Protein AF-0000000084378728 (afdb_homodimer)

Organism: NCBI:txid1548547

Secondary structure (DSSP, 8-state):
-----EEEEEEE------TTSSS-B-GGGG-BTTBSB-HHHHHTS-TTSHHHHHHHHHHTSTTEEEEE--B----TT-TT-SPBPHHHHHHHHHHHHHHHHHT---SEEEEE--S---BTTBSSHHHHHHHHHHHHH-TTSEEEEEE-TT----SHHHHH-SEEEE---SS-TTHHHHHHHHHHHHHHHHHTS--EEEEEE--SB---GGG--TTSTTHHHHHHHHHHHHHHSTT-EEEEE---TTS--TT-S-EEEEEEES-HHHHHHHHHHHHHHHHHTHHHHHHSS-EEEHHHHHHHHHHHHHHT--PEEEEETT-SSS---HHHHHHHHTT--SEEEEEEE-HHHHHHHHHHT--TT-EEEEEES--S-GGG-S-EEEEEEEEEE-SS---BTTB--HHHHS--EEEEETTTEEEEEESS-----SGGGGGGGT--GGG-SEEEEE-SSTTHHHHTTTS--SEEEEEE-SS--TT-S-GGGS--SSS-GGGSBTTSTT----/-----EEEEEEE------TTSSS-B-GGGG-BTTBSB-HHHHHTS-TTSHHHHHHHHHHTSTTEEEEE--B----TT-TT-SPBPHHHHHHHHHHHHHHHHHT---SEEEEE--S---BTTBSSHHHHHHHHHHHHH-TTSEEEEEE-TT----SHHHHH-SEEEE---SS---HHHHHHHHHHHHHHHHHTS--EEEEEE--SB---GGG--TTSTTHHHHHHHHHHHHHHSTT-EEEEE---TTS--TT-S-EEEEEEES-HHHHHHHHHHHHHHHHHTHHHHHHSS-EEEHHHHHHHHHHHHHHT--PEEEEETT-SSS---HHHHHHHHTT--SEEEEEEE-HHHHHHHHHHT--TT-EEEEEES--S-GGG---EEEEEEEEEE-SS---BTTB--HHHHS--EEEEETTTEEEEEESS-----SGGGGGGGT--GGG-SEEEEE-SSTTHHHHTTTS--SEEEEEE-SS--TT-S-GGGS--SSS-GGGSBTTSTT----

pLDDT: mean 93.09, std 10.51, range [31.08, 98.94]

Foldseek 3Di:
DPPQFAEEEEEEDAAAAQAQDPDEQELVQQDDVLPQDWFVSQLPVCCQFLSVLQSVLLVVDPRYHYTYFGYTDDGNVGRYYHAYEPNNLCVRLVRRLVRCLVPDAHQEYEYEYAQNHHHVPDARSLLVSLQSNCVRNDVRHAYEYEYELQHLDFCRNCVRHQYYFYQLAVVRNCRSVSSNVRNVQRVCVSVPNFHKAKDKDFAQAAFFPLLQHCPDPPNVVLSVLQVVLPVVDDQKHKRWRQFHLSRLHQRTGTMIMMIHGPCNPSNHVSRVVSNVSCVVCRCCSHVVDDAAALLVLLVVLVVCVVVVQFQEEEEEQQDPWLQACRNVVNCVVVQPAQEEEPAHADQPVLVVCVVVVHDFFDWDWDFGGPPPDVNSPGTDTFTFTWHFWFEPDDDDVNDQDPSNHFIWIWGDGGHNYIYIYTNGHDFAQAQCVVVNRPDRPVSGNYYYGYHSHNNCNHCPPVPNGSHYHHHYHPDDHSSGRPSVVRDRDNYDSLQHPPNHDDNDDD/DPPQFAEEEEEEDAAAAQAQDPDEQELVQQDDVLPQDWFVSQLPVCCQFLSVLQSVLLVVDPRYHYTYFGYTDDGNVGRYYHAYEPNNLCVRLVRRLVRCLVPDAHQEYEYEYAQNHHHVPDARSLLVSLQSNCVRNDVRHAYEYEYELQHLDFCRNCVRHQYYFYQLAVVRNCRSVSSNVRNVQRVCVSVPNFHKAKDKDFAQAAFFPLLQHCPDPPNVVLSVLQVVLPVVDDQKHKRWRQFHLSRLHQRTGTMIMMIHGPCNPSNHVSRVVSNVSCVVCRCCSQPVDDEAALLVLLVVLVVCVVVVQFQEEEEEQQDPWLQACRNVVNCVVVQPAQEEEPAHADQPVLVVCVVVVHDFFDWDWDFGGPPPDVNSPGTDTFTFTWHFWAEPDDDDVNDQDPSNHFIWIWGDGGHNYIYIYTNTHDFAQAQCVVVNRPDRPVSGNYYYGYHSHNNCNHCPPVPNGSHYHHHYHPDDHSSDRPSVVRDRDNYDSLQHPPNHDDNDDD

Sequence (1012 aa):
MATRPVRIACMRFSHETVTFLPYDTTTDDFIYEGSPARGEALLSSSPRGYMGGFVTVAREHANVELVGIESPLGSKRGSGSGWITKEAFEHFLDRMVADLKAQAPFDGAYLSLHGAMGVRGIPKPESIIARRIREAIGPDAFIVGTFDPHGNEDEEFLRYANLAFTIKYYPHYDGYLQGERAARTLIRSIRGDYVPTTATRKPPIITPSVLQWTGNSPWMDLVQRALVWEARETDVYVNFYYGFAFADVVDAGMTFQVMTNGDPELANHIADDMAQTAWRLREELYYGTEVHSIADGIGMAKEAITAGAVPVVLADHSDRSGAAIWLLDQVIKQKLSNTLIGTVADEETIETLRKRGVKPGDPFDMMVGGKLDVSAGDPVRVVGTVHTVSGGIGSRNGRTGAAGAQLWVSVKFGDGNVLVISPYLHQVTNPESFLDIGLNPDDFSVIAIKSRVHFRRGFDDNGYAKTILLVEPDQPFLGTIRLEALEYEHLKLDQFYPFGEDVTYPMATRPVRIACMRFSHETVTFLPYDTTTDDFIYEGSPARGEALLSSSPRGYMGGFVTVAREHANVELVGIESPLGSKRGSGSGWITKEAFEHFLDRMVADLKAQAPFDGAYLSLHGAMGVRGIPKPESIIARRIREAIGPDAFIVGTFDPHGNEDEEFLRYANLAFTIKYYPHYDGYLQGERAARTLIRSIRGDYVPTTATRKPPIITPSVLQWTGNSPWMDLVQRALVWEARETDVYVNFYYGFAFADVVDAGMTFQVMTNGDPELANHIADDMAQTAWRLREELYYGTEVHSIADGIGMAKEAITAGAVPVVLADHSDRSGAAIWLLDQVIKQKLSNTLIGTVADEETIETLRKRGVKPGDPFDMMVGGKLDVSAGDPVRVVGTVHTVSGGIGSRNGRTGAAGAQLWVSVKFGDGNVLVISPYLHQVTNPESFLDIGLNPDDFSVIAIKSRVHFRRGFDDNGYAKTILLVEPDQPFLGTIRLEALEYEHLKLDQFYPFGEDVTYP

Radius of gyration: 30.84 Å; Cα contacts (8 Å, |Δi|>4): 2442; chains: 2; bounding box: 74×103×66 Å

InterPro domains:
  IPR010799 Microcystin LR degradation protein MlrC, C-terminal [PF07171] (322-461)
  IPR015995 Microcystin LR degradation protein MlrC, N-terminal [PF07364] (7-300)

Solvent-accessible surface area (backbone atoms only — not comparable to full-atom values): 50937 Å² total; per-residue (Å²): 128,88,76,79,60,46,30,31,39,37,39,38,67,42,37,37,20,26,48,80,48,94,48,70,35,48,53,67,42,33,55,49,96,75,25,58,20,41,35,67,58,41,52,56,65,35,61,74,27,40,50,17,20,21,51,54,48,39,62,71,40,90,57,48,43,80,41,29,32,45,20,43,51,64,40,77,76,42,56,70,31,20,31,28,34,50,66,30,52,52,54,47,53,52,47,27,49,53,44,45,56,73,63,51,82,45,46,26,37,40,37,45,39,23,43,27,52,41,38,54,94,41,81,62,44,66,30,52,52,31,41,53,47,33,68,64,56,36,89,83,34,46,34,37,37,37,30,41,28,44,11,32,51,72,60,62,38,58,74,47,24,60,44,74,33,38,22,69,47,41,55,74,39,25,36,22,56,34,14,29,51,48,28,51,50,49,53,32,33,68,72,65,79,31,43,72,21,66,24,68,34,66,52,56,38,53,48,40,72,66,54,53,40,35,87,41,83,56,46,24,52,55,46,49,52,37,51,47,48,34,34,61,36,84,68,34,46,60,31,52,23,53,15,30,71,56,29,60,38,80,49,47,19,24,25,32,39,18,39,19,59,68,35,52,67,58,11,43,52,52,20,50,50,53,40,47,51,47,59,74,39,44,64,44,51,61,65,62,60,78,73,33,43,41,68,56,38,52,54,50,46,54,52,30,55,74,70,64,39,52,29,26,34,40,27,31,45,55,50,83,66,23,15,42,26,66,63,60,52,46,37,61,77,67,61,57,53,26,27,38,36,41,49,34,15,28,44,67,58,48,51,54,38,56,77,66,62,69,47,60,66,37,78,37,78,47,69,44,32,12,82,81,42,80,88,15,41,67,52,41,77,46,60,38,29,27,58,32,70,34,41,85,49,70,41,65,93,75,50,59,49,71,56,31,77,33,56,28,41,27,33,36,30,86,59,67,22,33,40,30,38,25,49,54,60,56,71,61,38,40,61,66,66,38,47,78,54,74,37,65,63,85,81,29,50,28,39,35,36,40,35,59,50,53,28,37,68,37,36,46,74,76,58,57,40,64,30,78,41,42,22,32,70,88,64,88,51,84,74,38,82,59,61,83,78,53,88,60,85,55,34,66,61,58,61,17,35,81,66,18,93,83,57,80,78,134,125,86,76,77,61,46,32,32,39,36,38,38,67,45,37,39,21,25,48,82,47,97,47,72,35,46,54,69,41,32,54,49,97,75,26,58,21,41,36,67,58,41,50,56,66,35,64,74,28,39,51,17,19,20,49,55,49,39,61,71,40,88,56,47,43,80,40,30,32,44,21,42,52,62,39,76,76,39,57,70,31,20,32,28,35,50,66,30,53,50,53,48,53,51,49,27,49,52,44,46,55,73,62,52,83,43,46,27,37,40,38,44,38,23,44,27,51,41,37,53,94,40,80,62,42,67,30,51,50,33,40,54,46,34,69,64,56,39,89,84,33,46,31,35,36,38,30,40,27,42,11,32,51,73,63,62,36,58,74,46,24,60,45,74,35,38,22,68,45,39,54,76,38,26,37,22,54,35,13,28,52,49,28,52,51,50,53,31,35,68,73,66,79,31,43,73,23,66,24,68,33,65,53,56,37,53,47,40,73,66,55,53,39,36,86,40,82,56,46,24,53,55,47,49,52,39,51,47,49,34,34,60,34,85,69,34,46,60,30,53,24,53,14,30,70,56,28,59,38,79,50,47,20,24,25,31,39,17,39,20,58,68,33,53,67,59,12,43,51,51,21,52,50,52,42,47,51,48,60,76,40,46,63,44,50,61,65,59,61,77,72,31,44,42,67,57,39,51,55,50,45,54,50,30,55,73,70,64,38,52,30,26,35,40,27,31,44,55,52,83,66,23,17,44,27,66,61,60,52,45,37,61,75,66,62,58,52,26,28,38,36,42,47,35,15,28,44,67,59,46,51,52,38,56,76,66,61,68,48,61,67,36,80,38,77,47,69,44,31,12,80,83,43,80,88,15,41,68,52,42,78,47,59,38,29,28,58,32,67,35,42,84,51,70,42,64,93,74,53,59,50,72,57,33,77,33,57,28,40,27,31,36,30,87,56,66,20,34,42,30,38,23,50,53,60,57,72,60,37,38,63,66,65,39,47,78,53,76,36,64,61,84,78,28,50,28,40,36,34,37,35,58,50,54,29,39,69,37,35,47,73,78,57,58,38,63,30,78,42,40,23,32,69,90,64,87,52,83,75,37,83,59,60,84,78,52,88,59,83,55,34,66,59,59,61,18,35,83,65,16,93,82,54,79,79,131

Structure (mmCIF, N/CA/C/O backbone):
data_AF-0000000084378728-model_v1
#
loop_
_entity.id
_entity.type
_entity.pdbx_description
1 polymer 'Microcystin degradation protein MlrC'
#
loop_
_atom_site.group_PDB
_atom_site.id
_atom_site.type_symbol
_atom_site.label_atom_id
_atom_site.label_alt_id
_atom_site.label_comp_id
_atom_site.label_asym_id
_atom_site.label_entity_id
_atom_site.label_seq_id
_atom_site.pdbx_PDB_ins_code
_atom_site.Cartn_x
_atom_site.Cartn_y
_atom_site.Cartn_z
_atom_site.occupancy
_atom_site.B_iso_or_equiv
_atom_site.auth_seq_id
_atom_site.auth_comp_id
_atom_site.auth_asym_id
_atom_site.auth_atom_id
_atom_site.pdbx_PDB_model_num
ATOM 1 N N . MET A 1 1 ? -43.062 0.884 -7.23 1 31.08 1 MET A N 1
ATOM 2 C CA . MET A 1 1 ? -42.844 -0.273 -8.094 1 31.08 1 MET A CA 1
ATOM 3 C C . MET A 1 1 ? -41.531 -0.971 -7.734 1 31.08 1 MET A C 1
ATOM 5 O O . MET A 1 1 ? -40.469 -0.322 -7.598 1 31.08 1 MET A O 1
ATOM 9 N N . ALA A 1 2 ? -41.531 -2.07 -7.195 1 44.97 2 ALA A N 1
ATOM 10 C CA . ALA A 1 2 ? -40.344 -2.756 -6.688 1 44.97 2 ALA A CA 1
ATOM 11 C C . ALA A 1 2 ? -39.25 -2.863 -7.762 1 44.97 2 ALA A C 1
ATOM 13 O O . ALA A 1 2 ? -39.531 -3.381 -8.852 1 44.97 2 ALA A O 1
ATOM 14 N N . THR A 1 3 ? -38.156 -1.956 -7.891 1 66.88 3 THR A N 1
ATOM 15 C CA . THR A 1 3 ? -37.094 -1.865 -8.906 1 66.88 3 THR A CA 1
ATOM 16 C C . THR A 1 3 ? -36.469 -3.234 -9.164 1 66.88 3 THR A C 1
ATOM 18 O O . THR A 1 3 ? -36.281 -4.02 -8.234 1 66.88 3 THR A O 1
ATOM 21 N N . ARG A 1 4 ? -36.688 -3.881 -10.391 1 85.5 4 ARG A N 1
ATOM 22 C CA . ARG A 1 4 ? -36.094 -5.152 -10.781 1 85.5 4 ARG A CA 1
ATOM 23 C C . ARG A 1 4 ? -34.656 -5.266 -10.266 1 85.5 4 ARG A C 1
ATOM 25 O O . ARG A 1 4 ? -33.938 -4.281 -10.25 1 85.5 4 ARG A O 1
ATOM 32 N N . PRO A 1 5 ? -34.344 -6.457 -9.758 1 92.88 5 PRO A N 1
ATOM 33 C CA . PRO A 1 5 ? -33 -6.633 -9.234 1 92.88 5 PRO A CA 1
ATOM 34 C C . PRO A 1 5 ? -31.906 -6.457 -10.305 1 92.88 5 PRO A C 1
ATOM 36 O O . PRO A 1 5 ? -32.156 -6.719 -11.484 1 92.88 5 PRO A O 1
ATOM 39 N N . VAL A 1 6 ? -30.844 -5.965 -9.938 1 95.62 6 VAL A N 1
ATOM 40 C CA . VAL A 1 6 ? -29.641 -5.953 -10.781 1 95.62 6 VAL A CA 1
ATOM 41 C C . VAL A 1 6 ? -29.141 -7.383 -10.977 1 95.62 6 VAL A C 1
ATOM 43 O O . VAL A 1 6 ? -28.812 -8.07 -10.008 1 95.62 6 VAL A O 1
ATOM 46 N N . ARG A 1 7 ? -29.156 -7.859 -12.164 1 98.31 7 ARG A N 1
ATOM 47 C CA . ARG A 1 7 ? -28.719 -9.219 -12.461 1 98.31 7 ARG A CA 1
ATOM 48 C C . ARG A 1 7 ? -27.312 -9.234 -13.039 1 98.31 7 ARG A C 1
ATOM 50 O O . ARG A 1 7 ? -27.047 -8.586 -14.055 1 98.31 7 ARG A O 1
ATOM 57 N N . ILE A 1 8 ? -26.391 -9.969 -12.398 1 98.81 8 ILE A N 1
ATOM 58 C CA . ILE A 1 8 ? -25 -10.023 -12.805 1 98.81 8 ILE A CA 1
ATOM 59 C C . ILE A 1 8 ? -24.594 -11.461 -13.109 1 98.81 8 ILE A C 1
ATOM 61 O O . ILE A 1 8 ? -24.797 -12.359 -12.289 1 98.81 8 ILE A O 1
ATOM 65 N N . ALA A 1 9 ? -24.109 -11.75 -14.32 1 98.88 9 ALA A N 1
ATOM 66 C CA . ALA A 1 9 ? -23.562 -13.055 -14.695 1 98.88 9 ALA A CA 1
ATOM 67 C C . ALA A 1 9 ? -22.109 -13.188 -14.25 1 98.88 9 ALA A C 1
ATOM 69 O O . ALA A 1 9 ? -21.297 -12.297 -14.5 1 98.88 9 ALA A O 1
ATOM 70 N N . CYS A 1 10 ? -21.797 -14.258 -13.547 1 98.88 10 CYS A N 1
ATOM 71 C CA . CYS A 1 10 ? -20.422 -14.531 -13.109 1 98.88 10 CYS A CA 1
ATOM 72 C C . CYS A 1 10 ? -19.828 -15.688 -13.898 1 98.88 10 CYS A C 1
ATOM 74 O O . CYS A 1 10 ? -20.469 -16.734 -14.078 1 98.88 10 CYS A O 1
ATOM 76 N N . MET A 1 11 ? -18.625 -15.477 -14.367 1 98.81 11 MET A N 1
ATOM 77 C CA . MET A 1 11 ? -17.953 -16.469 -15.195 1 98.81 11 MET A CA 1
ATOM 78 C C . MET A 1 11 ? -16.484 -16.578 -14.82 1 98.81 11 MET A C 1
ATOM 80 O O . MET A 1 11 ? -15.914 -15.656 -14.227 1 98.81 11 MET A O 1
ATOM 84 N N . ARG A 1 12 ? -15.859 -17.672 -15.172 1 98.19 12 ARG A N 1
ATOM 85 C CA . ARG A 1 12 ? -14.445 -17.922 -14.898 1 98.19 12 ARG A CA 1
ATOM 86 C C . ARG A 1 12 ? -13.789 -18.672 -16.047 1 98.19 12 ARG A C 1
ATOM 88 O O . ARG A 1 12 ? -14.352 -19.656 -16.562 1 98.19 12 ARG A O 1
ATOM 95 N N . PHE A 1 13 ? -12.727 -18.281 -16.531 1 97.62 13 PHE A N 1
ATOM 96 C CA . PHE A 1 13 ? -11.82 -18.953 -17.469 1 97.62 13 PHE A CA 1
ATOM 97 C C . PHE A 1 13 ? -10.398 -18.422 -17.297 1 97.62 13 PHE A C 1
ATOM 99 O O . PHE A 1 13 ? -10 -17.484 -17.984 1 97.62 13 PHE A O 1
ATOM 106 N N . SER A 1 14 ? -9.688 -19 -16.375 1 96.5 14 SER A N 1
ATOM 107 C CA . SER A 1 14 ? -8.414 -18.469 -15.906 1 96.5 14 SER A CA 1
ATOM 108 C C . SER A 1 14 ? -7.277 -19.453 -16.125 1 96.5 14 SER A C 1
ATOM 110 O O . SER A 1 14 ? -7.375 -20.625 -15.727 1 96.5 14 SER A O 1
ATOM 112 N N . HIS A 1 15 ? -6.234 -19 -16.766 1 95.81 15 HIS A N 1
ATOM 113 C CA . HIS A 1 15 ? -5.094 -19.875 -17.031 1 95.81 15 HIS A CA 1
ATOM 114 C C . HIS A 1 15 ? -3.816 -19.062 -17.219 1 95.81 15 HIS A C 1
ATOM 116 O O . HIS A 1 15 ? -3.814 -18.047 -17.922 1 95.81 15 HIS A O 1
ATOM 122 N N . GLU A 1 16 ? -2.781 -19.391 -16.516 1 95 16 GLU A N 1
ATOM 123 C CA . GLU A 1 16 ? -1.436 -18.875 -16.766 1 95 16 GLU A CA 1
ATOM 124 C C . GLU A 1 16 ? -0.642 -19.828 -17.656 1 95 16 GLU A C 1
ATOM 126 O O . GLU A 1 16 ? -0.169 -20.875 -17.203 1 95 16 GLU A O 1
ATOM 131 N N . THR A 1 17 ? -0.465 -19.438 -18.844 1 95.31 17 THR A N 1
ATOM 132 C CA . THR A 1 17 ? 0.094 -20.359 -19.844 1 95.31 17 THR A CA 1
ATOM 133 C C . THR A 1 17 ? 1.608 -20.188 -19.938 1 95.31 17 THR A C 1
ATOM 135 O O . THR A 1 17 ? 2.107 -19.078 -20.109 1 95.31 17 THR A O 1
ATOM 138 N N . VAL A 1 18 ? 2.295 -21.297 -19.766 1 92.94 18 VAL A N 1
ATOM 139 C CA . VAL A 1 18 ? 3.732 -21.359 -20 1 92.94 18 VAL A CA 1
ATOM 140 C C . VAL A 1 18 ? 3.996 -21.969 -21.391 1 92.94 18 VAL A C 1
ATOM 142 O O . VAL A 1 18 ? 4.109 -23.188 -21.516 1 92.94 18 VAL A O 1
ATOM 145 N N . THR A 1 19 ? 4.207 -21.156 -22.312 1 94.38 19 THR A N 1
ATOM 146 C CA . THR A 1 19 ? 4.164 -21.578 -23.703 1 94.38 19 THR A CA 1
ATOM 147 C C . THR A 1 19 ? 5.426 -22.344 -24.094 1 94.38 19 THR A C 1
ATOM 149 O O . THR A 1 19 ? 5.477 -22.984 -25.141 1 94.38 19 THR A O 1
ATOM 152 N N . PHE A 1 20 ? 6.41 -22.375 -23.297 1 91.56 20 PHE A N 1
ATOM 153 C CA . PHE A 1 20 ? 7.676 -23.016 -23.625 1 91.56 20 PHE A CA 1
ATOM 154 C C . PHE A 1 20 ? 7.656 -24.484 -23.219 1 91.56 20 PHE A C 1
ATOM 156 O O . PHE A 1 20 ? 8.594 -25.234 -23.516 1 91.56 20 PHE A O 1
ATOM 163 N N . LEU A 1 21 ? 6.59 -24.844 -22.516 1 87.5 21 LEU A N 1
ATOM 164 C CA . LEU A 1 21 ? 6.453 -26.25 -22.172 1 87.5 21 LEU A CA 1
ATOM 165 C C . LEU A 1 21 ? 6.188 -27.094 -23.406 1 87.5 21 LEU A C 1
ATOM 167 O O . LEU A 1 21 ? 5.543 -26.641 -24.359 1 87.5 21 LEU A O 1
ATOM 171 N N . PRO A 1 22 ? 6.598 -28.344 -23.375 1 86.75 22 PRO A N 1
ATOM 172 C CA . PRO A 1 22 ? 6.559 -29.172 -24.594 1 86.75 22 PRO A CA 1
ATOM 173 C C . PRO A 1 22 ? 5.199 -29.828 -24.828 1 86.75 22 PRO A C 1
ATOM 175 O O . PRO A 1 22 ? 5.066 -30.688 -25.688 1 86.75 22 PRO A O 1
ATOM 178 N N . TYR A 1 23 ? 4.191 -29.531 -24.031 1 88.62 23 TYR A N 1
ATOM 179 C CA . TYR A 1 23 ? 2.867 -30.125 -24.188 1 88.62 23 TYR A CA 1
ATOM 180 C C . TYR A 1 23 ? 1.783 -29.047 -24.141 1 88.62 23 TYR A C 1
ATOM 182 O O . TYR A 1 23 ? 2.018 -27.938 -23.672 1 88.62 23 TYR A O 1
ATOM 190 N N . ASP A 1 24 ? 0.649 -29.438 -24.656 1 95.12 24 ASP A N 1
ATOM 191 C CA . ASP A 1 24 ? -0.502 -28.547 -24.688 1 95.12 24 ASP A CA 1
ATOM 192 C C . ASP A 1 24 ? -1.479 -28.859 -23.562 1 95.12 24 ASP A C 1
ATOM 194 O O . ASP A 1 24 ? -1.396 -29.938 -22.953 1 95.12 24 ASP A O 1
ATOM 198 N N . THR A 1 25 ? -2.281 -27.906 -23.203 1 95 25 THR A N 1
ATOM 199 C CA . THR A 1 25 ? -3.422 -28.078 -22.312 1 95 25 THR A CA 1
ATOM 200 C C . THR A 1 25 ? -4.715 -28.234 -23.109 1 95 25 THR A C 1
ATOM 202 O O . THR A 1 25 ? -5.105 -27.344 -23.859 1 95 25 THR A O 1
ATOM 205 N N . THR A 1 26 ? -5.348 -29.375 -22.953 1 97 26 THR A N 1
ATOM 206 C CA . THR A 1 26 ? -6.473 -29.75 -23.797 1 97 26 THR A CA 1
ATOM 207 C C . THR A 1 26 ? -7.785 -29.672 -23.031 1 97 26 THR A C 1
ATOM 209 O O . THR A 1 26 ? -7.793 -29.359 -21.844 1 97 26 THR A O 1
ATOM 212 N N . THR A 1 27 ? -8.844 -29.984 -23.734 1 97.75 27 THR A N 1
ATOM 213 C CA . THR A 1 27 ? -10.18 -29.969 -23.156 1 97.75 27 THR A CA 1
ATOM 214 C C . THR A 1 27 ? -10.25 -30.891 -21.938 1 97.75 27 THR A C 1
ATOM 216 O O . THR A 1 27 ? -10.812 -30.531 -20.906 1 97.75 27 THR A O 1
ATOM 219 N N . ASP A 1 28 ? -9.617 -32 -22 1 96 28 ASP A N 1
ATOM 220 C CA . ASP A 1 28 ? -9.672 -33 -20.953 1 96 28 ASP A CA 1
ATOM 221 C C . ASP A 1 28 ? -9 -32.5 -19.672 1 96 28 ASP A C 1
ATOM 223 O O . ASP A 1 28 ? -9.344 -32.938 -18.578 1 96 28 ASP A O 1
ATOM 227 N N . ASP A 1 29 ? -8.125 -31.594 -19.828 1 94.25 29 ASP A N 1
ATOM 228 C CA . ASP A 1 29 ? -7.402 -31.062 -18.672 1 94.25 29 ASP A CA 1
ATOM 229 C C . ASP A 1 29 ? -8.305 -30.172 -17.812 1 94.25 29 ASP A C 1
ATOM 231 O O . ASP A 1 29 ? -7.992 -29.891 -16.656 1 94.25 29 ASP A O 1
ATOM 235 N N . PHE A 1 30 ? -9.461 -29.766 -18.391 1 95.75 30 PHE A N 1
ATOM 236 C CA . PHE A 1 30 ? -10.383 -28.906 -17.672 1 95.75 30 PHE A CA 1
ATOM 237 C C . PHE A 1 30 ? -11.609 -29.672 -17.219 1 95.75 30 PHE A C 1
ATOM 239 O O . PHE A 1 30 ? -12.508 -29.109 -16.578 1 95.75 30 PHE A O 1
ATOM 246 N N . ILE A 1 31 ? -11.695 -30.922 -17.578 1 96 31 ILE A N 1
ATOM 247 C CA . ILE A 1 31 ? -12.875 -31.719 -17.25 1 96 31 ILE A CA 1
ATOM 248 C C . ILE A 1 31 ? -12.539 -32.688 -16.125 1 96 31 ILE A C 1
ATOM 250 O O . ILE A 1 31 ? -11.734 -33.625 -16.312 1 96 31 ILE A O 1
ATOM 254 N N . TYR A 1 32 ? -13.117 -32.5 -15 1 93.38 32 TYR A N 1
ATOM 255 C CA . TYR A 1 32 ? -13 -33.344 -13.812 1 93.38 32 TYR A CA 1
ATOM 256 C C . TYR A 1 32 ? -14.156 -33.094 -12.852 1 93.38 32 TYR A C 1
ATOM 258 O O . TYR A 1 32 ? -15.062 -32.312 -13.148 1 93.38 32 TYR A O 1
ATOM 266 N N . GLU A 1 33 ? -14.25 -33.875 -11.812 1 93.38 33 GLU A N 1
ATOM 267 C CA . GLU A 1 33 ? -15.344 -33.688 -10.859 1 93.38 33 GLU A CA 1
ATOM 268 C C . GLU A 1 33 ? -15.391 -32.25 -10.359 1 93.38 33 GLU A C 1
ATOM 270 O O . GLU A 1 33 ? -14.391 -31.719 -9.852 1 93.38 33 GLU A O 1
ATOM 275 N N . GLY A 1 34 ? -16.531 -31.578 -10.664 1 94.25 34 GLY A N 1
ATOM 276 C CA . GLY A 1 34 ? -16.703 -30.219 -10.203 1 94.25 34 GLY A CA 1
ATOM 277 C C . GLY A 1 34 ? -16.438 -29.188 -11.281 1 94.25 34 GLY A C 1
ATOM 278 O O . GLY A 1 34 ? -16.75 -28 -11.117 1 94.25 34 GLY A O 1
ATOM 279 N N . SER A 1 35 ? -15.891 -29.609 -12.477 1 96.5 35 SER A N 1
ATOM 280 C CA . SER A 1 35 ? -15.594 -28.719 -13.594 1 96.5 35 SER A CA 1
ATOM 281 C C . SER A 1 35 ? -16.109 -29.297 -14.906 1 96.5 35 SER A C 1
ATOM 283 O O . SER A 1 35 ? -15.93 -30.484 -15.188 1 96.5 35 SER A O 1
ATOM 285 N N . PRO A 1 36 ? -16.719 -28.578 -15.602 1 97.44 36 PRO A N 1
ATOM 286 C CA . PRO A 1 36 ? -17.109 -27.172 -15.406 1 97.44 36 PRO A CA 1
ATOM 287 C C . PRO A 1 36 ? -18.141 -27 -14.289 1 97.44 36 PRO A C 1
ATOM 289 O O . PRO A 1 36 ? -18.781 -27.969 -13.883 1 97.44 36 PRO A O 1
ATOM 292 N N . ALA A 1 37 ? -18.172 -25.828 -13.734 1 98.12 37 ALA A N 1
ATOM 293 C CA . ALA A 1 37 ? -19.078 -25.516 -12.648 1 98.12 37 ALA A CA 1
ATOM 294 C C . ALA A 1 37 ? -20.109 -24.469 -13.094 1 98.12 37 ALA A C 1
ATOM 296 O O . ALA A 1 37 ? -19.891 -23.734 -14.055 1 98.12 37 ALA A O 1
ATOM 297 N N . ARG A 1 38 ? -21.312 -24.453 -12.445 1 98 38 ARG A N 1
ATOM 298 C CA . ARG A 1 38 ? -22.422 -23.547 -12.734 1 98 38 ARG A CA 1
ATOM 299 C C . ARG A 1 38 ? -23.141 -23.156 -11.453 1 98 38 ARG A C 1
ATOM 301 O O . ARG A 1 38 ? -22.984 -23.797 -10.414 1 98 38 ARG A O 1
ATOM 308 N N . GLY A 1 39 ? -23.844 -22 -11.523 1 98.25 39 GLY A N 1
ATOM 309 C CA . GLY A 1 39 ? -24.641 -21.594 -10.375 1 98.25 39 GLY A CA 1
ATOM 310 C C . GLY A 1 39 ? -23.812 -21.375 -9.117 1 98.25 39 GLY A C 1
ATOM 311 O O . GLY A 1 39 ? -22.75 -20.766 -9.172 1 98.25 39 GLY A O 1
ATOM 312 N N . GLU A 1 40 ? -24.297 -21.891 -8.039 1 98.19 40 GLU A N 1
ATOM 313 C CA . GLU A 1 40 ? -23.672 -21.688 -6.734 1 98.19 40 GLU A CA 1
ATOM 314 C C . GLU A 1 40 ? -22.328 -22.422 -6.641 1 98.19 40 GLU A C 1
ATOM 316 O O . GLU A 1 40 ? -21.422 -21.969 -5.93 1 98.19 40 GLU A O 1
ATOM 321 N N . ALA A 1 41 ? -22.234 -23.484 -7.402 1 98 41 ALA A N 1
ATOM 322 C CA . ALA A 1 41 ? -20.969 -24.219 -7.406 1 98 41 ALA A CA 1
ATOM 323 C C . ALA A 1 41 ? -19.828 -23.359 -7.934 1 98 41 ALA A C 1
ATOM 325 O O . ALA A 1 41 ? -18.719 -23.406 -7.414 1 98 41 ALA A O 1
ATOM 326 N N . LEU A 1 42 ? -20.125 -22.578 -8.922 1 98.25 42 LEU A N 1
ATOM 327 C CA . LEU A 1 42 ? -19.141 -21.656 -9.445 1 98.25 42 LEU A CA 1
ATOM 328 C C . LEU A 1 42 ? -18.906 -20.5 -8.477 1 98.25 42 LEU A C 1
ATOM 330 O O . LEU A 1 42 ? -17.75 -20.141 -8.188 1 98.25 42 LEU A O 1
ATOM 334 N N . LEU A 1 43 ? -19.969 -19.969 -7.938 1 98.44 43 LEU A N 1
ATOM 335 C CA . LEU A 1 43 ? -19.906 -18.797 -7.074 1 98.44 43 LEU A CA 1
ATOM 336 C C . LEU A 1 43 ? -19.125 -19.094 -5.797 1 98.44 43 LEU A C 1
ATOM 338 O O . LEU A 1 43 ? -18.531 -18.203 -5.203 1 98.44 43 LEU A O 1
ATOM 342 N N . SER A 1 44 ? -19.031 -20.344 -5.441 1 96.94 44 SER A N 1
ATOM 343 C CA . SER A 1 44 ? -18.359 -20.734 -4.207 1 96.94 44 SER A CA 1
ATOM 344 C C . SER A 1 44 ? -17.031 -21.438 -4.504 1 96.94 44 SER A C 1
ATOM 346 O O . SER A 1 44 ? -16.406 -21.984 -3.6 1 96.94 44 SER A O 1
ATOM 348 N N . SER A 1 45 ? -16.641 -21.391 -5.719 1 93.31 45 SER A N 1
ATOM 349 C CA . SER A 1 45 ? -15.516 -22.203 -6.172 1 93.31 45 SER A CA 1
ATOM 350 C C . SER A 1 45 ? -14.203 -21.703 -5.59 1 93.31 45 SER A C 1
ATOM 352 O O . SER A 1 45 ? -13.234 -22.469 -5.477 1 93.31 45 SER A O 1
ATOM 354 N N . SER A 1 46 ? -14.109 -20.422 -5.258 1 92.69 46 SER A N 1
ATOM 355 C CA . SER A 1 46 ? -12.914 -19.812 -4.684 1 92.69 46 SER A CA 1
ATOM 356 C C . SER A 1 46 ? -13.266 -18.766 -3.633 1 92.69 46 SER A C 1
ATOM 358 O O . SER A 1 46 ? -13.117 -17.578 -3.869 1 92.69 46 SER A O 1
ATOM 360 N N . PRO A 1 47 ? -13.594 -19.219 -2.486 1 91.5 47 PRO A N 1
ATOM 361 C CA . PRO A 1 47 ? -14.133 -18.328 -1.461 1 91.5 47 PRO A CA 1
ATOM 362 C C . PRO A 1 47 ? -13.125 -17.297 -0.988 1 91.5 47 PRO A C 1
ATOM 364 O O . PRO A 1 47 ? -13.516 -16.219 -0.52 1 91.5 47 PRO A O 1
ATOM 367 N N . ARG A 1 48 ? -11.82 -17.547 -1.181 1 91.31 48 ARG A N 1
ATOM 368 C CA . ARG A 1 48 ? -10.82 -16.594 -0.697 1 91.31 48 ARG A CA 1
ATOM 369 C C . ARG A 1 48 ? -10.156 -15.867 -1.855 1 91.31 48 ARG A C 1
ATOM 371 O O . ARG A 1 48 ? -9.219 -15.086 -1.649 1 91.31 48 ARG A O 1
ATOM 378 N N . GLY A 1 49 ? -10.641 -16.172 -3.035 1 94.75 49 GLY A N 1
ATOM 379 C CA . GLY A 1 49 ? -10.102 -15.539 -4.227 1 94.75 49 GLY A CA 1
ATOM 380 C C . GLY A 1 49 ? -10.984 -14.422 -4.762 1 94.75 49 GLY A C 1
ATOM 381 O O . GLY A 1 49 ? -11.789 -13.852 -4.023 1 94.75 49 GLY A O 1
ATOM 382 N N . TYR A 1 50 ? -10.812 -14.156 -6.047 1 96.44 50 TYR A N 1
ATOM 383 C CA . TYR A 1 50 ? -11.578 -13.109 -6.719 1 96.44 50 TYR A CA 1
ATOM 384 C C . TYR A 1 50 ? -13.07 -13.336 -6.547 1 96.44 50 TYR A C 1
ATOM 386 O O . TYR A 1 50 ? -13.805 -12.422 -6.148 1 96.44 50 TYR A O 1
ATOM 394 N N . MET A 1 51 ? -13.453 -14.547 -6.84 1 97.5 51 MET A N 1
ATOM 395 C CA . MET A 1 51 ? -14.867 -14.891 -6.852 1 97.5 51 MET A CA 1
ATOM 396 C C . MET A 1 51 ? -15.484 -14.719 -5.465 1 97.5 51 MET A C 1
ATOM 398 O O . MET A 1 51 ? -16.578 -14.164 -5.336 1 97.5 51 MET A O 1
ATOM 402 N N . GLY A 1 52 ? -14.742 -15.164 -4.465 1 97.12 52 GLY A N 1
ATOM 403 C CA . GLY A 1 52 ? -15.219 -15 -3.104 1 97.12 52 GLY A CA 1
ATOM 404 C C . GLY A 1 52 ? -15.445 -13.547 -2.725 1 97.12 52 GLY A C 1
ATOM 405 O O . GLY A 1 52 ? -16.5 -13.195 -2.182 1 97.12 52 GLY A O 1
ATOM 406 N N . GLY A 1 53 ? -14.453 -12.688 -2.998 1 97.5 53 GLY A N 1
ATOM 407 C CA . GLY A 1 53 ? -14.594 -11.273 -2.721 1 97.5 53 GLY A CA 1
ATOM 408 C C . GLY A 1 53 ? -15.742 -10.625 -3.479 1 97.5 53 GLY A C 1
ATOM 409 O O . GLY A 1 53 ? -16.5 -9.844 -2.91 1 97.5 53 GLY A O 1
ATOM 410 N N . PHE A 1 54 ? -15.828 -10.969 -4.766 1 98.56 54 PHE A N 1
ATOM 411 C CA . PHE A 1 54 ? -16.891 -10.422 -5.609 1 98.56 54 PHE A CA 1
ATOM 412 C C . PHE A 1 54 ? -18.266 -10.789 -5.062 1 98.56 54 PHE A C 1
ATOM 414 O O . PHE A 1 54 ? -19.109 -9.914 -4.875 1 98.56 54 PHE A O 1
ATOM 421 N N . VAL A 1 55 ? -18.453 -12.062 -4.777 1 98.31 55 VAL A N 1
ATOM 422 C CA . VAL A 1 55 ? -19.75 -12.586 -4.328 1 98.31 55 VAL A CA 1
ATOM 423 C C . VAL A 1 55 ? -20.125 -11.953 -2.986 1 98.31 55 VAL A C 1
ATOM 425 O O . VAL A 1 55 ? -21.266 -11.539 -2.789 1 98.31 55 VAL A O 1
ATOM 428 N N . THR A 1 56 ? -19.172 -11.844 -2.113 1 95.69 56 THR A N 1
ATOM 429 C CA . THR A 1 56 ? -19.422 -11.32 -0.777 1 95.69 56 THR A CA 1
ATOM 430 C C . THR A 1 56 ? -19.938 -9.883 -0.851 1 95.69 56 THR A C 1
ATOM 432 O O . THR A 1 56 ? -21 -9.57 -0.29 1 95.69 56 THR A O 1
ATOM 435 N N . VAL A 1 57 ? -19.281 -9.047 -1.575 1 95.75 57 VAL A N 1
ATOM 436 C CA . VAL A 1 57 ? -19.656 -7.637 -1.653 1 95.75 57 VAL A CA 1
ATOM 437 C C . VAL A 1 57 ? -20.953 -7.496 -2.436 1 95.75 57 VAL A C 1
ATOM 439 O O . VAL A 1 57 ? -21.828 -6.711 -2.059 1 95.75 57 VAL A O 1
ATOM 442 N N . ALA A 1 58 ? -21.094 -8.242 -3.518 1 96.62 58 ALA A N 1
ATOM 443 C CA . ALA A 1 58 ? -22.312 -8.172 -4.309 1 96.62 58 ALA A CA 1
ATOM 444 C C . ALA A 1 58 ? -23.531 -8.531 -3.461 1 96.62 58 ALA A C 1
ATOM 446 O O . ALA A 1 58 ? -24.578 -7.875 -3.545 1 96.62 58 ALA A O 1
ATOM 447 N N . ARG A 1 59 ? -23.422 -9.461 -2.639 1 94 59 ARG A N 1
ATOM 448 C CA . ARG A 1 59 ? -24.531 -9.969 -1.848 1 94 59 ARG A CA 1
ATOM 449 C C . ARG A 1 59 ? -24.828 -9.047 -0.671 1 94 59 ARG A C 1
ATOM 451 O O . ARG A 1 59 ? -25.844 -9.219 0.008 1 94 59 ARG A O 1
ATOM 458 N N . GLU A 1 60 ? -23.938 -8.141 -0.369 1 89.25 60 GLU A N 1
ATOM 459 C CA . GLU A 1 60 ? -24.234 -7.129 0.64 1 89.25 60 GLU A CA 1
ATOM 460 C C . GLU A 1 60 ? -25.328 -6.18 0.164 1 89.25 60 GLU A C 1
ATOM 462 O O . GLU A 1 60 ? -25.922 -5.457 0.967 1 89.25 60 GLU A O 1
ATOM 467 N N . HIS A 1 61 ? -25.5 -6.168 -1.178 1 87.44 61 HIS A N 1
ATOM 468 C CA . HIS A 1 61 ? -26.531 -5.312 -1.766 1 87.44 61 HIS A CA 1
ATOM 469 C C . HIS A 1 61 ? -27.859 -6.062 -1.902 1 87.44 61 HIS A C 1
ATOM 471 O O . HIS A 1 61 ? -27.922 -7.098 -2.568 1 87.44 61 HIS A O 1
ATOM 477 N N . ALA A 1 62 ? -28.922 -5.617 -1.281 1 81.94 62 ALA A N 1
ATOM 478 C CA . ALA A 1 62 ? -30.203 -6.305 -1.203 1 81.94 62 ALA A CA 1
ATOM 479 C C . ALA A 1 62 ? -30.812 -6.488 -2.59 1 81.94 62 ALA A C 1
ATOM 481 O O . ALA A 1 62 ? -31.531 -7.461 -2.836 1 81.94 62 ALA A O 1
ATOM 482 N N . ASN A 1 63 ? -30.594 -5.824 -3.57 1 88.94 63 ASN A N 1
ATOM 483 C CA . ASN A 1 63 ? -31.266 -5.879 -4.863 1 88.94 63 ASN A CA 1
ATOM 484 C C . ASN A 1 63 ? -30.328 -6.332 -5.969 1 88.94 63 ASN A C 1
ATOM 486 O O . ASN A 1 63 ? -30.391 -5.84 -7.098 1 88.94 63 ASN A O 1
ATOM 490 N N . VAL A 1 64 ? -29.375 -7.328 -5.641 1 94.88 64 VAL A N 1
ATOM 491 C CA . VAL A 1 64 ? -28.453 -7.855 -6.633 1 94.88 64 VAL A CA 1
ATOM 492 C C . VAL A 1 64 ? -28.578 -9.375 -6.707 1 94.88 64 VAL A C 1
ATOM 494 O O . VAL A 1 64 ? -28.594 -10.055 -5.676 1 94.88 64 VAL A O 1
ATOM 497 N N . GLU A 1 65 ? -28.781 -9.867 -7.84 1 97.69 65 GLU A N 1
ATOM 498 C CA . GLU A 1 65 ? -28.828 -11.297 -8.109 1 97.69 65 GLU A CA 1
ATOM 499 C C . GLU A 1 65 ? -27.609 -11.758 -8.898 1 97.69 65 GLU A C 1
ATOM 501 O O . GLU A 1 65 ? -27.297 -11.211 -9.961 1 97.69 65 GLU A O 1
ATOM 506 N N . LEU A 1 66 ? -26.922 -12.727 -8.359 1 98.56 66 LEU A N 1
ATOM 507 C CA . LEU A 1 66 ? -25.766 -13.312 -9.039 1 98.56 66 LEU A CA 1
ATOM 508 C C . LEU A 1 66 ? -26.141 -14.641 -9.695 1 98.56 66 LEU A C 1
ATOM 510 O O . LEU A 1 66 ? -26.828 -15.461 -9.094 1 98.56 66 LEU A O 1
ATOM 514 N N . VAL A 1 67 ? -25.719 -14.797 -10.914 1 98.75 67 VAL A N 1
ATOM 515 C CA . VAL A 1 67 ? -25.938 -16.047 -11.641 1 98.75 67 VAL A CA 1
ATOM 516 C C . VAL A 1 67 ? -24.609 -16.625 -12.102 1 98.75 67 VAL A C 1
ATOM 518 O O . VAL A 1 67 ? -23.859 -15.977 -12.844 1 98.75 67 VAL A O 1
ATOM 521 N N . GLY A 1 68 ? -24.297 -17.812 -11.602 1 98.81 68 GLY A N 1
ATOM 522 C CA . GLY A 1 68 ? -23.125 -18.516 -12.078 1 98.81 68 GLY A CA 1
ATOM 523 C C . GLY A 1 68 ? -23.328 -19.156 -13.438 1 98.81 68 GLY A C 1
ATOM 524 O O . GLY A 1 68 ? -24.062 -20.125 -13.57 1 98.81 68 GLY A O 1
ATOM 525 N N . ILE A 1 69 ? -22.609 -18.688 -14.422 1 98.88 69 ILE A N 1
ATOM 526 C CA . ILE A 1 69 ? -22.641 -19.234 -15.781 1 98.88 69 ILE A CA 1
ATOM 527 C C . ILE A 1 69 ? -21.703 -20.422 -15.883 1 98.88 69 ILE A C 1
ATOM 529 O O . ILE A 1 69 ? -20.609 -20.422 -15.305 1 98.88 69 ILE A O 1
ATOM 533 N N . GLU A 1 70 ? -22.047 -21.438 -16.609 1 98.5 70 GLU A N 1
ATOM 534 C CA . GLU 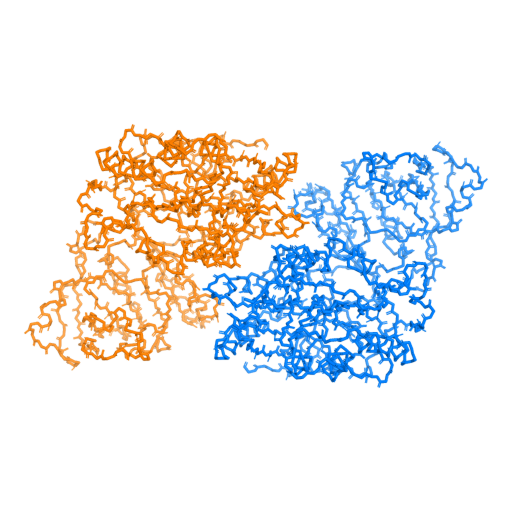A 1 70 ? -21.188 -22.609 -16.75 1 98.5 70 GLU A CA 1
ATOM 535 C C . GLU A 1 70 ? -19.797 -22.203 -17.234 1 98.5 70 GLU A C 1
ATOM 537 O O . GLU A 1 70 ? -19.656 -21.594 -18.297 1 98.5 70 GLU A O 1
ATOM 542 N N . SER A 1 71 ? -18.797 -22.516 -16.453 1 98.44 71 SER A N 1
ATOM 543 C CA . SER A 1 71 ? -17.406 -22.109 -16.703 1 98.44 71 SER A CA 1
ATOM 544 C C . SER A 1 71 ? -16.438 -23.203 -16.281 1 98.44 71 SER A C 1
ATOM 546 O O . SER A 1 71 ? -16.672 -23.906 -15.297 1 98.44 71 SER A O 1
ATOM 548 N N . PRO A 1 72 ? -15.367 -23.328 -17.047 1 97.25 72 PRO A N 1
ATOM 549 C CA . PRO A 1 72 ? -14.328 -24.234 -16.531 1 97.25 72 PRO A CA 1
ATOM 550 C C . PRO A 1 72 ? -13.648 -23.688 -15.273 1 97.25 72 PRO A C 1
ATOM 552 O O . PRO A 1 72 ? -13.523 -22.469 -15.109 1 97.25 72 PRO A O 1
ATOM 555 N N . LEU A 1 73 ? -13.297 -24.609 -14.391 1 93.62 73 LEU A N 1
ATOM 556 C CA . LEU A 1 73 ? -12.414 -24.219 -13.297 1 93.62 73 LEU A CA 1
ATOM 557 C C . LEU A 1 73 ? -10.945 -24.328 -13.719 1 93.62 73 LEU A C 1
ATOM 559 O O . LEU A 1 73 ? -10.625 -24.234 -14.906 1 93.62 73 LEU A O 1
ATOM 563 N N . GLY A 1 74 ? -10.023 -24.469 -12.906 1 90.06 74 GLY A N 1
ATOM 564 C CA . GLY A 1 74 ? -8.609 -24.531 -13.258 1 90.06 74 GLY A CA 1
ATOM 565 C C . GLY A 1 74 ? -8.219 -25.844 -13.906 1 90.06 74 GLY A C 1
ATOM 566 O O . GLY A 1 74 ? -8.898 -26.859 -13.734 1 90.06 74 GLY A O 1
ATOM 567 N N . SER A 1 75 ? -7.188 -25.766 -14.617 1 89.75 75 SER A N 1
ATOM 568 C CA . SER A 1 75 ? -6.648 -26.969 -15.234 1 89.75 75 SER A CA 1
ATOM 569 C C . SER A 1 75 ? -6.133 -27.953 -14.188 1 89.75 75 SER A C 1
ATOM 571 O O . SER A 1 75 ? -5.52 -27.531 -13.203 1 89.75 75 SER A O 1
ATOM 573 N N . LYS A 1 76 ? -6.34 -29.188 -14.383 1 83.81 76 LYS A N 1
ATOM 574 C CA . LYS A 1 76 ? -5.801 -30.219 -13.492 1 83.81 76 LYS A CA 1
ATOM 575 C C . LYS A 1 76 ? -4.277 -30.25 -13.562 1 83.81 76 LYS A C 1
ATOM 577 O O . LYS A 1 76 ? -3.629 -30.844 -12.688 1 83.81 76 LYS A O 1
ATOM 582 N N . ARG A 1 77 ? -3.707 -29.688 -14.602 1 73 77 ARG A N 1
ATOM 583 C CA . ARG A 1 77 ? -2.258 -29.641 -14.758 1 73 77 ARG A CA 1
ATOM 584 C C . ARG A 1 77 ? -1.664 -28.5 -13.938 1 73 77 ARG A C 1
ATOM 586 O O . ARG A 1 77 ? -0.443 -28.359 -13.836 1 73 77 ARG A O 1
ATOM 593 N N . GLY A 1 78 ? -2.504 -27.781 -13.344 1 71.5 78 GLY A N 1
ATOM 594 C CA . GLY A 1 78 ? -2.064 -26.594 -12.625 1 71.5 78 GLY A CA 1
ATOM 595 C C . GLY A 1 78 ? -2.078 -25.344 -13.477 1 71.5 78 GLY A C 1
ATOM 596 O O . GLY A 1 78 ? -2.225 -25.422 -14.703 1 71.5 78 GLY A O 1
ATOM 597 N N . SER A 1 79 ? -2.031 -24.109 -12.891 1 63.28 79 SER A N 1
ATOM 598 C CA . SER A 1 79 ? -2.104 -22.844 -13.602 1 63.28 79 SER A CA 1
ATOM 599 C C . SER A 1 79 ? -0.853 -22.609 -14.445 1 63.28 79 SER A C 1
ATOM 601 O O . SER A 1 79 ? -0.859 -21.797 -15.359 1 63.28 79 SER A O 1
ATOM 603 N N . GLY A 1 80 ? 0.08 -23.297 -14.422 1 79.69 80 GLY A N 1
ATOM 604 C CA . GLY A 1 80 ? 1.321 -23.062 -15.141 1 79.69 80 GLY A CA 1
ATOM 605 C C . GLY A 1 80 ? 1.606 -24.125 -16.188 1 79.69 80 GLY A C 1
ATOM 606 O O . GLY A 1 80 ? 2.758 -24.531 -16.391 1 79.69 80 GLY A O 1
ATOM 607 N N . SER A 1 81 ? 0.494 -24.5 -16.969 1 88.38 81 SER A N 1
ATOM 608 C CA . SER A 1 81 ? 0.709 -25.516 -17.984 1 88.38 81 SER A CA 1
ATOM 609 C C . SER A 1 81 ? 0.875 -24.875 -19.359 1 88.38 81 SER A C 1
ATOM 611 O O . SER A 1 81 ? 0.897 -23.656 -19.5 1 88.38 81 SER A O 1
ATOM 613 N N . GLY A 1 82 ? 1.061 -25.766 -20.438 1 92.75 82 GLY A N 1
ATOM 614 C CA . GLY A 1 82 ? 1.434 -25.297 -21.766 1 92.75 82 GLY A CA 1
ATOM 615 C C . GLY A 1 82 ? 0.292 -24.625 -22.5 1 92.75 82 GLY A C 1
ATOM 616 O O . GLY A 1 82 ? -0.728 -24.281 -21.906 1 92.75 82 GLY A O 1
ATOM 617 N N . TRP A 1 83 ? 0.443 -24.438 -23.812 1 96.25 83 TRP A N 1
ATOM 618 C CA . TRP A 1 83 ? -0.557 -23.797 -24.672 1 96.25 83 TRP A CA 1
ATOM 619 C C . TRP A 1 83 ? -1.925 -24.453 -24.469 1 96.25 83 TRP A C 1
ATOM 621 O O . TRP A 1 83 ? -2.037 -25.672 -24.406 1 96.25 83 TRP A O 1
ATOM 631 N N . ILE A 1 84 ? -2.934 -23.609 -24.344 1 97.31 84 ILE A N 1
ATOM 632 C CA . ILE A 1 84 ? -4.285 -24.141 -24.484 1 97.31 84 ILE A CA 1
ATOM 633 C C . ILE A 1 84 ? -4.594 -24.375 -25.969 1 97.31 84 ILE A C 1
ATOM 635 O O . ILE A 1 84 ? -4.297 -23.531 -26.812 1 97.31 84 ILE A O 1
ATOM 639 N N . THR A 1 85 ? -5.168 -25.547 -26.25 1 98.19 85 THR A N 1
ATOM 640 C CA . THR A 1 85 ? -5.531 -25.797 -27.641 1 98.19 85 THR A CA 1
ATOM 641 C C . THR A 1 85 ? -6.699 -24.906 -28.062 1 98.19 85 THR A C 1
ATOM 643 O O . THR A 1 85 ? -7.535 -24.547 -27.25 1 98.19 85 THR A O 1
ATOM 646 N N . LYS A 1 86 ? -6.688 -24.562 -29.375 1 98.44 86 LYS A N 1
ATOM 647 C CA . LYS A 1 86 ? -7.805 -23.797 -29.922 1 98.44 86 LYS A CA 1
ATOM 648 C C . LYS A 1 86 ? -9.133 -24.5 -29.641 1 98.44 86 LYS A C 1
ATOM 650 O O . LYS A 1 86 ? -10.125 -23.859 -29.312 1 98.44 86 LYS A O 1
ATOM 655 N N . GLU A 1 87 ? -9.133 -25.781 -29.75 1 98.31 87 GLU A N 1
ATOM 656 C CA . GLU A 1 87 ? -10.328 -26.594 -29.531 1 98.31 87 GLU A CA 1
ATOM 657 C C . GLU A 1 87 ? -10.844 -26.438 -28.094 1 98.31 87 GLU A C 1
ATOM 659 O O . GLU A 1 87 ? -12.047 -26.266 -27.875 1 98.31 87 GLU A O 1
ATOM 664 N N . ALA A 1 88 ? -9.961 -26.531 -27.156 1 98.19 88 ALA A N 1
ATOM 665 C CA . ALA A 1 88 ? -10.344 -26.391 -25.75 1 98.19 88 ALA A CA 1
ATOM 666 C C . ALA A 1 88 ? -10.914 -25 -25.469 1 98.19 88 ALA A C 1
ATOM 668 O O . ALA A 1 88 ? -11.945 -24.875 -24.812 1 98.19 88 ALA A O 1
ATOM 669 N N . PHE A 1 89 ? -10.227 -24.031 -25.984 1 98.44 89 PHE A N 1
ATOM 670 C CA . PHE A 1 89 ? -10.633 -22.641 -25.781 1 98.44 89 PHE A CA 1
ATOM 671 C C . PHE A 1 89 ? -12.039 -22.406 -26.328 1 98.44 89 PHE A C 1
ATOM 673 O O . PHE A 1 89 ? -12.914 -21.906 -25.625 1 98.44 89 PHE A O 1
ATOM 680 N N . GLU A 1 90 ? -12.266 -22.812 -27.578 1 98.56 90 GLU A N 1
ATOM 681 C CA . GLU A 1 90 ? -13.555 -22.625 -28.234 1 98.56 90 GLU A CA 1
ATOM 682 C C . GLU A 1 90 ? -14.641 -23.438 -27.547 1 98.56 90 GLU A C 1
ATOM 684 O O . GLU A 1 90 ? -15.781 -22.984 -27.406 1 98.56 90 GLU A O 1
ATOM 689 N N . HIS A 1 91 ? -14.297 -24.609 -27.141 1 98.56 91 HIS A N 1
ATOM 690 C CA . HIS A 1 91 ? -15.242 -25.484 -26.469 1 98.56 91 HIS A CA 1
ATOM 691 C C . HIS A 1 91 ? -15.836 -24.828 -25.234 1 98.56 91 HIS A C 1
ATOM 693 O O . HIS A 1 91 ? -17.062 -24.766 -25.078 1 98.56 91 HIS A O 1
ATOM 699 N N . PHE A 1 92 ? -15.039 -24.328 -24.406 1 98.5 92 PHE A N 1
ATOM 700 C CA . PHE A 1 92 ? -15.516 -23.781 -23.141 1 98.5 92 PHE A CA 1
ATOM 701 C C . PHE A 1 92 ? -16.125 -22.391 -23.344 1 98.5 92 PHE A C 1
ATOM 703 O O . PHE A 1 92 ? -17.125 -22.047 -22.719 1 98.5 92 PHE A O 1
ATOM 710 N N . LEU A 1 93 ? -15.516 -21.547 -24.203 1 98.69 93 LEU A N 1
ATOM 711 C CA . LEU A 1 93 ? -16.078 -20.219 -24.453 1 98.69 93 LEU A CA 1
ATOM 712 C C . LEU A 1 93 ? -17.453 -20.312 -25.094 1 98.69 93 LEU A C 1
ATOM 714 O O . LEU A 1 93 ? -18.359 -19.562 -24.734 1 98.69 93 LEU A O 1
ATOM 718 N N . ASP A 1 94 ? -17.656 -21.297 -26.031 1 98.56 94 ASP A N 1
ATOM 719 C CA . ASP A 1 94 ? -18.953 -21.516 -26.641 1 98.56 94 ASP A CA 1
ATOM 720 C C . ASP A 1 94 ? -20 -21.906 -25.594 1 98.56 94 ASP A C 1
ATOM 722 O O . ASP A 1 94 ? -21.141 -21.453 -25.641 1 98.56 94 ASP A O 1
ATOM 726 N N . ARG A 1 95 ? -19.594 -22.734 -24.719 1 98.38 95 ARG A N 1
ATOM 727 C CA . ARG A 1 95 ? -20.5 -23.188 -23.656 1 98.38 95 ARG A CA 1
ATOM 728 C C . ARG A 1 95 ? -20.875 -22.031 -22.734 1 98.38 95 ARG A C 1
ATOM 730 O O . ARG A 1 95 ? -22.031 -21.891 -22.328 1 98.38 95 ARG A O 1
ATOM 737 N N . MET A 1 96 ? -19.922 -21.219 -22.375 1 98.69 96 MET A N 1
ATOM 738 C CA . MET A 1 96 ? -20.156 -20.047 -21.547 1 98.69 96 MET A CA 1
ATOM 739 C C . MET A 1 96 ? -21.141 -19.094 -22.203 1 98.69 96 MET A C 1
ATOM 741 O O . MET A 1 96 ? -22.109 -18.656 -21.578 1 98.69 96 MET A O 1
ATOM 745 N N . VAL A 1 97 ? -20.938 -18.844 -23.484 1 98.81 97 VAL A N 1
ATOM 746 C CA . VAL A 1 97 ? -21.781 -17.906 -24.234 1 98.81 97 VAL A CA 1
ATOM 747 C C . VAL A 1 97 ? -23.203 -18.469 -24.344 1 98.81 97 VAL A C 1
ATOM 749 O O . VAL A 1 97 ? -24.172 -17.734 -24.203 1 98.81 97 VAL A O 1
ATOM 752 N N . ALA A 1 98 ? -23.312 -19.781 -24.625 1 98.69 98 ALA A N 1
ATOM 753 C CA . ALA A 1 98 ? -24.625 -20.422 -24.75 1 98.69 98 ALA A CA 1
ATOM 754 C C . ALA A 1 98 ? -25.406 -20.312 -23.438 1 98.69 98 ALA A C 1
ATOM 756 O O . ALA A 1 98 ? -26.594 -19.984 -23.453 1 98.69 98 ALA A O 1
ATOM 757 N N . ASP A 1 99 ? -24.734 -20.578 -22.375 1 98.75 99 ASP A N 1
ATOM 758 C CA . ASP A 1 99 ? -25.406 -20.5 -21.078 1 98.75 99 ASP A CA 1
ATOM 759 C C . ASP A 1 99 ? -25.75 -19.062 -20.703 1 98.75 99 ASP A C 1
ATOM 761 O O . ASP A 1 99 ? -26.797 -18.812 -20.125 1 98.75 99 ASP A O 1
ATOM 765 N N . LEU A 1 100 ? -24.875 -18.141 -21.031 1 98.75 100 LEU A N 1
ATOM 766 C CA . LEU A 1 100 ? -25.125 -16.719 -20.828 1 98.75 100 LEU A CA 1
ATOM 767 C C . LEU A 1 100 ? -26.375 -16.281 -21.547 1 98.75 100 LEU A C 1
ATOM 769 O O . LEU A 1 100 ? -27.234 -15.609 -20.953 1 98.75 100 LEU A O 1
ATOM 773 N N . LYS A 1 101 ? -26.547 -16.688 -22.766 1 98.5 101 LYS A N 1
ATOM 774 C CA . LYS A 1 101 ? -27.719 -16.328 -23.562 1 98.5 101 LYS A CA 1
ATOM 775 C C . LYS A 1 101 ? -28.984 -16.969 -23.016 1 98.5 101 LYS A C 1
ATOM 777 O O . LYS A 1 101 ? -30.047 -16.344 -22.984 1 98.5 101 LYS A O 1
ATOM 782 N N . ALA A 1 102 ? -28.859 -18.141 -22.562 1 98.31 102 ALA A N 1
ATOM 783 C CA . ALA A 1 102 ? -30 -18.891 -22.062 1 98.31 102 ALA A CA 1
ATOM 784 C C . ALA A 1 102 ? -30.562 -18.25 -20.797 1 98.31 102 ALA A C 1
ATOM 786 O O . ALA A 1 102 ? -31.766 -18.375 -20.516 1 98.31 102 ALA A O 1
ATOM 787 N N . GLN A 1 103 ? -29.75 -17.547 -20.078 1 97.62 103 GLN A N 1
ATOM 788 C CA . GLN A 1 103 ? -30.172 -17.016 -18.781 1 97.62 103 GLN A CA 1
ATOM 789 C C . GLN A 1 103 ? -30.344 -15.508 -18.828 1 97.62 103 GLN A C 1
ATOM 791 O O . GLN A 1 103 ? -30.594 -14.875 -17.797 1 97.62 103 GLN A O 1
ATOM 796 N N . ALA A 1 104 ? -30.141 -14.914 -19.969 1 96.62 104 ALA A N 1
ATOM 797 C CA . ALA A 1 104 ? -30.297 -13.477 -20.141 1 96.62 104 ALA A CA 1
ATOM 798 C C . ALA A 1 104 ? -31.703 -13.023 -19.766 1 96.62 104 ALA A C 1
ATOM 800 O O . ALA A 1 104 ? -32.594 -13.852 -19.609 1 96.62 104 ALA A O 1
ATOM 801 N N . PRO A 1 105 ? -31.984 -11.742 -19.484 1 97.19 105 PRO A N 1
ATOM 802 C CA . PRO A 1 105 ? -31.047 -10.633 -19.672 1 97.19 105 PRO A CA 1
ATOM 803 C C . PRO A 1 105 ? -30.188 -10.367 -18.422 1 97.19 105 PRO A C 1
ATOM 805 O O . PRO A 1 105 ? -30.562 -10.773 -17.312 1 97.19 105 PRO A O 1
ATOM 808 N N . PHE A 1 106 ? -29.047 -9.758 -18.578 1 98.44 106 PHE A N 1
ATOM 809 C CA . PHE A 1 106 ? -28.156 -9.344 -17.5 1 98.44 106 PHE A CA 1
ATOM 810 C C . PHE A 1 106 ? -27.844 -7.859 -17.609 1 98.44 106 PHE A C 1
ATOM 812 O O . PHE A 1 106 ? -27.781 -7.305 -18.703 1 98.44 106 PHE A O 1
ATOM 819 N N . ASP A 1 107 ? -27.641 -7.223 -16.422 1 98.38 107 ASP A N 1
ATOM 820 C CA . ASP A 1 107 ? -27.219 -5.824 -16.344 1 98.38 107 ASP A CA 1
ATOM 821 C C . ASP A 1 107 ? -25.688 -5.711 -16.344 1 98.38 107 ASP A C 1
ATOM 823 O O . ASP A 1 107 ? -25.141 -4.648 -16.625 1 98.38 107 ASP A O 1
ATOM 827 N N . GLY A 1 108 ? -25.047 -6.805 -15.969 1 98.69 108 GLY A N 1
ATOM 828 C CA . GLY A 1 108 ? -23.594 -6.82 -15.922 1 98.69 108 GLY A CA 1
ATOM 829 C C . GLY A 1 108 ? -23 -8.219 -15.969 1 98.69 108 GLY A C 1
ATOM 830 O O . GLY A 1 108 ? -23.734 -9.203 -15.82 1 98.69 108 GLY A O 1
ATOM 831 N N . ALA A 1 109 ? -21.703 -8.312 -16.156 1 98.94 109 ALA A N 1
ATOM 832 C CA . ALA A 1 109 ? -20.969 -9.57 -16.172 1 98.94 109 ALA A CA 1
ATOM 833 C C . ALA A 1 109 ? -19.625 -9.422 -15.469 1 98.94 109 ALA A C 1
ATOM 835 O O . ALA A 1 109 ? -18.953 -8.391 -15.602 1 98.94 109 ALA A O 1
ATOM 836 N N . TYR A 1 110 ? -19.359 -10.414 -14.688 1 98.88 110 TYR A N 1
ATOM 837 C CA . TYR A 1 110 ? -18.062 -10.539 -14.023 1 98.88 110 TYR A CA 1
ATOM 838 C C . TYR A 1 110 ? -17.25 -11.68 -14.625 1 98.88 110 TYR A C 1
ATOM 840 O O . TYR A 1 110 ? -17.703 -12.82 -14.672 1 98.88 110 TYR A O 1
ATOM 848 N N . LEU A 1 111 ? -16 -11.367 -15.055 1 98.88 111 LEU A N 1
ATOM 849 C CA . LEU A 1 111 ? -15.078 -12.336 -15.617 1 98.88 111 LEU A CA 1
ATOM 850 C C . LEU A 1 111 ? -13.883 -12.539 -14.703 1 98.88 111 LEU A C 1
ATOM 852 O O . LEU A 1 111 ? -13.055 -11.641 -14.539 1 98.88 111 LEU A O 1
ATOM 856 N N . SER A 1 112 ? -13.789 -13.711 -14.039 1 98.56 112 SER A N 1
ATOM 857 C CA . SER A 1 112 ? -12.594 -14.094 -13.297 1 98.56 112 SER A CA 1
ATOM 858 C C . SER A 1 112 ? -11.539 -14.688 -14.219 1 98.56 112 SER A C 1
ATOM 860 O O . SER A 1 112 ? -11.641 -15.852 -14.625 1 98.56 112 SER A O 1
ATOM 862 N N . LEU A 1 113 ? -10.508 -13.891 -14.523 1 98.19 113 LEU A N 1
ATOM 863 C CA . LEU A 1 113 ? -9.5 -14.242 -15.523 1 98.19 113 LEU A CA 1
ATOM 864 C C . LEU A 1 113 ? -8.102 -14.25 -14.906 1 98.19 113 LEU A C 1
ATOM 866 O O . LEU A 1 113 ? -7.949 -14.031 -13.703 1 98.19 113 LEU A O 1
ATOM 870 N N . HIS A 1 114 ? -7.09 -14.609 -15.672 1 97.06 114 HIS A N 1
ATOM 871 C CA . HIS A 1 114 ? -5.699 -14.555 -15.227 1 97.06 114 HIS A CA 1
ATOM 872 C C . HIS A 1 114 ? -4.945 -13.422 -15.898 1 97.06 114 HIS A C 1
ATOM 874 O O . HIS A 1 114 ? -4.211 -12.68 -15.242 1 97.06 114 HIS A O 1
ATOM 880 N N . GLY A 1 115 ? -5.152 -13.305 -17.203 1 97.31 115 GLY A N 1
ATOM 881 C CA . GLY A 1 115 ? -4.469 -12.289 -18 1 97.31 115 GLY A CA 1
ATOM 882 C C . GLY A 1 115 ? -3.266 -12.828 -18.75 1 97.31 115 GLY A C 1
ATOM 883 O O . GLY A 1 115 ? -2.742 -12.164 -19.641 1 97.31 115 GLY A O 1
ATOM 884 N N . ALA A 1 116 ? -2.863 -14.086 -18.484 1 97.06 116 ALA A N 1
ATOM 885 C CA . ALA A 1 116 ? -1.691 -14.656 -19.141 1 97.06 116 ALA A CA 1
ATOM 886 C C . ALA A 1 116 ? -2.068 -15.898 -19.953 1 97.06 116 ALA A C 1
ATOM 888 O O . ALA A 1 116 ? -1.249 -16.797 -20.125 1 97.06 116 ALA A O 1
ATOM 889 N N . MET A 1 117 ? -3.295 -15.953 -20.391 1 96.69 117 MET A N 1
ATOM 890 C CA . MET A 1 117 ? -3.752 -17.078 -21.188 1 96.69 117 MET A CA 1
ATOM 891 C C . MET A 1 117 ? -3.102 -17.078 -22.562 1 96.69 117 MET A C 1
ATOM 893 O O . MET A 1 117 ? -3.029 -16.031 -23.219 1 96.69 117 MET A O 1
ATOM 897 N N . GLY A 1 118 ? -2.527 -18.172 -22.938 1 97 118 GLY A N 1
ATOM 898 C CA . GLY A 1 118 ? -2.041 -18.438 -24.281 1 97 118 GLY A CA 1
ATOM 899 C C . GLY A 1 118 ? -2.793 -19.547 -25 1 97 118 GLY A C 1
ATOM 900 O O . GLY A 1 118 ? -2.854 -20.672 -24.5 1 97 118 GLY A O 1
ATOM 901 N N . VAL A 1 119 ? -3.383 -19.188 -26.094 1 98.06 119 VAL A N 1
ATOM 902 C CA . VAL A 1 119 ? -4.152 -20.141 -26.891 1 98.06 119 VAL A CA 1
ATOM 903 C C . VAL A 1 119 ? -3.537 -20.281 -28.281 1 98.06 119 VAL A C 1
ATOM 905 O O . VAL A 1 119 ? -3.25 -19.281 -28.938 1 98.06 119 VAL A O 1
ATOM 908 N N . ARG A 1 120 ? -3.35 -21.547 -28.688 1 97.5 120 ARG A N 1
ATOM 909 C CA . ARG A 1 120 ? -2.791 -21.781 -30.016 1 97.5 120 ARG A CA 1
ATOM 910 C C . ARG A 1 120 ? -3.615 -21.078 -31.094 1 97.5 120 ARG A C 1
ATOM 912 O O . ARG A 1 120 ? -4.82 -21.312 -31.203 1 97.5 120 ARG A O 1
ATOM 919 N N . GLY A 1 121 ? -2.932 -20.172 -31.781 1 96.81 121 GLY A N 1
ATOM 920 C CA . GLY A 1 121 ? -3.545 -19.547 -32.938 1 96.81 121 GLY A CA 1
ATOM 921 C C . GLY A 1 121 ? -4.473 -18.406 -32.594 1 96.81 121 GLY A C 1
ATOM 922 O O . GLY A 1 121 ? -5.07 -17.781 -33.469 1 96.81 121 GLY A O 1
ATOM 923 N N . ILE A 1 122 ? -4.668 -18.078 -31.391 1 97.44 122 ILE A N 1
ATOM 924 C CA . ILE A 1 122 ? -5.566 -17 -30.969 1 97.44 122 ILE A CA 1
ATOM 925 C C . ILE A 1 122 ? -4.797 -15.984 -30.141 1 97.44 122 ILE A C 1
ATOM 927 O O . ILE A 1 122 ? -4.516 -16.219 -28.969 1 97.44 122 ILE A O 1
ATOM 931 N N . PRO A 1 123 ? -4.488 -14.867 -30.719 1 96.75 123 PRO A N 1
ATOM 932 C CA . PRO A 1 123 ? -3.818 -13.828 -29.938 1 96.75 123 PRO A CA 1
ATOM 933 C C . PRO A 1 123 ? -4.754 -13.148 -28.938 1 96.75 123 PRO A C 1
ATOM 935 O O . PRO A 1 123 ? -5.953 -13.016 -29.203 1 96.75 123 PRO A O 1
ATOM 938 N N . LYS A 1 124 ? -4.301 -12.805 -27.797 1 97.38 124 LYS A N 1
ATOM 939 C CA . LYS A 1 124 ? -4.988 -12.023 -26.766 1 97.38 124 LYS A CA 1
ATOM 940 C C . LYS A 1 124 ? -6.316 -12.664 -26.391 1 97.38 124 LYS A C 1
ATOM 942 O O . LYS A 1 124 ? -7.371 -12.031 -26.5 1 97.38 124 LYS A O 1
ATOM 947 N N . PRO A 1 125 ? -6.297 -13.859 -25.891 1 98.19 125 PRO A N 1
ATOM 948 C CA . PRO A 1 125 ? -7.52 -14.625 -25.672 1 98.19 125 PRO A CA 1
ATOM 949 C C . PRO A 1 125 ? -8.477 -13.938 -24.688 1 98.19 125 PRO A C 1
ATOM 951 O O . PRO A 1 125 ? -9.695 -14.031 -24.859 1 98.19 125 PRO A O 1
ATOM 954 N N . GLU A 1 126 ? -7.996 -13.266 -23.703 1 98.19 126 GLU A N 1
ATOM 955 C CA . GLU A 1 126 ? -8.883 -12.625 -22.734 1 98.19 126 GLU A CA 1
ATOM 956 C C . GLU A 1 126 ? -9.719 -11.531 -23.391 1 98.19 126 GLU A C 1
ATOM 958 O O . GLU A 1 126 ? -10.875 -11.32 -23.016 1 98.19 126 GLU A O 1
ATOM 963 N N . SER A 1 127 ? -9.133 -10.781 -24.328 1 98.31 127 SER A N 1
ATOM 964 C CA . SER A 1 127 ? -9.898 -9.797 -25.094 1 98.31 127 SER A CA 1
ATOM 965 C C . SER A 1 127 ? -10.977 -10.461 -25.938 1 98.31 127 SER A C 1
ATOM 967 O O . SER A 1 127 ? -12.062 -9.906 -26.125 1 98.31 127 SER A O 1
ATOM 969 N N . ILE A 1 128 ? -10.695 -11.633 -26.484 1 98.62 128 ILE A N 1
ATOM 970 C CA . ILE A 1 128 ? -11.672 -12.391 -27.266 1 98.62 128 ILE A CA 1
ATOM 971 C C . ILE A 1 128 ? -12.82 -12.836 -26.359 1 98.62 128 ILE A C 1
ATOM 973 O O . ILE A 1 128 ? -13.984 -12.773 -26.75 1 98.62 128 ILE A O 1
ATOM 977 N N . ILE A 1 129 ? -12.453 -13.258 -25.156 1 98.81 129 ILE A N 1
ATOM 978 C CA . ILE A 1 129 ? -13.484 -13.625 -24.188 1 98.81 129 ILE A CA 1
ATOM 979 C C . ILE A 1 129 ? -14.406 -12.43 -23.938 1 98.81 129 ILE A C 1
ATOM 981 O O . ILE A 1 129 ? -15.633 -12.547 -24.047 1 98.81 129 ILE A O 1
ATOM 985 N N . ALA A 1 130 ? -13.836 -11.281 -23.656 1 98.81 130 ALA A N 1
ATOM 986 C CA . ALA A 1 130 ? -14.625 -10.078 -23.375 1 98.81 130 ALA A CA 1
ATOM 987 C C . ALA A 1 130 ? -15.5 -9.719 -24.578 1 98.81 130 ALA A C 1
ATOM 989 O O . ALA A 1 130 ? -16.672 -9.352 -24.406 1 98.81 130 ALA A O 1
ATOM 990 N N . ARG A 1 131 ? -14.945 -9.781 -25.766 1 98.75 131 ARG A N 1
ATOM 991 C CA . ARG A 1 131 ? -15.672 -9.445 -26.984 1 98.75 131 ARG A CA 1
ATOM 992 C C . ARG A 1 131 ? -16.891 -10.344 -27.156 1 98.75 131 ARG A C 1
ATOM 994 O O . ARG A 1 131 ? -18 -9.867 -27.422 1 98.75 131 ARG A O 1
ATOM 1001 N N . ARG A 1 132 ? -16.719 -11.641 -27 1 98.75 132 ARG A N 1
ATOM 1002 C CA . ARG A 1 132 ? -17.797 -12.602 -27.188 1 98.75 132 ARG A CA 1
ATOM 1003 C C . ARG A 1 132 ? -18.875 -12.422 -26.125 1 98.75 132 ARG A C 1
ATOM 1005 O O . ARG A 1 132 ? -20.062 -12.609 -26.391 1 98.75 132 ARG A O 1
ATOM 1012 N N . ILE A 1 133 ? -18.453 -12.141 -24.922 1 98.81 133 ILE A N 1
ATOM 1013 C CA . ILE A 1 133 ? -19.406 -11.906 -23.844 1 98.81 133 ILE A CA 1
ATOM 1014 C C . ILE A 1 133 ? -20.188 -10.617 -24.125 1 98.81 133 ILE A C 1
ATOM 1016 O O . ILE A 1 133 ? -21.406 -10.562 -23.938 1 98.81 133 ILE A O 1
ATOM 1020 N N . ARG A 1 134 ? -19.484 -9.555 -24.516 1 98.81 134 ARG A N 1
ATOM 1021 C CA . ARG A 1 134 ? -20.141 -8.297 -24.906 1 98.81 134 ARG A CA 1
ATOM 1022 C C . ARG A 1 134 ? -21.203 -8.523 -25.969 1 98.81 134 ARG A C 1
ATOM 1024 O O . ARG A 1 134 ? -22.312 -8.031 -25.859 1 98.81 134 ARG A O 1
ATOM 1031 N N . GLU A 1 135 ? -20.859 -9.266 -26.969 1 98.31 135 GLU A N 1
ATOM 1032 C CA . GLU A 1 135 ? -21.797 -9.578 -28.047 1 98.31 135 GLU A CA 1
ATOM 1033 C C . GLU A 1 135 ? -23.031 -10.305 -27.516 1 98.31 135 GLU A C 1
ATOM 1035 O O . GLU A 1 135 ? -24.141 -10.062 -27.984 1 98.31 135 GLU A O 1
ATOM 1040 N N . ALA A 1 136 ? -22.828 -11.117 -26.562 1 98.44 136 ALA A N 1
ATOM 1041 C CA . ALA A 1 136 ? -23.906 -11.953 -26.047 1 98.44 136 ALA A CA 1
ATOM 1042 C C . ALA A 1 136 ? -24.797 -11.156 -25.094 1 98.44 136 ALA A C 1
ATOM 1044 O O . ALA A 1 136 ? -26.016 -11.32 -25.109 1 98.44 136 ALA A O 1
ATOM 1045 N N . ILE A 1 137 ? -24.188 -10.32 -24.281 1 97.69 137 ILE A N 1
ATOM 1046 C CA . ILE A 1 137 ? -24.938 -9.703 -23.188 1 97.69 137 ILE A CA 1
ATOM 1047 C C . ILE A 1 137 ? -25.516 -8.375 -23.656 1 97.69 137 ILE A C 1
ATOM 1049 O O . ILE A 1 137 ? -26.422 -7.832 -23.016 1 97.69 137 ILE A O 1
ATOM 1053 N N . GLY A 1 138 ? -24.969 -7.766 -24.734 1 97.56 138 GLY A N 1
ATOM 1054 C CA . GLY A 1 138 ? -25.5 -6.531 -25.297 1 97.56 138 GLY A CA 1
ATOM 1055 C C . GLY A 1 138 ? -24.688 -5.309 -24.922 1 97.56 138 GLY A C 1
ATOM 1056 O O . GLY A 1 138 ? -23.859 -5.363 -24 1 97.56 138 GLY A O 1
ATOM 1057 N N . PRO A 1 139 ? -24.938 -4.184 -25.516 1 96.75 139 PRO A N 1
ATOM 1058 C CA . PRO A 1 139 ? -24.094 -2.986 -25.391 1 96.75 139 PRO A CA 1
ATOM 1059 C C . PRO A 1 139 ? -24.344 -2.223 -24.094 1 96.75 139 PRO A C 1
ATOM 1061 O O . PRO A 1 139 ? -23.5 -1.43 -23.672 1 96.75 139 PRO A O 1
ATOM 1064 N N . ASP A 1 140 ? -25.453 -2.48 -23.484 1 97.19 140 ASP A N 1
ATOM 1065 C CA . ASP A 1 140 ? -25.844 -1.646 -22.344 1 97.19 140 ASP A CA 1
ATOM 1066 C C . ASP A 1 140 ? -25.312 -2.227 -21.031 1 97.19 140 ASP A C 1
ATOM 1068 O O . ASP A 1 140 ? -25.234 -1.525 -20.016 1 97.19 140 ASP A O 1
ATOM 1072 N N . ALA A 1 141 ? -25 -3.525 -21.062 1 98.44 141 ALA A N 1
ATOM 1073 C CA . ALA A 1 141 ? -24.516 -4.176 -19.844 1 98.44 141 ALA A CA 1
ATOM 1074 C C . ALA A 1 141 ? -23.078 -3.766 -19.547 1 98.44 141 ALA A C 1
ATOM 1076 O O . ALA A 1 141 ? -22.328 -3.4 -20.453 1 98.44 141 ALA A O 1
ATOM 1077 N N . PHE A 1 142 ? -22.75 -3.75 -18.266 1 98.81 142 PHE A N 1
ATOM 1078 C CA . PHE A 1 142 ? -21.375 -3.451 -17.859 1 98.81 142 PHE A CA 1
ATOM 1079 C C . PHE A 1 142 ? -20.594 -4.734 -17.609 1 98.81 142 PHE A C 1
ATOM 1081 O O . PHE A 1 142 ? -21.125 -5.695 -17.047 1 98.81 142 PHE A O 1
ATOM 1088 N N . ILE A 1 143 ? -19.312 -4.793 -18.062 1 98.88 143 ILE A N 1
ATOM 1089 C CA . ILE A 1 143 ? -18.453 -5.961 -17.922 1 98.88 143 ILE A CA 1
ATOM 1090 C C . ILE A 1 143 ? -17.203 -5.59 -17.109 1 98.88 143 ILE A C 1
ATOM 1092 O O . ILE A 1 143 ? -16.578 -4.559 -17.375 1 98.88 143 ILE A O 1
ATOM 1096 N N . VAL A 1 144 ? -16.875 -6.398 -16.094 1 98.94 144 VAL A N 1
ATOM 1097 C CA . VAL A 1 144 ? -15.648 -6.207 -15.312 1 98.94 144 VAL A CA 1
ATOM 1098 C C . VAL A 1 144 ? -14.836 -7.5 -15.305 1 98.94 144 VAL A C 1
ATOM 1100 O O . VAL A 1 144 ? -15.398 -8.594 -15.305 1 98.94 144 VAL A O 1
ATOM 1103 N N . GLY A 1 145 ? -13.516 -7.383 -15.367 1 98.81 145 GLY A N 1
ATOM 1104 C CA . GLY A 1 145 ? -12.609 -8.508 -15.234 1 98.81 145 GLY A CA 1
ATOM 1105 C C . GLY A 1 145 ? -11.664 -8.375 -14.055 1 98.81 145 GLY A C 1
ATOM 1106 O O . GLY A 1 145 ? -11.305 -7.266 -13.664 1 98.81 145 GLY A O 1
ATOM 1107 N N . THR A 1 146 ? -11.273 -9.492 -13.414 1 98.75 146 THR A N 1
ATOM 1108 C CA . THR A 1 146 ? -10.172 -9.547 -12.461 1 98.75 146 THR A CA 1
ATOM 1109 C C . THR A 1 146 ? -9 -10.336 -13.039 1 98.75 146 THR A C 1
ATOM 1111 O O . THR A 1 146 ? -9.188 -11.297 -13.773 1 98.75 146 THR A O 1
ATOM 1114 N N . PHE A 1 147 ? -7.773 -9.914 -12.641 1 98.56 147 PHE A N 1
ATOM 1115 C CA . PHE A 1 147 ? -6.578 -10.414 -13.305 1 98.56 147 PHE A CA 1
ATOM 1116 C C . PHE A 1 147 ? -5.453 -10.641 -12.305 1 98.56 147 PHE A C 1
ATOM 1118 O O . PHE A 1 147 ? -5.398 -9.977 -11.266 1 98.56 147 PHE A O 1
ATOM 1125 N N . ASP A 1 148 ? -4.609 -11.586 -12.672 1 97.5 148 ASP A N 1
ATOM 1126 C CA . ASP A 1 148 ? -3.334 -11.789 -11.992 1 97.5 148 ASP A CA 1
ATOM 1127 C C . ASP A 1 148 ? -2.303 -10.75 -12.438 1 97.5 148 ASP A C 1
ATOM 1129 O O . ASP A 1 148 ? -2.318 -10.312 -13.594 1 97.5 148 ASP A O 1
ATOM 1133 N N . PRO A 1 149 ? -1.436 -10.359 -11.57 1 97.06 149 PRO A N 1
ATOM 1134 C CA . PRO A 1 149 ? -0.464 -9.336 -11.961 1 97.06 149 PRO A CA 1
ATOM 1135 C C . PRO A 1 149 ? 0.479 -9.812 -13.062 1 97.06 149 PRO A C 1
ATOM 1137 O O . PRO A 1 149 ? 1.129 -8.992 -13.719 1 97.06 149 PRO A O 1
ATOM 1140 N N . HIS A 1 150 ? 0.598 -11.055 -13.312 1 97 150 HIS A N 1
ATOM 1141 C CA . HIS A 1 150 ? 1.396 -11.594 -14.406 1 97 150 HIS A CA 1
ATOM 1142 C C . HIS A 1 150 ? 0.617 -11.57 -15.719 1 97 150 HIS A C 1
ATOM 1144 O O . HIS A 1 150 ? 1.051 -12.148 -16.719 1 97 150 HIS A O 1
ATOM 1150 N N . GLY A 1 151 ? -0.458 -10.938 -15.719 1 97.12 151 GLY A N 1
ATOM 1151 C CA . GLY A 1 151 ? -1.234 -10.797 -16.938 1 97.12 151 GLY A CA 1
ATOM 1152 C C . GLY A 1 151 ? -0.51 -10.016 -18.031 1 97.12 151 GLY A C 1
ATOM 1153 O O . GLY A 1 151 ? 0.18 -9.039 -17.734 1 97.12 151 GLY A O 1
ATOM 1154 N N . ASN A 1 152 ? -0.639 -10.547 -19.203 1 96.44 152 ASN A N 1
ATOM 1155 C CA . ASN A 1 152 ? -0.2 -9.828 -20.391 1 96.44 152 ASN A CA 1
ATOM 1156 C C . ASN A 1 152 ? -1.358 -9.086 -21.047 1 96.44 152 ASN A C 1
ATOM 1158 O O . ASN A 1 152 ? -2.133 -9.688 -21.797 1 96.44 152 ASN A O 1
ATOM 1162 N N . GLU A 1 153 ? -1.5 -7.867 -20.656 1 94.94 153 GLU A N 1
ATOM 1163 C CA . GLU A 1 153 ? -2.652 -7.105 -21.125 1 94.94 153 GLU A CA 1
ATOM 1164 C C . GLU A 1 153 ? -2.215 -5.859 -21.891 1 94.94 153 GLU A C 1
ATOM 1166 O O . GLU A 1 153 ? -1.062 -5.434 -21.781 1 94.94 153 GLU A O 1
ATOM 1171 N N . ASP A 1 154 ? -3.016 -5.398 -22.766 1 95.5 154 ASP A N 1
ATOM 1172 C CA . ASP A 1 154 ? -2.969 -4.078 -23.391 1 95.5 154 ASP A CA 1
ATOM 1173 C C . ASP A 1 154 ? -4.344 -3.416 -23.359 1 95.5 154 ASP A C 1
ATOM 1175 O O . ASP A 1 154 ? -5.137 -3.643 -22.453 1 95.5 154 ASP A O 1
ATOM 1179 N N . GLU A 1 155 ? -4.656 -2.605 -24.312 1 96.5 155 GLU A N 1
ATOM 1180 C CA . GLU A 1 155 ? -5.895 -1.833 -24.266 1 96.5 155 GLU A CA 1
ATOM 1181 C C . GLU A 1 155 ? -7.07 -2.641 -24.812 1 96.5 155 GLU A C 1
ATOM 1183 O O . GLU A 1 155 ? -8.227 -2.25 -24.641 1 96.5 155 GLU A O 1
ATOM 1188 N N . GLU A 1 156 ? -6.855 -3.785 -25.391 1 97.69 156 GLU A N 1
ATOM 1189 C CA . GLU A 1 156 ? -7.871 -4.473 -26.188 1 97.69 156 GLU A CA 1
ATOM 1190 C C . GLU A 1 156 ? -9 -4.996 -25.297 1 97.69 156 GLU A C 1
ATOM 1192 O O . GLU A 1 156 ? -10.172 -4.922 -25.672 1 97.69 156 GLU A O 1
ATOM 1197 N N . PHE A 1 157 ? -8.656 -5.629 -24.188 1 98.25 157 PHE A N 1
ATOM 1198 C CA . PHE A 1 157 ? -9.695 -6.148 -23.297 1 98.25 157 PHE A CA 1
ATOM 1199 C C . PHE A 1 157 ? -10.703 -5.066 -22.953 1 98.25 157 PHE A C 1
ATOM 1201 O O . PHE A 1 157 ? -11.914 -5.293 -23 1 98.25 157 PHE A O 1
ATOM 1208 N N . LEU A 1 158 ? -10.227 -3.875 -22.625 1 98.19 158 LEU A N 1
ATOM 1209 C CA . LEU A 1 158 ? -11.062 -2.785 -22.125 1 98.19 158 LEU A CA 1
ATOM 1210 C C . LEU A 1 158 ? -11.82 -2.111 -23.266 1 98.19 158 LEU A C 1
ATOM 1212 O O . LEU A 1 158 ? -12.672 -1.251 -23.031 1 98.19 158 LEU A O 1
ATOM 1216 N N . ARG A 1 159 ? -11.578 -2.473 -24.516 1 97.31 159 ARG A N 1
ATOM 1217 C CA . ARG A 1 159 ? -12.414 -2.053 -25.625 1 97.31 159 ARG A CA 1
ATOM 1218 C C . ARG A 1 159 ? -13.781 -2.73 -25.562 1 97.31 159 ARG A C 1
ATOM 1220 O O . ARG A 1 159 ? -14.766 -2.199 -26.094 1 97.31 159 ARG A O 1
ATOM 1227 N N . TYR A 1 160 ? -13.805 -3.895 -24.938 1 98.25 160 TYR A N 1
ATOM 1228 C CA . TYR A 1 160 ? -15.031 -4.676 -24.906 1 98.25 160 TYR A CA 1
ATOM 1229 C C . TYR A 1 160 ? -15.602 -4.738 -23.484 1 98.25 160 TYR A C 1
ATOM 1231 O O . TYR A 1 160 ? -16.797 -5.004 -23.297 1 98.25 160 TYR A O 1
ATOM 1239 N N . ALA A 1 161 ? -14.742 -4.562 -22.5 1 98.69 161 ALA A N 1
ATOM 1240 C CA . ALA A 1 161 ? -15.141 -4.516 -21.094 1 98.69 161 ALA A CA 1
ATOM 1241 C C . ALA A 1 161 ? -15.031 -3.096 -20.547 1 98.69 161 ALA A C 1
ATOM 1243 O O . ALA A 1 161 ? -14.406 -2.229 -21.172 1 98.69 161 ALA A O 1
ATOM 1244 N N . ASN A 1 162 ? -15.625 -2.83 -19.422 1 98.69 162 ASN A N 1
ATOM 1245 C CA . ASN A 1 162 ? -15.703 -1.484 -18.859 1 98.69 162 ASN A CA 1
ATOM 1246 C C . ASN A 1 162 ? -14.664 -1.273 -17.766 1 98.69 162 ASN A C 1
ATOM 1248 O O . ASN A 1 162 ? -14.219 -0.149 -17.531 1 98.69 162 ASN A O 1
ATOM 1252 N N . LEU A 1 163 ? -14.391 -2.385 -17.047 1 98.62 163 LEU A N 1
ATOM 1253 C CA . LEU A 1 163 ? -13.547 -2.322 -15.859 1 98.62 163 LEU A CA 1
ATOM 1254 C C . LEU A 1 163 ? -12.602 -3.518 -15.805 1 98.62 163 LEU A C 1
ATOM 1256 O O . LEU A 1 163 ? -12.898 -4.578 -16.359 1 98.62 163 LEU A O 1
ATOM 1260 N N . ALA A 1 164 ? -11.5 -3.346 -15.18 1 98.69 164 ALA A N 1
ATOM 1261 C CA . ALA A 1 164 ? -10.531 -4.395 -14.867 1 98.69 164 ALA A CA 1
ATOM 1262 C C . ALA A 1 164 ? -9.844 -4.133 -13.531 1 98.69 164 ALA A C 1
ATOM 1264 O O . ALA A 1 164 ? -9.555 -2.984 -13.188 1 98.69 164 ALA A O 1
ATOM 1265 N N . PHE A 1 165 ? -9.641 -5.156 -12.766 1 98.62 165 PHE A N 1
ATOM 1266 C CA . PHE A 1 165 ? -8.914 -5.07 -11.508 1 98.62 165 PHE A CA 1
ATOM 1267 C C . PHE A 1 165 ? -7.852 -6.16 -11.414 1 98.62 165 PHE A C 1
ATOM 1269 O O . PHE A 1 165 ? -8.133 -7.332 -11.68 1 98.62 165 PHE A O 1
ATOM 1276 N N . THR A 1 166 ? -6.652 -5.801 -11.031 1 98.19 166 THR A N 1
ATOM 1277 C CA . THR A 1 166 ? -5.551 -6.754 -10.969 1 98.19 166 THR A CA 1
ATOM 1278 C C . THR A 1 166 ? -4.969 -6.812 -9.555 1 98.19 166 THR A C 1
ATOM 1280 O O . THR A 1 166 ? -4.93 -5.801 -8.852 1 98.19 166 THR A O 1
ATOM 1283 N N . ILE A 1 167 ? -4.57 -8.008 -9.211 1 97 167 ILE A N 1
ATOM 1284 C CA . ILE A 1 167 ? -3.742 -8.156 -8.016 1 97 167 ILE A CA 1
ATOM 1285 C C . ILE A 1 167 ? -2.51 -7.266 -8.133 1 97 167 ILE A C 1
ATOM 1287 O O . ILE A 1 167 ? -1.936 -7.121 -9.211 1 97 167 ILE A O 1
ATOM 1291 N N . LYS A 1 168 ? -2.131 -6.719 -6.973 1 96.75 168 LYS A N 1
ATOM 1292 C CA . LYS A 1 168 ? -0.995 -5.801 -7.035 1 96.75 168 LYS A CA 1
ATOM 1293 C C . LYS A 1 168 ? 0.247 -6.426 -6.406 1 96.75 168 LYS A C 1
ATOM 1295 O O . LYS A 1 168 ? 1.373 -6.059 -6.746 1 96.75 168 LYS A O 1
ATOM 1300 N N . TYR A 1 169 ? 0.082 -7.352 -5.531 1 95.88 169 TYR A N 1
ATOM 1301 C CA . TYR A 1 169 ? 1.199 -7.859 -4.746 1 95.88 169 TYR A CA 1
ATOM 1302 C C . TYR A 1 169 ? 1.732 -9.156 -5.328 1 95.88 169 TYR A C 1
ATOM 1304 O O . TYR A 1 169 ? 0.982 -9.93 -5.934 1 95.88 169 TYR A O 1
ATOM 1312 N N . TYR A 1 170 ? 2.998 -9.391 -5.129 1 95.12 170 TYR A N 1
ATOM 1313 C CA . TYR A 1 170 ? 3.662 -10.672 -5.332 1 95.12 170 TYR A CA 1
ATOM 1314 C C . TYR A 1 170 ? 4.582 -11 -4.16 1 95.12 170 TYR A C 1
ATOM 1316 O O . TYR A 1 170 ? 5.637 -10.383 -3.998 1 95.12 170 TYR A O 1
ATOM 1324 N N . PRO A 1 171 ? 4.148 -12.031 -3.287 1 91.56 171 PRO A N 1
ATOM 1325 C CA . PRO A 1 171 ? 3.066 -13.008 -3.445 1 91.56 171 PRO A CA 1
ATOM 1326 C C . PRO A 1 171 ? 1.693 -12.352 -3.576 1 91.56 171 PRO A C 1
ATOM 1328 O O . PRO A 1 171 ? 1.526 -11.18 -3.217 1 91.56 171 PRO A O 1
ATOM 1331 N N . HIS A 1 172 ? 0.714 -13.086 -4.102 1 91.06 172 HIS A N 1
ATOM 1332 C CA . HIS A 1 172 ? -0.594 -12.562 -4.484 1 91.06 172 HIS A CA 1
ATOM 1333 C C . HIS A 1 172 ? -1.537 -12.516 -3.289 1 91.06 172 HIS A C 1
ATOM 1335 O O . HIS A 1 172 ? -2.445 -13.336 -3.172 1 91.06 172 HIS A O 1
ATOM 1341 N N . TYR A 1 173 ? -1.512 -11.422 -2.541 1 88.5 173 TYR A N 1
ATOM 1342 C CA . TYR A 1 173 ? -2.189 -11.305 -1.255 1 88.5 173 TYR A CA 1
ATOM 1343 C C . TYR A 1 173 ? -3.59 -10.727 -1.428 1 88.5 173 TYR A C 1
ATOM 1345 O O . TYR A 1 173 ? -4.457 -10.922 -0.574 1 88.5 173 TYR A O 1
ATOM 1353 N N . ASP A 1 174 ? -3.865 -10.102 -2.553 1 95.5 174 ASP A N 1
ATOM 1354 C CA . ASP A 1 174 ? -5.031 -9.219 -2.539 1 95.5 174 ASP A CA 1
ATOM 1355 C C . ASP A 1 174 ? -6.055 -9.648 -3.584 1 95.5 174 ASP A C 1
ATOM 1357 O O . ASP A 1 174 ? -6.77 -8.812 -4.145 1 95.5 174 ASP A O 1
ATOM 1361 N N . GLY A 1 175 ? -6.125 -10.969 -3.893 1 96.75 175 GLY A N 1
ATOM 1362 C CA . GLY A 1 175 ? -7.137 -11.461 -4.816 1 96.75 175 GLY A CA 1
ATOM 1363 C C . GLY A 1 175 ? -8.555 -11.188 -4.352 1 96.75 175 GLY A C 1
ATOM 1364 O O . GLY A 1 175 ? -9.375 -10.688 -5.117 1 96.75 175 GLY A O 1
ATOM 1365 N N . TYR A 1 176 ? -8.828 -11.484 -3.115 1 97.25 176 TYR A N 1
ATOM 1366 C CA . TYR A 1 176 ? -10.141 -11.266 -2.523 1 97.25 176 TYR A CA 1
ATOM 1367 C C . TYR A 1 176 ? -10.531 -9.797 -2.596 1 97.25 176 TYR A C 1
ATOM 1369 O O . TYR A 1 176 ? -11.648 -9.461 -2.994 1 97.25 176 TYR A O 1
ATOM 1377 N N . LEU A 1 177 ? -9.586 -8.961 -2.266 1 96.75 177 LEU A N 1
ATOM 1378 C CA . LEU A 1 177 ? -9.812 -7.516 -2.27 1 96.75 177 LEU A CA 1
ATOM 1379 C C . LEU A 1 177 ? -10.172 -7.023 -3.668 1 96.75 177 LEU A C 1
ATOM 1381 O O . LEU A 1 177 ? -11.047 -6.176 -3.826 1 96.75 177 LEU A O 1
ATOM 1385 N N . GLN A 1 178 ? -9.477 -7.508 -4.641 1 98 178 GLN A N 1
ATOM 1386 C CA . GLN A 1 178 ? -9.773 -7.082 -6.008 1 98 178 GLN A CA 1
ATOM 1387 C C . GLN A 1 178 ? -11.164 -7.543 -6.438 1 98 178 GLN A C 1
ATOM 1389 O O . GLN A 1 178 ? -11.844 -6.855 -7.199 1 98 178 GLN A O 1
ATOM 1394 N N . GLY A 1 179 ? -11.562 -8.766 -5.961 1 98.44 179 GLY A N 1
ATOM 1395 C CA . GLY A 1 179 ? -12.938 -9.188 -6.188 1 98.44 179 GLY A CA 1
ATOM 1396 C C . GLY A 1 179 ? -13.961 -8.25 -5.578 1 98.44 179 GLY A C 1
ATOM 1397 O O . GLY A 1 179 ? -14.961 -7.918 -6.215 1 98.44 179 GLY A O 1
ATOM 1398 N N . GLU A 1 180 ? -13.695 -7.789 -4.359 1 97.25 180 GLU A N 1
ATOM 1399 C CA . GLU A 1 180 ? -14.578 -6.836 -3.693 1 97.25 180 GLU A CA 1
ATOM 1400 C C . GLU A 1 180 ? -14.703 -5.543 -4.492 1 97.25 180 GLU A C 1
ATOM 1402 O O . GLU A 1 180 ? -15.805 -5.035 -4.695 1 97.25 180 GLU A O 1
ATOM 1407 N N . ARG A 1 181 ? -13.586 -5.043 -4.938 1 97.38 181 ARG A N 1
ATOM 1408 C CA . ARG A 1 181 ? -13.547 -3.803 -5.703 1 97.38 181 ARG A CA 1
ATOM 1409 C C . ARG A 1 181 ? -14.312 -3.941 -7.012 1 97.38 181 ARG A C 1
ATOM 1411 O O . ARG A 1 181 ? -15.039 -3.033 -7.41 1 97.38 181 ARG A O 1
ATOM 1418 N N . ALA A 1 182 ? -14.094 -5.098 -7.625 1 98.75 182 ALA A N 1
ATOM 1419 C CA . ALA A 1 182 ? -14.789 -5.371 -8.883 1 98.75 182 ALA A CA 1
ATOM 1420 C C . ALA A 1 182 ? -16.297 -5.34 -8.695 1 98.75 182 ALA A C 1
ATOM 1422 O O . ALA A 1 182 ? -17.016 -4.707 -9.469 1 98.75 182 ALA A O 1
ATOM 1423 N N . ALA A 1 183 ? -16.781 -5.98 -7.656 1 98.44 183 ALA A N 1
ATOM 1424 C CA . ALA A 1 183 ? -18.219 -6.047 -7.387 1 98.44 183 ALA A CA 1
ATOM 1425 C C . ALA A 1 183 ? -18.797 -4.656 -7.121 1 98.44 183 ALA A C 1
ATOM 1427 O O . ALA A 1 183 ? -19.766 -4.25 -7.754 1 98.44 183 ALA A O 1
ATOM 1428 N N . ARG A 1 184 ? -18.156 -3.926 -6.262 1 96.94 184 ARG A N 1
ATOM 1429 C CA . ARG A 1 184 ? -18.641 -2.605 -5.883 1 96.94 184 ARG A CA 1
ATOM 1430 C C . ARG A 1 184 ? -18.672 -1.668 -7.082 1 96.94 184 ARG A C 1
ATOM 1432 O O . ARG A 1 184 ? -19.688 -0.989 -7.32 1 96.94 184 ARG A O 1
ATOM 1439 N N . THR A 1 185 ? -17.609 -1.655 -7.809 1 98.12 185 THR A N 1
ATOM 1440 C CA . THR A 1 185 ? -17.516 -0.707 -8.914 1 98.12 185 THR A CA 1
ATOM 1441 C C . THR A 1 185 ? -18.469 -1.084 -10.039 1 98.12 185 THR A C 1
ATOM 1443 O O . THR A 1 185 ? -19.047 -0.211 -10.68 1 98.12 185 THR A O 1
ATOM 1446 N N . LEU A 1 186 ? -18.594 -2.406 -10.266 1 98.62 186 LEU A N 1
ATOM 1447 C CA . LEU A 1 186 ? -19.547 -2.861 -11.273 1 98.62 186 LEU A CA 1
ATOM 1448 C C . LEU A 1 186 ? -20.969 -2.438 -10.914 1 98.62 186 LEU A C 1
ATOM 1450 O O . LEU A 1 186 ? -21.688 -1.89 -11.75 1 98.62 186 LEU A O 1
ATOM 1454 N N . ILE A 1 187 ? -21.391 -2.65 -9.727 1 97.12 187 ILE A N 1
ATOM 1455 C CA . ILE A 1 187 ? -22.734 -2.32 -9.266 1 97.12 187 ILE A CA 1
ATOM 1456 C C . ILE A 1 187 ? -22.969 -0.811 -9.359 1 97.12 187 ILE A C 1
ATOM 1458 O O . ILE A 1 187 ? -24.016 -0.358 -9.828 1 97.12 187 ILE A O 1
ATOM 1462 N N . ARG A 1 188 ? -21.984 -0.033 -8.93 1 96.75 188 ARG A N 1
ATOM 1463 C CA . ARG A 1 188 ? -22.078 1.42 -9.031 1 96.75 188 ARG A CA 1
ATOM 1464 C C . ARG A 1 188 ? -22.203 1.866 -10.484 1 96.75 188 ARG A C 1
ATOM 1466 O O . ARG A 1 188 ? -22.891 2.838 -10.781 1 96.75 188 ARG A O 1
ATOM 1473 N N . SER A 1 189 ? -21.469 1.155 -11.359 1 98.31 189 SER A N 1
ATOM 1474 C CA . SER A 1 189 ? -21.562 1.474 -12.773 1 98.31 189 SER A CA 1
ATOM 1475 C C . SER A 1 189 ? -22.969 1.201 -13.312 1 98.31 189 SER A C 1
ATOM 1477 O O . SER A 1 189 ? -23.547 2.027 -14.031 1 98.31 189 SER A O 1
ATOM 1479 N N . ILE A 1 190 ? -23.547 0.099 -12.953 1 97.69 190 ILE A N 1
ATOM 1480 C CA . ILE A 1 190 ? -24.875 -0.296 -13.391 1 97.69 190 ILE A CA 1
ATOM 1481 C C . ILE A 1 190 ? -25.906 0.715 -12.898 1 97.69 190 ILE A C 1
ATOM 1483 O O . ILE A 1 190 ? -26.844 1.067 -13.617 1 97.69 190 ILE A O 1
ATOM 1487 N N . ARG A 1 191 ? -25.703 1.232 -11.75 1 94.19 191 ARG A N 1
ATOM 1488 C CA . ARG A 1 191 ? -26.641 2.16 -11.133 1 94.19 191 ARG A CA 1
ATOM 1489 C C . ARG A 1 191 ? -26.422 3.584 -11.633 1 94.19 191 ARG A C 1
ATOM 1491 O O . ARG A 1 191 ? -27.219 4.48 -11.359 1 94.19 191 ARG A O 1
ATOM 1498 N N . GLY A 1 192 ? -25.297 3.844 -12.219 1 96.12 192 GLY A N 1
ATOM 1499 C CA . GLY A 1 192 ? -25.031 5.152 -12.789 1 96.12 192 GLY A CA 1
ATOM 1500 C C . GLY A 1 192 ? -24.156 6.023 -11.906 1 96.12 192 GLY A C 1
ATOM 1501 O O . GLY A 1 192 ? -23.844 7.16 -12.266 1 96.12 192 GLY A O 1
ATOM 1502 N N . ASP A 1 193 ? -23.656 5.5 -10.781 1 94.75 193 ASP A N 1
ATOM 1503 C CA . ASP A 1 193 ? -22.875 6.25 -9.812 1 94.75 193 ASP A CA 1
ATOM 1504 C C . ASP A 1 193 ? -21.391 6.254 -10.188 1 94.75 193 ASP A C 1
ATOM 1506 O O . ASP A 1 193 ? -20.594 7.016 -9.625 1 94.75 193 ASP A O 1
ATOM 1510 N N . TYR A 1 194 ? -21.031 5.426 -11.094 1 97 194 TYR A N 1
ATOM 1511 C CA . TYR A 1 194 ? -19.672 5.309 -11.586 1 97 194 TYR A CA 1
ATOM 1512 C C . TYR A 1 194 ? -19.641 5.219 -13.109 1 97 194 TYR A C 1
ATOM 1514 O O . TYR A 1 194 ? -20.188 4.277 -13.688 1 97 194 TYR A O 1
ATOM 1522 N N . VAL A 1 195 ? -19.016 6.16 -13.758 1 98.5 195 VAL A N 1
ATOM 1523 C CA . VAL A 1 195 ? -18.875 6.176 -15.203 1 98.5 195 VAL A CA 1
ATOM 1524 C C . VAL A 1 195 ? -17.469 5.734 -15.594 1 98.5 195 VAL A C 1
ATOM 1526 O O . VAL A 1 195 ? -16.531 6.535 -15.57 1 98.5 195 VAL A O 1
ATOM 1529 N N . PRO A 1 196 ? -17.312 4.488 -16.047 1 98.12 196 PRO A N 1
ATOM 1530 C CA . PRO A 1 196 ? -15.969 3.963 -16.312 1 98.12 196 PRO A CA 1
ATOM 1531 C C . PRO A 1 196 ? -15.234 4.758 -17.391 1 98.12 196 PRO A C 1
ATOM 1533 O O . PRO A 1 196 ? -15.742 4.918 -18.5 1 98.12 196 PRO A O 1
ATOM 1536 N N . THR A 1 197 ? -14.141 5.312 -17.062 1 98.44 197 THR A N 1
ATOM 1537 C CA . THR A 1 197 ? -13.141 5.879 -17.969 1 98.44 197 THR A CA 1
ATOM 1538 C C . THR A 1 197 ? -11.773 5.254 -17.719 1 98.44 197 THR A C 1
ATOM 1540 O O . THR A 1 197 ? -11.398 5 -16.578 1 98.44 197 THR A O 1
ATOM 1543 N N . THR A 1 198 ? -11.062 4.891 -18.828 1 98.19 198 THR A N 1
ATOM 1544 C CA . THR A 1 198 ? -9.844 4.113 -18.641 1 98.19 198 THR A CA 1
ATOM 1545 C C . THR A 1 198 ? -8.711 4.668 -19.5 1 98.19 198 THR A C 1
ATOM 1547 O O . THR A 1 198 ? -8.961 5.371 -20.484 1 98.19 198 THR A O 1
ATOM 1550 N N . ALA A 1 199 ? -7.527 4.477 -19.094 1 98.69 199 ALA A N 1
ATOM 1551 C CA . ALA A 1 199 ? -6.297 4.715 -19.844 1 98.69 199 ALA A CA 1
ATOM 1552 C C . ALA A 1 199 ? -5.312 3.562 -19.672 1 98.69 199 ALA A C 1
ATOM 1554 O O . ALA A 1 199 ? -5.23 2.965 -18.594 1 98.69 199 ALA A O 1
ATOM 1555 N N . THR A 1 200 ? -4.613 3.223 -20.75 1 98.62 200 THR A N 1
ATOM 1556 C CA . THR A 1 200 ? -3.639 2.139 -20.734 1 98.62 200 THR A CA 1
ATOM 1557 C C . THR A 1 200 ? -2.281 2.623 -21.234 1 98.62 200 THR A C 1
ATOM 1559 O O . THR A 1 200 ? -2.209 3.375 -22.219 1 98.62 200 THR A O 1
ATOM 1562 N N . ARG A 1 201 ? -1.243 2.334 -20.5 1 98.62 201 ARG A N 1
ATOM 1563 C CA . ARG A 1 201 ? 0.133 2.557 -20.938 1 98.62 201 ARG A CA 1
ATOM 1564 C C . ARG A 1 201 ? 0.942 1.265 -20.875 1 98.62 201 ARG A C 1
ATOM 1566 O O . ARG A 1 201 ? 0.805 0.488 -19.922 1 98.62 201 ARG A O 1
ATOM 1573 N N . LYS A 1 202 ? 1.741 1.048 -21.859 1 97.75 202 LYS A N 1
ATOM 1574 C CA . LYS A 1 202 ? 2.553 -0.163 -21.938 1 97.75 202 LYS A CA 1
ATOM 1575 C C . LYS A 1 202 ? 4.016 0.172 -22.203 1 97.75 202 LYS A C 1
ATOM 1577 O O . LYS A 1 202 ? 4.492 0.032 -23.344 1 97.75 202 LYS A O 1
ATOM 1582 N N . PRO A 1 203 ? 4.789 0.54 -21.156 1 98.12 203 PRO A N 1
ATOM 1583 C CA . PRO A 1 203 ? 6.227 0.72 -21.375 1 98.12 203 PRO A CA 1
ATOM 1584 C C . PRO A 1 203 ? 6.93 -0.575 -21.781 1 98.12 203 PRO A C 1
ATOM 1586 O O . PRO A 1 203 ? 6.555 -1.654 -21.312 1 98.12 203 PRO A O 1
ATOM 1589 N N . PRO A 1 204 ? 7.934 -0.502 -22.656 1 97.81 204 PRO A N 1
ATOM 1590 C CA . PRO A 1 204 ? 8.594 -1.71 -23.156 1 97.81 204 PRO A CA 1
ATOM 1591 C C . PRO A 1 204 ? 9.594 -2.287 -22.156 1 97.81 204 PRO A C 1
ATOM 1593 O O . PRO A 1 204 ? 10.797 -2.316 -22.422 1 97.81 204 PRO A O 1
ATOM 1596 N N . ILE A 1 205 ? 9.117 -2.781 -21.062 1 98.19 205 ILE A N 1
ATOM 1597 C CA . ILE A 1 205 ? 9.891 -3.434 -20.016 1 98.19 205 ILE A CA 1
ATOM 1598 C C . ILE A 1 205 ? 9.422 -4.875 -19.844 1 98.19 205 ILE A C 1
ATOM 1600 O O . ILE A 1 205 ? 8.219 -5.145 -19.828 1 98.19 205 ILE A O 1
ATOM 1604 N N . ILE A 1 206 ? 10.281 -5.809 -19.828 1 97.94 206 ILE A N 1
ATOM 1605 C CA . ILE A 1 206 ? 9.945 -7.199 -19.547 1 97.94 206 ILE A CA 1
ATOM 1606 C C . ILE A 1 206 ? 10.938 -7.777 -18.547 1 97.94 206 ILE A C 1
ATOM 1608 O O . ILE A 1 206 ? 12.141 -7.527 -18.625 1 97.94 206 ILE A O 1
ATOM 1612 N N . THR A 1 207 ? 10.43 -8.375 -17.484 1 97.31 207 THR A N 1
ATOM 1613 C CA . THR A 1 207 ? 11.25 -8.953 -16.422 1 97.31 207 THR A CA 1
ATOM 1614 C C . THR A 1 207 ? 10.781 -10.359 -16.094 1 97.31 207 THR A C 1
ATOM 1616 O O . THR A 1 207 ? 9.609 -10.695 -16.281 1 97.31 207 THR A O 1
ATOM 1619 N N . PRO A 1 208 ? 11.68 -11.188 -15.625 1 95.5 208 PRO A N 1
ATOM 1620 C CA . PRO A 1 208 ? 11.281 -12.516 -15.148 1 95.5 208 PRO A CA 1
ATOM 1621 C C . PRO A 1 208 ? 10.617 -12.469 -13.766 1 95.5 208 PRO A C 1
ATOM 1623 O O . PRO A 1 208 ? 10.938 -11.594 -12.961 1 95.5 208 PRO A O 1
ATOM 1626 N N . SER A 1 209 ? 9.773 -13.406 -13.477 1 94 209 SER A N 1
ATOM 1627 C CA . SER A 1 209 ? 8.891 -13.375 -12.312 1 94 209 SER A CA 1
ATOM 1628 C C . SER A 1 209 ? 9.68 -13.391 -11.016 1 94 209 SER A C 1
ATOM 1630 O O . SER A 1 209 ? 9.25 -12.812 -10.016 1 94 209 SER A O 1
ATOM 1632 N N . VAL A 1 210 ? 10.883 -14.031 -10.977 1 94.56 210 VAL A N 1
ATOM 1633 C CA . VAL A 1 210 ? 11.641 -14.164 -9.734 1 94.56 210 VAL A CA 1
ATOM 1634 C C . VAL A 1 210 ? 12.109 -12.781 -9.273 1 94.56 210 VAL A C 1
ATOM 1636 O O . VAL A 1 210 ? 12.344 -12.57 -8.086 1 94.56 210 VAL A O 1
ATOM 1639 N N . LEU A 1 211 ? 12.141 -11.812 -10.211 1 96.44 211 LEU A N 1
ATOM 1640 C CA . LEU A 1 211 ? 12.609 -10.477 -9.898 1 96.44 211 LEU A CA 1
ATOM 1641 C C . LEU A 1 211 ? 11.461 -9.586 -9.438 1 96.44 211 LEU A C 1
ATOM 1643 O O . LEU A 1 211 ? 11.68 -8.461 -8.992 1 96.44 211 LEU A O 1
ATOM 1647 N N . GLN A 1 212 ? 10.281 -10.078 -9.453 1 96.75 212 GLN A N 1
ATOM 1648 C CA . GLN A 1 212 ? 9.094 -9.234 -9.344 1 96.75 212 GLN A CA 1
ATOM 1649 C C . GLN A 1 212 ? 8.523 -9.25 -7.93 1 96.75 212 GLN A C 1
ATOM 1651 O O . GLN A 1 212 ? 7.32 -9.094 -7.734 1 96.75 212 GLN A O 1
ATOM 1656 N N . TRP A 1 213 ? 9.375 -9.445 -6.938 1 95.62 213 TRP A N 1
ATOM 1657 C CA . TRP A 1 213 ? 8.945 -9.445 -5.539 1 95.62 213 TRP A CA 1
ATOM 1658 C C . TRP A 1 213 ? 8.602 -8.039 -5.078 1 95.62 213 TRP A C 1
ATOM 1660 O O . TRP A 1 213 ? 9.422 -7.125 -5.184 1 95.62 213 TRP A O 1
ATOM 1670 N N . THR A 1 214 ? 7.41 -7.855 -4.508 1 95.62 214 THR A N 1
ATOM 1671 C CA . THR A 1 214 ? 6.93 -6.52 -4.188 1 95.62 214 THR A CA 1
ATOM 1672 C C . THR A 1 214 ? 7.102 -6.227 -2.699 1 95.62 214 THR A C 1
ATOM 1674 O O . THR A 1 214 ? 6.48 -5.305 -2.164 1 95.62 214 THR A O 1
ATOM 1677 N N . GLY A 1 215 ? 7.871 -7.008 -2.006 1 93 215 GLY A N 1
ATOM 1678 C CA . GLY A 1 215 ? 8.078 -6.785 -0.584 1 93 215 GLY A CA 1
ATOM 1679 C C . GLY A 1 215 ? 9.219 -5.832 -0.291 1 93 215 GLY A C 1
ATOM 1680 O O . GLY A 1 215 ? 9.453 -5.469 0.864 1 93 215 GLY A O 1
ATOM 1681 N N . ASN A 1 216 ? 9.906 -5.41 -1.313 1 92.81 216 ASN A N 1
ATOM 1682 C CA . ASN A 1 216 ? 11.008 -4.461 -1.202 1 92.81 216 ASN A CA 1
ATOM 1683 C C . ASN A 1 216 ? 11.133 -3.594 -2.451 1 92.81 216 ASN A C 1
ATOM 1685 O O . ASN A 1 216 ? 10.5 -3.875 -3.473 1 92.81 216 ASN A O 1
ATOM 1689 N N . SER A 1 217 ? 11.867 -2.408 -2.283 1 94 217 SER A N 1
ATOM 1690 C CA . SER A 1 217 ? 12.188 -1.598 -3.453 1 94 217 SER A CA 1
ATOM 1691 C C . SER A 1 217 ? 13.031 -2.383 -4.453 1 94 217 SER A C 1
ATOM 1693 O O . SER A 1 217 ? 13.844 -3.225 -4.062 1 94 217 SER A O 1
ATOM 1695 N N . PRO A 1 218 ? 12.789 -2.236 -5.758 1 95.88 218 PRO A N 1
ATOM 1696 C CA . PRO A 1 218 ? 12.023 -1.151 -6.379 1 95.88 218 PRO A CA 1
ATOM 1697 C C . PRO A 1 218 ? 10.578 -1.546 -6.68 1 95.88 218 PRO A C 1
ATOM 1699 O O . PRO A 1 218 ? 9.742 -0.682 -6.969 1 95.88 218 PRO A O 1
ATOM 1702 N N . TRP A 1 219 ? 10.211 -2.807 -6.691 1 97.19 219 TRP A N 1
ATOM 1703 C CA . TRP A 1 219 ? 8.867 -3.248 -7.07 1 97.19 219 TRP A CA 1
ATOM 1704 C C . TRP A 1 219 ? 7.828 -2.748 -6.078 1 97.19 219 TRP A C 1
ATOM 1706 O O . TRP A 1 219 ? 6.723 -2.369 -6.465 1 97.19 219 TRP A O 1
ATOM 1716 N N . MET A 1 220 ? 8.203 -2.713 -4.84 1 96 220 MET A N 1
ATOM 1717 C CA . MET A 1 220 ? 7.332 -2.158 -3.811 1 96 220 MET A CA 1
ATOM 1718 C C . MET A 1 220 ? 6.969 -0.711 -4.125 1 96 220 MET A C 1
ATOM 1720 O O . MET A 1 220 ? 5.848 -0.275 -3.861 1 96 220 MET A O 1
ATOM 1724 N N . ASP A 1 221 ? 7.926 0.054 -4.695 1 95.5 221 ASP A N 1
ATOM 1725 C CA . ASP A 1 221 ? 7.711 1.463 -5.008 1 95.5 221 ASP A CA 1
ATOM 1726 C C . ASP A 1 221 ? 6.582 1.635 -6.023 1 95.5 221 ASP A C 1
ATOM 1728 O O . ASP A 1 221 ? 5.797 2.582 -5.934 1 95.5 221 ASP A O 1
ATOM 1732 N N . LEU A 1 222 ? 6.488 0.735 -6.953 1 96.75 222 LEU A N 1
ATOM 1733 C CA . LEU A 1 222 ? 5.434 0.821 -7.961 1 96.75 222 LEU A CA 1
ATOM 1734 C C . LEU A 1 222 ? 4.074 0.511 -7.348 1 96.75 222 LEU A C 1
ATOM 1736 O O . LEU A 1 222 ? 3.082 1.173 -7.664 1 96.75 222 LEU A O 1
ATOM 1740 N N . VAL A 1 223 ? 4.039 -0.519 -6.477 1 96.75 223 VAL A N 1
ATOM 1741 C CA . VAL A 1 223 ? 2.799 -0.84 -5.777 1 96.75 223 VAL A CA 1
ATOM 1742 C C . VAL A 1 223 ? 2.359 0.35 -4.93 1 96.75 223 VAL A C 1
ATOM 1744 O O . VAL A 1 223 ? 1.197 0.758 -4.973 1 96.75 223 VAL A O 1
ATOM 1747 N N . GLN A 1 224 ? 3.328 0.883 -4.227 1 94.81 224 GLN A N 1
ATOM 1748 C CA . GLN A 1 224 ? 3.041 2.027 -3.369 1 94.81 224 GLN A CA 1
ATOM 1749 C C . GLN A 1 224 ? 2.531 3.213 -4.184 1 94.81 224 GLN A C 1
ATOM 1751 O O . GLN A 1 224 ? 1.591 3.896 -3.775 1 94.81 224 GLN A O 1
ATOM 1756 N N . ARG A 1 225 ? 3.148 3.469 -5.297 1 95.69 225 ARG A N 1
ATOM 1757 C CA . ARG A 1 225 ? 2.727 4.582 -6.141 1 95.69 225 ARG A CA 1
ATOM 1758 C C . ARG A 1 225 ? 1.282 4.406 -6.594 1 95.69 225 ARG A C 1
ATOM 1760 O O . ARG A 1 225 ? 0.495 5.355 -6.559 1 95.69 225 ARG A O 1
ATOM 1767 N N . ALA A 1 226 ? 0.952 3.236 -6.996 1 97.38 226 ALA A N 1
ATOM 1768 C CA . ALA A 1 226 ? -0.417 2.934 -7.406 1 97.38 226 ALA A CA 1
ATOM 1769 C C . ALA A 1 226 ? -1.396 3.166 -6.258 1 97.38 226 ALA A C 1
ATOM 1771 O O . ALA A 1 226 ? -2.422 3.826 -6.434 1 97.38 226 ALA A O 1
ATOM 1772 N N . LEU A 1 227 ? -1.07 2.664 -5.137 1 96.38 227 LEU A N 1
ATOM 1773 C CA . LEU A 1 227 ? -1.956 2.746 -3.98 1 96.38 227 LEU A CA 1
ATOM 1774 C C . LEU A 1 227 ? -2.1 4.191 -3.508 1 96.38 227 LEU A C 1
ATOM 1776 O O . LEU A 1 227 ? -3.168 4.594 -3.043 1 96.38 227 LEU A O 1
ATOM 1780 N N . VAL A 1 228 ? -1.036 4.961 -3.604 1 94.62 228 VAL A N 1
ATOM 1781 C CA . VAL A 1 228 ? -1.09 6.371 -3.23 1 94.62 228 VAL A CA 1
AT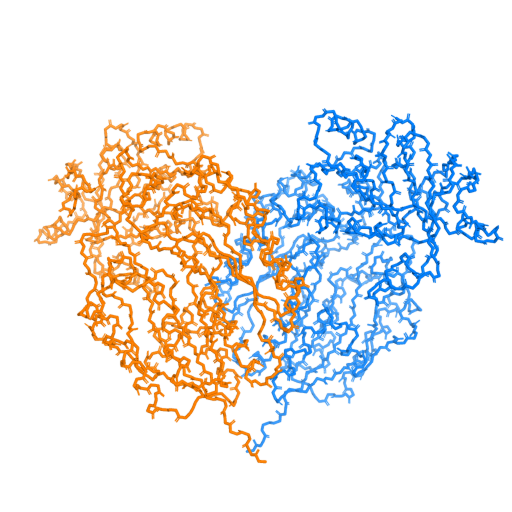OM 1782 C C . VAL A 1 228 ? -2.055 7.113 -4.156 1 94.62 228 VAL A C 1
ATOM 1784 O O . VAL A 1 228 ? -2.871 7.914 -3.695 1 94.62 228 VAL A O 1
ATOM 1787 N N . TRP A 1 229 ? -1.989 6.832 -5.426 1 96.62 229 TRP A N 1
ATOM 1788 C CA . TRP A 1 229 ? -2.939 7.441 -6.352 1 96.62 229 TRP A CA 1
ATOM 1789 C C . TRP A 1 229 ? -4.371 7.078 -5.977 1 96.62 229 TRP A C 1
ATOM 1791 O O . TRP A 1 229 ? -5.254 7.941 -5.953 1 96.62 229 TRP A O 1
ATOM 1801 N N . GLU A 1 230 ? -4.59 5.816 -5.676 1 96.94 230 GLU A N 1
ATOM 1802 C CA . GLU A 1 230 ? -5.926 5.344 -5.332 1 96.94 230 GLU A CA 1
ATOM 1803 C C . GLU A 1 230 ? -6.426 5.996 -4.043 1 96.94 230 GLU A C 1
ATOM 1805 O O . GLU A 1 230 ? -7.629 6.223 -3.883 1 96.94 230 GLU A O 1
ATOM 1810 N N . ALA A 1 231 ? -5.52 6.266 -3.197 1 93.25 231 ALA A N 1
ATOM 1811 C CA . ALA A 1 231 ? -5.871 6.902 -1.932 1 93.25 231 ALA A CA 1
ATOM 1812 C C . ALA A 1 231 ? -6.145 8.391 -2.123 1 93.25 231 ALA A C 1
ATOM 1814 O O . ALA A 1 231 ? -7.059 8.945 -1.505 1 93.25 231 ALA A O 1
ATOM 1815 N N . ARG A 1 232 ? -5.383 9.07 -2.943 1 90.94 232 ARG A N 1
ATOM 1816 C CA . ARG A 1 232 ? -5.438 10.508 -3.148 1 90.94 232 ARG A CA 1
ATOM 1817 C C . ARG A 1 232 ? -6.688 10.906 -3.934 1 90.94 232 ARG A C 1
ATOM 1819 O O . ARG A 1 232 ? -7.266 11.961 -3.695 1 90.94 232 ARG A O 1
ATOM 1826 N N . GLU A 1 233 ? -6.988 10.062 -4.914 1 94.62 233 GLU A N 1
ATOM 1827 C CA . GLU A 1 233 ? -8.078 10.398 -5.824 1 94.62 233 GLU A CA 1
ATOM 1828 C C . GLU A 1 233 ? -9.25 9.438 -5.656 1 94.62 233 GLU A C 1
ATOM 1830 O O . GLU A 1 233 ? -9.117 8.234 -5.902 1 94.62 233 GLU A O 1
ATOM 1835 N N . THR A 1 234 ? -10.398 10.023 -5.301 1 93.56 234 THR A N 1
ATOM 1836 C CA . THR A 1 234 ? -11.586 9.211 -5.086 1 93.56 234 THR A CA 1
ATOM 1837 C C . THR A 1 234 ? -11.992 8.484 -6.367 1 93.56 234 THR A C 1
ATOM 1839 O O . THR A 1 234 ? -11.961 9.07 -7.453 1 93.56 234 THR A O 1
ATOM 1842 N N . ASP A 1 235 ? -12.312 7.238 -6.281 1 95.81 235 ASP A N 1
ATOM 1843 C CA . ASP A 1 235 ? -12.867 6.418 -7.355 1 95.81 235 ASP A CA 1
ATOM 1844 C C . ASP A 1 235 ? -11.828 6.16 -8.438 1 95.81 235 ASP A C 1
ATOM 1846 O O . ASP A 1 235 ? -12.172 6.027 -9.617 1 95.81 235 ASP A O 1
ATOM 1850 N N . VAL A 1 236 ? -10.539 6.227 -8.102 1 98 236 VAL A N 1
ATOM 1851 C CA . VAL A 1 236 ? -9.461 5.875 -9.016 1 98 236 VAL A CA 1
ATOM 1852 C C . VAL A 1 236 ? -8.914 4.496 -8.664 1 98 236 VAL A C 1
ATOM 1854 O O . VAL A 1 236 ? -8.75 4.172 -7.484 1 98 236 VAL A O 1
ATOM 1857 N N . TYR A 1 237 ? -8.695 3.674 -9.648 1 98.56 237 TYR A N 1
ATOM 1858 C CA . TYR A 1 237 ? -8.055 2.373 -9.492 1 98.56 237 TYR A CA 1
ATOM 1859 C C . TYR A 1 237 ? -6.91 2.213 -10.492 1 98.56 237 TYR A C 1
ATOM 1861 O O . TYR A 1 237 ? -7.023 2.623 -11.648 1 98.56 237 TYR A O 1
ATOM 1869 N N . VAL A 1 238 ? -5.805 1.688 -10.039 1 98.75 238 VAL A N 1
ATOM 1870 C CA . VAL A 1 238 ? -4.613 1.54 -10.867 1 98.75 238 VAL A CA 1
ATOM 1871 C C . VAL A 1 238 ? -4.227 0.065 -10.961 1 98.75 238 VAL A C 1
ATOM 1873 O O . VAL A 1 238 ? -3.949 -0.575 -9.938 1 98.75 238 VAL A O 1
ATOM 1876 N N . ASN A 1 239 ? -4.289 -0.491 -12.133 1 98.44 239 ASN A N 1
ATOM 1877 C CA . ASN A 1 239 ? -3.74 -1.817 -12.391 1 98.44 239 ASN A CA 1
ATOM 1878 C C . ASN A 1 239 ? -2.26 -1.752 -12.758 1 98.44 239 ASN A C 1
ATOM 1880 O O . ASN A 1 239 ? -1.854 -0.94 -13.586 1 98.44 239 ASN A O 1
ATOM 1884 N N . PHE A 1 240 ? -1.519 -2.568 -12.102 1 96.75 240 PHE A N 1
ATOM 1885 C CA . PHE A 1 240 ? -0.092 -2.754 -12.336 1 96.75 240 PHE A CA 1
ATOM 1886 C C . PHE A 1 240 ? 0.21 -4.195 -12.727 1 96.75 240 PHE A C 1
ATOM 1888 O O . PHE A 1 240 ? 0.359 -5.062 -11.859 1 96.75 240 PHE A O 1
ATOM 1895 N N . TYR A 1 241 ? 0.298 -4.488 -14.078 1 98.19 241 TYR A N 1
ATOM 1896 C CA . TYR A 1 241 ? 0.691 -5.797 -14.586 1 98.19 241 TYR A CA 1
ATOM 1897 C C . TYR A 1 241 ? 2.203 -5.883 -14.758 1 98.19 241 TYR A C 1
ATOM 1899 O O . TYR A 1 241 ? 2.799 -5.082 -15.484 1 98.19 241 TYR A O 1
ATOM 1907 N N . TYR A 1 242 ? 2.783 -6.902 -14.188 1 97.44 242 TYR A N 1
ATOM 1908 C CA . TYR A 1 242 ? 4.219 -7.113 -14.328 1 97.44 242 TYR A CA 1
ATOM 1909 C C . TYR A 1 242 ? 4.559 -7.625 -15.719 1 97.44 242 TYR A C 1
ATOM 1911 O O . TYR A 1 242 ? 5.648 -7.371 -16.234 1 97.44 242 TYR A O 1
ATOM 1919 N N . GLY A 1 243 ? 3.576 -8.328 -16.25 1 96.81 243 GLY A N 1
ATOM 1920 C CA . GLY A 1 243 ? 3.834 -9.156 -17.422 1 96.81 243 GLY A CA 1
ATOM 1921 C C . GLY A 1 243 ? 4.355 -10.539 -17.078 1 96.81 243 GLY A C 1
ATOM 1922 O O . GLY A 1 243 ? 4.883 -10.75 -15.984 1 96.81 243 GLY A O 1
ATOM 1923 N N . PHE A 1 244 ? 4.152 -11.445 -18 1 96.56 244 PHE A N 1
ATOM 1924 C CA . PHE A 1 244 ? 4.609 -12.82 -17.844 1 96.56 244 PHE A CA 1
ATOM 1925 C C . PHE A 1 244 ? 5.535 -13.219 -18.984 1 96.56 244 PHE A C 1
ATOM 1927 O O . PHE A 1 244 ? 5.07 -13.664 -20.047 1 96.56 244 PHE A O 1
ATOM 1934 N N . ALA A 1 245 ? 6.789 -13.234 -18.703 1 95.88 245 ALA A N 1
ATOM 1935 C CA . ALA A 1 245 ? 7.812 -13.383 -19.719 1 95.88 245 ALA A CA 1
ATOM 1936 C C . ALA A 1 245 ? 7.855 -14.812 -20.25 1 95.88 245 ALA A C 1
ATOM 1938 O O . ALA A 1 245 ? 8.461 -15.078 -21.297 1 95.88 245 ALA A O 1
ATOM 1939 N N . PHE A 1 246 ? 7.18 -15.734 -19.609 1 93.94 246 PHE A N 1
ATOM 1940 C CA . PHE A 1 246 ? 7.27 -17.125 -20.016 1 93.94 246 PHE A CA 1
ATOM 1941 C C . PHE A 1 246 ? 6.078 -17.516 -20.891 1 93.94 246 PHE A C 1
ATOM 1943 O O . PHE A 1 246 ? 5.852 -18.703 -21.141 1 93.94 246 PHE A O 1
ATOM 1950 N N . ALA A 1 247 ? 5.352 -16.562 -21.219 1 95 247 ALA A N 1
ATOM 1951 C CA . ALA A 1 247 ? 4.355 -16.672 -22.281 1 95 247 ALA A CA 1
ATOM 1952 C C . ALA A 1 247 ? 4.828 -15.984 -23.547 1 95 247 ALA A C 1
ATOM 1954 O O . ALA A 1 247 ? 4.914 -14.75 -23.609 1 95 247 ALA A O 1
ATOM 1955 N N . ASP A 1 248 ? 5.148 -16.797 -24.562 1 96.38 248 ASP A N 1
ATOM 1956 C CA . ASP A 1 248 ? 5.551 -16.25 -25.859 1 96.38 248 ASP A CA 1
ATOM 1957 C C . ASP A 1 248 ? 4.34 -15.789 -26.672 1 96.38 248 ASP A C 1
ATOM 1959 O O . ASP A 1 248 ? 3.943 -16.438 -27.641 1 96.38 248 ASP A O 1
ATOM 1963 N N . VAL A 1 249 ? 3.822 -14.625 -26.234 1 96.69 249 VAL A N 1
ATOM 1964 C CA . VAL A 1 249 ? 2.641 -14.023 -26.859 1 96.69 249 VAL A CA 1
ATOM 1965 C C . VAL A 1 249 ? 2.938 -12.586 -27.25 1 96.69 249 VAL A C 1
ATOM 1967 O O . VAL A 1 249 ? 3.893 -11.977 -26.766 1 96.69 249 VAL A O 1
ATOM 1970 N N . VAL A 1 250 ? 2.139 -11.969 -28.047 1 94.38 250 VAL A N 1
ATOM 1971 C CA . VAL A 1 250 ? 2.428 -10.703 -28.719 1 94.38 250 VAL A CA 1
ATOM 1972 C C . VAL A 1 250 ? 2.258 -9.555 -27.719 1 94.38 250 VAL A C 1
ATOM 1974 O O . VAL A 1 250 ? 2.826 -8.477 -27.906 1 94.38 250 VAL A O 1
ATOM 1977 N N . ASP A 1 251 ? 1.49 -9.805 -26.656 1 94.62 251 ASP A N 1
ATOM 1978 C CA . ASP A 1 251 ? 1.152 -8.688 -25.766 1 94.62 251 ASP A CA 1
ATOM 1979 C C . ASP A 1 251 ? 1.872 -8.805 -24.438 1 94.62 251 ASP A C 1
ATOM 1981 O O . ASP A 1 251 ? 1.521 -8.125 -23.469 1 94.62 251 ASP A O 1
ATOM 1985 N N . ALA A 1 252 ? 2.891 -9.617 -24.391 1 95.81 252 ALA A N 1
ATOM 1986 C CA . ALA A 1 252 ? 3.629 -9.773 -23.125 1 95.81 252 ALA A CA 1
ATOM 1987 C C . ALA A 1 252 ? 4.344 -8.477 -22.766 1 95.81 252 ALA A C 1
ATOM 1989 O O . ALA A 1 252 ? 4.676 -7.668 -23.625 1 95.81 252 ALA A O 1
ATOM 1990 N N . GLY A 1 253 ? 4.516 -8.281 -21.422 1 97 253 GLY A N 1
ATOM 1991 C CA . GLY A 1 253 ? 5.238 -7.113 -20.938 1 97 253 GLY A CA 1
ATOM 1992 C C . GLY A 1 253 ? 4.465 -6.324 -19.906 1 97 253 GLY A C 1
ATOM 1993 O O . GLY A 1 253 ? 3.273 -6.555 -19.703 1 97 253 GLY A O 1
ATOM 1994 N N . MET A 1 254 ? 5.156 -5.391 -19.375 1 98.19 254 MET A N 1
ATOM 1995 C CA . MET A 1 254 ? 4.582 -4.57 -18.312 1 98.19 254 MET A CA 1
ATOM 1996 C C . MET A 1 254 ? 3.471 -3.676 -18.859 1 98.19 254 MET A C 1
ATOM 1998 O O . MET A 1 254 ? 3.588 -3.135 -19.953 1 98.19 254 MET A O 1
ATOM 2002 N N . THR A 1 255 ? 2.387 -3.541 -18.125 1 98.62 255 THR A N 1
ATOM 2003 C CA . THR A 1 255 ? 1.257 -2.719 -18.547 1 98.62 255 THR A CA 1
ATOM 2004 C C . THR A 1 255 ? 0.617 -2.029 -17.344 1 98.62 255 THR A C 1
ATOM 2006 O O . THR A 1 255 ? 0.478 -2.631 -16.281 1 98.62 255 THR A O 1
ATOM 2009 N N . PHE A 1 256 ? 0.23 -0.747 -17.547 1 98.69 256 PHE A N 1
ATOM 2010 C CA . PHE A 1 256 ? -0.548 -0 -16.562 1 98.69 256 PHE A CA 1
ATOM 2011 C C . PHE A 1 256 ? -1.93 0.338 -17.109 1 98.69 256 PHE A C 1
ATOM 2013 O O . PHE A 1 256 ? -2.061 0.771 -18.25 1 98.69 256 PHE A O 1
ATOM 2020 N N . GLN A 1 257 ? -2.98 0.068 -16.375 1 98.75 257 GLN A N 1
ATOM 2021 C CA . GLN A 1 257 ? -4.348 0.487 -16.656 1 98.75 257 GLN A CA 1
ATOM 2022 C C . GLN A 1 257 ? -4.926 1.303 -15.508 1 98.75 257 GLN A C 1
ATOM 2024 O O . GLN A 1 257 ? -4.758 0.943 -14.336 1 98.75 257 GLN A O 1
ATOM 2029 N N . VAL A 1 258 ? -5.531 2.379 -15.836 1 98.81 258 VAL A N 1
ATOM 2030 C CA . VAL A 1 258 ? -6.141 3.244 -14.828 1 98.81 258 VAL A CA 1
ATOM 2031 C C . VAL A 1 258 ? -7.637 3.375 -15.102 1 98.81 258 VAL A C 1
ATOM 2033 O O . VAL A 1 258 ? -8.055 3.545 -16.25 1 98.81 258 VAL A O 1
ATOM 2036 N N . MET A 1 259 ? -8.438 3.191 -14.07 1 98.69 259 MET A N 1
ATOM 2037 C CA . MET A 1 259 ? -9.875 3.436 -14.117 1 98.69 259 MET A CA 1
ATOM 2038 C C . MET A 1 259 ? -10.242 4.664 -13.289 1 98.69 259 MET A C 1
ATOM 2040 O O . MET A 1 259 ? -9.727 4.855 -12.188 1 98.69 259 MET A O 1
ATOM 2044 N N . THR A 1 260 ? -11.055 5.535 -13.805 1 98.56 260 THR A N 1
ATOM 2045 C CA . THR A 1 260 ? -11.586 6.688 -13.086 1 98.56 260 THR A CA 1
ATOM 2046 C C . THR A 1 260 ? -13.102 6.777 -13.258 1 98.56 260 THR A C 1
ATOM 2048 O O . THR A 1 260 ? -13.688 6.031 -14.047 1 98.56 260 THR A O 1
ATOM 2051 N N . ASN A 1 261 ? -13.734 7.562 -12.523 1 98.31 261 ASN A N 1
ATOM 2052 C CA . ASN A 1 261 ? -15.164 7.832 -12.594 1 98.31 261 ASN A CA 1
ATOM 2053 C C . ASN A 1 261 ? -15.461 9.078 -13.43 1 98.31 261 ASN A C 1
ATOM 2055 O O . ASN A 1 261 ? -15.648 10.164 -12.883 1 98.31 261 ASN A O 1
ATOM 2059 N N . GLY A 1 262 ? -15.531 8.93 -14.727 1 98.31 262 GLY A N 1
ATOM 2060 C CA . GLY A 1 262 ? -15.906 10 -15.633 1 98.31 262 GLY A CA 1
ATOM 2061 C C . GLY A 1 262 ? -14.828 11.055 -15.789 1 98.31 262 GLY A C 1
ATOM 2062 O O . GLY A 1 262 ? -15.125 12.234 -15.969 1 98.31 262 GLY A O 1
ATOM 2063 N N . ASP A 1 263 ? -13.578 10.672 -15.719 1 98.25 263 ASP A N 1
ATOM 2064 C CA . ASP A 1 263 ? -12.477 11.633 -15.812 1 98.25 263 ASP A CA 1
ATOM 2065 C C . ASP A 1 263 ? -11.32 11.07 -16.625 1 98.25 263 ASP A C 1
ATOM 2067 O O . ASP A 1 263 ? -10.289 10.695 -16.078 1 98.25 263 ASP A O 1
ATOM 2071 N N . PRO A 1 264 ? -11.422 11.07 -17.953 1 98.06 264 PRO A N 1
ATOM 2072 C CA . PRO A 1 264 ? -10.383 10.5 -18.812 1 98.06 264 PRO A CA 1
ATOM 2073 C C . PRO A 1 264 ? -9.055 11.242 -18.719 1 98.06 264 PRO A C 1
ATOM 2075 O O . PRO A 1 264 ? -7.992 10.633 -18.875 1 98.06 264 PRO A O 1
ATOM 2078 N N . GLU A 1 265 ? -9.094 12.516 -18.422 1 98.31 265 GLU A N 1
ATOM 2079 C CA . GLU A 1 265 ? -7.859 13.281 -18.266 1 98.31 265 GLU A CA 1
ATOM 2080 C C . GLU A 1 265 ? -7.051 12.797 -17.062 1 98.31 265 GLU A C 1
ATOM 2082 O O . GLU A 1 265 ? -5.832 12.617 -17.156 1 98.31 265 GLU A O 1
ATOM 2087 N N . LEU A 1 266 ? -7.773 12.586 -15.992 1 98.19 266 LEU A N 1
ATOM 2088 C CA . LEU A 1 266 ? -7.117 12.055 -14.805 1 98.19 266 LEU A CA 1
ATOM 2089 C C . LEU A 1 266 ? -6.566 10.656 -15.062 1 98.19 266 LEU A C 1
ATOM 2091 O O . LEU A 1 266 ? -5.453 10.336 -14.641 1 98.19 266 LEU A O 1
ATOM 2095 N N . ALA A 1 267 ? -7.312 9.82 -15.75 1 98.69 267 ALA A N 1
ATOM 2096 C CA . ALA A 1 267 ? -6.863 8.469 -16.094 1 98.69 267 ALA A CA 1
ATOM 2097 C C . ALA A 1 267 ? -5.555 8.508 -16.875 1 98.69 267 ALA A C 1
ATOM 2099 O O . ALA A 1 267 ? -4.609 7.781 -16.562 1 98.69 267 ALA A O 1
ATOM 2100 N N . ASN A 1 268 ? -5.539 9.398 -17.875 1 98.62 268 ASN A N 1
ATOM 2101 C CA . ASN A 1 268 ? -4.34 9.531 -18.703 1 98.62 268 ASN A CA 1
ATOM 2102 C C . ASN A 1 268 ? -3.156 10.039 -17.875 1 98.62 268 ASN A C 1
ATOM 2104 O O . ASN A 1 268 ? -2.039 9.539 -18.016 1 98.62 268 ASN A O 1
ATOM 2108 N N . HIS A 1 269 ? -3.396 10.992 -17.031 1 97.31 269 HIS A N 1
ATOM 2109 C CA . HIS A 1 269 ? -2.344 11.57 -16.203 1 97.31 269 HIS A CA 1
ATOM 2110 C C . HIS A 1 269 ? -1.712 10.516 -15.312 1 97.31 269 HIS A C 1
ATOM 2112 O O . HIS A 1 269 ? -0.486 10.406 -15.234 1 97.31 269 HIS A O 1
ATOM 2118 N N . ILE A 1 270 ? -2.496 9.758 -14.672 1 98.19 270 ILE A N 1
ATOM 2119 C CA . ILE A 1 270 ? -2.02 8.742 -13.734 1 98.19 270 ILE A CA 1
ATOM 2120 C C . ILE A 1 270 ? -1.305 7.633 -14.5 1 98.19 270 ILE A C 1
ATOM 2122 O O . ILE A 1 270 ? -0.249 7.16 -14.078 1 98.19 270 ILE A O 1
ATOM 2126 N N . ALA A 1 271 ? -1.887 7.195 -15.625 1 98.62 271 ALA A N 1
ATOM 2127 C CA . ALA A 1 271 ? -1.245 6.164 -16.438 1 98.62 271 ALA A CA 1
ATOM 2128 C C . ALA A 1 271 ? 0.141 6.605 -16.891 1 98.62 271 ALA A C 1
ATOM 2130 O O . ALA A 1 271 ? 1.096 5.828 -16.844 1 98.62 271 ALA A O 1
ATOM 2131 N N . ASP A 1 272 ? 0.213 7.859 -17.359 1 97.94 272 ASP A N 1
ATOM 2132 C CA . ASP A 1 272 ? 1.501 8.414 -17.75 1 97.94 272 ASP A CA 1
ATOM 2133 C C . ASP A 1 272 ? 2.486 8.422 -16.594 1 97.94 272 ASP A C 1
ATOM 2135 O O . ASP A 1 272 ? 3.646 8.039 -16.75 1 97.94 272 ASP A O 1
ATOM 2139 N N . ASP A 1 273 ? 2.027 8.836 -15.453 1 96.75 273 ASP A N 1
ATOM 2140 C CA . ASP A 1 273 ? 2.883 8.898 -14.273 1 96.75 273 ASP A CA 1
ATOM 2141 C C . ASP A 1 273 ? 3.402 7.512 -13.898 1 96.75 273 ASP A C 1
ATOM 2143 O O . ASP A 1 273 ? 4.59 7.344 -13.609 1 96.75 273 ASP A O 1
ATOM 2147 N N . MET A 1 274 ? 2.557 6.531 -13.906 1 98 274 MET A N 1
ATOM 2148 C CA . MET A 1 274 ? 2.941 5.168 -13.562 1 98 274 MET A CA 1
ATOM 2149 C C . MET A 1 274 ? 3.977 4.625 -14.539 1 98 274 MET A C 1
ATOM 2151 O O . MET A 1 274 ? 4.988 4.059 -14.125 1 98 274 MET A O 1
ATOM 2155 N N . ALA A 1 275 ? 3.684 4.812 -15.797 1 98.12 275 ALA A N 1
ATOM 2156 C CA . ALA A 1 275 ? 4.586 4.309 -16.828 1 98.12 275 ALA A CA 1
ATOM 2157 C C . ALA A 1 275 ? 5.949 4.992 -16.75 1 98.12 275 ALA A C 1
ATOM 2159 O O . ALA A 1 275 ? 6.988 4.34 -16.859 1 98.12 275 ALA A O 1
ATOM 2160 N N . GLN A 1 276 ? 5.941 6.289 -16.516 1 96.75 276 GLN A N 1
ATOM 2161 C CA . GLN A 1 276 ? 7.184 7.047 -16.406 1 96.75 276 GLN A CA 1
ATOM 2162 C C . GLN A 1 276 ? 7.973 6.633 -15.172 1 96.75 276 GLN A C 1
ATOM 2164 O O . GLN A 1 276 ? 9.203 6.57 -15.203 1 96.75 276 GLN A O 1
ATOM 2169 N N . THR A 1 277 ? 7.285 6.379 -14.117 1 96.56 277 THR A N 1
ATOM 2170 C CA . THR A 1 277 ? 7.941 5.906 -12.906 1 96.56 277 THR A CA 1
ATOM 2171 C C . THR A 1 277 ? 8.633 4.57 -13.148 1 96.56 277 THR A C 1
ATOM 2173 O O . THR A 1 277 ? 9.797 4.391 -12.781 1 96.56 277 THR A O 1
ATOM 2176 N N . ALA A 1 278 ? 7.926 3.67 -13.82 1 98 278 ALA A N 1
ATOM 2177 C CA . ALA A 1 278 ? 8.516 2.371 -14.133 1 98 278 ALA A CA 1
ATOM 2178 C C . ALA A 1 278 ? 9.734 2.525 -15.039 1 98 278 ALA A C 1
ATOM 2180 O O . ALA A 1 278 ? 10.75 1.856 -14.836 1 98 278 ALA A O 1
ATOM 2181 N N . TRP A 1 279 ? 9.586 3.393 -15.977 1 97.69 279 TRP A N 1
ATOM 2182 C CA . TRP A 1 279 ? 10.688 3.604 -16.906 1 97.69 279 TRP A CA 1
ATOM 2183 C C . TRP A 1 279 ? 11.914 4.168 -16.188 1 97.69 279 TRP A C 1
ATOM 2185 O O . TRP A 1 279 ? 13.047 3.764 -16.453 1 97.69 279 TRP A O 1
ATOM 2195 N N . ARG A 1 280 ? 11.734 5.082 -15.273 1 95 280 ARG A N 1
ATOM 2196 C CA . ARG A 1 280 ? 12.836 5.641 -14.484 1 95 280 ARG A CA 1
ATOM 2197 C C . ARG A 1 280 ? 13.5 4.566 -13.633 1 95 280 ARG A C 1
ATOM 2199 O O . ARG A 1 280 ? 14.711 4.605 -13.406 1 95 280 ARG A O 1
ATOM 2206 N N . LEU A 1 281 ? 12.703 3.555 -13.219 1 96.31 281 LEU A N 1
ATOM 2207 C CA . LEU A 1 281 ? 13.195 2.533 -12.305 1 96.31 281 LEU A CA 1
ATOM 2208 C C . LEU A 1 281 ? 13.617 1.278 -13.062 1 96.31 281 LEU A C 1
ATOM 2210 O O . LEU A 1 281 ? 13.984 0.274 -12.453 1 96.31 281 LEU A O 1
ATOM 2214 N N . ARG A 1 282 ? 13.609 1.299 -14.383 1 97.44 282 ARG A N 1
ATOM 2215 C CA . ARG A 1 282 ? 13.703 0.102 -15.219 1 97.44 282 ARG A CA 1
ATOM 2216 C C . ARG A 1 282 ? 14.977 -0.678 -14.906 1 97.44 282 ARG A C 1
ATOM 2218 O O . ARG A 1 282 ? 14.969 -1.91 -14.898 1 97.44 282 ARG A O 1
ATOM 2225 N N . GLU A 1 283 ? 16.125 0.026 -14.648 1 97.19 283 GLU A N 1
ATOM 2226 C CA . GLU A 1 283 ? 17.375 -0.652 -14.359 1 97.19 283 GLU A CA 1
ATOM 2227 C C . GLU A 1 283 ? 17.312 -1.408 -13.031 1 97.19 283 GLU A C 1
ATOM 2229 O O . GLU A 1 283 ? 17.703 -2.57 -12.953 1 97.19 283 GLU A O 1
ATOM 2234 N N . GLU A 1 284 ? 16.719 -0.751 -12.055 1 97.19 284 GLU A N 1
ATOM 2235 C CA . GLU A 1 284 ? 16.625 -1.369 -10.742 1 97.19 284 GLU A CA 1
ATOM 2236 C C . GLU A 1 284 ? 15.609 -2.516 -10.742 1 97.19 284 GLU A C 1
ATOM 2238 O O . GLU A 1 284 ? 15.773 -3.498 -10.023 1 97.19 284 GLU A O 1
ATOM 2243 N N . LEU A 1 285 ? 14.562 -2.393 -11.547 1 97.62 285 LEU A N 1
ATOM 2244 C CA . LEU A 1 285 ? 13.539 -3.43 -11.625 1 97.62 285 LEU A CA 1
ATOM 2245 C C . LEU A 1 285 ? 14.133 -4.738 -12.141 1 97.62 285 LEU A C 1
ATOM 2247 O O . LEU A 1 285 ? 13.68 -5.82 -11.758 1 97.62 285 LEU A O 1
ATOM 2251 N N . TYR A 1 286 ? 15.117 -4.621 -12.984 1 96.62 286 TYR A N 1
ATOM 2252 C CA . TYR A 1 286 ? 15.719 -5.824 -13.555 1 96.62 286 TYR A CA 1
ATOM 2253 C C . TYR A 1 286 ? 16.953 -6.238 -12.766 1 96.62 286 TYR A C 1
ATOM 2255 O O . TYR A 1 286 ? 17.125 -7.418 -12.445 1 96.62 286 TYR A O 1
ATOM 2263 N N . TYR A 1 287 ? 17.828 -5.281 -12.383 1 95.88 287 TYR A N 1
ATOM 2264 C CA . TYR A 1 287 ? 19.156 -5.609 -11.852 1 95.88 287 TYR A CA 1
ATOM 2265 C C . TYR A 1 287 ? 19.188 -5.445 -10.336 1 95.88 287 TYR A C 1
ATOM 2267 O O . TYR A 1 287 ? 20.188 -5.762 -9.695 1 95.88 287 TYR A O 1
ATOM 2275 N N . GLY A 1 288 ? 18.109 -5.016 -9.789 1 93.94 288 GLY A N 1
ATOM 2276 C CA . GLY A 1 288 ? 18.109 -4.695 -8.375 1 93.94 288 GLY A CA 1
ATOM 2277 C C . GLY A 1 288 ? 18.109 -5.926 -7.484 1 93.94 288 GLY A C 1
ATOM 2278 O O . GLY A 1 288 ? 18.469 -5.848 -6.305 1 93.94 288 GLY A O 1
ATOM 2279 N N . THR A 1 289 ? 17.656 -7.066 -7.945 1 94.44 289 THR A N 1
ATOM 2280 C CA . THR A 1 289 ? 17.656 -8.328 -7.207 1 94.44 289 THR A CA 1
ATOM 2281 C C . THR A 1 289 ? 18.859 -9.18 -7.594 1 94.44 289 THR A C 1
ATOM 2283 O O . THR A 1 289 ? 19.062 -9.484 -8.773 1 94.44 289 THR A O 1
ATOM 2286 N N . GLU A 1 290 ? 19.609 -9.594 -6.57 1 94.38 290 GLU A N 1
ATOM 2287 C CA . GLU A 1 290 ? 20.781 -10.43 -6.832 1 94.38 290 GLU A CA 1
ATOM 2288 C C . GLU A 1 290 ? 20.406 -11.914 -6.855 1 94.38 290 GLU A C 1
ATOM 2290 O O . GLU A 1 290 ? 19.75 -12.406 -5.934 1 94.38 290 GLU A O 1
ATOM 2295 N N . VAL A 1 291 ? 20.703 -12.555 -7.898 1 96.06 291 VAL A N 1
ATOM 2296 C CA . VAL A 1 291 ? 20.562 -14 -8.047 1 96.06 291 VAL A CA 1
ATOM 2297 C C . VAL A 1 291 ? 21.953 -14.633 -8.242 1 96.06 291 VAL A C 1
ATOM 2299 O O . VAL A 1 291 ? 22.75 -14.148 -9.055 1 96.06 291 VAL A O 1
ATOM 2302 N N . HIS A 1 292 ? 22.219 -15.695 -7.5 1 97.12 292 HIS A N 1
ATOM 2303 C CA . HIS A 1 292 ? 23.547 -16.297 -7.5 1 97.12 292 HIS A CA 1
ATOM 2304 C C . HIS A 1 292 ? 23.516 -17.703 -8.078 1 97.12 292 HIS A C 1
ATOM 2306 O O . HIS A 1 292 ? 22.469 -18.359 -8.07 1 97.12 292 HIS A O 1
ATOM 2312 N N . SER A 1 293 ? 24.703 -18.078 -8.578 1 96.75 293 SER A N 1
ATOM 2313 C CA . SER A 1 293 ? 24.812 -19.516 -8.844 1 96.75 293 SER A CA 1
ATOM 2314 C C . SER A 1 293 ? 24.688 -20.328 -7.562 1 96.75 293 SER A C 1
ATOM 2316 O O . SER A 1 293 ? 25.016 -19.844 -6.477 1 96.75 293 SER A O 1
ATOM 2318 N N . ILE A 1 294 ? 24.203 -21.516 -7.75 1 96.62 294 ILE A N 1
ATOM 2319 C CA . ILE A 1 294 ? 24.047 -22.391 -6.586 1 96.62 294 ILE A CA 1
ATOM 2320 C C . ILE A 1 294 ? 25.406 -22.562 -5.887 1 96.62 294 ILE A C 1
ATOM 2322 O O . ILE A 1 294 ? 25.484 -22.469 -4.66 1 96.62 294 ILE A O 1
ATOM 2326 N N . ALA A 1 295 ? 26.438 -22.703 -6.641 1 97.25 295 ALA A N 1
ATOM 2327 C CA . ALA A 1 295 ? 27.781 -22.875 -6.078 1 97.25 295 ALA A CA 1
ATOM 2328 C C . ALA A 1 295 ? 28.188 -21.641 -5.27 1 97.25 295 ALA A C 1
ATOM 2330 O O . ALA A 1 295 ? 28.656 -21.766 -4.133 1 97.25 295 ALA A O 1
ATOM 2331 N N . ASP A 1 296 ? 28.016 -20.484 -5.852 1 97.81 296 ASP A N 1
ATOM 2332 C CA . ASP A 1 296 ? 28.344 -19.234 -5.16 1 97.81 296 ASP A CA 1
ATOM 2333 C C . ASP A 1 296 ? 27.484 -19.047 -3.92 1 97.81 296 ASP A C 1
ATOM 2335 O O . ASP A 1 296 ? 27.953 -18.562 -2.893 1 97.81 296 ASP A O 1
ATOM 2339 N N . GLY A 1 297 ? 26.219 -19.422 -4.074 1 98.19 297 GLY A N 1
ATOM 2340 C CA . GLY A 1 297 ? 25.297 -19.328 -2.951 1 98.19 297 GLY A CA 1
ATOM 2341 C C . GLY A 1 297 ? 25.75 -20.109 -1.738 1 98.19 297 GLY A C 1
ATOM 2342 O O . GLY A 1 297 ? 25.625 -19.641 -0.604 1 98.19 297 GLY A O 1
ATOM 2343 N N . ILE A 1 298 ? 26.25 -21.266 -1.986 1 98.06 298 ILE A N 1
ATOM 2344 C CA . ILE A 1 298 ? 26.734 -22.094 -0.888 1 98.06 298 ILE A CA 1
ATOM 2345 C C . ILE A 1 298 ? 27.938 -21.422 -0.222 1 98.06 298 ILE A C 1
ATOM 2347 O O . ILE A 1 298 ? 28.031 -21.391 1.006 1 98.06 298 ILE A O 1
ATOM 2351 N N . GLY A 1 299 ? 28.828 -20.891 -1.043 1 98 299 GLY A N 1
ATOM 2352 C CA . GLY A 1 299 ? 29.938 -20.125 -0.48 1 98 299 GLY A CA 1
ATOM 2353 C C . GLY A 1 299 ? 29.469 -18.969 0.382 1 98 299 GLY A C 1
ATOM 2354 O O . GLY A 1 299 ? 29.984 -18.766 1.486 1 98 299 GLY A O 1
ATOM 2355 N N . MET A 1 300 ? 28.516 -18.25 -0.095 1 98.25 300 MET A N 1
ATOM 2356 C CA . MET A 1 300 ? 27.969 -17.109 0.622 1 98.25 300 MET A CA 1
ATOM 2357 C C . MET A 1 300 ? 27.281 -17.547 1.906 1 98.25 300 MET A C 1
ATOM 2359 O O . MET A 1 300 ? 27.312 -16.844 2.912 1 98.25 300 MET A O 1
ATOM 2363 N N . ALA A 1 301 ? 26.625 -18.688 1.827 1 98.56 301 ALA A N 1
ATOM 2364 C CA . ALA A 1 301 ? 26 -19.234 3.027 1 98.56 301 ALA A CA 1
ATOM 2365 C C . ALA A 1 301 ? 27.047 -19.516 4.109 1 98.56 301 ALA A C 1
ATOM 2367 O O . ALA A 1 301 ? 26.828 -19.188 5.281 1 98.56 301 ALA A O 1
ATOM 2368 N N . LYS A 1 302 ? 28.125 -20.094 3.721 1 98.19 302 LYS A N 1
ATOM 2369 C CA . LYS A 1 302 ? 29.203 -20.375 4.664 1 98.19 302 LYS A CA 1
ATOM 2370 C C . LYS A 1 302 ? 29.734 -19.078 5.297 1 98.19 302 LYS A C 1
ATOM 2372 O O . LYS A 1 302 ? 30 -19.047 6.5 1 98.19 302 LYS A O 1
ATOM 2377 N N . GLU A 1 303 ? 29.891 -18.078 4.504 1 98.12 303 GLU A N 1
ATOM 2378 C CA . GLU A 1 303 ? 30.328 -16.781 5.008 1 98.12 303 GLU A CA 1
ATOM 2379 C C . GLU A 1 303 ? 29.328 -16.219 6.016 1 98.12 303 GLU A C 1
ATOM 2381 O O . GLU A 1 303 ? 29.734 -15.664 7.043 1 98.12 303 GLU A O 1
ATOM 2386 N N . ALA A 1 304 ? 28.094 -16.312 5.688 1 98.19 304 ALA A N 1
ATOM 2387 C CA . ALA A 1 304 ? 27.047 -15.812 6.578 1 98.19 304 ALA A CA 1
ATOM 2388 C C . ALA A 1 304 ? 27.078 -16.547 7.918 1 98.19 304 ALA A C 1
ATOM 2390 O O . ALA A 1 304 ? 26.875 -15.93 8.969 1 98.19 304 ALA A O 1
ATOM 2391 N N . ILE A 1 305 ? 27.297 -17.844 7.883 1 97.5 305 ILE A N 1
ATOM 2392 C CA . ILE A 1 305 ? 27.406 -18.641 9.102 1 97.5 305 ILE A CA 1
ATOM 2393 C C . ILE A 1 305 ? 28.547 -18.109 9.961 1 97.5 305 ILE A C 1
ATOM 2395 O O . ILE A 1 305 ? 28.391 -17.906 11.164 1 97.5 305 ILE A O 1
ATOM 2399 N N . THR A 1 306 ? 29.609 -17.844 9.312 1 97.5 306 THR A N 1
ATOM 2400 C CA . THR A 1 306 ? 30.781 -17.344 10.016 1 97.5 306 THR A CA 1
ATOM 2401 C C . THR A 1 306 ? 30.5 -15.984 10.648 1 97.5 306 THR A C 1
ATOM 2403 O O . THR A 1 306 ? 30.984 -15.695 11.75 1 97.5 306 THR A O 1
ATOM 2406 N N . ALA A 1 307 ? 29.734 -15.219 10.039 1 97.69 307 ALA A N 1
ATOM 2407 C CA . ALA A 1 307 ? 29.422 -13.867 10.492 1 97.69 307 ALA A CA 1
ATOM 2408 C C . ALA A 1 307 ? 28.281 -13.883 11.523 1 97.69 307 ALA A C 1
ATOM 2410 O O . ALA A 1 307 ? 27.922 -12.836 12.07 1 97.69 307 ALA A O 1
ATOM 2411 N N . GLY A 1 308 ? 27.672 -14.992 11.742 1 96.94 308 GLY A N 1
ATOM 2412 C CA . GLY A 1 308 ? 26.578 -15.102 12.688 1 96.94 308 GLY A CA 1
ATOM 2413 C C . GLY A 1 308 ? 25.25 -14.625 12.117 1 96.94 308 GLY A C 1
ATOM 2414 O O . GLY A 1 308 ? 24.297 -14.383 12.867 1 96.94 308 GLY A O 1
ATOM 2415 N N . ALA A 1 309 ? 25.125 -14.461 10.828 1 97.25 309 ALA A N 1
ATOM 2416 C CA . ALA A 1 309 ? 23.906 -14 10.156 1 97.25 30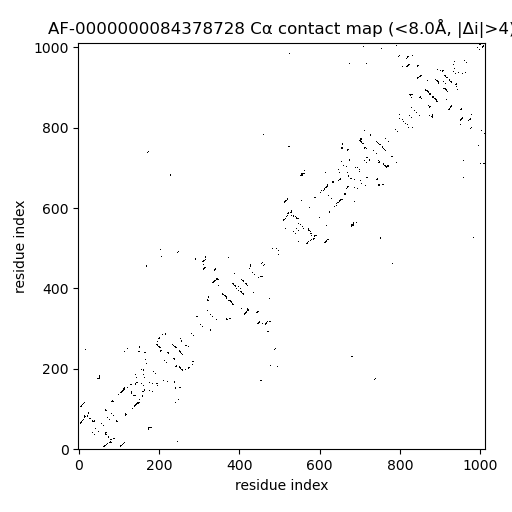9 ALA A CA 1
ATOM 2417 C C . ALA A 1 309 ? 23.031 -15.172 9.75 1 97.25 309 ALA A C 1
ATOM 2419 O O . ALA A 1 309 ? 22.703 -15.336 8.57 1 97.25 309 ALA A O 1
ATOM 2420 N N . VAL A 1 310 ? 22.625 -16.031 10.727 1 97.44 310 VAL A N 1
ATOM 2421 C CA . VAL A 1 310 ? 21.844 -17.25 10.539 1 97.44 310 VAL A CA 1
ATOM 2422 C C . VAL A 1 310 ? 20.453 -17.062 11.141 1 97.44 310 VAL A C 1
ATOM 2424 O O . VAL A 1 310 ? 20.266 -16.25 12.047 1 97.44 310 VAL A O 1
ATOM 2427 N N . PRO A 1 311 ? 19.484 -17.781 10.586 1 97.44 311 PRO A N 1
ATOM 2428 C CA . PRO A 1 311 ? 19.547 -18.781 9.531 1 97.44 311 PRO A CA 1
ATOM 2429 C C . PRO A 1 311 ? 19.672 -18.188 8.141 1 97.44 311 PRO A C 1
ATOM 2431 O O . PRO A 1 311 ? 19.219 -17.062 7.902 1 97.44 311 PRO A O 1
ATOM 2434 N N . VAL A 1 312 ? 20.344 -18.922 7.305 1 98.38 312 VAL A N 1
ATOM 2435 C CA . VAL A 1 312 ? 20.469 -18.594 5.887 1 98.38 312 VAL A CA 1
ATOM 2436 C C . VAL A 1 312 ? 19.422 -19.375 5.094 1 98.38 312 VAL A C 1
ATOM 2438 O O . VAL A 1 312 ? 19.25 -20.594 5.289 1 98.38 312 VAL A O 1
ATOM 2441 N N . VAL A 1 313 ? 18.672 -18.688 4.266 1 98.12 313 VAL A N 1
ATOM 2442 C CA . VAL A 1 313 ? 17.766 -19.375 3.352 1 98.12 313 VAL A CA 1
ATOM 2443 C C . VAL A 1 313 ? 18.375 -19.406 1.95 1 98.12 313 VAL A C 1
ATOM 2445 O O . VAL A 1 313 ? 18.703 -18.375 1.384 1 98.12 313 VAL A O 1
ATOM 2448 N N . LEU A 1 314 ? 18.594 -20.578 1.458 1 97.75 314 LEU A N 1
ATOM 2449 C CA . LEU A 1 314 ? 18.906 -20.781 0.048 1 97.75 314 LEU A CA 1
ATOM 2450 C C . LEU A 1 314 ? 17.641 -21.109 -0.741 1 97.75 314 LEU A C 1
ATOM 2452 O O . LEU A 1 314 ? 17.094 -22.219 -0.633 1 97.75 314 LEU A O 1
ATOM 2456 N N . ALA A 1 315 ? 17.234 -20.172 -1.552 1 96.25 315 ALA A N 1
ATOM 2457 C CA . ALA A 1 315 ? 15.984 -20.344 -2.297 1 96.25 315 ALA A CA 1
ATOM 2458 C C . ALA A 1 315 ? 16.266 -20.672 -3.762 1 96.25 315 ALA A C 1
ATOM 2460 O O . ALA A 1 315 ? 16.641 -19.781 -4.535 1 96.25 315 ALA A O 1
ATOM 2461 N N . ASP A 1 316 ? 16.078 -21.906 -4.094 1 94.44 316 ASP A N 1
ATOM 2462 C CA . ASP A 1 316 ? 16.188 -22.344 -5.48 1 94.44 316 ASP A CA 1
ATOM 2463 C C . ASP A 1 316 ? 14.898 -22.047 -6.246 1 94.44 316 ASP A C 1
ATOM 2465 O O . ASP A 1 316 ? 13.906 -22.766 -6.113 1 94.44 316 ASP A O 1
ATOM 2469 N N . HIS A 1 317 ? 14.961 -21.016 -7.094 1 91.12 317 HIS A N 1
ATOM 2470 C CA . HIS A 1 317 ? 13.75 -20.609 -7.793 1 91.12 317 HIS A CA 1
ATOM 2471 C C . HIS A 1 317 ? 13.609 -21.328 -9.125 1 91.12 317 HIS A C 1
ATOM 2473 O O . HIS A 1 317 ? 12.625 -21.141 -9.844 1 91.12 317 HIS A O 1
ATOM 2479 N N . SER A 1 318 ? 14.57 -22.156 -9.422 1 85.19 318 SER A N 1
ATOM 2480 C CA . SER A 1 318 ? 14.641 -22.766 -10.75 1 85.19 318 SER A CA 1
ATOM 2481 C C . SER A 1 318 ? 13.781 -24.016 -10.82 1 85.19 318 SER A C 1
ATOM 2483 O O . SER A 1 318 ? 13.492 -24.516 -11.914 1 85.19 318 SER A O 1
ATOM 2485 N N . ASP A 1 319 ? 13.391 -24.453 -9.727 1 76.31 319 ASP A N 1
ATOM 2486 C CA . ASP A 1 319 ? 12.797 -25.781 -9.719 1 76.31 319 ASP A CA 1
ATOM 2487 C C . ASP A 1 319 ? 11.281 -25.703 -9.883 1 76.31 319 ASP A C 1
ATOM 2489 O O . ASP A 1 319 ? 10.578 -25.203 -8.992 1 76.31 319 ASP A O 1
ATOM 2493 N N . ARG A 1 320 ? 10.766 -26.266 -10.953 1 73.94 320 ARG A N 1
ATOM 2494 C CA . ARG A 1 320 ? 9.328 -26.297 -11.203 1 73.94 320 ARG A CA 1
ATOM 2495 C C . ARG A 1 320 ? 8.766 -27.688 -10.945 1 73.94 320 ARG A C 1
ATOM 2497 O O . ARG A 1 320 ? 7.562 -27.844 -10.711 1 73.94 320 ARG A O 1
ATOM 2504 N N . SER A 1 321 ? 9.68 -28.656 -11.008 1 73.5 321 SER A N 1
ATOM 2505 C CA . SER A 1 321 ? 9.219 -30.031 -10.852 1 73.5 321 SER A CA 1
ATOM 2506 C C . SER A 1 321 ? 9.242 -30.453 -9.391 1 73.5 321 SER A C 1
ATOM 2508 O O . SER A 1 321 ? 8.523 -31.375 -9 1 73.5 321 SER A O 1
ATOM 2510 N N . GLY A 1 322 ? 10.07 -29.797 -8.664 1 84.38 322 GLY A N 1
ATOM 2511 C CA . GLY A 1 322 ? 10.32 -30.219 -7.297 1 84.38 322 GLY A CA 1
ATOM 2512 C C . GLY A 1 322 ? 11.398 -31.281 -7.191 1 84.38 322 GLY A C 1
ATOM 2513 O O . GLY A 1 322 ? 11.914 -31.547 -6.105 1 84.38 322 GLY A O 1
ATOM 2514 N N . ALA A 1 323 ? 11.859 -31.781 -8.352 1 88.25 323 ALA A N 1
ATOM 2515 C CA . ALA A 1 323 ? 12.766 -32.938 -8.32 1 88.25 323 ALA A CA 1
ATOM 2516 C C . ALA A 1 323 ? 14.203 -32.5 -8.586 1 88.25 323 ALA A C 1
ATOM 2518 O O . ALA A 1 323 ? 15.125 -33.312 -8.508 1 88.25 323 ALA A O 1
ATOM 2519 N N . ALA A 1 324 ? 14.398 -31.234 -8.859 1 88.88 324 ALA A N 1
ATOM 2520 C CA . ALA A 1 324 ? 15.742 -30.781 -9.219 1 88.88 324 ALA A CA 1
ATOM 2521 C C . ALA A 1 324 ? 16.719 -31.016 -8.07 1 88.88 324 ALA A C 1
ATOM 2523 O O . ALA A 1 324 ? 16.391 -30.766 -6.906 1 88.88 324 ALA A O 1
ATOM 2524 N N . ILE A 1 325 ? 17.859 -31.469 -8.438 1 92.12 325 ILE A N 1
ATOM 2525 C CA . ILE A 1 325 ? 18.797 -31.922 -7.418 1 92.12 325 ILE A CA 1
ATOM 2526 C C . ILE A 1 325 ? 19.984 -30.969 -7.348 1 92.12 325 ILE A C 1
ATOM 2528 O O . ILE A 1 325 ? 20.875 -31.141 -6.5 1 92.12 325 ILE A O 1
ATOM 2532 N N . TRP A 1 326 ? 20.047 -29.953 -8.055 1 92.25 326 TRP A N 1
ATOM 2533 C CA . TRP A 1 326 ? 21.25 -29.125 -8.227 1 92.25 326 TRP A CA 1
ATOM 2534 C C . TRP A 1 326 ? 21.703 -28.562 -6.891 1 92.25 326 TRP A C 1
ATOM 2536 O O . TRP A 1 326 ? 22.906 -28.594 -6.578 1 92.25 326 TRP A O 1
ATOM 2546 N N . LEU A 1 327 ? 20.812 -28.078 -6.141 1 94.56 327 LEU A N 1
ATOM 2547 C CA . LEU A 1 327 ? 21.141 -27.516 -4.84 1 94.56 327 LEU A CA 1
ATOM 2548 C C . LEU A 1 327 ? 21.625 -28.594 -3.883 1 94.56 327 LEU A C 1
ATOM 2550 O O . LEU A 1 327 ? 22.641 -28.422 -3.195 1 94.56 327 LEU A O 1
ATOM 2554 N N . LEU A 1 328 ? 20.922 -29.703 -3.867 1 95.81 328 LEU A N 1
ATOM 2555 C CA . LEU A 1 328 ? 21.312 -30.828 -3.031 1 95.81 328 LEU A CA 1
ATOM 2556 C C . LEU A 1 328 ? 22.719 -31.312 -3.398 1 95.81 328 LEU A C 1
ATOM 2558 O O . LEU A 1 328 ? 23.547 -31.547 -2.52 1 95.81 328 LEU A O 1
ATOM 2562 N N . ASP A 1 329 ? 22.906 -31.453 -4.637 1 94.81 329 ASP A N 1
ATOM 2563 C CA . ASP A 1 329 ? 24.203 -31.906 -5.133 1 94.81 329 ASP A CA 1
ATOM 2564 C C . ASP A 1 329 ? 25.328 -31 -4.664 1 94.81 329 ASP A C 1
ATOM 2566 O O . ASP A 1 329 ? 26.391 -31.469 -4.23 1 94.81 329 ASP A O 1
ATOM 2570 N N . GLN A 1 330 ? 25.109 -29.703 -4.758 1 95.56 330 GLN A N 1
ATOM 2571 C CA . GLN A 1 330 ? 26.141 -28.75 -4.371 1 95.56 330 GLN A CA 1
ATOM 2572 C C . GLN A 1 330 ? 26.312 -28.719 -2.857 1 95.56 330 GLN A C 1
ATOM 2574 O O . GLN A 1 330 ? 27.422 -28.5 -2.365 1 95.56 330 GLN A O 1
ATOM 2579 N N . VAL A 1 331 ? 25.281 -28.891 -2.072 1 96.38 331 VAL A N 1
ATOM 2580 C CA . VAL A 1 331 ? 25.391 -29 -0.62 1 96.38 331 VAL A CA 1
ATOM 2581 C C . VAL A 1 331 ? 26.328 -30.141 -0.252 1 96.38 331 VAL A C 1
ATOM 2583 O O . VAL A 1 331 ? 27.188 -30 0.624 1 96.38 331 VAL A O 1
ATOM 2586 N N . ILE A 1 332 ? 26.188 -31.266 -0.925 1 96.19 332 ILE A N 1
ATOM 2587 C CA . ILE A 1 332 ? 27 -32.438 -0.667 1 96.19 332 ILE A CA 1
ATOM 2588 C C . ILE A 1 332 ? 28.438 -32.188 -1.116 1 96.19 332 ILE A C 1
ATOM 2590 O O . ILE A 1 332 ? 29.375 -32.375 -0.342 1 96.19 332 ILE A O 1
ATOM 2594 N N . LYS A 1 333 ? 28.594 -31.719 -2.328 1 95.75 333 LYS A N 1
ATOM 2595 C CA . LYS A 1 333 ? 29.906 -31.531 -2.939 1 95.75 333 LYS A CA 1
ATOM 2596 C C . LYS A 1 333 ? 30.734 -30.531 -2.152 1 95.75 333 LYS A C 1
ATOM 2598 O O . LYS A 1 333 ? 31.953 -30.703 -2 1 95.75 333 LYS A O 1
ATOM 2603 N N . GLN A 1 334 ? 30.062 -29.531 -1.651 1 96.75 334 GLN A N 1
ATOM 2604 C CA . GLN A 1 334 ? 30.797 -28.469 -0.98 1 96.75 334 GLN A CA 1
ATOM 2605 C C . GLN A 1 334 ? 30.734 -28.641 0.536 1 96.75 334 GLN A C 1
ATOM 2607 O O . GLN A 1 334 ? 31.203 -27.766 1.275 1 96.75 334 GLN A O 1
ATOM 2612 N N . LYS A 1 335 ? 30.156 -29.625 0.996 1 96.44 335 LYS A N 1
ATOM 2613 C CA . LYS A 1 335 ? 30.141 -30.047 2.396 1 96.44 335 LYS A CA 1
ATOM 2614 C C . LYS A 1 335 ? 29.5 -28.969 3.279 1 96.44 335 LYS A C 1
ATOM 2616 O O . LYS A 1 335 ? 30.078 -28.578 4.297 1 96.44 335 LYS A O 1
ATOM 2621 N N . LEU A 1 336 ? 28.453 -28.422 2.795 1 97.19 336 LEU A N 1
ATOM 2622 C CA . LEU A 1 336 ? 27.688 -27.531 3.652 1 97.19 336 LEU A CA 1
ATOM 2623 C C . LEU A 1 336 ? 27.031 -28.312 4.789 1 97.19 336 LEU A C 1
ATOM 2625 O O . LEU A 1 336 ? 26.438 -29.359 4.562 1 97.19 336 LEU A O 1
ATOM 2629 N N . SER A 1 337 ? 27.234 -27.844 6.059 1 96.69 337 SER A N 1
ATOM 2630 C CA . SER A 1 337 ? 26.75 -28.578 7.227 1 96.69 337 SER A CA 1
ATOM 2631 C C . SER A 1 337 ? 25.484 -27.953 7.789 1 96.69 337 SER A C 1
ATOM 2633 O O . SER A 1 337 ? 25.125 -26.828 7.438 1 96.69 337 SER A O 1
ATOM 2635 N N . ASN A 1 338 ? 24.812 -28.719 8.594 1 98 338 ASN A N 1
ATOM 2636 C CA . ASN A 1 338 ? 23.656 -28.281 9.383 1 98 338 ASN A CA 1
ATOM 2637 C C . ASN A 1 338 ? 22.625 -27.578 8.508 1 98 338 ASN A C 1
ATOM 2639 O O . ASN A 1 338 ? 22.234 -26.438 8.789 1 98 338 ASN A O 1
ATOM 2643 N N . THR A 1 339 ? 22.297 -28.25 7.395 1 98.44 339 THR A N 1
ATOM 2644 C CA . THR A 1 339 ? 21.391 -27.719 6.387 1 98.44 339 THR A CA 1
ATOM 2645 C C . THR A 1 339 ? 20.109 -28.547 6.316 1 98.44 339 THR A C 1
ATOM 2647 O O . THR A 1 339 ? 20.156 -29.766 6.215 1 98.44 339 THR A O 1
ATOM 2650 N N . LEU A 1 340 ? 18.984 -27.844 6.484 1 98.25 340 LEU A N 1
ATOM 2651 C CA . LEU A 1 340 ? 17.688 -28.453 6.215 1 98.25 340 LEU A CA 1
ATOM 2652 C C . LEU A 1 340 ? 17.281 -28.25 4.758 1 98.25 340 LEU A C 1
ATOM 2654 O O . LEU A 1 340 ? 17.109 -27.125 4.301 1 98.25 340 LEU A O 1
ATOM 2658 N N . ILE A 1 341 ? 17.203 -29.328 4.031 1 97.06 341 ILE A N 1
ATOM 2659 C CA . ILE A 1 341 ? 16.844 -29.266 2.617 1 97.06 341 ILE A CA 1
ATOM 2660 C C . ILE A 1 341 ? 15.414 -29.75 2.424 1 97.06 341 ILE A C 1
ATOM 2662 O O . ILE A 1 341 ? 15.133 -30.953 2.545 1 97.06 341 ILE A O 1
ATOM 2666 N N . GLY A 1 342 ? 14.484 -28.891 2.277 1 91.62 342 GLY A N 1
ATOM 2667 C CA . GLY A 1 342 ? 13.078 -29.234 2.117 1 91.62 342 GLY A CA 1
ATOM 2668 C C . GLY A 1 342 ? 12.484 -28.719 0.823 1 91.62 342 GLY A C 1
ATOM 2669 O O . GLY A 1 342 ? 12.469 -27.5 0.583 1 91.62 342 GLY A O 1
ATOM 2670 N N . THR A 1 343 ? 11.82 -29.391 -0.137 1 89.31 343 THR A N 1
ATOM 2671 C CA . THR A 1 343 ? 11.781 -30.844 -0.27 1 89.31 343 THR A CA 1
ATOM 2672 C C . THR A 1 343 ? 12.281 -31.266 -1.646 1 89.31 343 THR A C 1
ATOM 2674 O O . THR A 1 343 ? 12.352 -30.453 -2.57 1 89.31 343 THR A O 1
ATOM 2677 N N . VAL A 1 344 ? 12.703 -32.375 -1.751 1 93.62 344 VAL A N 1
ATOM 2678 C CA . VAL A 1 344 ? 12.961 -32.969 -3.051 1 93.62 344 VAL A CA 1
ATOM 2679 C C . VAL A 1 344 ? 11.867 -33.969 -3.381 1 93.62 344 VAL A C 1
ATOM 2681 O O . VAL A 1 344 ? 11.656 -34.938 -2.639 1 93.62 344 VAL A O 1
ATOM 2684 N N . ALA A 1 345 ? 11.18 -33.688 -4.469 1 91.31 345 ALA A N 1
ATOM 2685 C CA . ALA A 1 345 ? 10.102 -34.594 -4.898 1 91.31 345 ALA A CA 1
ATOM 2686 C C . ALA A 1 345 ? 10.656 -35.875 -5.527 1 91.31 345 ALA A C 1
ATOM 2688 O O . ALA A 1 345 ? 11.461 -35.812 -6.461 1 91.31 345 ALA A O 1
ATOM 2689 N N . ASP A 1 346 ? 10.242 -37 -4.98 1 93.06 346 ASP A N 1
ATOM 2690 C CA . ASP A 1 346 ? 10.641 -38.312 -5.496 1 93.06 346 ASP A CA 1
ATOM 2691 C C . ASP A 1 346 ? 9.609 -39.375 -5.152 1 93.06 346 ASP A C 1
ATOM 2693 O O . ASP A 1 346 ? 9.758 -40.094 -4.168 1 93.06 346 ASP A O 1
ATOM 2697 N N . GLU A 1 347 ? 8.672 -39.5 -6.02 1 90.19 347 GLU A N 1
ATOM 2698 C CA . GLU A 1 347 ? 7.555 -40.406 -5.781 1 90.19 347 GLU A CA 1
ATOM 2699 C C . GLU A 1 347 ? 8.039 -41.844 -5.691 1 90.19 347 GLU A C 1
ATOM 2701 O O . GLU A 1 347 ? 7.586 -42.594 -4.832 1 90.19 347 GLU A O 1
ATOM 2706 N N . GLU A 1 348 ? 8.922 -42.219 -6.484 1 92.81 348 GLU A N 1
ATOM 2707 C CA . GLU A 1 348 ? 9.43 -43.562 -6.52 1 92.81 348 GLU A CA 1
ATOM 2708 C C . GLU A 1 348 ? 10.117 -43.938 -5.211 1 92.81 348 GLU A C 1
ATOM 2710 O O . GLU A 1 348 ? 9.883 -45.031 -4.664 1 92.81 348 GLU A O 1
ATOM 2715 N N . THR A 1 349 ? 10.945 -43.062 -4.785 1 95.06 349 THR A N 1
ATOM 2716 C CA . THR A 1 349 ? 11.641 -43.281 -3.521 1 95.06 349 THR A CA 1
ATOM 2717 C C . THR A 1 349 ? 10.648 -43.406 -2.369 1 95.06 349 THR A C 1
ATOM 2719 O O . THR A 1 349 ? 10.758 -44.312 -1.534 1 95.06 349 THR A O 1
ATOM 2722 N N . ILE A 1 350 ? 9.672 -42.594 -2.32 1 93.81 350 ILE A N 1
ATOM 2723 C CA . ILE A 1 350 ? 8.664 -42.562 -1.26 1 93.81 350 ILE A CA 1
ATOM 2724 C C . ILE A 1 350 ? 7.863 -43.875 -1.303 1 93.81 350 ILE A C 1
ATOM 2726 O O . ILE A 1 350 ? 7.594 -44.469 -0.262 1 93.81 350 ILE A O 1
ATOM 2730 N N . GLU A 1 351 ? 7.523 -44.312 -2.488 1 92.19 351 GLU A N 1
ATOM 2731 C CA . GLU A 1 351 ? 6.766 -45.562 -2.627 1 92.19 351 GLU A CA 1
ATOM 2732 C C . GLU A 1 351 ? 7.59 -46.75 -2.182 1 92.19 351 GLU A C 1
ATOM 2734 O O . GLU A 1 351 ? 7.062 -47.688 -1.556 1 92.19 351 GLU A O 1
ATOM 2739 N N . THR A 1 352 ? 8.789 -46.781 -2.551 1 95.25 352 THR A N 1
ATOM 2740 C CA . THR A 1 352 ? 9.688 -47.844 -2.129 1 95.25 352 THR A CA 1
ATOM 2741 C C . THR A 1 352 ? 9.789 -47.906 -0.607 1 95.25 352 THR A C 1
ATOM 2743 O O . THR A 1 352 ? 9.711 -48.969 -0.014 1 95.25 352 THR A O 1
ATOM 2746 N N . LEU A 1 353 ? 9.938 -46.719 -0.035 1 95.25 353 LEU A N 1
ATOM 2747 C CA . LEU A 1 353 ? 10.055 -46.656 1.417 1 95.25 353 LEU A CA 1
ATOM 2748 C C . LEU A 1 353 ? 8.75 -47.062 2.092 1 95.25 353 LEU A C 1
ATOM 2750 O O . LEU A 1 353 ? 8.773 -47.719 3.137 1 95.25 353 LEU A O 1
ATOM 2754 N N . ARG A 1 354 ? 7.715 -46.688 1.511 1 92.69 354 ARG A N 1
ATOM 2755 C CA . ARG A 1 354 ? 6.406 -47.062 2.02 1 92.69 354 ARG A CA 1
ATOM 2756 C C . ARG A 1 354 ? 6.258 -48.594 2.029 1 92.69 354 ARG A C 1
ATOM 2758 O O . ARG A 1 354 ? 5.867 -49.188 3.041 1 92.69 354 ARG A O 1
ATOM 2765 N N . LYS A 1 355 ? 6.598 -49.219 0.969 1 93.94 355 LYS A N 1
ATOM 2766 C CA . LYS A 1 355 ? 6.48 -50.688 0.824 1 93.94 355 LYS A CA 1
ATOM 2767 C C . LYS A 1 355 ? 7.379 -51.406 1.818 1 93.94 355 LYS A C 1
ATOM 2769 O O . LYS A 1 355 ? 7.031 -52.469 2.307 1 93.94 355 LYS A O 1
ATOM 2774 N N . ARG A 1 356 ? 8.43 -50.75 2.164 1 94.56 356 ARG A N 1
ATOM 2775 C CA . ARG A 1 356 ? 9.391 -51.344 3.08 1 94.56 356 ARG A CA 1
ATOM 2776 C C . ARG A 1 356 ? 8.992 -51.094 4.531 1 94.56 356 ARG A C 1
ATOM 2778 O O . ARG A 1 356 ? 9.602 -51.656 5.449 1 94.56 356 ARG A O 1
ATOM 2785 N N . GLY A 1 357 ? 8.008 -50.281 4.762 1 93.75 357 GLY A N 1
ATOM 2786 C CA . GLY A 1 357 ? 7.645 -49.938 6.125 1 93.75 357 GLY A CA 1
ATOM 2787 C C . GLY A 1 357 ? 8.703 -49.125 6.836 1 93.75 357 GLY A C 1
ATOM 2788 O O . GLY A 1 357 ? 9.094 -49.438 7.961 1 93.75 357 GLY A O 1
ATOM 2789 N N . VAL A 1 358 ? 9.172 -48.156 6.172 1 95.06 358 VAL A N 1
ATOM 2790 C CA . VAL A 1 358 ? 10.281 -47.344 6.645 1 95.06 358 VAL A CA 1
ATOM 2791 C C . VAL A 1 358 ? 9.961 -46.781 8.031 1 95.06 358 VAL A C 1
ATOM 2793 O O . VAL A 1 358 ? 8.812 -46.406 8.312 1 95.06 358 VAL A O 1
ATOM 2796 N N . LYS A 1 359 ? 10.953 -46.688 8.938 1 95.56 359 LYS A N 1
ATOM 2797 C CA . LYS A 1 359 ? 10.852 -46.156 10.289 1 95.56 359 LYS A CA 1
ATOM 2798 C C . LYS A 1 359 ? 12.055 -45.281 10.617 1 95.56 359 LYS A C 1
ATOM 2800 O O . LYS A 1 359 ? 13.141 -45.469 10.062 1 95.56 359 LYS A O 1
ATOM 2805 N N . PRO A 1 360 ? 11.75 -44.281 11.469 1 96.38 360 PRO A N 1
ATOM 2806 C CA . PRO A 1 360 ? 12.914 -43.531 11.93 1 96.38 360 PRO A CA 1
ATOM 2807 C C . PRO A 1 360 ? 14.039 -44.438 12.445 1 96.38 360 PRO A C 1
ATOM 2809 O O . PRO A 1 360 ? 13.773 -45.438 13.133 1 96.38 360 PRO A O 1
ATOM 2812 N N . GLY A 1 361 ? 15.18 -44.125 12.07 1 97.19 361 GLY A N 1
ATOM 2813 C CA . GLY A 1 361 ? 16.328 -44.906 12.484 1 97.19 361 GLY A CA 1
ATOM 2814 C C . GLY A 1 361 ? 16.812 -45.875 11.422 1 97.19 361 GLY A C 1
ATOM 2815 O O . GLY A 1 361 ? 17.938 -46.375 11.492 1 97.19 361 GLY A O 1
ATOM 2816 N N . ASP A 1 362 ? 16.047 -46.219 10.492 1 97.56 362 ASP A N 1
ATOM 2817 C CA . ASP A 1 362 ? 16.438 -47.125 9.414 1 97.56 362 ASP A CA 1
ATOM 2818 C C . ASP A 1 362 ? 17.609 -46.531 8.617 1 97.56 362 ASP A C 1
ATOM 2820 O O . ASP A 1 362 ? 17.703 -45.312 8.43 1 97.56 362 ASP A O 1
ATOM 2824 N N . PRO A 1 363 ? 18.5 -47.406 8.195 1 97.88 363 PRO A N 1
ATOM 2825 C CA . PRO A 1 363 ? 19.516 -46.906 7.266 1 97.88 363 PRO A CA 1
ATOM 2826 C C . PRO A 1 363 ? 18.922 -46.469 5.93 1 97.88 363 PRO A C 1
ATOM 2828 O O . PRO A 1 363 ? 17.938 -47.062 5.461 1 97.88 363 PRO A O 1
ATOM 2831 N N . PHE A 1 364 ? 19.469 -45.5 5.379 1 98.25 364 PHE A N 1
ATOM 2832 C CA . PHE A 1 364 ? 19.031 -44.969 4.09 1 98.25 364 PHE A CA 1
ATOM 2833 C C . PHE A 1 364 ? 20.203 -44.906 3.111 1 98.25 364 PHE A C 1
ATOM 2835 O O . PHE A 1 364 ? 21.25 -44.312 3.424 1 98.25 364 PHE A O 1
ATOM 2842 N N . ASP A 1 365 ? 20.125 -45.469 1.984 1 98.06 365 ASP A N 1
ATOM 2843 C CA . ASP A 1 365 ? 21.078 -45.438 0.88 1 98.06 365 ASP A CA 1
ATOM 2844 C C . ASP A 1 365 ? 20.375 -45.562 -0.465 1 98.06 365 ASP A C 1
ATOM 2846 O O . ASP A 1 365 ? 20.141 -46.656 -0.964 1 98.06 365 ASP A O 1
ATOM 2850 N N . MET A 1 366 ? 20.031 -44.406 -1.024 1 97.62 366 MET A N 1
ATOM 2851 C CA . MET A 1 366 ? 19.234 -44.406 -2.248 1 97.62 366 MET A CA 1
ATOM 2852 C C . MET A 1 366 ? 19.594 -43.219 -3.131 1 97.62 366 MET A C 1
ATOM 2854 O O . MET A 1 366 ? 20.156 -42.25 -2.65 1 97.62 366 MET A O 1
ATOM 2858 N N . MET A 1 367 ? 19.312 -43.375 -4.422 1 96.5 367 MET A N 1
ATOM 2859 C CA . MET A 1 367 ? 19.344 -42.25 -5.352 1 96.5 367 MET A CA 1
ATOM 2860 C C . MET A 1 367 ? 18.078 -41.406 -5.234 1 96.5 367 MET A C 1
ATOM 2862 O O . MET A 1 367 ? 16.969 -41.938 -5.309 1 96.5 367 MET A O 1
ATOM 2866 N N . VAL A 1 368 ? 18.281 -40.156 -5.039 1 95.88 368 VAL A N 1
ATOM 2867 C CA . VAL A 1 368 ? 17.141 -39.281 -4.77 1 95.88 368 VAL A CA 1
ATOM 2868 C C . VAL A 1 368 ? 17.047 -38.219 -5.84 1 95.88 368 VAL A C 1
ATOM 2870 O O . VAL A 1 368 ? 18.062 -37.656 -6.254 1 95.88 368 VAL A O 1
ATOM 2873 N N . GLY A 1 369 ? 15.844 -37.906 -6.289 1 92.56 369 GLY A N 1
ATOM 2874 C CA . GLY A 1 369 ? 15.555 -36.781 -7.172 1 92.56 369 GLY A CA 1
ATOM 2875 C C . GLY A 1 369 ? 16.016 -37 -8.602 1 92.56 369 GLY A C 1
ATOM 2876 O O . GLY A 1 369 ? 16.516 -38.094 -8.922 1 92.56 369 GLY A O 1
ATOM 2877 N N . GLY A 1 370 ? 15.859 -35.938 -9.562 1 86.81 370 GLY A N 1
ATOM 2878 C CA . GLY A 1 370 ? 16.375 -35.875 -10.922 1 86.81 370 GLY A CA 1
ATOM 2879 C C . GLY A 1 370 ? 15.594 -36.75 -11.883 1 86.81 370 GLY A C 1
ATOM 2880 O O . GLY A 1 370 ? 15.875 -36.781 -13.086 1 86.81 370 GLY A O 1
ATOM 2881 N N . LYS A 1 371 ? 14.664 -37.469 -11.57 1 78.62 371 LYS A N 1
ATOM 2882 C CA . LYS A 1 371 ? 14.031 -38.562 -12.328 1 78.62 371 LYS A CA 1
ATOM 2883 C C . LYS A 1 371 ? 12.883 -38.031 -13.172 1 78.62 371 LYS A C 1
ATOM 2885 O O . LYS A 1 371 ? 12.297 -38.781 -13.969 1 78.62 371 LYS A O 1
ATOM 2890 N N . LEU A 1 372 ? 12.523 -36.781 -13.117 1 75 372 LEU A N 1
ATOM 2891 C CA . LEU A 1 372 ? 11.305 -36.281 -13.75 1 75 372 LEU A CA 1
ATOM 2892 C C . LEU A 1 372 ? 11.609 -35.656 -15.117 1 75 372 LEU A C 1
ATOM 2894 O O . LEU A 1 372 ? 10.922 -35.938 -16.094 1 75 372 LEU A O 1
ATOM 2898 N N . ASP A 1 373 ? 12.555 -34.781 -15.203 1 72.62 373 ASP A N 1
ATOM 2899 C CA . ASP A 1 373 ? 12.922 -34.156 -16.469 1 72.62 373 ASP A CA 1
ATOM 2900 C C . ASP A 1 373 ? 14.391 -33.75 -16.484 1 72.62 373 ASP A C 1
ATOM 2902 O O . ASP A 1 373 ? 15.047 -33.75 -15.43 1 72.62 373 ASP A O 1
ATOM 2906 N N . VAL A 1 374 ? 14.797 -33.438 -17.703 1 73.94 374 VAL A N 1
ATOM 2907 C CA . VAL A 1 374 ? 16.219 -33.156 -17.906 1 73.94 374 VAL A CA 1
ATOM 2908 C C . VAL A 1 374 ? 16.625 -31.984 -17.031 1 73.94 374 VAL A C 1
ATOM 2910 O O . VAL A 1 374 ? 17.75 -31.938 -16.531 1 73.94 374 VAL A O 1
ATOM 2913 N N . SER A 1 375 ? 15.758 -31.109 -16.797 1 76.88 375 SER A N 1
ATOM 2914 C CA . SER A 1 375 ? 16.094 -29.906 -16.031 1 76.88 375 SER A CA 1
ATOM 2915 C C . SER A 1 375 ? 16.312 -30.234 -14.555 1 76.88 375 SER A C 1
ATOM 2917 O O . SER A 1 375 ? 16.906 -29.438 -13.82 1 76.88 375 SER A O 1
ATOM 2919 N N . ALA A 1 376 ? 15.852 -31.422 -14.156 1 82.31 376 ALA A N 1
ATOM 2920 C CA . ALA A 1 376 ? 15.953 -31.797 -12.75 1 82.31 376 ALA A CA 1
ATOM 2921 C C . ALA A 1 376 ? 17.328 -32.375 -12.43 1 82.31 376 ALA A C 1
ATOM 2923 O O . ALA A 1 376 ? 17.688 -32.5 -11.258 1 82.31 376 ALA A O 1
ATOM 2924 N N . GLY A 1 377 ? 18.109 -32.719 -13.477 1 84.44 377 GLY A N 1
ATOM 2925 C CA . GLY A 1 377 ? 19.438 -33.281 -13.242 1 84.44 377 GLY A CA 1
ATOM 2926 C C . GLY A 1 377 ? 19.406 -34.781 -13.016 1 84.44 377 GLY A C 1
ATOM 2927 O O . GLY A 1 377 ? 18.391 -35.438 -13.266 1 84.44 377 GLY A O 1
ATOM 2928 N N . ASP A 1 378 ? 20.594 -35.281 -12.641 1 89.19 378 ASP A N 1
ATOM 2929 C CA . ASP A 1 378 ? 20.734 -36.719 -12.344 1 89.19 378 ASP A CA 1
ATOM 2930 C C . ASP A 1 378 ? 20.547 -36.969 -10.852 1 89.19 378 ASP A C 1
ATOM 2932 O O . ASP A 1 378 ? 20.969 -36.188 -10.008 1 89.19 378 ASP A O 1
ATOM 2936 N N . PRO A 1 379 ? 19.812 -38.094 -10.602 1 94.25 379 PRO A N 1
ATOM 2937 C CA . PRO A 1 379 ? 19.625 -38.406 -9.18 1 94.25 379 PRO A CA 1
ATOM 2938 C C . PRO A 1 379 ? 20.938 -38.406 -8.398 1 94.25 379 PRO A C 1
ATOM 2940 O O . PRO A 1 379 ? 21.984 -38.719 -8.945 1 94.25 379 PRO A O 1
ATOM 2943 N N . VAL A 1 380 ? 20.812 -38.094 -7.152 1 95.25 380 VAL A N 1
ATOM 2944 C CA . VAL A 1 380 ? 21.984 -38.031 -6.27 1 95.25 380 VAL A CA 1
ATOM 2945 C C . VAL A 1 380 ? 21.875 -39.125 -5.199 1 95.25 380 VAL A C 1
ATOM 2947 O O . VAL A 1 380 ? 20.781 -39.375 -4.668 1 95.25 380 VAL A O 1
ATOM 2950 N N . ARG A 1 381 ? 22.984 -39.75 -4.988 1 96.31 381 ARG A N 1
ATOM 2951 C CA . ARG A 1 381 ? 22.984 -40.75 -3.934 1 96.31 381 ARG A CA 1
ATOM 2952 C C . ARG A 1 381 ? 23.062 -40.094 -2.555 1 96.31 381 ARG A C 1
ATOM 2954 O O . ARG A 1 381 ? 23.953 -39.312 -2.287 1 96.31 381 ARG A O 1
ATOM 2961 N N . VAL A 1 382 ? 22.156 -40.469 -1.706 1 97.5 382 VAL A N 1
ATOM 2962 C CA . VAL A 1 382 ? 22.156 -40 -0.322 1 97.5 382 VAL A CA 1
ATOM 2963 C C . VAL A 1 382 ? 22.297 -41.188 0.62 1 97.5 382 VAL A C 1
ATOM 2965 O O . VAL A 1 382 ? 21.562 -42.188 0.498 1 97.5 382 VAL A O 1
ATOM 2968 N N . VAL A 1 383 ? 23.234 -41.062 1.477 1 97.69 383 VAL A N 1
ATOM 2969 C CA . VAL A 1 383 ? 23.484 -42.094 2.488 1 97.69 383 VAL A CA 1
ATOM 2970 C C . VAL A 1 383 ? 23.312 -41.5 3.881 1 97.69 383 VAL A C 1
ATOM 2972 O O . VAL A 1 383 ? 23.953 -40.5 4.215 1 97.69 383 VAL A O 1
ATOM 2975 N N . GLY A 1 384 ? 22.484 -42.125 4.633 1 98.06 384 GLY A N 1
ATOM 2976 C CA . GLY A 1 384 ? 22.234 -41.594 5.969 1 98.06 384 GLY A CA 1
ATOM 2977 C C . GLY A 1 384 ? 21.281 -42.469 6.773 1 98.06 384 GLY A C 1
ATOM 2978 O O . GLY A 1 384 ? 21.312 -43.688 6.699 1 98.06 384 GLY A O 1
ATOM 2979 N N . THR A 1 385 ? 20.5 -41.781 7.629 1 98.38 385 THR A N 1
ATOM 2980 C CA . THR A 1 385 ? 19.531 -42.438 8.508 1 98.38 385 THR A CA 1
ATOM 2981 C C . THR A 1 385 ? 18.188 -41.719 8.453 1 98.38 385 THR A C 1
ATOM 2983 O O . THR A 1 385 ? 18.109 -40.5 8.508 1 98.38 385 THR A O 1
ATOM 2986 N N . VAL A 1 386 ? 17.156 -42.562 8.289 1 97.94 386 VAL A N 1
ATOM 2987 C CA . VAL A 1 386 ? 15.82 -41.969 8.312 1 97.94 386 VAL A CA 1
ATOM 2988 C C . VAL A 1 386 ? 15.578 -41.281 9.641 1 97.94 386 VAL A C 1
ATOM 2990 O O . VAL A 1 386 ? 15.82 -41.844 10.711 1 97.94 386 VAL A O 1
ATOM 2993 N N . HIS A 1 387 ? 15.156 -40.031 9.562 1 97 387 HIS A N 1
ATOM 2994 C CA . HIS A 1 387 ? 14.992 -39.219 10.758 1 97 387 HIS A CA 1
ATOM 2995 C C . HIS A 1 387 ? 13.523 -39.125 11.164 1 97 387 HIS A C 1
ATOM 2997 O O . HIS A 1 387 ? 13.172 -39.375 12.312 1 97 387 HIS A O 1
ATOM 3003 N N . THR A 1 388 ? 12.688 -38.656 10.25 1 95.06 388 THR A N 1
ATOM 3004 C CA . THR A 1 388 ? 11.25 -38.594 10.508 1 95.06 388 THR A CA 1
ATOM 3005 C C . THR A 1 388 ? 10.469 -39.25 9.359 1 95.06 388 THR A C 1
ATOM 3007 O O . THR A 1 388 ? 10.961 -39.312 8.234 1 95.06 388 THR A O 1
ATOM 3010 N N . VAL A 1 389 ? 9.375 -39.844 9.648 1 92.38 389 VAL A N 1
ATOM 3011 C CA . VAL A 1 389 ? 8.422 -40.375 8.688 1 92.38 389 VAL A CA 1
ATOM 3012 C C . VAL A 1 389 ? 7.031 -39.812 8.961 1 92.38 389 VAL A C 1
ATOM 3014 O O . VAL A 1 389 ? 6.508 -39.938 10.07 1 92.38 389 VAL A O 1
ATOM 3017 N N . SER A 1 390 ? 6.719 -38.906 7.93 1 78.94 390 SER A N 1
ATOM 3018 C CA . SER A 1 390 ? 5.387 -38.344 8.086 1 78.94 390 SER A CA 1
ATOM 3019 C C . SER A 1 390 ? 4.328 -39.219 7.418 1 78.94 390 SER A C 1
ATOM 3021 O O . SER A 1 390 ? 4.656 -40.156 6.723 1 78.94 390 SER A O 1
ATOM 3023 N N . GLY A 1 391 ? 3.168 -38.969 7.629 1 60.09 391 GLY A N 1
ATOM 3024 C CA . GLY A 1 391 ? 2.152 -39.719 6.926 1 60.09 391 GLY A CA 1
ATOM 3025 C C . GLY A 1 391 ? 1.236 -40.5 7.855 1 60.09 391 GLY A C 1
ATOM 3026 O O . GLY A 1 391 ? 1.645 -40.906 8.945 1 60.09 391 GLY A O 1
ATOM 3027 N N . GLY A 1 392 ? 0.009 -40.531 7.855 1 48.12 392 GLY A N 1
ATOM 3028 C CA . GLY A 1 392 ? -1.112 -41.062 8.625 1 48.12 392 GLY A CA 1
ATOM 3029 C C . GLY A 1 392 ? -1.504 -40.188 9.789 1 48.12 392 GLY A C 1
ATOM 3030 O O . GLY A 1 392 ? -2.402 -40.5 10.562 1 48.12 392 GLY A O 1
ATOM 3031 N N . ILE A 1 393 ? -0.515 -39.375 10.203 1 40.56 393 ILE A N 1
ATOM 3032 C CA . ILE A 1 393 ? -0.847 -38.719 11.453 1 40.56 393 ILE A CA 1
ATOM 3033 C C . ILE A 1 393 ? -1.795 -37.531 11.188 1 40.56 393 ILE A C 1
ATOM 3035 O O . ILE A 1 393 ? -1.699 -36.875 10.148 1 40.56 393 ILE A O 1
ATOM 3039 N N . GLY A 1 394 ? -2.77 -37.406 11.859 1 38.31 394 GLY A N 1
ATOM 3040 C CA . GLY A 1 394 ? -3.885 -36.469 12.023 1 38.31 394 GLY A CA 1
ATOM 3041 C C . GLY A 1 394 ? -3.477 -35 11.906 1 38.31 394 GLY A C 1
ATOM 3042 O O . GLY A 1 394 ? -2.289 -34.688 11.961 1 38.31 394 GLY A O 1
ATOM 3043 N N . SER A 1 395 ? -4.223 -34.25 11.203 1 37 395 SER A N 1
ATOM 3044 C CA . SER A 1 395 ? -4.27 -32.781 11.086 1 37 395 SER A CA 1
ATOM 3045 C C . SER A 1 395 ? -3.807 -32.094 12.367 1 37 395 SER A C 1
ATOM 3047 O O . SER A 1 395 ? -4.305 -32.406 13.453 1 37 395 SER A O 1
ATOM 3049 N N . ARG A 1 396 ? -2.668 -31.812 12.523 1 38.62 396 ARG A N 1
ATOM 3050 C CA . ARG A 1 396 ? -2.617 -30.828 13.602 1 38.62 396 ARG A CA 1
ATOM 3051 C C . ARG A 1 396 ? -3.51 -29.625 13.289 1 38.62 396 ARG A C 1
ATOM 3053 O O . ARG A 1 396 ? -3.479 -29.094 12.172 1 38.62 396 ARG A O 1
ATOM 3060 N N . ASN A 1 397 ? -4.211 -29.172 14.32 1 39.25 397 ASN A N 1
ATOM 3061 C CA . ASN A 1 397 ? -5.199 -28.109 14.5 1 39.25 397 ASN A CA 1
ATOM 3062 C C . ASN A 1 397 ? -6.246 -28.125 13.391 1 39.25 397 ASN A C 1
ATOM 3064 O O . ASN A 1 397 ? -6.691 -27.078 12.938 1 39.25 397 ASN A O 1
ATOM 3068 N N . GLY A 1 398 ? -6.52 -29.406 12.805 1 40.31 398 GLY A N 1
ATOM 3069 C CA . GLY A 1 398 ? -7.602 -29.484 11.836 1 40.31 398 GLY A CA 1
ATOM 3070 C C . GLY A 1 398 ? -7.156 -29.156 10.422 1 40.31 398 GLY A C 1
ATOM 3071 O O . GLY A 1 398 ? -7.941 -29.266 9.477 1 40.31 398 GLY A O 1
ATOM 3072 N N . ARG A 1 399 ? -6.129 -28.375 10.32 1 45.25 399 ARG A N 1
ATOM 3073 C CA . ARG A 1 399 ? -5.664 -28.125 8.961 1 45.25 399 ARG A CA 1
ATOM 3074 C C . ARG A 1 399 ? -4.633 -29.172 8.539 1 45.25 399 ARG A C 1
ATOM 3076 O O . ARG A 1 399 ? -3.629 -29.359 9.219 1 45.25 399 ARG A O 1
ATOM 3083 N N . THR A 1 400 ? -4.992 -30.172 7.887 1 39.47 400 THR A N 1
ATOM 3084 C CA . THR A 1 400 ? -4.059 -31.156 7.352 1 39.47 400 THR A CA 1
ATOM 3085 C C . THR A 1 400 ? -3.148 -30.531 6.305 1 39.47 400 THR A C 1
ATOM 3087 O O . THR A 1 400 ? -3.611 -30.125 5.234 1 39.47 400 THR A O 1
ATOM 3090 N N . GLY A 1 401 ? -2.025 -30.047 6.754 1 47.94 401 GLY A N 1
ATOM 3091 C CA . GLY A 1 401 ? -1.07 -29.594 5.754 1 47.94 401 GLY A CA 1
ATOM 3092 C C . GLY A 1 401 ? -0.569 -30.703 4.855 1 47.94 401 GLY A C 1
ATOM 3093 O O . GLY A 1 401 ? -0.914 -31.875 5.051 1 47.94 401 GLY A O 1
ATOM 3094 N N . ALA A 1 402 ? -0.027 -30.438 3.666 1 48.84 402 ALA A N 1
ATOM 3095 C CA . ALA A 1 402 ? 0.455 -31.391 2.662 1 48.84 402 ALA A CA 1
ATOM 3096 C C . ALA A 1 402 ? 1.221 -32.531 3.314 1 48.84 402 ALA A C 1
ATOM 3098 O O . ALA A 1 402 ? 1.025 -33.688 2.959 1 48.84 402 ALA A O 1
ATOM 3099 N N . ALA A 1 403 ? 1.978 -32.25 4.324 1 48.56 403 ALA A N 1
ATOM 3100 C CA . ALA A 1 403 ? 2.799 -33.25 5 1 48.56 403 ALA A CA 1
ATOM 3101 C C . ALA A 1 403 ? 1.934 -34.219 5.797 1 48.56 403 ALA A C 1
ATOM 3103 O O . ALA A 1 403 ? 2.35 -35.344 6.074 1 48.56 403 ALA A O 1
ATOM 3104 N N . GLY A 1 404 ? 0.795 -33.656 6.117 1 51.62 404 GLY A N 1
ATOM 3105 C CA . GLY A 1 404 ? -0.113 -34.562 6.836 1 51.62 404 GLY A CA 1
ATOM 3106 C C . GLY A 1 404 ? -0.809 -35.562 5.938 1 51.62 404 GLY A C 1
ATOM 3107 O O . GLY A 1 404 ? -1.083 -36.688 6.352 1 51.62 404 GLY A O 1
ATOM 3108 N N . ALA A 1 405 ? -1.003 -35.125 4.707 1 58.06 405 ALA A N 1
ATOM 3109 C CA . ALA A 1 405 ? -1.801 -35.969 3.814 1 58.06 405 ALA A CA 1
ATOM 3110 C C . ALA A 1 405 ? -0.912 -36.906 2.988 1 58.06 405 ALA A C 1
ATOM 3112 O O . ALA A 1 405 ? -1.372 -37.938 2.49 1 58.06 405 ALA A O 1
ATOM 3113 N N . GLN A 1 406 ? 0.322 -36.594 2.943 1 76.56 406 GLN A N 1
ATOM 3114 C CA . GLN A 1 406 ? 1.289 -37.344 2.137 1 76.56 406 GLN A CA 1
ATOM 3115 C C . GLN A 1 406 ? 2.408 -37.906 3.002 1 76.56 406 GLN A C 1
ATOM 3117 O O . GLN A 1 406 ? 2.688 -37.375 4.086 1 76.56 406 GLN A O 1
ATOM 3122 N N . LEU A 1 407 ? 2.889 -39 2.574 1 84.75 407 LEU A N 1
ATOM 3123 C CA . LEU A 1 407 ? 4.066 -39.531 3.248 1 84.75 407 LEU A CA 1
ATOM 3124 C C . LEU A 1 407 ? 5.309 -38.719 2.9 1 84.75 407 LEU A C 1
ATOM 3126 O O . LEU A 1 407 ? 5.676 -38.625 1.729 1 84.75 407 LEU A O 1
ATOM 3130 N N . TRP A 1 408 ? 5.883 -38.062 3.857 1 91.62 408 TRP A N 1
ATOM 3131 C CA . TRP A 1 408 ? 7.195 -37.438 3.748 1 91.62 408 TRP A CA 1
ATOM 3132 C C . TRP A 1 408 ? 8.219 -38.156 4.609 1 91.62 408 TRP A C 1
ATOM 3134 O O . TRP A 1 408 ? 7.898 -38.656 5.695 1 91.62 408 TRP A O 1
ATOM 3144 N N . VAL A 1 409 ? 9.367 -38.281 4.09 1 94.75 409 VAL A N 1
ATOM 3145 C CA . VAL A 1 409 ? 10.461 -38.906 4.828 1 94.75 409 VAL A CA 1
ATOM 3146 C C . VAL A 1 409 ? 11.656 -37.969 4.887 1 94.75 409 VAL A C 1
ATOM 3148 O O . VAL A 1 409 ? 12.023 -37.375 3.877 1 94.75 409 VAL A O 1
ATOM 3151 N N . SER A 1 410 ? 12.156 -37.781 6.066 1 97.31 410 SER A N 1
ATOM 3152 C CA . SER A 1 410 ? 13.391 -37.031 6.18 1 97.31 410 SER A CA 1
ATOM 3153 C C . SER A 1 410 ? 14.57 -37.906 6.504 1 97.31 410 SER A C 1
ATOM 3155 O O . SER A 1 410 ? 14.414 -38.938 7.168 1 97.31 410 SER A O 1
ATOM 3157 N N . VAL A 1 411 ? 15.734 -37.531 6.023 1 98.06 411 VAL A N 1
ATOM 3158 C CA . VAL A 1 411 ? 16.938 -38.344 6.168 1 98.06 411 VAL A CA 1
ATOM 3159 C C . VAL A 1 411 ? 18.078 -37.469 6.703 1 98.06 411 VAL A C 1
ATOM 3161 O O . VAL A 1 411 ? 18.406 -36.438 6.117 1 98.06 411 VAL A O 1
ATOM 3164 N N . LYS A 1 412 ? 18.656 -37.844 7.773 1 98.31 412 LYS A N 1
ATOM 3165 C CA . LYS A 1 412 ? 19.891 -37.219 8.258 1 98.31 412 LYS A CA 1
ATOM 3166 C C . LYS A 1 412 ? 21.094 -37.75 7.488 1 98.31 412 LYS A C 1
ATOM 3168 O O . LYS A 1 412 ? 21.25 -38.938 7.277 1 98.31 412 LYS A O 1
ATOM 3173 N N . PHE A 1 413 ? 21.938 -36.844 7.051 1 97.94 413 PHE A N 1
ATOM 3174 C CA . PHE A 1 413 ? 23.125 -37.25 6.309 1 97.94 413 PHE A CA 1
ATOM 3175 C C . PHE A 1 413 ? 24.234 -36.219 6.465 1 97.94 413 PHE A C 1
ATOM 3177 O O . PHE A 1 413 ? 23.984 -35.094 6.926 1 97.94 413 PHE A O 1
ATOM 3184 N N . GLY A 1 414 ? 25.453 -36.625 6.105 1 95.81 414 GLY A N 1
ATOM 3185 C CA . GLY A 1 414 ? 26.578 -35.688 6.188 1 95.81 414 GLY A CA 1
ATOM 3186 C C . GLY A 1 414 ? 26.797 -35.156 7.586 1 95.81 414 GLY A C 1
ATOM 3187 O O . GLY A 1 414 ? 26.719 -35.875 8.57 1 95.81 414 GLY A O 1
ATOM 3188 N N . ASP A 1 415 ? 27.078 -33.875 7.59 1 97.12 415 ASP A N 1
ATOM 3189 C CA . ASP A 1 415 ? 27.391 -33.219 8.859 1 97.12 415 ASP A CA 1
ATOM 3190 C C . ASP A 1 415 ? 26.203 -32.375 9.336 1 97.12 415 ASP A C 1
ATOM 3192 O O . ASP A 1 415 ? 26.234 -31.156 9.25 1 97.12 415 ASP A O 1
ATOM 3196 N N . GLY A 1 416 ? 25.25 -33.125 9.898 1 97.5 416 GLY A N 1
ATOM 3197 C CA . GLY A 1 416 ? 24.125 -32.438 10.508 1 97.5 416 GLY A CA 1
ATOM 3198 C C . GLY A 1 416 ? 23.078 -32 9.508 1 97.5 416 GLY A C 1
ATOM 3199 O O . GLY A 1 416 ? 22.172 -31.219 9.836 1 97.5 416 GLY A O 1
ATOM 3200 N N . ASN A 1 417 ? 23.125 -32.5 8.258 1 98.38 417 ASN A N 1
ATOM 3201 C CA . ASN A 1 417 ? 22.141 -32.156 7.238 1 98.38 417 ASN A CA 1
ATOM 3202 C C . ASN A 1 417 ? 20.906 -33.031 7.34 1 98.38 417 ASN A C 1
ATOM 3204 O O . ASN A 1 417 ? 20.984 -34.188 7.797 1 98.38 417 ASN A O 1
ATOM 3208 N N . VAL A 1 418 ? 19.781 -32.5 6.969 1 98.44 418 VAL A N 1
ATOM 3209 C CA . VAL A 1 418 ? 18.531 -33.25 6.867 1 98.44 418 VAL A CA 1
ATOM 3210 C C . VAL A 1 418 ? 17.875 -33 5.516 1 98.44 418 VAL A C 1
ATOM 3212 O O . VAL A 1 418 ? 17.672 -31.844 5.133 1 98.44 418 VAL A O 1
ATOM 3215 N N . LEU A 1 419 ? 17.625 -34.031 4.777 1 98.19 419 LEU A N 1
ATOM 3216 C CA . LEU A 1 419 ? 16.891 -33.969 3.516 1 98.19 419 LEU A CA 1
ATOM 3217 C C . LEU A 1 419 ? 15.453 -34.438 3.697 1 98.19 419 LEU A C 1
ATOM 3219 O O . LEU A 1 419 ? 15.195 -35.5 4.242 1 98.19 419 LEU A O 1
ATOM 3223 N N . VAL A 1 420 ? 14.516 -33.625 3.293 1 96.5 420 VAL A N 1
ATOM 3224 C CA . VAL A 1 420 ? 13.109 -34 3.295 1 96.5 420 VAL A CA 1
ATOM 3225 C C . VAL A 1 420 ? 12.688 -34.438 1.892 1 96.5 420 VAL A C 1
ATOM 3227 O O . VAL A 1 420 ? 12.797 -33.656 0.938 1 96.5 420 VAL A O 1
ATOM 3230 N N . ILE A 1 421 ? 12.227 -35.625 1.761 1 95.19 421 ILE A N 1
ATOM 3231 C CA . ILE A 1 421 ? 11.758 -36.188 0.497 1 95.19 421 ILE A CA 1
ATOM 3232 C C . ILE A 1 421 ? 10.227 -36.25 0.491 1 95.19 421 ILE A C 1
ATOM 3234 O O . ILE A 1 421 ? 9.617 -36.719 1.452 1 95.19 421 ILE A O 1
ATOM 3238 N N . SER A 1 422 ? 9.594 -35.688 -0.52 1 91.62 422 SER A N 1
ATOM 3239 C CA . SER A 1 422 ? 8.141 -35.688 -0.705 1 91.62 422 SER A CA 1
ATOM 3240 C C . SER A 1 422 ? 7.746 -36.375 -2.012 1 91.62 422 SER A C 1
ATOM 3242 O O . SER A 1 422 ? 8.578 -36.531 -2.906 1 91.62 422 SER A O 1
ATOM 3244 N N . PRO A 1 423 ? 6.566 -36.844 -2.055 1 87.38 423 PRO A N 1
ATOM 3245 C CA . PRO A 1 423 ? 6.164 -37.469 -3.311 1 87.38 423 PRO A CA 1
ATOM 3246 C C . PRO A 1 423 ? 6.023 -36.469 -4.461 1 87.38 423 PRO A C 1
ATOM 3248 O O . PRO A 1 423 ? 6.293 -36.812 -5.613 1 87.38 423 PRO A O 1
ATOM 3251 N N . TYR A 1 424 ? 5.523 -35.281 -4.145 1 82 424 TYR A N 1
ATOM 3252 C CA . TYR A 1 424 ? 5.266 -34.25 -5.148 1 82 424 TYR A CA 1
ATOM 3253 C C . TYR A 1 424 ? 5.887 -32.906 -4.742 1 82 424 TYR A C 1
ATOM 3255 O O . TYR A 1 424 ? 6.359 -32.75 -3.611 1 82 424 TYR A O 1
ATOM 3263 N N . LEU A 1 425 ? 5.926 -32.031 -5.711 1 80.25 425 LEU A N 1
ATOM 3264 C CA . LEU A 1 425 ? 6.441 -30.688 -5.449 1 80.25 425 LEU A CA 1
ATOM 3265 C C . LEU A 1 425 ? 5.711 -30.047 -4.277 1 80.25 425 LEU A C 1
ATOM 3267 O O . LEU A 1 425 ? 4.484 -30.141 -4.176 1 80.25 425 LEU A O 1
ATOM 3271 N N . HIS A 1 426 ? 6.453 -29.547 -3.369 1 79.81 426 HIS A N 1
ATOM 3272 C CA . HIS A 1 426 ? 5.914 -28.75 -2.264 1 79.81 426 HIS A CA 1
ATOM 3273 C C . HIS A 1 426 ? 6.688 -27.453 -2.092 1 79.81 426 HIS A C 1
ATOM 3275 O O . HIS A 1 426 ? 7.91 -27.469 -1.933 1 79.81 426 HIS A O 1
ATOM 3281 N N . GLN A 1 427 ? 5.922 -26.391 -2.146 1 82 427 GLN A N 1
ATOM 3282 C CA . GLN A 1 427 ? 6.543 -25.094 -1.904 1 82 427 GLN A CA 1
ATOM 3283 C C . GLN A 1 427 ? 6.484 -24.719 -0.425 1 82 427 GLN A C 1
ATOM 3285 O O . GLN A 1 427 ? 5.402 -24.484 0.118 1 82 427 GLN A O 1
ATOM 3290 N N . VAL A 1 428 ? 7.609 -24.688 0.195 1 87.75 428 VAL A N 1
ATOM 3291 C CA . VAL A 1 428 ? 7.672 -24.281 1.596 1 87.75 428 VAL A CA 1
ATOM 3292 C C . VAL A 1 428 ? 7.57 -22.75 1.7 1 87.75 428 VAL A C 1
ATOM 3294 O O . VAL A 1 428 ? 8.469 -22.031 1.256 1 87.75 428 VAL A O 1
ATOM 3297 N N . THR A 1 429 ? 6.488 -22.281 2.305 1 89.25 429 THR A N 1
ATOM 3298 C CA . THR A 1 429 ? 6.297 -20.828 2.373 1 89.25 429 THR A CA 1
ATOM 3299 C C . THR A 1 429 ? 6.496 -20.328 3.799 1 89.25 429 THR A C 1
ATOM 3301 O O . THR A 1 429 ? 6.602 -19.125 4.027 1 89.25 429 THR A O 1
ATOM 3304 N N . ASN A 1 430 ? 6.523 -21.25 4.746 1 90.25 430 ASN A N 1
ATOM 3305 C CA . ASN A 1 430 ? 6.734 -20.938 6.156 1 90.25 430 ASN A CA 1
ATOM 3306 C C . ASN A 1 430 ? 7.617 -21.984 6.832 1 90.25 430 ASN A C 1
ATOM 3308 O O . ASN A 1 430 ? 7.43 -23.172 6.637 1 90.25 430 ASN A O 1
ATOM 3312 N N . PRO A 1 431 ? 8.469 -21.5 7.668 1 91.31 431 PRO A N 1
ATOM 3313 C CA . PRO A 1 431 ? 9.328 -22.469 8.359 1 91.31 431 PRO A CA 1
ATOM 3314 C C . PRO A 1 431 ? 8.547 -23.453 9.227 1 91.31 431 PRO A C 1
ATOM 3316 O O . PRO A 1 431 ? 8.977 -24.594 9.422 1 91.31 431 PRO A O 1
ATOM 3319 N N . GLU A 1 432 ? 7.398 -23.062 9.633 1 87.56 432 GLU A N 1
ATOM 3320 C CA . GLU A 1 432 ? 6.59 -23.875 10.539 1 87.56 432 GLU A CA 1
ATOM 3321 C C . GLU A 1 432 ? 6.102 -25.141 9.844 1 87.56 432 GLU A C 1
ATOM 3323 O O . GLU A 1 432 ? 5.723 -26.109 10.508 1 87.56 432 GLU A O 1
ATOM 3328 N N . SER A 1 433 ? 6.102 -25.141 8.547 1 85.94 433 SER A N 1
ATOM 3329 C CA . SER A 1 433 ? 5.688 -26.344 7.809 1 85.94 433 SER A CA 1
ATOM 3330 C C . SER A 1 433 ? 6.555 -27.547 8.172 1 85.94 433 SER A C 1
ATOM 3332 O O . SER A 1 433 ? 6.098 -28.688 8.109 1 85.94 433 SER A O 1
ATOM 3334 N N . PHE A 1 434 ? 7.758 -27.297 8.648 1 90.75 434 PHE A N 1
ATOM 3335 C CA . PHE A 1 434 ? 8.672 -28.375 9 1 90.75 434 PHE A CA 1
ATOM 3336 C C . PHE A 1 434 ? 8.336 -28.953 10.367 1 90.75 434 PHE A C 1
ATOM 3338 O O . PHE A 1 434 ? 8.672 -30.094 10.664 1 90.75 434 PHE A O 1
ATOM 3345 N N . LEU A 1 435 ? 7.699 -28.141 11.18 1 88.88 435 LEU A N 1
ATOM 3346 C CA . LEU A 1 435 ? 7.305 -28.625 12.5 1 88.88 435 LEU A CA 1
ATOM 3347 C C . LEU A 1 435 ? 6.293 -29.75 12.398 1 88.88 435 LEU A C 1
ATOM 3349 O O . LEU A 1 435 ? 6.273 -30.656 13.234 1 88.88 435 LEU A O 1
ATOM 3353 N N . ASP A 1 436 ? 5.555 -29.703 11.375 1 83.25 436 ASP A N 1
ATOM 3354 C CA . ASP A 1 436 ? 4.516 -30.703 11.156 1 83.25 436 ASP A CA 1
ATOM 3355 C C . ASP A 1 436 ? 5.125 -32.094 10.945 1 83.25 436 ASP A C 1
ATOM 3357 O O . ASP A 1 436 ? 4.453 -33.094 11.141 1 83.25 436 ASP A O 1
ATOM 3361 N N . ILE A 1 437 ? 6.363 -32.094 10.602 1 86.94 437 ILE A N 1
ATOM 3362 C CA . ILE A 1 437 ? 6.992 -33.406 10.352 1 86.94 437 ILE A CA 1
ATOM 3363 C C . ILE A 1 437 ? 8.086 -33.656 11.391 1 86.94 437 ILE A C 1
ATOM 3365 O O . ILE A 1 437 ? 8.992 -34.469 11.156 1 86.94 437 ILE A O 1
ATOM 3369 N N . GLY A 1 438 ? 8.039 -32.812 12.414 1 89.81 438 GLY A N 1
ATOM 3370 C CA . GLY A 1 438 ? 8.906 -33.062 13.562 1 89.81 438 GLY A CA 1
ATOM 3371 C C . GLY A 1 438 ? 10.273 -32.438 13.422 1 89.81 438 GLY A C 1
ATOM 3372 O O . GLY A 1 438 ? 11.219 -32.812 14.109 1 89.81 438 GLY A O 1
ATOM 3373 N N . LEU A 1 439 ? 10.422 -31.547 12.516 1 94.38 439 LEU A N 1
ATOM 3374 C CA . LEU A 1 439 ? 11.688 -30.844 12.344 1 94.38 439 LEU A CA 1
ATOM 3375 C C . LEU A 1 439 ? 11.578 -29.406 12.82 1 94.38 439 LEU A C 1
ATOM 3377 O O . LEU A 1 439 ? 10.641 -28.688 12.445 1 94.38 439 LEU A O 1
ATOM 3381 N N . ASN A 1 440 ? 12.461 -29.047 13.625 1 96.06 440 ASN A N 1
ATOM 3382 C CA . ASN A 1 440 ? 12.539 -27.656 14.047 1 96.06 440 ASN A CA 1
ATOM 3383 C C . ASN A 1 440 ? 13.508 -26.859 13.172 1 96.06 440 ASN A C 1
ATOM 3385 O O . ASN A 1 440 ? 14.727 -27.031 13.281 1 96.06 440 ASN A O 1
ATOM 3389 N N . PRO A 1 441 ? 13.031 -25.953 12.375 1 96.38 441 PRO A N 1
ATOM 3390 C CA . PRO A 1 441 ? 13.906 -25.188 11.477 1 96.38 441 PRO A CA 1
ATOM 3391 C C . PRO A 1 441 ? 14.969 -24.391 12.234 1 96.38 441 PRO A C 1
ATOM 3393 O O . PRO A 1 441 ? 16.047 -24.141 11.703 1 96.38 441 PRO A O 1
ATOM 3396 N N . ASP A 1 442 ? 14.727 -24.062 13.477 1 95.88 442 ASP A N 1
ATOM 3397 C CA . ASP A 1 442 ? 15.641 -23.25 14.273 1 95.88 442 ASP A CA 1
ATOM 3398 C C . ASP A 1 442 ? 16.906 -24.031 14.633 1 95.88 442 ASP A C 1
ATOM 3400 O O . ASP A 1 442 ? 17.891 -23.453 15.062 1 95.88 442 ASP A O 1
ATOM 3404 N N . ASP A 1 443 ? 16.859 -25.297 14.422 1 97.06 443 ASP A N 1
ATOM 3405 C CA . ASP A 1 443 ? 18 -26.141 14.742 1 97.06 443 ASP A CA 1
ATOM 3406 C C . ASP A 1 443 ? 19.047 -26.109 13.625 1 97.06 443 ASP A C 1
ATOM 3408 O O . ASP A 1 443 ? 20.141 -26.641 13.766 1 97.06 443 ASP A O 1
ATOM 3412 N N . PHE A 1 444 ? 18.766 -25.406 12.586 1 98.19 444 PHE A N 1
ATOM 3413 C CA . PHE A 1 444 ? 19.641 -25.422 11.414 1 98.19 444 PHE A CA 1
ATOM 3414 C C . PHE A 1 444 ? 20.188 -24.031 11.125 1 98.19 444 PHE A C 1
ATOM 3416 O O . PHE A 1 444 ? 19.516 -23.031 11.352 1 98.19 444 PHE A O 1
ATOM 3423 N N . SER A 1 445 ? 21.375 -24.016 10.57 1 98.31 445 SER A N 1
ATOM 3424 C CA . SER A 1 445 ? 21.984 -22.75 10.148 1 98.31 445 SER A CA 1
ATOM 3425 C C . SER A 1 445 ? 21.531 -22.375 8.742 1 98.31 445 SER A C 1
ATOM 3427 O O . SER A 1 445 ? 21.531 -21.188 8.391 1 98.31 445 SER A O 1
ATOM 3429 N N . VAL A 1 446 ? 21.234 -23.359 7.969 1 98.5 446 VAL A N 1
ATOM 3430 C CA . VAL A 1 446 ? 20.844 -23.141 6.586 1 98.5 446 VAL A CA 1
ATOM 3431 C C . VAL A 1 446 ? 19.547 -23.906 6.285 1 98.5 446 VAL A C 1
ATOM 3433 O O . VAL A 1 446 ? 19.391 -25.047 6.719 1 98.5 446 VAL A O 1
ATOM 3436 N N . ILE A 1 447 ? 18.641 -23.25 5.652 1 98.12 447 ILE A N 1
ATOM 3437 C CA . ILE A 1 447 ? 17.422 -23.875 5.129 1 98.12 447 ILE A CA 1
ATOM 3438 C C . ILE A 1 447 ? 17.375 -23.703 3.611 1 98.12 447 ILE A C 1
ATOM 3440 O O . ILE A 1 447 ? 17.312 -22.578 3.109 1 98.12 447 ILE A O 1
ATOM 3444 N N . ALA A 1 448 ? 17.438 -24.797 2.91 1 97 448 ALA A N 1
ATOM 3445 C CA . ALA A 1 448 ? 17.359 -24.812 1.452 1 97 448 ALA A CA 1
ATOM 3446 C C . ALA A 1 448 ? 15.961 -25.172 0.977 1 97 448 ALA A C 1
ATOM 3448 O O . ALA A 1 448 ? 15.445 -26.25 1.303 1 97 448 ALA A O 1
ATOM 3449 N N . ILE A 1 449 ? 15.367 -24.266 0.243 1 95.12 449 ILE A N 1
ATOM 3450 C CA . ILE A 1 449 ? 13.992 -24.484 -0.184 1 95.12 449 ILE A CA 1
ATOM 3451 C C . ILE A 1 449 ? 13.867 -24.234 -1.684 1 95.12 449 ILE A C 1
ATOM 3453 O O . ILE A 1 449 ? 14.812 -23.734 -2.316 1 95.12 449 ILE A O 1
ATOM 3457 N N . LYS A 1 450 ? 12.703 -24.656 -2.17 1 92 450 LYS A N 1
ATOM 3458 C CA . LYS A 1 450 ? 12.328 -24.406 -3.561 1 92 450 LYS A CA 1
ATOM 3459 C C . LYS A 1 450 ? 11.18 -23.406 -3.648 1 92 450 LYS A C 1
ATOM 3461 O O . LYS A 1 450 ? 10.031 -23.75 -3.371 1 92 450 LYS A O 1
ATOM 3466 N N . SER A 1 451 ? 11.523 -22.203 -4.008 1 89.19 451 SER A N 1
ATOM 3467 C CA . SER A 1 451 ? 10.5 -21.172 -4.094 1 89.19 451 SER A CA 1
ATOM 3468 C C . SER A 1 451 ? 11.023 -19.922 -4.809 1 89.19 451 SER A C 1
ATOM 3470 O O . SER A 1 451 ? 12.219 -19.641 -4.766 1 89.19 451 SER A O 1
ATOM 3472 N N . ARG A 1 452 ? 10.18 -19.266 -5.508 1 89.19 452 ARG A N 1
ATOM 3473 C CA . ARG A 1 452 ? 10.547 -18.047 -6.227 1 89.19 452 ARG A CA 1
ATOM 3474 C C . ARG A 1 452 ? 10.391 -16.812 -5.34 1 89.19 452 ARG A C 1
ATOM 3476 O O . ARG A 1 452 ? 11.367 -16.109 -5.074 1 89.19 452 ARG A O 1
ATOM 3483 N N . VAL A 1 453 ? 9.203 -16.562 -4.891 1 91.44 453 VAL A N 1
ATOM 3484 C CA . VAL A 1 453 ? 8.93 -15.336 -4.148 1 91.44 453 VAL A CA 1
ATOM 3485 C C . VAL A 1 453 ? 8.086 -15.648 -2.918 1 91.44 453 VAL A C 1
ATOM 3487 O O . VAL A 1 453 ? 8.211 -14.984 -1.886 1 91.44 453 VAL A O 1
ATOM 3490 N N . HIS A 1 454 ? 7.297 -16.703 -2.912 1 90.31 454 HIS A N 1
ATOM 3491 C CA . HIS A 1 454 ? 6.238 -16.938 -1.937 1 90.31 454 HIS A CA 1
ATOM 3492 C C . HIS A 1 454 ? 6.816 -17.219 -0.555 1 90.31 454 HIS A C 1
ATOM 3494 O O . HIS A 1 454 ? 6.18 -16.938 0.461 1 90.31 454 HIS A O 1
ATOM 3500 N N . PHE A 1 455 ? 8.062 -17.734 -0.526 1 92.19 455 PHE A N 1
ATOM 3501 C CA . PHE A 1 455 ? 8.664 -18.094 0.748 1 92.19 455 PHE A CA 1
ATOM 3502 C C . PHE A 1 455 ? 8.914 -16.859 1.604 1 92.19 455 PHE A C 1
ATOM 3504 O O . PHE A 1 455 ? 9.094 -16.969 2.82 1 92.19 455 PHE A O 1
ATOM 3511 N N . ARG A 1 456 ? 8.922 -15.727 0.981 1 92.06 456 ARG A N 1
ATOM 3512 C CA . ARG A 1 456 ? 9.219 -14.5 1.703 1 92.06 456 ARG A CA 1
ATOM 3513 C C . ARG A 1 456 ? 8.164 -14.219 2.771 1 92.06 456 ARG A C 1
ATOM 3515 O O . ARG A 1 456 ? 8.445 -13.562 3.773 1 92.06 456 ARG A O 1
ATOM 3522 N N . ARG A 1 457 ? 7 -14.734 2.602 1 87.12 457 ARG A N 1
ATOM 3523 C CA . ARG A 1 457 ? 5.902 -14.594 3.551 1 87.12 457 ARG A CA 1
ATOM 3524 C C . ARG A 1 457 ? 6.312 -15.078 4.938 1 87.12 457 ARG A C 1
ATOM 3526 O O . ARG A 1 457 ? 5.965 -14.461 5.945 1 87.12 457 ARG A O 1
ATOM 3533 N N . GLY A 1 458 ? 7.031 -16.172 4.93 1 89.5 458 GLY A N 1
ATOM 3534 C CA . GLY A 1 458 ? 7.367 -16.781 6.207 1 89.5 458 GLY A CA 1
ATOM 3535 C C . GLY A 1 458 ? 8.828 -16.609 6.582 1 89.5 458 GLY A C 1
ATOM 3536 O O . GLY A 1 458 ? 9.188 -16.688 7.758 1 89.5 458 GLY A O 1
ATOM 3537 N N . PHE A 1 459 ? 9.617 -16.297 5.602 1 94.62 459 PHE A N 1
ATOM 3538 C CA . PHE A 1 459 ? 11.047 -16.312 5.871 1 94.62 459 PHE A CA 1
ATOM 3539 C C . PHE A 1 459 ? 11.609 -14.898 5.918 1 94.62 459 PHE A C 1
ATOM 3541 O O . PHE A 1 459 ? 12.648 -14.656 6.531 1 94.62 459 PHE A O 1
ATOM 3548 N N . ASP A 1 460 ? 10.945 -13.922 5.305 1 92.12 460 ASP A N 1
ATOM 3549 C CA . ASP A 1 460 ? 11.477 -12.562 5.203 1 92.12 460 ASP A CA 1
ATOM 3550 C C . ASP A 1 460 ? 10.617 -11.578 5.988 1 92.12 460 ASP A C 1
ATOM 3552 O O . ASP A 1 460 ? 11.125 -10.836 6.832 1 92.12 460 ASP A O 1
ATOM 3556 N N . ASP A 1 461 ? 9.359 -11.602 5.84 1 86.69 461 ASP A N 1
ATOM 3557 C CA . ASP A 1 461 ? 8.422 -10.602 6.332 1 86.69 461 ASP A CA 1
ATOM 3558 C C . ASP A 1 461 ? 8.523 -10.445 7.848 1 86.69 461 ASP A C 1
ATOM 3560 O O . ASP A 1 461 ? 8.438 -9.336 8.375 1 86.69 461 ASP A O 1
ATOM 3564 N N . ASN A 1 462 ? 8.68 -11.547 8.539 1 87.12 462 ASN A N 1
ATOM 3565 C CA . ASN A 1 462 ? 8.656 -11.523 9.992 1 87.12 462 ASN A CA 1
ATOM 3566 C C . ASN A 1 462 ? 10.07 -11.438 10.57 1 87.12 462 ASN A C 1
ATOM 3568 O O . ASN A 1 462 ? 10.25 -11.523 11.789 1 87.12 462 ASN A O 1
ATOM 3572 N N . GLY A 1 463 ? 11.062 -11.375 9.688 1 89.06 463 GLY A N 1
ATOM 3573 C CA . GLY A 1 463 ? 12.438 -11.227 10.133 1 89.06 463 GLY A CA 1
ATOM 3574 C C . GLY A 1 463 ? 13.094 -12.539 10.508 1 89.06 463 GLY A C 1
ATOM 3575 O O . GLY A 1 463 ? 14.133 -12.555 11.172 1 89.06 463 GLY A O 1
ATOM 3576 N N . TYR A 1 464 ? 12.508 -13.617 10.047 1 93.62 464 TYR A N 1
ATOM 3577 C CA . TYR A 1 464 ? 13.008 -14.938 10.43 1 93.62 464 TYR A CA 1
ATOM 3578 C C . TYR A 1 464 ? 14.422 -15.156 9.906 1 93.62 464 TYR A C 1
ATOM 3580 O O . TYR A 1 464 ? 15.336 -15.453 10.68 1 93.62 464 TYR A O 1
ATOM 3588 N N . ALA A 1 465 ? 14.562 -15.055 8.641 1 96.56 465 ALA A N 1
ATOM 3589 C CA . ALA A 1 465 ? 15.867 -15.273 8.031 1 96.56 465 ALA A CA 1
ATOM 3590 C C . ALA A 1 465 ? 16.734 -14.023 8.117 1 96.56 465 ALA A C 1
ATOM 3592 O O . ALA A 1 465 ? 16.281 -12.922 7.781 1 96.56 465 ALA A O 1
ATOM 3593 N N . LYS A 1 466 ? 17.922 -14.18 8.523 1 96 466 LYS A N 1
ATOM 3594 C CA . LYS A 1 466 ? 18.859 -13.055 8.57 1 96 466 LYS A CA 1
ATOM 3595 C C . LYS A 1 466 ? 19.547 -12.859 7.227 1 96 466 LYS A C 1
ATOM 3597 O O . LYS A 1 466 ? 19.969 -11.75 6.898 1 96 466 LYS A O 1
ATOM 3602 N N . THR A 1 467 ? 19.672 -14.023 6.48 1 97.56 467 THR A N 1
ATOM 3603 C CA . THR A 1 467 ? 20.25 -13.992 5.141 1 97.56 467 THR A CA 1
ATOM 3604 C C . THR A 1 467 ? 19.391 -14.781 4.16 1 97.56 467 THR A C 1
ATOM 3606 O O . THR A 1 467 ? 18.984 -15.914 4.449 1 97.56 467 THR A O 1
ATOM 3609 N N . ILE A 1 468 ? 19.078 -14.203 3.064 1 97.38 468 ILE A N 1
ATOM 3610 C CA . ILE A 1 468 ? 18.344 -14.875 2 1 97.38 468 ILE A CA 1
ATOM 3611 C C . ILE A 1 468 ? 19.125 -14.789 0.695 1 97.38 468 ILE A C 1
ATOM 3613 O O . ILE A 1 468 ? 19.516 -13.703 0.262 1 97.38 468 ILE A O 1
ATOM 3617 N N . LEU A 1 469 ? 19.406 -15.922 0.148 1 98 469 LEU A N 1
ATOM 3618 C CA . LEU A 1 469 ? 20.141 -16.031 -1.107 1 98 469 LEU A CA 1
ATOM 3619 C C . LEU A 1 469 ? 19.312 -16.734 -2.17 1 98 469 LEU A C 1
ATOM 3621 O O . LEU A 1 469 ? 19 -17.922 -2.037 1 98 469 LEU A O 1
ATOM 3625 N N . LEU A 1 470 ? 18.922 -16 -3.234 1 97.06 470 LEU A N 1
ATOM 3626 C CA . LEU A 1 470 ? 18.328 -16.641 -4.406 1 97.06 470 LEU A CA 1
ATOM 3627 C C . LEU A 1 470 ? 19.406 -17.328 -5.254 1 97.06 470 LEU A C 1
ATOM 3629 O O . LEU A 1 470 ? 20.422 -16.719 -5.578 1 97.06 470 LEU A O 1
ATOM 3633 N N . VAL A 1 471 ? 19.109 -18.578 -5.551 1 96.44 471 VAL A N 1
ATOM 3634 C CA . VAL A 1 471 ? 20.141 -19.312 -6.277 1 96.44 471 VAL A CA 1
ATOM 3635 C C . VAL A 1 471 ? 19.531 -20.016 -7.484 1 96.44 471 VAL A C 1
ATOM 3637 O O . VAL A 1 471 ? 18.328 -20.312 -7.492 1 96.44 471 VAL A O 1
ATOM 3640 N N . GLU A 1 472 ? 20.328 -20.234 -8.484 1 94.56 472 GLU A N 1
ATOM 3641 C CA . GLU A 1 472 ? 19.922 -20.938 -9.703 1 94.56 472 GLU A CA 1
ATOM 3642 C C . GLU A 1 472 ? 21.078 -21.734 -10.297 1 94.56 472 GLU A C 1
ATOM 3644 O O . GLU A 1 472 ? 22.234 -21.484 -9.969 1 94.56 472 GLU A O 1
ATOM 3649 N N . PRO A 1 473 ? 20.75 -22.75 -11.07 1 91.62 473 PRO A N 1
ATOM 3650 C CA . PRO A 1 473 ? 21.828 -23.469 -11.766 1 91.62 473 PRO A CA 1
ATOM 3651 C C . PRO A 1 473 ? 22.484 -22.625 -12.852 1 91.62 473 PRO A C 1
ATOM 3653 O O . PRO A 1 473 ? 21.953 -21.578 -13.234 1 91.62 473 PRO A O 1
ATOM 3656 N N . ASP A 1 474 ? 23.547 -23.109 -13.305 1 88.44 474 ASP A N 1
ATOM 3657 C CA . ASP A 1 474 ? 24.312 -22.375 -14.305 1 88.44 474 ASP A CA 1
ATOM 3658 C C . ASP A 1 474 ? 23.625 -22.422 -15.664 1 88.44 474 ASP A C 1
ATOM 3660 O O . ASP A 1 474 ? 23.703 -21.469 -16.438 1 88.44 474 ASP A O 1
ATOM 3664 N N . GLN A 1 475 ? 22.969 -23.484 -15.883 1 86.38 475 GLN A N 1
ATOM 3665 C CA . GLN A 1 475 ? 22.25 -23.625 -17.156 1 86.38 475 GLN A CA 1
ATOM 3666 C C . GLN A 1 475 ? 20.891 -22.953 -17.094 1 86.38 475 GLN A C 1
ATOM 3668 O O . GLN A 1 475 ? 20.219 -22.984 -16.062 1 86.38 475 GLN A O 1
ATOM 3673 N N . PRO A 1 476 ? 20.484 -22.422 -18.312 1 84.5 476 PRO A N 1
ATOM 3674 C CA . PRO A 1 476 ? 19.141 -21.859 -18.328 1 84.5 476 PRO A CA 1
ATOM 3675 C C . PRO A 1 476 ? 18.047 -22.922 -18.141 1 84.5 476 PRO A C 1
ATOM 3677 O O . PRO A 1 476 ? 18.281 -24.109 -18.438 1 84.5 476 PRO A O 1
ATOM 3680 N N . PHE A 1 477 ? 16.984 -22.516 -17.578 1 83.5 477 PHE A N 1
ATOM 3681 C CA . PHE A 1 477 ? 15.812 -23.344 -17.297 1 83.5 477 PHE A CA 1
ATOM 3682 C C . PHE A 1 477 ? 14.531 -22.547 -17.516 1 83.5 477 PHE A C 1
ATOM 3684 O O . PHE A 1 477 ? 14.562 -21.344 -17.734 1 83.5 477 PHE A O 1
ATOM 3691 N N . LEU A 1 478 ? 13.484 -23.344 -17.562 1 82.5 478 LEU A N 1
ATOM 3692 C CA . LEU A 1 478 ? 12.211 -22.641 -17.656 1 82.5 478 LEU A CA 1
ATOM 3693 C C . LEU A 1 478 ? 11.945 -21.828 -16.406 1 82.5 478 LEU A C 1
ATOM 3695 O O . LEU A 1 478 ? 11.82 -22.375 -15.312 1 82.5 478 LEU A O 1
ATOM 3699 N N . GLY A 1 479 ? 11.945 -20.5 -16.438 1 85.81 479 GLY A N 1
ATOM 3700 C CA . GLY A 1 479 ? 11.852 -19.562 -15.336 1 85.81 479 GLY A CA 1
ATOM 3701 C C . GLY A 1 479 ? 13.133 -18.766 -15.117 1 85.81 479 GLY A C 1
ATOM 3702 O O . GLY A 1 479 ? 13.25 -18.031 -14.141 1 85.81 479 GLY A O 1
ATOM 3703 N N . THR A 1 480 ? 14.039 -18.906 -16.016 1 88.94 480 THR A N 1
ATOM 3704 C CA . THR A 1 480 ? 15.359 -18.297 -15.914 1 88.94 480 THR A CA 1
ATOM 3705 C C . THR A 1 480 ? 15.266 -16.781 -16 1 88.94 480 THR A C 1
ATOM 3707 O O . THR A 1 480 ? 14.32 -16.25 -16.578 1 88.94 480 THR A O 1
ATOM 3710 N N . ILE A 1 481 ? 16.25 -16.125 -15.406 1 93.12 481 ILE A N 1
ATOM 3711 C CA . ILE A 1 481 ? 16.359 -14.672 -15.57 1 93.12 481 ILE A CA 1
ATOM 3712 C C . ILE A 1 481 ? 17 -14.344 -16.906 1 93.12 481 ILE A C 1
ATOM 3714 O O . ILE A 1 481 ? 16.938 -13.203 -17.375 1 93.12 481 ILE A O 1
ATOM 3718 N N . ARG A 1 482 ? 17.609 -15.344 -17.516 1 92.81 482 ARG A N 1
ATOM 3719 C CA . ARG A 1 482 ? 18.219 -15.188 -18.844 1 92.81 482 ARG A CA 1
ATOM 3720 C C . ARG A 1 482 ? 17.203 -15.43 -19.953 1 92.81 482 ARG A C 1
ATOM 3722 O O . ARG A 1 482 ? 17.312 -16.406 -20.703 1 92.81 482 ARG A O 1
ATOM 3729 N N . LEU A 1 483 ? 16.375 -14.484 -20.203 1 95.12 483 LEU A N 1
ATOM 3730 C CA . LEU A 1 483 ? 15.258 -14.656 -21.109 1 95.12 483 LEU A CA 1
ATOM 3731 C C . LEU A 1 483 ? 15.75 -14.852 -22.547 1 95.12 483 LEU A C 1
ATOM 3733 O O . LEU A 1 483 ? 15.062 -15.477 -23.359 1 95.12 483 LEU A O 1
ATOM 3737 N N . GLU A 1 484 ? 16.906 -14.352 -22.844 1 94.19 484 GLU A N 1
ATOM 3738 C CA . GLU A 1 484 ? 17.469 -14.469 -24.188 1 94.19 484 GLU A CA 1
ATOM 3739 C C . GLU A 1 484 ? 17.781 -15.922 -24.531 1 94.19 484 GLU A C 1
ATOM 3741 O O . GLU A 1 484 ? 17.984 -16.266 -25.703 1 94.19 484 GLU A O 1
ATOM 3746 N N . ALA A 1 485 ? 17.844 -16.766 -23.516 1 93.06 485 ALA A N 1
ATOM 3747 C CA . ALA A 1 485 ? 18.109 -18.172 -23.734 1 93.06 485 ALA A CA 1
ATOM 3748 C C . ALA A 1 485 ? 16.859 -18.922 -24.172 1 93.06 485 ALA A C 1
ATOM 3750 O O . ALA A 1 485 ? 16.938 -20.062 -24.641 1 93.06 485 ALA A O 1
ATOM 3751 N N . LEU A 1 486 ? 15.711 -18.312 -24.047 1 92.94 486 LEU A N 1
ATOM 3752 C CA . LEU A 1 486 ? 14.453 -18.922 -24.484 1 92.94 486 LEU A CA 1
ATOM 3753 C C . LEU A 1 486 ? 14.164 -18.594 -25.938 1 92.94 486 LEU A C 1
ATOM 3755 O O . LEU A 1 486 ? 14.562 -17.531 -26.438 1 92.94 486 LEU A O 1
ATOM 3759 N N . GLU A 1 487 ? 13.508 -19.469 -26.594 1 93.5 487 GLU A N 1
ATOM 3760 C CA . GLU A 1 487 ? 13.188 -19.25 -28 1 93.5 487 GLU A CA 1
ATOM 3761 C C . GLU A 1 487 ? 11.812 -18.609 -28.156 1 93.5 487 GLU A C 1
ATOM 3763 O O . GLU A 1 487 ? 10.797 -19.297 -28.172 1 93.5 487 GLU A O 1
ATOM 3768 N N . TYR A 1 488 ? 11.789 -17.328 -28.406 1 95.44 488 TYR A N 1
ATOM 3769 C CA . TYR A 1 488 ? 10.547 -16.594 -28.641 1 95.44 488 TYR A CA 1
ATOM 3770 C C . TYR A 1 488 ? 10.203 -16.547 -30.125 1 95.44 488 TYR A C 1
ATOM 3772 O O . TYR A 1 488 ? 11.023 -16.125 -30.938 1 95.44 488 TYR A O 1
ATOM 3780 N N . GLU A 1 489 ? 9.055 -16.938 -30.438 1 95.81 489 GLU A N 1
ATOM 3781 C CA . GLU A 1 489 ? 8.586 -16.906 -31.812 1 95.81 489 GLU A CA 1
ATOM 3782 C C . GLU A 1 489 ? 7.621 -15.75 -32.062 1 95.81 489 GLU A C 1
ATOM 3784 O O . GLU A 1 489 ? 7.531 -15.227 -33.156 1 95.81 489 GLU A O 1
ATOM 3789 N N . HIS A 1 490 ? 6.895 -15.367 -31.062 1 96.12 490 HIS A N 1
ATOM 3790 C CA . HIS A 1 490 ? 5.844 -14.367 -31.203 1 96.12 490 HIS A CA 1
ATOM 3791 C C . HIS A 1 490 ? 6.266 -13.039 -30.578 1 96.12 490 HIS A C 1
ATOM 3793 O O . HIS A 1 490 ? 6.023 -11.977 -31.156 1 96.12 490 HIS A O 1
ATOM 3799 N N . LEU A 1 491 ? 6.875 -13.086 -29.391 1 96.12 491 LEU A N 1
ATOM 3800 C CA . LEU A 1 491 ? 7.359 -11.883 -28.719 1 96.12 491 LEU A CA 1
ATOM 3801 C C . LEU A 1 491 ? 8.719 -11.469 -29.25 1 96.12 491 LEU A C 1
ATOM 3803 O O . LEU A 1 491 ? 9.625 -12.297 -29.375 1 96.12 491 LEU A O 1
ATOM 3807 N N . LYS A 1 492 ? 8.852 -10.227 -29.625 1 95.44 492 LYS A N 1
ATOM 3808 C CA . LYS A 1 492 ? 10.141 -9.68 -30.031 1 95.44 492 LYS A CA 1
ATOM 3809 C C . LYS A 1 492 ? 10.898 -9.117 -28.828 1 95.44 492 LYS A C 1
ATOM 3811 O O . LYS A 1 492 ? 10.781 -7.926 -28.531 1 95.44 492 LYS A O 1
ATOM 3816 N N . LEU A 1 493 ? 11.672 -9.945 -28.312 1 95.75 493 LEU A N 1
ATOM 3817 C CA . LEU A 1 493 ? 12.344 -9.641 -27.047 1 95.75 493 LEU A CA 1
ATOM 3818 C C . LEU A 1 493 ? 13.242 -8.422 -27.188 1 95.75 493 LEU A C 1
ATOM 3820 O O . LEU A 1 493 ? 13.406 -7.648 -26.234 1 95.75 493 LEU A O 1
ATOM 3824 N N . ASP A 1 494 ? 13.797 -8.164 -28.375 1 95.44 494 ASP A N 1
ATOM 3825 C CA . ASP A 1 494 ? 14.75 -7.086 -28.609 1 95.44 494 ASP A CA 1
ATOM 3826 C C . ASP A 1 494 ? 14.055 -5.727 -28.609 1 95.44 494 ASP A C 1
ATOM 3828 O O . ASP A 1 494 ? 14.711 -4.688 -28.688 1 95.44 494 ASP A O 1
ATOM 3832 N N . GLN A 1 495 ? 12.766 -5.695 -28.453 1 96.19 495 GLN A N 1
ATOM 3833 C CA . GLN A 1 495 ? 12.023 -4.449 -28.359 1 96.19 495 GLN A CA 1
ATOM 3834 C C . GLN A 1 495 ? 11.797 -4.043 -26.906 1 96.19 495 GLN A C 1
ATOM 3836 O O . GLN A 1 495 ? 11.203 -3 -26.625 1 96.19 495 GLN A O 1
ATOM 3841 N N . PHE A 1 496 ? 12.289 -4.84 -26.047 1 97.5 496 PHE A N 1
ATOM 3842 C CA . PHE A 1 496 ? 12.055 -4.598 -24.625 1 97.5 496 PHE A CA 1
ATOM 3843 C C . PHE A 1 496 ? 13.367 -4.328 -23.906 1 97.5 496 PHE A C 1
ATOM 3845 O O . PHE A 1 496 ? 14.406 -4.898 -24.25 1 97.5 496 PHE A O 1
ATOM 3852 N N . TYR A 1 497 ? 13.305 -3.35 -22.922 1 97.38 497 TYR A N 1
ATOM 3853 C CA . TYR A 1 497 ? 14.375 -3.258 -21.938 1 97.38 497 TYR A CA 1
ATOM 3854 C C . TYR A 1 497 ? 14.375 -4.473 -21.016 1 97.38 497 TYR A C 1
ATOM 3856 O O . TYR A 1 497 ? 13.312 -4.898 -20.547 1 97.38 497 TYR A O 1
ATOM 3864 N N . PRO A 1 498 ? 15.484 -5.105 -20.75 1 96.69 498 PRO A N 1
ATOM 3865 C CA . PRO A 1 498 ? 16.828 -4.648 -21.109 1 96.69 498 PRO A CA 1
ATOM 3866 C C . PRO A 1 498 ? 17.375 -5.363 -22.344 1 96.69 498 PRO A C 1
ATOM 3868 O O . PRO A 1 498 ? 18.578 -5.285 -22.625 1 96.69 498 PRO A O 1
ATOM 3871 N N . PHE A 1 499 ? 16.672 -5.969 -23.078 1 96.56 499 PHE A N 1
ATOM 3872 C CA . PHE A 1 499 ? 17.188 -6.906 -24.078 1 96.56 499 PHE A CA 1
ATOM 3873 C C . PHE A 1 499 ? 17.453 -6.199 -25.391 1 96.56 499 PHE A C 1
ATOM 3875 O O . PHE A 1 499 ? 18.203 -6.699 -26.234 1 96.56 499 PHE A O 1
ATOM 3882 N N . GLY A 1 500 ? 16.828 -5.117 -25.516 1 95 500 GLY A N 1
ATOM 3883 C CA . GLY A 1 500 ? 17.078 -4.32 -26.703 1 95 500 GLY A CA 1
ATOM 3884 C C . GLY A 1 500 ? 18.125 -3.246 -26.5 1 95 500 GLY A C 1
ATOM 3885 O O . GLY A 1 500 ? 18.25 -2.693 -25.406 1 95 500 GLY A O 1
ATOM 3886 N N . GLU A 1 501 ? 18.969 -2.852 -27.453 1 88.94 501 GLU A N 1
ATOM 3887 C CA . GLU A 1 501 ? 20.016 -1.854 -27.344 1 88.94 501 GLU A CA 1
ATOM 3888 C C . GLU A 1 501 ? 19.453 -0.44 -27.312 1 88.94 501 GLU A C 1
ATOM 3890 O O . GLU A 1 501 ? 19.906 0.406 -26.547 1 88.94 501 GLU A O 1
ATOM 3895 N N . ASP A 1 502 ? 18.453 -0.092 -28.031 1 90.19 502 ASP A N 1
ATOM 3896 C CA . ASP A 1 502 ? 17.953 1.278 -28.125 1 90.19 502 ASP A CA 1
ATOM 3897 C C . ASP A 1 502 ? 16.469 1.348 -27.797 1 90.19 502 ASP A C 1
ATOM 3899 O O . ASP A 1 502 ? 15.695 1.972 -28.531 1 90.19 502 ASP A O 1
ATOM 3903 N N . VAL A 1 503 ? 16.188 0.697 -26.688 1 95.5 503 VAL A N 1
ATOM 3904 C CA . VAL A 1 503 ? 14.781 0.763 -26.281 1 95.5 503 VAL A CA 1
ATOM 3905 C C . VAL A 1 503 ? 14.5 2.1 -25.594 1 95.5 503 VAL A C 1
ATOM 3907 O O . VAL A 1 503 ? 15.211 2.492 -24.672 1 95.5 503 VAL A O 1
ATOM 3910 N N . THR A 1 504 ? 13.523 2.895 -26.109 1 94.44 504 THR A N 1
ATOM 3911 C CA . THR A 1 504 ? 13.18 4.203 -25.547 1 94.44 504 THR A CA 1
ATOM 3912 C C . THR A 1 504 ? 11.703 4.262 -25.188 1 94.44 504 THR A C 1
ATOM 3914 O O . THR A 1 504 ? 10.906 3.434 -25.641 1 94.44 504 THR A O 1
ATOM 3917 N N . TYR A 1 505 ? 11.406 5.125 -24.328 1 94.25 505 TYR A N 1
ATOM 3918 C CA . TYR A 1 505 ? 10.039 5.426 -23.906 1 94.25 505 TYR A CA 1
ATOM 3919 C C . TYR A 1 505 ? 9.836 6.926 -23.719 1 94.25 505 TYR A C 1
ATOM 3921 O O . TYR A 1 505 ? 10.695 7.602 -23.141 1 94.25 505 TYR A O 1
ATOM 3929 N N . PRO A 1 506 ? 8.789 7.551 -24.219 1 84.19 506 PRO A N 1
ATOM 3930 C CA . PRO A 1 506 ? 8.609 9.008 -24.172 1 84.19 506 PRO A CA 1
ATOM 3931 C C . PRO A 1 506 ? 8.383 9.531 -22.766 1 84.19 506 PRO A C 1
ATOM 3933 O O . PRO A 1 506 ? 7.875 8.797 -21.906 1 84.19 506 PRO A O 1
ATOM 3936 N N . MET B 1 1 ? -42.531 -7.176 6.918 1 31.16 1 MET B N 1
ATOM 3937 C CA . MET B 1 1 ? -42.469 -6.012 7.797 1 31.16 1 MET B CA 1
ATOM 3938 C C . MET B 1 1 ? -41.25 -5.141 7.445 1 31.16 1 MET B C 1
ATOM 3940 O O . MET B 1 1 ? -40.156 -5.645 7.32 1 31.16 1 MET B O 1
ATOM 3944 N N . ALA B 1 2 ? -41.406 -4.07 6.887 1 44.94 2 ALA B N 1
ATOM 3945 C CA . ALA B 1 2 ? -40.344 -3.229 6.387 1 44.94 2 ALA B CA 1
ATOM 3946 C C . ALA B 1 2 ? -39.312 -2.967 7.477 1 44.94 2 ALA B C 1
ATOM 3948 O O . ALA B 1 2 ? -39.625 -2.486 8.562 1 44.94 2 ALA B O 1
ATOM 3949 N N . THR B 1 3 ? -38.062 -3.688 7.617 1 66.94 3 THR B N 1
ATOM 3950 C CA . THR B 1 3 ? -37.031 -3.627 8.648 1 66.94 3 THR B CA 1
ATOM 3951 C C . THR B 1 3 ? -36.625 -2.184 8.906 1 66.94 3 THR B C 1
ATOM 3953 O O . THR B 1 3 ? -36.5 -1.383 7.977 1 66.94 3 THR B O 1
ATOM 3956 N N . ARG B 1 4 ? -36.938 -1.566 10.133 1 85.44 4 ARG B N 1
ATOM 3957 C CA . ARG B 1 4 ? -36.531 -0.22 10.523 1 85.44 4 ARG B CA 1
ATOM 3958 C C . ARG B 1 4 ? -35.125 0.094 10.023 1 85.44 4 ARG B C 1
ATOM 3960 O O . ARG B 1 4 ? -34.25 -0.777 10.016 1 85.44 4 ARG B O 1
ATOM 3967 N N . PRO B 1 5 ? -34.969 1.317 9.508 1 92.81 5 PRO B N 1
ATOM 3968 C CA . PRO B 1 5 ? -33.625 1.684 9 1 92.81 5 PRO B CA 1
ATOM 3969 C C . PRO B 1 5 ? -32.562 1.657 10.078 1 92.81 5 PRO B C 1
ATOM 3971 O O . PRO B 1 5 ? -32.844 1.881 11.258 1 92.81 5 PRO B O 1
ATOM 3974 N N . VAL B 1 6 ? -31.422 1.317 9.719 1 95.62 6 VAL B N 1
ATOM 3975 C CA . VAL B 1 6 ? -30.25 1.471 10.57 1 95.62 6 VAL B CA 1
ATOM 3976 C C . VAL B 1 6 ? -29.938 2.953 10.773 1 95.62 6 VAL B C 1
ATOM 3978 O O . VAL B 1 6 ? -29.703 3.682 9.812 1 95.62 6 VAL B O 1
ATOM 3981 N N . ARG B 1 7 ? -30.031 3.422 11.961 1 98.25 7 ARG B N 1
ATOM 3982 C CA . ARG B 1 7 ? -29.797 4.828 12.266 1 98.25 7 ARG B CA 1
ATOM 3983 C C . ARG B 1 7 ? -28.406 5.035 12.852 1 98.25 7 ARG B C 1
ATOM 3985 O O . ARG B 1 7 ? -28.047 4.43 13.867 1 98.25 7 ARG B O 1
ATOM 3992 N N . ILE B 1 8 ? -27.594 5.891 12.211 1 98.81 8 ILE B N 1
ATOM 3993 C CA . ILE B 1 8 ? -26.219 6.133 12.633 1 98.81 8 ILE B CA 1
ATOM 3994 C C . ILE B 1 8 ? -26.031 7.613 12.938 1 98.81 8 ILE B C 1
ATOM 3996 O O . ILE B 1 8 ? -26.328 8.477 12.109 1 98.81 8 ILE B O 1
ATOM 4000 N N . ALA B 1 9 ? -25.594 7.973 14.148 1 98.88 9 ALA B N 1
ATOM 4001 C CA . ALA B 1 9 ? -25.234 9.336 14.531 1 98.88 9 ALA B CA 1
ATOM 4002 C C . ALA B 1 9 ? -23.812 9.672 14.094 1 98.88 9 ALA B C 1
ATOM 4004 O O . ALA B 1 9 ? -22.875 8.906 14.352 1 98.88 9 ALA B O 1
ATOM 4005 N N . CYS B 1 10 ? -23.625 10.773 13.398 1 98.88 10 CYS B N 1
ATOM 4006 C CA . CYS B 1 10 ? -22.312 11.234 12.977 1 98.88 10 CYS B CA 1
ATOM 4007 C C . CYS B 1 10 ? -21.875 12.461 13.766 1 98.88 10 CYS B C 1
ATOM 4009 O O . CYS B 1 10 ? -22.656 13.406 13.938 1 98.88 10 CYS B O 1
ATOM 4011 N N . MET B 1 11 ? -20.672 12.43 14.242 1 98.75 11 MET B N 1
ATOM 4012 C CA . MET B 1 11 ? -20.141 13.508 15.07 1 98.75 11 MET B CA 1
ATOM 4013 C C . MET B 1 11 ? -18.703 13.812 14.703 1 98.75 11 MET B C 1
ATOM 4015 O O . MET B 1 11 ? -18.016 12.977 14.117 1 98.75 11 MET B O 1
ATOM 4019 N N . ARG B 1 12 ? -18.234 14.977 15.055 1 98.12 12 ARG B N 1
ATOM 4020 C CA . ARG B 1 12 ? -16.859 15.414 14.789 1 98.12 12 ARG B CA 1
ATOM 4021 C C . ARG B 1 12 ? -16.328 16.25 15.938 1 98.12 12 ARG B C 1
ATOM 4023 O O . ARG B 1 12 ? -17 17.156 16.438 1 98.12 12 ARG B O 1
ATOM 4030 N N . PHE B 1 13 ? -15.234 16.016 16.438 1 97.5 13 PHE B N 1
ATOM 4031 C CA . PHE B 1 13 ? -14.438 16.797 17.375 1 97.5 13 PHE B CA 1
ATOM 4032 C C . PHE B 1 13 ? -12.953 16.469 17.234 1 97.5 13 PHE B C 1
ATOM 4034 O O . PHE B 1 13 ? -12.438 15.57 17.906 1 97.5 13 PHE B O 1
ATOM 4041 N N . SER B 1 14 ? -12.312 17.125 16.328 1 96.38 14 SER B N 1
ATOM 4042 C CA . SER B 1 14 ? -10.969 16.766 15.875 1 96.38 14 SER B CA 1
ATOM 4043 C C . SER B 1 14 ? -9.992 17.922 16.109 1 96.38 14 SER B C 1
ATOM 4045 O O . SER B 1 14 ? -10.25 19.047 15.703 1 96.38 14 SER B O 1
ATOM 4047 N N . HIS B 1 15 ? -8.891 17.609 16.734 1 95.69 15 HIS B N 1
ATOM 4048 C CA . HIS B 1 15 ? -7.891 18.625 17.016 1 95.69 15 HIS B CA 1
ATOM 4049 C C . HIS B 1 15 ? -6.512 18.016 17.219 1 95.69 15 HIS B C 1
ATOM 4051 O O . HIS B 1 15 ? -6.375 17 17.906 1 95.69 15 HIS B O 1
ATOM 4057 N N . GLU B 1 16 ? -5.52 18.469 16.516 1 94.88 16 GLU B N 1
ATOM 4058 C CA . GLU B 1 16 ? -4.117 18.156 16.766 1 94.88 16 GLU B CA 1
ATOM 4059 C C . GLU B 1 16 ? -3.465 19.188 17.672 1 94.88 16 GLU B C 1
ATOM 4061 O O . GLU B 1 16 ? -3.121 20.281 17.234 1 94.88 16 GLU B O 1
ATOM 4066 N N . THR B 1 17 ? -3.268 18.844 18.859 1 95.25 17 THR B N 1
ATOM 4067 C CA . THR B 1 17 ? -2.844 19.812 19.859 1 95.25 17 THR B CA 1
ATOM 4068 C C . THR B 1 17 ? -1.322 19.859 19.953 1 95.25 17 THR B C 1
ATOM 4070 O O . THR B 1 17 ? -0.676 18.828 20.141 1 95.25 17 THR B O 1
ATOM 4073 N N . VAL B 1 18 ? -0.796 21.047 19.781 1 92.88 18 VAL B N 1
ATOM 4074 C CA . VAL B 1 18 ? 0.618 21.297 20.047 1 92.88 18 VAL B CA 1
ATOM 4075 C C . VAL B 1 18 ? 0.786 21.938 21.422 1 92.88 18 VAL B C 1
ATOM 4077 O O . VAL B 1 18 ? 0.731 23.156 21.562 1 92.88 18 VAL B O 1
ATOM 4080 N N . THR B 1 19 ? 1.1 21.172 22.344 1 94.38 19 THR B N 1
ATOM 4081 C CA . THR B 1 19 ? 0.987 21.578 23.75 1 94.38 19 THR B CA 1
ATOM 4082 C C . THR B 1 19 ? 2.131 22.5 24.141 1 94.38 19 THR B C 1
ATOM 4084 O O . THR B 1 19 ? 2.086 23.141 25.188 1 94.38 19 THR B O 1
ATOM 4087 N N . PHE B 1 20 ? 3.104 22.688 23.359 1 91.5 20 PHE B N 1
ATOM 4088 C CA . PHE B 1 20 ? 4.266 23.5 23.703 1 91.5 20 PHE B CA 1
ATOM 4089 C C . PHE B 1 20 ? 4.047 24.953 23.297 1 91.5 20 PHE B C 1
ATOM 4091 O O . PHE B 1 20 ? 4.867 25.812 23.594 1 91.5 20 PHE B O 1
ATOM 4098 N N . LEU B 1 21 ? 2.943 25.156 22.578 1 87.38 21 LEU B N 1
ATOM 4099 C CA . LEU B 1 21 ? 2.615 26.531 22.234 1 87.38 21 LEU B CA 1
ATOM 4100 C C . LEU B 1 21 ? 2.227 27.328 23.469 1 87.38 21 LEU B C 1
ATOM 4102 O O . LEU B 1 21 ? 1.639 26.781 24.406 1 87.38 21 LEU B O 1
ATOM 4106 N N . PRO B 1 22 ? 2.463 28.625 23.453 1 86.69 22 PRO B N 1
ATOM 4107 C CA . PRO B 1 22 ? 2.309 29.422 24.672 1 86.69 22 PRO B CA 1
ATOM 4108 C C . PRO B 1 22 ? 0.873 29.891 24.891 1 86.69 22 PRO B C 1
ATOM 4110 O O . PRO B 1 22 ? 0.624 30.766 25.734 1 86.69 22 PRO B O 1
ATOM 4113 N N . TYR B 1 23 ? -0.089 29.453 24.078 1 88.44 23 TYR B N 1
ATOM 4114 C CA . TYR B 1 23 ? -1.481 29.859 24.234 1 88.44 23 TYR B CA 1
ATOM 4115 C C . TYR B 1 23 ? -2.41 28.656 24.188 1 88.44 23 TYR B C 1
ATOM 4117 O O . TYR B 1 23 ? -2.029 27.594 23.688 1 88.44 23 TYR B O 1
ATOM 4125 N N . ASP B 1 24 ? -3.586 28.875 24.703 1 95.06 24 ASP B N 1
ATOM 4126 C CA . ASP B 1 24 ? -4.605 27.828 24.719 1 95.06 24 ASP B CA 1
ATOM 4127 C C . ASP B 1 24 ? -5.605 28.016 23.578 1 95.06 24 ASP B C 1
ATOM 4129 O O . ASP B 1 24 ? -5.664 29.094 22.969 1 95.06 24 ASP B O 1
ATOM 4133 N N . THR B 1 25 ? -6.258 26.969 23.219 1 94.94 25 THR B N 1
ATOM 4134 C CA . THR B 1 25 ? -7.406 26.969 22.312 1 94.94 25 THR B CA 1
ATOM 4135 C C . THR B 1 25 ? -8.711 26.953 23.109 1 94.94 25 THR B C 1
ATOM 4137 O O . THR B 1 25 ? -8.984 26.016 23.859 1 94.94 25 THR B O 1
ATOM 4140 N N . THR B 1 26 ? -9.5 27.984 22.938 1 96.94 26 THR B N 1
ATOM 4141 C CA . THR B 1 26 ? -10.672 28.203 23.781 1 96.94 26 THR B CA 1
ATOM 4142 C C . THR B 1 26 ? -11.961 27.953 23 1 96.94 26 THR B C 1
ATOM 4144 O O . THR B 1 26 ? -11.914 27.641 21.812 1 96.94 26 THR B O 1
ATOM 4147 N N . THR B 1 27 ? -13.055 28.109 23.703 1 97.69 27 THR B N 1
ATOM 4148 C CA . THR B 1 27 ? -14.375 27.922 23.109 1 97.69 27 THR B CA 1
ATOM 4149 C C . THR B 1 27 ? -14.562 28.828 21.891 1 97.69 27 THR B C 1
ATOM 4151 O O . THR B 1 27 ? -15.062 28.391 20.859 1 97.69 27 THR B O 1
ATOM 4154 N N . ASP B 1 28 ? -14.094 30.016 21.969 1 95.88 28 ASP B N 1
ATOM 4155 C CA . ASP B 1 28 ? -14.273 31 20.922 1 95.88 28 ASP B CA 1
ATOM 4156 C C . ASP B 1 28 ? -13.531 30.609 19.641 1 95.88 28 ASP B C 1
ATOM 4158 O O . ASP B 1 28 ? -13.93 31 18.547 1 95.88 28 ASP B O 1
ATOM 4162 N N . ASP B 1 29 ? -12.539 29.828 19.797 1 94.06 29 ASP B N 1
ATOM 4163 C CA . ASP B 1 29 ? -11.75 29.406 18.641 1 94.06 29 ASP B CA 1
ATOM 4164 C C . ASP B 1 29 ? -12.516 28.406 17.781 1 94.06 29 ASP B C 1
ATOM 4166 O O . ASP B 1 29 ? -12.164 28.172 16.625 1 94.06 29 ASP B O 1
ATOM 4170 N N . PHE B 1 30 ? -13.609 27.844 18.359 1 95.69 30 PHE B N 1
ATOM 4171 C CA . PHE B 1 30 ? -14.398 26.859 17.625 1 95.69 30 PHE B CA 1
ATOM 4172 C C . PHE B 1 30 ? -15.719 27.453 17.156 1 95.69 30 PHE B C 1
ATOM 4174 O O . PHE B 1 30 ? -16.516 26.781 16.516 1 95.69 30 PHE B O 1
ATOM 4181 N N . ILE B 1 31 ? -15.984 28.672 17.531 1 95.88 31 ILE B N 1
ATOM 4182 C CA . ILE B 1 31 ? -17.266 29.297 17.203 1 95.88 31 ILE B CA 1
ATOM 4183 C C . ILE B 1 31 ? -17.062 30.312 16.094 1 95.88 31 ILE B C 1
ATOM 4185 O O . ILE B 1 31 ? -16.406 31.344 16.297 1 95.88 31 ILE B O 1
ATOM 4189 N N . TYR B 1 32 ? -17.594 30.062 14.961 1 93.25 32 TYR B N 1
ATOM 4190 C CA . TYR B 1 32 ? -17.594 30.906 13.773 1 93.25 32 TYR B CA 1
ATOM 4191 C C . TYR B 1 32 ? -18.703 30.516 12.812 1 93.25 32 TYR B C 1
ATOM 4193 O O . TYR B 1 32 ? -19.5 29.609 13.102 1 93.25 32 TYR B O 1
ATOM 4201 N N . GLU B 1 33 ? -18.906 31.266 11.781 1 93.25 33 GLU B N 1
ATOM 4202 C CA . GLU B 1 33 ? -19.969 30.938 10.82 1 93.25 33 GLU B CA 1
ATOM 4203 C C . GLU B 1 33 ? -19.812 29.5 10.312 1 93.25 33 GLU B C 1
ATOM 4205 O O . GLU B 1 33 ? -18.75 29.125 9.805 1 93.25 33 GLU B O 1
ATOM 4210 N N . GLY B 1 34 ? -20.844 28.703 10.602 1 94.12 34 GLY B N 1
ATOM 4211 C CA . GLY B 1 34 ? -20.828 27.328 10.141 1 94.12 34 GLY B CA 1
ATOM 4212 C C . GLY B 1 34 ? -20.422 26.328 11.211 1 94.12 34 GLY B C 1
ATOM 4213 O O . GLY B 1 34 ? -20.578 25.125 11.039 1 94.12 34 GLY B O 1
ATOM 4214 N N . SER B 1 35 ? -19.922 26.812 12.391 1 96.31 35 SER B N 1
ATOM 4215 C CA . SER B 1 35 ? -19.516 25.969 13.508 1 96.31 35 SER B CA 1
ATOM 4216 C C . SER B 1 35 ? -20.109 26.453 14.82 1 96.31 35 SER B C 1
ATOM 4218 O O . SER B 1 35 ? -20.109 27.656 15.102 1 96.31 35 SER B O 1
ATOM 4220 N N . PRO B 1 36 ? -20.625 25.672 15.508 1 97.38 36 PRO B N 1
ATOM 4221 C CA . PRO B 1 36 ? -20.812 24.219 15.305 1 97.38 36 PRO B CA 1
ATOM 4222 C C . PRO B 1 36 ? -21.781 23.906 14.18 1 97.38 36 PRO B C 1
ATOM 4224 O O . PRO B 1 36 ? -22.562 24.781 13.766 1 97.38 36 PRO B O 1
ATOM 4227 N N . ALA B 1 37 ? -21.641 22.75 13.625 1 98.06 37 ALA B N 1
ATOM 4228 C CA . ALA B 1 37 ? -22.5 22.297 12.531 1 98.06 37 ALA B CA 1
ATOM 4229 C C . ALA B 1 37 ? -23.375 21.141 12.961 1 98.06 37 ALA B C 1
ATOM 4231 O O . ALA B 1 37 ? -23.062 20.438 13.922 1 98.06 37 ALA B O 1
ATOM 4232 N N . ARG B 1 38 ? -24.562 20.953 12.312 1 97.94 38 ARG B N 1
ATOM 4233 C CA . ARG B 1 38 ? -25.531 19.891 12.578 1 97.94 38 ARG B CA 1
ATOM 4234 C C . ARG B 1 38 ? -26.188 19.406 11.289 1 97.94 38 ARG B C 1
ATOM 4236 O O . ARG B 1 38 ? -26.109 20.062 10.258 1 97.94 38 ARG B O 1
ATOM 4243 N N . GLY B 1 39 ? -26.734 18.156 11.359 1 98.19 39 GLY B N 1
ATOM 4244 C CA . GLY B 1 39 ? -27.453 17.656 10.203 1 98.19 39 GLY B CA 1
ATOM 4245 C C . GLY B 1 39 ? -26.594 17.547 8.961 1 98.19 39 GLY B C 1
ATOM 4246 O O . GLY B 1 39 ? -25.453 17.094 9.023 1 98.19 39 GLY B O 1
ATOM 4247 N N . GLU B 1 40 ? -27.125 18 7.875 1 98.12 40 GLU B N 1
ATOM 4248 C CA . GLU B 1 40 ? -26.469 17.875 6.578 1 98.12 40 GLU B CA 1
ATOM 4249 C C . GLU B 1 40 ? -25.25 18.781 6.496 1 98.12 40 GLU B C 1
ATOM 4251 O O . GLU B 1 40 ? -24.281 18.484 5.797 1 98.12 40 GLU B O 1
ATOM 4256 N N . ALA B 1 41 ? -25.297 19.875 7.266 1 97.94 41 ALA B N 1
ATOM 4257 C CA . ALA B 1 41 ? -24.141 20.766 7.277 1 97.94 41 ALA B CA 1
ATOM 4258 C C . ALA B 1 41 ? -22.891 20.062 7.812 1 97.94 41 ALA B C 1
ATOM 4260 O O . ALA B 1 41 ? -21.797 20.266 7.301 1 97.94 41 ALA B O 1
ATOM 4261 N N . LEU B 1 42 ? -23.094 19.266 8.789 1 98.25 42 LEU B N 1
ATOM 4262 C CA . LEU B 1 42 ? -21.984 18.469 9.328 1 98.25 42 LEU B CA 1
ATOM 4263 C C . LEU B 1 42 ? -21.594 17.359 8.359 1 98.25 42 LEU B C 1
ATOM 4265 O O . LEU B 1 42 ? -20.406 17.172 8.078 1 98.25 42 LEU B O 1
ATOM 4269 N N . LEU B 1 43 ? -22.562 16.688 7.812 1 98.44 43 LEU B N 1
ATOM 4270 C CA . LEU B 1 43 ? -22.344 15.531 6.949 1 98.44 43 LEU B CA 1
ATOM 4271 C C . LEU B 1 43 ? -21.594 15.945 5.68 1 98.44 43 LEU B C 1
ATOM 4273 O O . LEU B 1 43 ? -20.875 15.133 5.09 1 98.44 43 LEU B O 1
ATOM 4277 N N . SER B 1 44 ? -21.688 17.188 5.324 1 96.88 44 SER B N 1
ATOM 4278 C CA . SER B 1 44 ? -21.062 17.672 4.094 1 96.88 44 SER B CA 1
ATOM 4279 C C . SER B 1 44 ? -19.844 18.531 4.395 1 96.88 44 SER B C 1
ATOM 4281 O O . SER B 1 44 ? -19.297 19.172 3.496 1 96.88 44 SER B O 1
ATOM 4283 N N . SER B 1 45 ? -19.469 18.562 5.613 1 93.06 45 SER B N 1
ATOM 4284 C CA . SER B 1 45 ? -18.469 19.531 6.07 1 93.06 45 SER B CA 1
ATOM 4285 C C . SER B 1 45 ? -17.094 19.203 5.504 1 93.06 45 SER B C 1
ATOM 4287 O O . SER B 1 45 ? -16.234 20.094 5.395 1 93.06 45 SER B O 1
ATOM 4289 N N . SER B 1 46 ? -16.828 17.938 5.172 1 92.5 46 SER B N 1
ATOM 4290 C CA . SER B 1 46 ? -15.547 17.516 4.609 1 92.5 46 SER B CA 1
ATOM 4291 C C . SER B 1 46 ? -15.742 16.438 3.553 1 92.5 46 SER B C 1
ATOM 4293 O O . SER B 1 46 ? -15.43 15.266 3.787 1 92.5 46 SER B O 1
ATOM 4295 N N . PRO B 1 47 ? -16.109 16.844 2.404 1 91.31 47 PRO B N 1
ATOM 4296 C CA . PRO B 1 47 ? -16.531 15.891 1.374 1 91.31 47 PRO B CA 1
ATOM 4297 C C . PRO B 1 47 ? -15.383 14.992 0.907 1 91.31 47 PRO B C 1
ATOM 4299 O O . PRO B 1 47 ? -15.617 13.875 0.436 1 91.31 47 PRO B O 1
ATOM 4302 N N . ARG B 1 48 ? -14.125 15.422 1.112 1 91.19 48 ARG B N 1
ATOM 4303 C CA . ARG B 1 48 ? -12.992 14.625 0.632 1 91.19 48 ARG B CA 1
ATOM 4304 C C . ARG B 1 48 ? -12.242 13.992 1.793 1 91.19 48 ARG B C 1
ATOM 4306 O O . ARG B 1 48 ? -11.203 13.352 1.591 1 91.19 48 ARG B O 1
ATOM 4313 N N . GLY B 1 49 ? -12.766 14.227 2.967 1 94.69 49 GLY B N 1
ATOM 4314 C CA . GLY B 1 49 ? -12.148 13.672 4.16 1 94.69 49 GLY B CA 1
ATOM 4315 C C . GLY B 1 49 ? -12.875 12.445 4.691 1 94.69 49 GLY B C 1
ATOM 4316 O O . GLY B 1 49 ? -13.578 11.758 3.945 1 94.69 49 GLY B O 1
ATOM 4317 N N . TYR B 1 50 ? -12.672 12.203 5.977 1 96.5 50 TYR B N 1
ATOM 4318 C CA . TYR B 1 50 ? -13.289 11.062 6.641 1 96.5 50 TYR B CA 1
ATOM 4319 C C . TYR B 1 50 ? -14.797 11.078 6.461 1 96.5 50 TYR B C 1
ATOM 4321 O O . TYR B 1 50 ? -15.391 10.078 6.055 1 96.5 50 TYR B O 1
ATOM 4329 N N . MET B 1 51 ? -15.359 12.219 6.754 1 97.5 51 MET B N 1
ATOM 4330 C CA . MET B 1 51 ? -16.812 12.367 6.754 1 97.5 51 MET B CA 1
ATOM 4331 C C . MET B 1 51 ? -17.391 12.109 5.367 1 97.5 51 MET B C 1
ATOM 4333 O O . MET B 1 51 ? -18.391 11.414 5.227 1 97.5 51 MET B O 1
ATOM 4337 N N . GLY B 1 52 ? -16.719 12.656 4.367 1 97.12 52 GLY B N 1
ATOM 4338 C CA . GLY B 1 52 ? -17.156 12.422 3.004 1 97.12 52 GLY B CA 1
ATOM 4339 C C . GLY B 1 52 ? -17.172 10.953 2.623 1 97.12 52 GLY B C 1
ATOM 4340 O O . GLY B 1 52 ? -18.156 10.461 2.072 1 97.12 52 GLY B O 1
ATOM 4341 N N . GLY B 1 53 ? -16.078 10.25 2.898 1 97.5 53 GLY B N 1
ATOM 4342 C CA . GLY B 1 53 ? -16.016 8.82 2.619 1 97.5 53 GLY B CA 1
ATOM 4343 C C . GLY B 1 53 ? -17.062 8.023 3.369 1 97.5 53 GLY B C 1
ATOM 4344 O O . GLY B 1 53 ? -17.719 7.145 2.795 1 97.5 53 GLY B O 1
ATOM 4345 N N . PHE B 1 54 ? -17.203 8.352 4.66 1 98.56 54 PHE B N 1
ATOM 4346 C CA . PHE B 1 54 ? -18.188 7.664 5.496 1 98.56 54 PHE B CA 1
ATOM 4347 C C . PHE B 1 54 ? -19.594 7.84 4.938 1 98.56 54 PHE B C 1
ATOM 4349 O O . PHE B 1 54 ? -20.312 6.859 4.742 1 98.56 54 PHE B O 1
ATOM 4356 N N . VAL B 1 55 ? -19.969 9.062 4.656 1 98.25 55 VAL B N 1
ATOM 4357 C CA . VAL B 1 55 ? -21.312 9.406 4.199 1 98.25 55 VAL B CA 1
ATOM 4358 C C . VAL B 1 55 ? -21.594 8.742 2.855 1 98.25 55 VAL B C 1
ATOM 4360 O O . VAL B 1 55 ? -22.656 8.164 2.648 1 98.25 55 VAL B O 1
ATOM 4363 N N . THR B 1 56 ? -20.625 8.773 1.989 1 95.56 56 THR B N 1
ATOM 4364 C CA . THR B 1 56 ? -20.797 8.219 0.65 1 95.56 56 THR B CA 1
ATOM 4365 C C . THR B 1 56 ? -21.109 6.727 0.719 1 95.56 56 THR B C 1
ATOM 4367 O O . THR B 1 56 ? -22.109 6.27 0.149 1 95.56 56 THR B O 1
ATOM 4370 N N . VAL B 1 57 ? -20.344 5.973 1.444 1 95.62 57 VAL B N 1
ATOM 4371 C CA . VAL B 1 57 ? -20.516 4.527 1.518 1 95.62 57 VAL B CA 1
ATOM 4372 C C . VAL B 1 57 ? -21.797 4.203 2.287 1 95.62 57 VAL B C 1
ATOM 4374 O O . VAL B 1 57 ? -22.547 3.307 1.901 1 95.62 57 VAL B O 1
ATOM 4377 N N . ALA B 1 58 ? -22.047 4.926 3.375 1 96.62 58 ALA B N 1
ATOM 4378 C CA . ALA B 1 58 ? -23.25 4.684 4.156 1 96.62 58 ALA B CA 1
ATOM 4379 C C . ALA B 1 58 ? -24.5 4.879 3.303 1 96.62 58 ALA B C 1
ATOM 4381 O O . ALA B 1 58 ? -25.438 4.086 3.379 1 96.62 58 ALA B O 1
ATOM 4382 N N . ARG B 1 59 ? -24.5 5.816 2.479 1 94 59 ARG B N 1
ATOM 4383 C CA . ARG B 1 59 ? -25.672 6.168 1.682 1 94 59 ARG B CA 1
ATOM 4384 C C . ARG B 1 59 ? -25.844 5.223 0.499 1 94 59 ARG B C 1
ATOM 4386 O O . ARG B 1 59 ? -26.859 5.25 -0.189 1 94 59 ARG B O 1
ATOM 4393 N N . GLU B 1 60 ? -24.828 4.445 0.203 1 89.19 60 GLU B N 1
ATOM 4394 C CA . GLU B 1 60 ? -24.969 3.406 -0.812 1 89.19 60 GLU B CA 1
ATOM 4395 C C . GLU B 1 60 ? -25.938 2.314 -0.349 1 89.19 60 GLU B C 1
ATOM 4397 O O . GLU B 1 60 ? -26.422 1.522 -1.16 1 89.19 60 GLU B O 1
ATOM 4402 N N . HIS B 1 61 ? -26.109 2.273 0.992 1 87.38 61 HIS B N 1
ATOM 4403 C CA . HIS B 1 61 ? -27.016 1.288 1.568 1 87.38 61 HIS B CA 1
ATOM 4404 C C . HIS B 1 61 ? -28.422 1.85 1.698 1 87.38 61 HIS B C 1
ATOM 4406 O O . HIS B 1 61 ? -28.641 2.861 2.369 1 87.38 61 HIS B O 1
ATOM 4412 N N . ALA B 1 62 ? -29.406 1.269 1.079 1 81.81 62 ALA B N 1
ATOM 4413 C CA . ALA B 1 62 ? -30.781 1.776 0.993 1 81.81 62 ALA B CA 1
ATOM 4414 C C . ALA B 1 62 ? -31.422 1.867 2.375 1 81.81 62 ALA B C 1
ATOM 4416 O O . ALA B 1 62 ? -32.25 2.73 2.619 1 81.81 62 ALA B O 1
ATOM 4417 N N . ASN B 1 63 ? -31.109 1.214 3.354 1 88.88 63 ASN B N 1
ATOM 4418 C CA . ASN B 1 63 ? -31.797 1.172 4.641 1 88.88 63 ASN B CA 1
ATOM 4419 C C . ASN B 1 63 ? -30.938 1.75 5.754 1 88.88 63 ASN B C 1
ATOM 4421 O O . ASN B 1 63 ? -30.953 1.254 6.883 1 88.88 63 ASN B O 1
ATOM 4425 N N . VAL B 1 64 ? -30.141 2.865 5.438 1 94.88 64 VAL B N 1
ATOM 4426 C CA . VAL B 1 64 ? -29.297 3.514 6.434 1 94.88 64 VAL B CA 1
ATOM 4427 C C . VAL B 1 64 ? -29.625 5 6.508 1 94.88 64 VAL B C 1
ATOM 4429 O O . VAL B 1 64 ? -29.719 5.676 5.48 1 94.88 64 VAL B O 1
ATOM 4432 N N . GLU B 1 65 ? -29.906 5.465 7.637 1 97.69 65 GLU B N 1
ATOM 4433 C CA . GLU B 1 65 ? -30.156 6.879 7.906 1 97.69 65 GLU B CA 1
ATOM 4434 C C . GLU B 1 65 ? -29.016 7.496 8.703 1 97.69 65 GLU B C 1
ATOM 4436 O O . GLU B 1 65 ? -28.641 6.996 9.773 1 97.69 65 GLU B O 1
ATOM 4441 N N . LEU B 1 66 ? -28.469 8.555 8.18 1 98.56 66 LEU B N 1
ATOM 4442 C CA . LEU B 1 66 ? -27.406 9.297 8.859 1 98.56 66 LEU B CA 1
ATOM 4443 C C . LEU B 1 66 ? -27.969 10.555 9.516 1 98.56 66 LEU B C 1
ATOM 4445 O O . LEU B 1 66 ? -28.766 11.273 8.914 1 98.56 66 LEU B O 1
ATOM 4449 N N . VAL B 1 67 ? -27.578 10.766 10.727 1 98.75 67 VAL B N 1
ATOM 4450 C CA . VAL B 1 67 ? -27.984 11.969 11.453 1 98.75 67 VAL B CA 1
ATOM 4451 C C . VAL B 1 67 ? -26.734 12.727 11.922 1 98.75 67 VAL B C 1
ATOM 4453 O O . VAL B 1 67 ? -25.922 12.188 12.664 1 98.75 67 VAL B O 1
ATOM 4456 N N . GLY B 1 68 ? -26.609 13.945 11.438 1 98.75 68 GLY B N 1
ATOM 4457 C CA . GLY B 1 68 ? -25.531 14.805 11.922 1 98.75 68 GLY B CA 1
ATOM 4458 C C . GLY B 1 68 ? -25.828 15.414 13.281 1 98.75 68 GLY B C 1
ATOM 4459 O O . GLY B 1 68 ? -26.703 16.266 13.406 1 98.75 68 GLY B O 1
ATOM 4460 N N . ILE B 1 69 ? -25.062 15.047 14.258 1 98.88 69 ILE B N 1
ATOM 4461 C CA . ILE B 1 69 ? -25.172 15.578 15.617 1 98.88 69 ILE B CA 1
ATOM 4462 C C . ILE B 1 69 ? -24.406 16.891 15.727 1 98.88 69 ILE B C 1
ATOM 4464 O O . ILE B 1 69 ? -23.328 17.031 15.156 1 98.88 69 ILE B O 1
ATOM 4468 N N . GLU B 1 70 ? -24.906 17.844 16.469 1 98.5 70 GLU B N 1
ATOM 4469 C CA . GLU B 1 70 ? -24.219 19.125 16.609 1 98.5 70 GLU B CA 1
ATOM 4470 C C . GLU B 1 70 ? -22.781 18.922 17.109 1 98.5 70 GLU B C 1
ATOM 4472 O O . GLU B 1 70 ? -22.562 18.328 18.156 1 98.5 70 GLU B O 1
ATOM 4477 N N . SER B 1 71 ? -21.812 19.359 16.328 1 98.38 71 SER B N 1
ATOM 4478 C CA . SER B 1 71 ? -20.391 19.156 16.578 1 98.38 71 SER B CA 1
ATOM 4479 C C . SER B 1 71 ? -19.578 20.375 16.172 1 98.38 71 SER B C 1
ATOM 4481 O O . SER B 1 71 ? -19.906 21.047 15.188 1 98.38 71 SER B O 1
ATOM 4483 N N . PRO B 1 72 ? -18.547 20.656 16.938 1 97.12 72 PRO B N 1
ATOM 4484 C CA . PRO B 1 72 ? -17.641 21.688 16.438 1 97.12 72 PRO B CA 1
ATOM 4485 C C . PRO B 1 72 ? -16.875 21.266 15.188 1 97.12 72 PRO B C 1
ATOM 4487 O O . PRO B 1 72 ? -16.578 20.078 15.031 1 97.12 72 PRO B O 1
ATOM 4490 N N . LEU B 1 73 ? -16.656 22.203 14.312 1 93.25 73 LEU B N 1
ATOM 4491 C CA . LEU B 1 73 ? -15.719 21.953 13.227 1 93.25 73 LEU B CA 1
ATOM 4492 C C . LEU B 1 73 ? -14.289 22.25 13.656 1 93.25 73 LEU B C 1
ATOM 4494 O O . LEU B 1 73 ? -13.961 22.172 14.844 1 93.25 73 LEU B O 1
ATOM 4498 N N . GLY B 1 74 ? -13.391 22.531 12.859 1 89.75 74 GLY B N 1
ATOM 4499 C CA . GLY B 1 74 ? -12 22.797 13.211 1 89.75 74 GLY B CA 1
ATOM 4500 C C . GLY B 1 74 ? -11.797 24.141 13.883 1 89.75 74 GLY B C 1
ATOM 4501 O O . GLY B 1 74 ? -12.617 25.047 13.719 1 89.75 74 GLY B O 1
ATOM 4502 N N . SER B 1 75 ? -10.766 24.203 14.578 1 89.62 75 SER B N 1
ATOM 4503 C CA . SER B 1 75 ? -10.406 25.469 15.211 1 89.62 75 SER B CA 1
ATOM 4504 C C . SER B 1 75 ? -10.016 26.516 14.172 1 89.62 75 SER B C 1
ATOM 4506 O O . SER B 1 75 ? -9.344 26.203 13.188 1 89.62 75 SER B O 1
ATOM 4508 N N . LYS B 1 76 ? -10.383 27.719 14.391 1 83.38 76 LYS B N 1
ATOM 4509 C CA . LYS B 1 76 ? -9.977 28.828 13.523 1 83.38 76 LYS B CA 1
ATOM 4510 C C . LYS B 1 76 ? -8.469 29.047 13.602 1 83.38 76 LYS B C 1
ATOM 4512 O O . LYS B 1 76 ? -7.887 29.719 12.734 1 83.38 76 LYS B O 1
ATOM 4517 N N . ARG B 1 77 ? -7.836 28.562 14.633 1 73 77 ARG B N 1
ATOM 4518 C CA . ARG B 1 77 ? -6.395 28.703 14.812 1 73 77 ARG B CA 1
ATOM 4519 C C . ARG B 1 77 ? -5.645 27.656 13.984 1 73 77 ARG B C 1
ATOM 4521 O O . ARG B 1 77 ? -4.414 27.703 13.891 1 73 77 ARG B O 1
ATOM 4528 N N . GLY B 1 78 ? -6.383 26.844 13.391 1 71.62 78 GLY B N 1
ATOM 4529 C CA . GLY B 1 78 ? -5.781 25.734 12.664 1 71.62 78 GLY B CA 1
ATOM 4530 C C . GLY B 1 78 ? -5.664 24.469 13.492 1 71.62 78 GLY B C 1
ATOM 4531 O O . GLY B 1 78 ? -5.875 24.5 14.711 1 71.62 78 GLY B O 1
ATOM 4532 N N . SER B 1 79 ? -5.395 23.312 12.867 1 63.66 79 SER B N 1
ATOM 4533 C CA . SER B 1 79 ? -5.34 2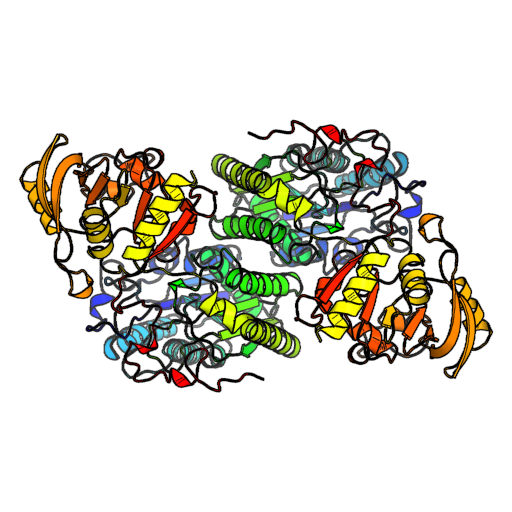2.016 13.547 1 63.66 79 SER B CA 1
ATOM 4534 C C . SER B 1 79 ? -4.117 21.922 14.453 1 63.66 79 SER B C 1
ATOM 4536 O O . SER B 1 79 ? -4.062 21.078 15.352 1 63.66 79 SER B O 1
ATOM 4538 N N . GLY B 1 80 ? -3.246 22.719 14.43 1 79.06 80 GLY B N 1
ATOM 4539 C CA . GLY B 1 80 ? -2.018 22.625 15.195 1 79.06 80 GLY B CA 1
ATOM 4540 C C . GLY B 1 80 ? -1.878 23.719 16.234 1 79.06 80 GLY B C 1
ATOM 4541 O O . GLY B 1 80 ? -0.784 24.25 16.453 1 79.06 80 GLY B O 1
ATOM 4542 N N . SER B 1 81 ? -3.02 23.953 17 1 88.31 81 SER B N 1
ATOM 4543 C CA . SER B 1 81 ? -2.938 25 18.016 1 88.31 81 SER B CA 1
ATOM 4544 C C . SER B 1 81 ? -2.703 24.391 19.406 1 88.31 81 SER B C 1
ATOM 4546 O O . SER B 1 81 ? -2.521 23.188 19.531 1 88.31 81 SER B O 1
ATOM 4548 N N . GLY B 1 82 ? -2.633 25.297 20.453 1 92.69 82 GLY B N 1
ATOM 4549 C CA . GLY B 1 82 ? -2.211 24.891 21.797 1 92.69 82 GLY B CA 1
ATOM 4550 C C . GLY B 1 82 ? -3.252 24.062 22.516 1 92.69 82 GLY B C 1
ATOM 4551 O O . GLY B 1 82 ? -4.215 23.594 21.922 1 92.69 82 GLY B O 1
ATOM 4552 N N . TRP B 1 83 ? -3.09 23.891 23.844 1 96.19 83 TRP B N 1
ATOM 4553 C CA . TRP B 1 83 ? -3.998 23.125 24.688 1 96.19 83 TRP B CA 1
ATOM 4554 C C . TRP B 1 83 ? -5.441 23.578 24.484 1 96.19 83 TRP B C 1
ATOM 4556 O O . TRP B 1 83 ? -5.719 24.781 24.422 1 96.19 83 TRP B O 1
ATOM 4566 N N . ILE B 1 84 ? -6.32 22.609 24.344 1 97.31 84 ILE B N 1
ATOM 4567 C CA . ILE B 1 84 ? -7.734 22.938 24.484 1 97.31 84 ILE B CA 1
ATOM 4568 C C . ILE B 1 84 ? -8.078 23.141 25.953 1 97.31 84 ILE B C 1
ATOM 4570 O O . ILE B 1 84 ? -7.672 22.344 26.797 1 97.31 84 ILE B O 1
ATOM 4574 N N . THR B 1 85 ? -8.812 24.219 26.234 1 98.19 85 THR B N 1
ATOM 4575 C CA . THR B 1 85 ? -9.227 24.406 27.625 1 98.19 85 THR B CA 1
ATOM 4576 C C . THR B 1 85 ? -10.258 23.375 28.031 1 98.19 85 THR B C 1
ATOM 4578 O O . THR B 1 85 ? -11.031 22.891 27.203 1 98.19 85 THR B O 1
ATOM 4581 N N . LYS B 1 86 ? -10.203 23.047 29.344 1 98.44 86 LYS B N 1
ATOM 4582 C CA . LYS B 1 86 ? -11.211 22.125 29.875 1 98.44 86 LYS B CA 1
ATOM 4583 C C . LYS B 1 86 ? -12.625 22.641 29.594 1 98.44 86 LYS B C 1
ATOM 4585 O O . LYS B 1 86 ? -13.516 21.859 29.25 1 98.44 86 LYS B O 1
ATOM 4590 N N . GLU B 1 87 ? -12.812 23.906 29.703 1 98.25 87 GLU B N 1
ATOM 4591 C CA . GLU B 1 87 ? -14.102 24.547 29.469 1 98.25 87 GLU B CA 1
ATOM 4592 C C . GLU B 1 87 ? -14.578 24.328 28.031 1 98.25 87 GLU B C 1
ATOM 4594 O O . GLU B 1 87 ? -15.742 23.984 27.812 1 98.25 87 GLU B O 1
ATOM 4599 N N . ALA B 1 88 ? -13.711 24.531 27.094 1 98.19 88 ALA B N 1
ATOM 4600 C CA . ALA B 1 88 ? -14.062 24.344 25.688 1 98.19 88 ALA B CA 1
ATOM 4601 C C . ALA B 1 88 ? -14.43 22.891 25.406 1 98.19 88 ALA B C 1
ATOM 4603 O O . ALA B 1 88 ? -15.43 22.625 24.734 1 98.19 88 ALA B O 1
ATOM 4604 N N . PHE B 1 89 ? -13.617 22.031 25.922 1 98.38 89 PHE B N 1
ATOM 4605 C CA . PHE B 1 89 ? -13.828 20.594 25.719 1 98.38 89 PHE B CA 1
ATOM 4606 C C . PHE B 1 89 ? -15.195 20.172 26.25 1 98.38 89 PHE B C 1
ATOM 4608 O O . PHE B 1 89 ? -15.984 19.547 25.531 1 98.38 89 PHE B O 1
ATOM 4615 N N . GLU B 1 90 ? -15.484 20.516 27.5 1 98.56 90 GLU B N 1
ATOM 4616 C CA . GLU B 1 90 ? -16.734 20.156 28.141 1 98.56 90 GLU B CA 1
ATOM 4617 C C . GLU B 1 90 ? -17.922 20.828 27.453 1 98.56 90 GLU B C 1
ATOM 4619 O O . GLU B 1 90 ? -18.984 20.219 27.297 1 98.56 90 GLU B O 1
ATOM 4624 N N . HIS B 1 91 ? -17.734 22.031 27.047 1 98.5 91 HIS B N 1
ATOM 4625 C CA . HIS B 1 91 ? -18.797 22.781 26.375 1 98.5 91 HIS B CA 1
ATOM 4626 C C . HIS B 1 91 ? -19.281 22.031 25.125 1 98.5 91 HIS B C 1
ATOM 4628 O O . HIS B 1 91 ? -20.484 21.797 24.969 1 98.5 91 HIS B O 1
ATOM 4634 N N . PHE B 1 92 ? -18.422 21.641 24.312 1 98.5 92 PHE B N 1
ATOM 4635 C CA . PHE B 1 92 ? -18.797 21.047 23.047 1 98.5 92 PHE B CA 1
ATOM 4636 C C . PHE B 1 92 ? -19.219 19.578 23.234 1 98.5 92 PHE B C 1
ATOM 4638 O O . PHE B 1 92 ? -20.156 19.109 22.609 1 98.5 92 PHE B O 1
ATOM 4645 N N . LEU B 1 93 ? -18.5 18.844 24.094 1 98.69 93 LEU B N 1
ATOM 4646 C CA . LEU B 1 93 ? -18.859 17.453 24.328 1 98.69 93 LEU B CA 1
ATOM 4647 C C . LEU B 1 93 ? -20.25 17.359 24.969 1 98.69 93 LEU B C 1
ATOM 4649 O O . LEU B 1 93 ? -21.047 16.484 24.609 1 98.69 93 LEU B O 1
ATOM 4653 N N . ASP B 1 94 ? -20.578 18.297 25.891 1 98.56 94 ASP B N 1
ATOM 4654 C CA . ASP B 1 94 ? -21.906 18.328 26.5 1 98.56 94 ASP B CA 1
ATOM 4655 C C . ASP B 1 94 ? -22.984 18.578 25.453 1 98.56 94 ASP B C 1
ATOM 4657 O O . ASP B 1 94 ? -24.062 17.969 25.484 1 98.56 94 ASP B O 1
ATOM 4661 N N . ARG B 1 95 ? -22.719 19.453 24.578 1 98.31 95 ARG B N 1
ATOM 4662 C CA . ARG B 1 95 ? -23.656 19.766 23.5 1 98.31 95 ARG B CA 1
ATOM 4663 C C . ARG B 1 95 ? -23.859 18.578 22.578 1 98.31 95 ARG B C 1
ATOM 4665 O O . ARG B 1 95 ? -24.984 18.281 22.172 1 98.31 95 ARG B O 1
ATOM 4672 N N . MET B 1 96 ? -22.812 17.922 22.234 1 98.69 96 MET B N 1
ATOM 4673 C CA . MET B 1 96 ? -22.859 16.719 21.406 1 98.69 96 MET B CA 1
ATOM 4674 C C . MET B 1 96 ? -23.719 15.641 22.062 1 98.69 96 MET B C 1
ATOM 4676 O O . MET B 1 96 ? -24.609 15.078 21.422 1 98.69 96 MET B O 1
ATOM 4680 N N . VAL B 1 97 ? -23.484 15.414 23.328 1 98.81 97 VAL B N 1
ATOM 4681 C CA . VAL B 1 97 ? -24.203 14.375 24.078 1 98.81 97 VAL B CA 1
ATOM 4682 C C . VAL B 1 97 ? -25.672 14.742 24.188 1 98.81 97 VAL B C 1
ATOM 4684 O O . VAL B 1 97 ? -26.547 13.883 24.031 1 98.81 97 VAL B O 1
ATOM 4687 N N . ALA B 1 98 ? -25.969 16.016 24.453 1 98.69 98 ALA B N 1
ATOM 4688 C CA . ALA B 1 98 ? -27.359 16.469 24.562 1 98.69 98 ALA B CA 1
ATOM 4689 C C . ALA B 1 98 ? -28.109 16.266 23.25 1 98.69 98 ALA B C 1
ATOM 4691 O O . ALA B 1 98 ? -29.25 15.766 23.25 1 98.69 98 ALA B O 1
ATOM 4692 N N . ASP B 1 99 ? -27.484 16.609 22.188 1 98.75 99 ASP B N 1
ATOM 4693 C CA . ASP B 1 99 ? -28.125 16.453 20.891 1 98.75 99 ASP B CA 1
ATOM 4694 C C . ASP B 1 99 ? -28.266 14.984 20.531 1 98.75 99 ASP B C 1
ATOM 4696 O O . ASP B 1 99 ? -29.266 14.578 19.938 1 98.75 99 ASP B O 1
ATOM 4700 N N . LEU B 1 100 ? -27.281 14.195 20.859 1 98.75 100 LEU B N 1
ATOM 4701 C CA . LEU B 1 100 ? -27.312 12.75 20.641 1 98.75 100 LEU B CA 1
ATOM 4702 C C . LEU B 1 100 ? -28.516 12.133 21.359 1 98.75 100 LEU B C 1
ATOM 4704 O O . LEU B 1 100 ? -29.266 11.359 20.75 1 98.75 100 LEU B O 1
ATOM 4708 N N . LYS B 1 101 ? -28.75 12.516 22.562 1 98.5 101 LYS B N 1
ATOM 4709 C CA . LYS B 1 101 ? -29.859 11.992 23.359 1 98.5 101 LYS B CA 1
ATOM 4710 C C . LYS B 1 101 ? -31.203 12.453 22.797 1 98.5 101 LYS B C 1
ATOM 4712 O O . LYS B 1 101 ? -32.156 11.688 22.75 1 98.5 101 LYS B O 1
ATOM 4717 N N . ALA B 1 102 ? -31.234 13.633 22.344 1 98.31 102 ALA B N 1
ATOM 4718 C CA . ALA B 1 102 ? -32.469 14.219 21.844 1 98.31 102 ALA B CA 1
ATOM 4719 C C . ALA B 1 102 ? -32.938 13.516 20.562 1 98.31 102 ALA B C 1
ATOM 4721 O O . ALA B 1 102 ? -34.125 13.469 20.281 1 98.31 102 ALA B O 1
ATOM 4722 N N . GLN B 1 103 ? -32 12.914 19.859 1 97.62 103 GLN B N 1
ATOM 4723 C CA . GLN B 1 103 ? -32.344 12.344 18.562 1 97.62 103 GLN B CA 1
ATOM 4724 C C . GLN B 1 103 ? -32.312 10.82 18.609 1 97.62 103 GLN B C 1
ATOM 4726 O O . GLN B 1 103 ? -32.438 10.164 17.578 1 97.62 103 GLN B O 1
ATOM 4731 N N . ALA B 1 104 ? -32.062 10.266 19.734 1 96.56 104 ALA B N 1
ATOM 4732 C CA . ALA B 1 104 ? -32 8.82 19.922 1 96.56 104 ALA B CA 1
ATOM 4733 C C . ALA B 1 104 ? -33.344 8.18 19.516 1 96.56 104 ALA B C 1
ATOM 4735 O O . ALA B 1 104 ? -34.344 8.867 19.359 1 96.56 104 ALA B O 1
ATOM 4736 N N . PRO B 1 105 ? -33.438 6.871 19.25 1 97.12 105 PRO B N 1
ATOM 4737 C CA . PRO B 1 105 ? -32.344 5.895 19.438 1 97.12 105 PRO B CA 1
ATOM 4738 C C . PRO B 1 105 ? -31.453 5.758 18.203 1 97.12 105 PRO B C 1
ATOM 4740 O O . PRO B 1 105 ? -31.875 6.113 17.094 1 97.12 105 PRO B O 1
ATOM 4743 N N . PHE B 1 106 ? -30.234 5.312 18.375 1 98.44 106 PHE B N 1
ATOM 4744 C CA . PHE B 1 106 ? -29.281 5.027 17.312 1 98.44 106 PHE B CA 1
ATOM 4745 C C . PHE B 1 106 ? -28.766 3.598 17.406 1 98.44 106 PHE B C 1
ATOM 4747 O O . PHE B 1 106 ? -28.641 3.051 18.516 1 98.44 106 PHE B O 1
ATOM 4754 N N . ASP B 1 107 ? -28.469 3.006 16.219 1 98.38 107 ASP B N 1
ATOM 4755 C CA . ASP B 1 107 ? -27.859 1.682 16.156 1 98.38 107 ASP B CA 1
ATOM 4756 C C . ASP B 1 107 ? -26.328 1.778 16.156 1 98.38 107 ASP B C 1
ATOM 4758 O O . ASP B 1 107 ? -25.641 0.799 16.453 1 98.38 107 ASP B O 1
ATOM 4762 N N . GLY B 1 108 ? -25.844 2.943 15.789 1 98.69 108 GLY B N 1
ATOM 4763 C CA . GLY B 1 108 ? -24.406 3.16 15.758 1 98.69 108 GLY B CA 1
ATOM 4764 C C . GLY B 1 108 ? -24.016 4.629 15.812 1 98.69 108 GLY B C 1
ATOM 4765 O O . GLY B 1 108 ? -24.875 5.504 15.664 1 98.69 108 GLY B O 1
ATOM 4766 N N . ALA B 1 109 ? -22.75 4.902 16.016 1 98.94 109 ALA B N 1
ATOM 4767 C CA . ALA B 1 109 ? -22.188 6.25 16.031 1 98.94 109 ALA B CA 1
ATOM 4768 C C . ALA B 1 109 ? -20.828 6.289 15.336 1 98.94 109 ALA B C 1
ATOM 4770 O O . ALA B 1 109 ? -20.031 5.359 15.469 1 98.94 109 ALA B O 1
ATOM 4771 N N . TYR B 1 110 ? -20.688 7.297 14.555 1 98.88 110 TYR B N 1
ATOM 4772 C CA . TYR B 1 110 ? -19.422 7.598 13.906 1 98.88 110 TYR B CA 1
ATOM 4773 C C . TYR B 1 110 ? -18.781 8.836 14.516 1 98.88 110 TYR B C 1
ATOM 4775 O O . TYR B 1 110 ? -19.391 9.906 14.547 1 98.88 110 TYR B O 1
ATOM 4783 N N . LEU B 1 111 ? -17.516 8.703 14.945 1 98.88 111 LEU B N 1
ATOM 4784 C CA . LEU B 1 111 ? -16.734 9.797 15.516 1 98.88 111 LEU B CA 1
ATOM 4785 C C . LEU B 1 111 ? -15.562 10.164 14.609 1 98.88 111 LEU B C 1
ATOM 4787 O O . LEU B 1 111 ? -14.625 9.383 14.453 1 98.88 111 LEU B O 1
ATOM 4791 N N . SER B 1 112 ? -15.633 11.328 13.945 1 98.56 112 SER B N 1
ATOM 4792 C CA . SER B 1 112 ? -14.5 11.867 13.211 1 98.56 112 SER B CA 1
ATOM 4793 C C . SER B 1 112 ? -13.539 12.609 14.141 1 98.56 112 SER B C 1
ATOM 4795 O O . SER B 1 112 ? -13.805 13.742 14.539 1 98.56 112 SER B O 1
ATOM 4797 N N . LEU B 1 113 ? -12.414 11.969 14.453 1 98.12 113 LEU B N 1
ATOM 4798 C CA . LEU B 1 113 ? -11.477 12.461 15.453 1 98.12 113 LEU B CA 1
ATOM 4799 C C . LEU B 1 113 ? -10.086 12.664 14.852 1 98.12 113 LEU B C 1
ATOM 4801 O O . LEU B 1 113 ? -9.898 12.477 13.648 1 98.12 113 LEU B O 1
ATOM 4805 N N . HIS B 1 114 ? -9.125 13.133 15.641 1 97.06 114 HIS B N 1
ATOM 4806 C CA . HIS B 1 114 ? -7.742 13.273 15.203 1 97.06 114 HIS B CA 1
ATOM 4807 C C . HIS B 1 114 ? -6.844 12.25 15.891 1 97.06 114 HIS B C 1
ATOM 4809 O O . HIS B 1 114 ? -6.008 11.625 15.234 1 97.06 114 HIS B O 1
ATOM 4815 N N . GLY B 1 115 ? -7.043 12.109 17.188 1 97.31 115 GLY B N 1
ATOM 4816 C CA . GLY B 1 115 ? -6.23 11.203 17.984 1 97.31 115 GLY B CA 1
ATOM 4817 C C . GLY B 1 115 ? -5.121 11.898 18.75 1 97.31 115 GLY B C 1
ATOM 4818 O O . GLY B 1 115 ? -4.52 11.32 19.656 1 97.31 115 GLY B O 1
ATOM 4819 N N . ALA B 1 116 ? -4.891 13.203 18.484 1 97.12 116 ALA B N 1
ATOM 4820 C CA . ALA B 1 116 ? -3.814 13.93 19.141 1 97.12 116 ALA B CA 1
ATOM 4821 C C . ALA B 1 116 ? -4.367 15.102 19.953 1 97.12 116 ALA B C 1
ATOM 4823 O O . ALA B 1 116 ? -3.68 16.109 20.141 1 97.12 116 ALA B O 1
ATOM 4824 N N . MET B 1 117 ? -5.598 14.992 20.359 1 96.69 117 MET B N 1
ATOM 4825 C CA . MET B 1 117 ? -6.211 16.047 21.172 1 96.69 117 MET B CA 1
ATOM 4826 C C . MET B 1 117 ? -5.578 16.125 22.547 1 96.69 117 MET B C 1
ATOM 4828 O O . MET B 1 117 ? -5.371 15.094 23.203 1 96.69 117 MET B O 1
ATOM 4832 N N . GLY B 1 118 ? -5.16 17.297 22.938 1 97 118 GLY B N 1
ATOM 4833 C CA . GLY B 1 118 ? -4.723 17.609 24.281 1 97 118 GLY B CA 1
ATOM 4834 C C . GLY B 1 118 ? -5.625 18.609 24.984 1 97 118 GLY B C 1
ATOM 4835 O O . GLY B 1 118 ? -5.828 19.719 24.5 1 97 118 GLY B O 1
ATOM 4836 N N . VAL B 1 119 ? -6.168 18.172 26.094 1 98.06 119 VAL B N 1
ATOM 4837 C CA . VAL B 1 119 ? -7.066 19.016 26.875 1 98.06 119 VAL B CA 1
ATOM 4838 C C . VAL B 1 119 ? -6.488 19.234 28.266 1 98.06 119 VAL B C 1
ATOM 4840 O O . VAL B 1 119 ? -6.074 18.281 28.922 1 98.06 119 VAL B O 1
ATOM 4843 N N . ARG B 1 120 ? -6.48 20.516 28.672 1 97.5 120 ARG B N 1
ATOM 4844 C CA . ARG B 1 120 ? -5.969 20.812 30.016 1 97.5 120 ARG B CA 1
ATOM 4845 C C . ARG B 1 120 ? -6.695 20 31.078 1 97.5 120 ARG B C 1
ATOM 4847 O O . ARG B 1 120 ? -7.922 20.062 31.188 1 97.5 120 ARG B O 1
ATOM 4854 N N . GLY B 1 121 ? -5.895 19.188 31.766 1 96.81 121 GLY B N 1
ATOM 4855 C CA . GLY B 1 121 ? -6.426 18.5 32.938 1 96.81 121 GLY B CA 1
ATOM 4856 C C . GLY B 1 121 ? -7.184 17.234 32.562 1 96.81 121 GLY B C 1
ATOM 4857 O O . GLY B 1 121 ? -7.695 16.531 33.438 1 96.81 121 GLY B O 1
ATOM 4858 N N . ILE B 1 122 ? -7.32 16.875 31.375 1 97.5 122 ILE B N 1
ATOM 4859 C CA . ILE B 1 122 ? -8.062 15.695 30.938 1 97.5 122 ILE B CA 1
ATOM 4860 C C . ILE B 1 122 ? -7.152 14.789 30.109 1 97.5 122 ILE B C 1
ATOM 4862 O O . ILE B 1 122 ? -6.906 15.062 28.938 1 97.5 122 ILE B O 1
ATOM 4866 N N . PRO B 1 123 ? -6.691 13.734 30.703 1 96.81 123 PRO B N 1
ATOM 4867 C CA . PRO B 1 123 ? -5.883 12.797 29.922 1 96.81 123 PRO B CA 1
ATOM 4868 C C . PRO B 1 123 ? -6.711 12 28.906 1 96.81 123 PRO B C 1
ATOM 4870 O O . PRO B 1 123 ? -7.883 11.703 29.172 1 96.81 123 PRO B O 1
ATOM 4873 N N . LYS B 1 124 ? -6.199 11.719 27.766 1 97.44 124 LYS B N 1
ATOM 4874 C CA . LYS B 1 124 ? -6.77 10.852 26.734 1 97.44 124 LYS B CA 1
ATOM 4875 C C . LYS B 1 124 ? -8.172 11.312 26.359 1 97.44 124 LYS B C 1
ATOM 4877 O O . LYS B 1 124 ? -9.133 10.539 26.453 1 97.44 124 LYS B O 1
ATOM 4882 N N . PRO B 1 125 ? -8.312 12.5 25.859 1 98.25 125 PRO B N 1
ATOM 4883 C CA . PRO B 1 125 ? -9.633 13.094 25.625 1 98.25 125 PRO B CA 1
ATOM 4884 C C . PRO B 1 125 ? -10.477 12.281 24.656 1 98.25 125 PRO B C 1
ATOM 4886 O O . PRO B 1 125 ? -11.703 12.203 24.797 1 98.25 125 PRO B O 1
ATOM 4889 N N . GLU B 1 126 ? -9.906 11.68 23.656 1 98.25 126 GLU B N 1
ATOM 4890 C CA . GLU B 1 126 ? -10.688 10.922 22.688 1 98.25 126 GLU B CA 1
ATOM 4891 C C . GLU B 1 126 ? -11.367 9.727 23.328 1 98.25 126 GLU B C 1
ATOM 4893 O O . GLU B 1 126 ? -12.484 9.352 22.953 1 98.25 126 GLU B O 1
ATOM 4898 N N . SER B 1 127 ? -10.688 9.062 24.281 1 98.38 127 SER B N 1
ATOM 4899 C CA . SER B 1 127 ? -11.32 7.977 25.031 1 98.38 127 SER B CA 1
ATOM 4900 C C . SER B 1 127 ? -12.484 8.492 25.859 1 98.38 127 SER B C 1
ATOM 4902 O O . SER B 1 127 ? -13.484 7.789 26.047 1 98.38 127 SER B O 1
ATOM 4904 N N . ILE B 1 128 ? -12.375 9.688 26.422 1 98.62 128 ILE B N 1
ATOM 4905 C CA . ILE B 1 128 ? -13.445 10.297 27.188 1 98.62 128 ILE B CA 1
ATOM 4906 C C . ILE B 1 128 ? -14.641 10.586 26.281 1 98.62 128 ILE B C 1
ATOM 4908 O O . ILE B 1 128 ? -15.789 10.359 26.672 1 98.62 128 ILE B O 1
ATOM 4912 N N . ILE B 1 129 ? -14.328 11.055 25.078 1 98.81 129 ILE B N 1
ATOM 4913 C CA . ILE B 1 129 ? -15.391 11.273 24.094 1 98.81 129 ILE B CA 1
ATOM 4914 C C . ILE B 1 129 ? -16.141 9.961 23.844 1 98.81 129 ILE B C 1
ATOM 4916 O O . ILE B 1 129 ? -17.375 9.914 23.938 1 98.81 129 ILE B O 1
ATOM 4920 N N . ALA B 1 130 ? -15.422 8.906 23.562 1 98.81 130 ALA B N 1
ATOM 4921 C CA . ALA B 1 130 ? -16.031 7.605 23.281 1 98.81 130 ALA B CA 1
ATOM 4922 C C . ALA B 1 130 ? -16.859 7.125 24.469 1 98.81 130 ALA B C 1
ATOM 4924 O O . ALA B 1 130 ? -17.969 6.605 24.297 1 98.81 130 ALA B O 1
ATOM 4925 N N . ARG B 1 131 ? -16.312 7.258 25.656 1 98.75 131 ARG B N 1
ATOM 4926 C CA . ARG B 1 131 ? -17 6.824 26.875 1 98.75 131 ARG B CA 1
ATOM 4927 C C . ARG B 1 131 ? -18.344 7.551 27.031 1 98.75 131 ARG B C 1
ATOM 4929 O O . ARG B 1 131 ? -19.359 6.922 27.297 1 98.75 131 ARG B O 1
ATOM 4936 N N . ARG B 1 132 ? -18.344 8.859 26.891 1 98.75 132 ARG B N 1
ATOM 4937 C CA . ARG B 1 132 ? -19.547 9.664 27.062 1 98.75 132 ARG B CA 1
ATOM 4938 C C . ARG B 1 132 ? -20.578 9.344 26 1 98.75 132 ARG B C 1
ATOM 4940 O O . ARG B 1 132 ? -21.781 9.359 26.266 1 98.75 132 ARG B O 1
ATOM 4947 N N . ILE B 1 133 ? -20.109 9.125 24.797 1 98.81 133 ILE B N 1
ATOM 4948 C CA . ILE B 1 133 ? -21.016 8.758 23.719 1 98.81 133 ILE B CA 1
ATOM 4949 C C . ILE B 1 133 ? -21.609 7.375 23.984 1 98.81 133 ILE B C 1
ATOM 4951 O O . ILE B 1 133 ? -22.812 7.16 23.781 1 98.81 133 ILE B O 1
ATOM 4955 N N . ARG B 1 134 ? -20.781 6.418 24.375 1 98.81 134 ARG B N 1
ATOM 4956 C CA . ARG B 1 134 ? -21.25 5.086 24.75 1 98.81 134 ARG B CA 1
ATOM 4957 C C . ARG B 1 134 ? -22.344 5.164 25.812 1 98.81 134 ARG B C 1
ATOM 4959 O O . ARG B 1 134 ? -23.391 4.52 25.688 1 98.81 134 ARG B O 1
ATOM 4966 N N . GLU B 1 135 ? -22.125 5.938 26.812 1 98.31 135 GLU B N 1
ATOM 4967 C CA . GLU B 1 135 ? -23.094 6.117 27.891 1 98.31 135 GLU B CA 1
ATOM 4968 C C . GLU B 1 135 ? -24.406 6.664 27.344 1 98.31 135 GLU B C 1
ATOM 4970 O O . GLU B 1 135 ? -25.484 6.273 27.812 1 98.31 135 GLU B O 1
ATOM 4975 N N . ALA B 1 136 ? -24.312 7.512 26.406 1 98.44 136 ALA B N 1
ATOM 4976 C CA . ALA B 1 136 ? -25.5 8.188 25.875 1 98.44 136 ALA B CA 1
ATOM 4977 C C . ALA B 1 136 ? -26.266 7.277 24.922 1 98.44 136 ALA B C 1
ATOM 4979 O O . ALA B 1 136 ? -27.5 7.273 24.922 1 98.44 136 ALA B O 1
ATOM 4980 N N . ILE B 1 137 ? -25.531 6.535 24.094 1 97.69 137 ILE B N 1
ATOM 4981 C CA . ILE B 1 137 ? -26.172 5.816 23 1 97.69 137 ILE B CA 1
ATOM 4982 C C . ILE B 1 137 ? -26.578 4.418 23.453 1 97.69 137 ILE B C 1
ATOM 4984 O O . ILE B 1 137 ? -27.406 3.756 22.828 1 97.69 137 ILE B O 1
ATOM 4988 N N . GLY B 1 138 ? -25.969 3.896 24.562 1 97.56 138 GLY B N 1
ATOM 4989 C CA . GLY B 1 138 ? -26.328 2.598 25.109 1 97.56 138 GLY B CA 1
ATOM 4990 C C . GLY B 1 138 ? -25.344 1.501 24.734 1 97.56 138 GLY B C 1
ATOM 4991 O O . GLY B 1 138 ? -24.531 1.67 23.828 1 97.56 138 GLY B O 1
ATOM 4992 N N . PRO B 1 139 ? -25.422 0.351 25.328 1 96.69 139 PRO B N 1
ATOM 4993 C CA . PRO B 1 139 ? -24.438 -0.717 25.219 1 96.69 139 PRO B CA 1
ATOM 4994 C C . PRO B 1 139 ? -24.562 -1.509 23.922 1 96.69 139 PRO B C 1
ATOM 4996 O O . PRO B 1 139 ? -23.625 -2.176 23.5 1 96.69 139 PRO B O 1
ATOM 4999 N N . ASP B 1 140 ? -25.703 -1.407 23.297 1 97.12 140 ASP B N 1
ATOM 5000 C CA . ASP B 1 140 ? -25.953 -2.285 22.156 1 97.12 140 ASP B CA 1
ATOM 5001 C C . ASP B 1 140 ? -25.5 -1.635 20.859 1 97.12 140 ASP B C 1
ATOM 5003 O O . ASP B 1 140 ? -25.328 -2.318 19.844 1 97.12 140 ASP B O 1
ATOM 5007 N N . ALA B 1 141 ? -25.391 -0.31 20.891 1 98.44 141 ALA B N 1
ATOM 5008 C CA . ALA B 1 141 ? -24.984 0.406 19.672 1 98.44 141 ALA B CA 1
ATOM 5009 C C . ALA B 1 141 ? -23.5 0.199 19.391 1 98.44 141 ALA B C 1
ATOM 5011 O O . ALA B 1 141 ? -22.719 -0.058 20.297 1 98.44 141 ALA B O 1
ATOM 5012 N N . PHE B 1 142 ? -23.156 0.224 18.109 1 98.81 142 PHE B N 1
ATOM 5013 C CA . PHE B 1 142 ? -21.766 0.118 17.703 1 98.81 142 PHE B CA 1
ATOM 5014 C C . PHE B 1 142 ? -21.156 1.498 17.469 1 98.81 142 PHE B C 1
ATOM 5016 O O . PHE B 1 142 ? -21.812 2.375 16.906 1 98.81 142 PHE B O 1
ATOM 5023 N N . ILE B 1 143 ? -19.906 1.733 17.922 1 98.88 143 ILE B N 1
ATOM 5024 C CA . ILE B 1 143 ? -19.203 3.01 17.797 1 98.88 143 ILE B CA 1
ATOM 5025 C C . ILE B 1 143 ? -17.922 2.814 17 1 98.88 143 ILE B C 1
ATOM 5027 O O . ILE B 1 143 ? -17.156 1.878 17.25 1 98.88 143 ILE B O 1
ATOM 5031 N N . VAL B 1 144 ? -17.688 3.66 15.984 1 98.94 144 VAL B N 1
ATOM 5032 C CA . VAL B 1 144 ? -16.453 3.639 15.211 1 98.94 144 VAL B CA 1
ATOM 5033 C C . VAL B 1 144 ? -15.82 5.027 15.203 1 98.94 144 VAL B C 1
ATOM 5035 O O . VAL B 1 144 ? -16.531 6.039 15.195 1 98.94 144 VAL B O 1
ATOM 5038 N N . GLY B 1 145 ? -14.5 5.105 15.273 1 98.81 145 GLY B N 1
ATOM 5039 C CA . GLY B 1 145 ? -13.75 6.348 15.148 1 98.81 145 GLY B CA 1
ATOM 5040 C C . GLY B 1 145 ? -12.789 6.352 13.977 1 98.81 145 GLY B C 1
ATOM 5041 O O . GLY B 1 145 ? -12.273 5.301 13.586 1 98.81 145 GLY B O 1
ATOM 5042 N N . THR B 1 146 ? -12.555 7.5 13.344 1 98.69 146 THR B N 1
ATOM 5043 C CA . THR B 1 146 ? -11.461 7.707 12.398 1 98.69 146 THR B CA 1
ATOM 5044 C C . THR B 1 146 ? -10.414 8.641 12.992 1 98.69 146 THR B C 1
ATOM 5046 O O . THR B 1 146 ? -10.742 9.57 13.727 1 98.69 146 THR B O 1
ATOM 5049 N N . PHE B 1 147 ? -9.141 8.406 12.602 1 98.5 147 PHE B N 1
ATOM 5050 C CA . PHE B 1 147 ? -8.031 9.07 13.273 1 98.5 147 PHE B CA 1
ATOM 5051 C C . PHE B 1 147 ? -6.941 9.445 12.273 1 98.5 147 PHE B C 1
ATOM 5053 O O . PHE B 1 147 ? -6.785 8.797 11.242 1 98.5 147 PHE B O 1
ATOM 5060 N N . ASP B 1 148 ? -6.234 10.492 12.664 1 97.44 148 ASP B N 1
ATOM 5061 C CA . ASP B 1 148 ? -4.996 10.867 11.992 1 97.44 148 ASP B CA 1
ATOM 5062 C C . ASP B 1 148 ? -3.836 9.984 12.445 1 97.44 148 ASP B C 1
ATOM 5064 O O . ASP B 1 148 ? -3.801 9.539 13.602 1 97.44 148 ASP B O 1
ATOM 5068 N N . PRO B 1 149 ? -2.912 9.719 11.578 1 97.06 149 PRO B N 1
ATOM 5069 C CA . PRO B 1 149 ? -1.812 8.844 11.977 1 97.06 149 PRO B CA 1
ATOM 5070 C C . PRO B 1 149 ? -0.951 9.438 13.086 1 97.06 149 PRO B C 1
ATOM 5072 O O . PRO B 1 149 ? -0.199 8.719 13.75 1 97.06 149 PRO B O 1
ATOM 5075 N N . HIS B 1 150 ? -1.007 10.68 13.336 1 97 150 HIS B N 1
ATOM 5076 C CA . HIS B 1 150 ? -0.301 11.32 14.438 1 97 150 HIS B CA 1
ATOM 5077 C C . HIS B 1 150 ? -1.08 11.188 15.742 1 97 150 HIS B C 1
ATOM 5079 O O . HIS B 1 150 ? -0.741 11.828 16.75 1 97 150 HIS B O 1
ATOM 5085 N N . GLY B 1 151 ? -2.061 10.422 15.734 1 97.12 151 GLY B N 1
ATOM 5086 C CA . GLY B 1 151 ? -2.822 10.172 16.953 1 97.12 151 GLY B CA 1
ATOM 5087 C C . GLY B 1 151 ? -2.008 9.5 18.031 1 97.12 151 GLY B C 1
ATOM 5088 O O . GLY B 1 151 ? -1.189 8.617 17.75 1 97.12 151 GLY B O 1
ATOM 5089 N N . ASN B 1 152 ? -2.207 10.008 19.203 1 96.56 152 ASN B N 1
ATOM 5090 C CA . ASN B 1 152 ? -1.688 9.352 20.391 1 96.56 152 ASN B CA 1
ATOM 5091 C C . ASN B 1 152 ? -2.746 8.469 21.047 1 96.56 152 ASN B C 1
ATOM 5093 O O . ASN B 1 152 ? -3.605 8.953 21.781 1 96.56 152 ASN B O 1
ATOM 5097 N N . GLU B 1 153 ? -2.697 7.234 20.672 1 95.25 153 GLU B N 1
ATOM 5098 C CA . GLU B 1 153 ? -3.738 6.32 21.141 1 95.25 153 GLU B CA 1
ATOM 5099 C C . GLU B 1 153 ? -3.143 5.145 21.906 1 95.25 153 GLU B C 1
ATOM 5101 O O . GLU B 1 153 ? -1.94 4.883 21.812 1 95.25 153 GLU B O 1
ATOM 5106 N N . ASP B 1 154 ? -3.879 4.57 22.766 1 95.56 154 ASP B N 1
ATOM 5107 C CA . ASP B 1 154 ? -3.658 3.27 23.391 1 95.56 154 ASP B CA 1
ATOM 5108 C C . ASP B 1 154 ? -4.93 2.424 23.359 1 95.56 154 ASP B C 1
ATOM 5110 O O . ASP B 1 154 ? -5.738 2.537 22.438 1 95.56 154 ASP B O 1
ATOM 5114 N N . GLU B 1 155 ? -5.141 1.579 24.312 1 96.56 155 GLU B N 1
ATOM 5115 C CA . GLU B 1 155 ? -6.262 0.645 24.25 1 96.56 155 GLU B CA 1
ATOM 5116 C C . GLU B 1 155 ? -7.539 1.286 24.781 1 96.56 155 GLU B C 1
ATOM 5118 O O . GLU B 1 155 ? -8.633 0.742 24.609 1 96.56 155 GLU B O 1
ATOM 5123 N N . GLU B 1 156 ? -7.488 2.451 25.375 1 97.69 156 GLU B N 1
ATOM 5124 C CA . GLU B 1 156 ? -8.594 2.996 26.141 1 97.69 156 GLU B CA 1
ATOM 5125 C C . GLU B 1 156 ? -9.773 3.359 25.25 1 97.69 156 GLU B C 1
ATOM 5127 O O . GLU B 1 156 ? -10.93 3.121 25.609 1 97.69 156 GLU B O 1
ATOM 5132 N N . PHE B 1 157 ? -9.516 4.027 24.141 1 98.31 157 PHE B N 1
ATOM 5133 C CA . PHE B 1 157 ? -10.609 4.402 23.25 1 98.31 157 PHE B CA 1
ATOM 5134 C C . PHE B 1 157 ? -11.453 3.188 22.875 1 98.31 157 PHE B C 1
ATOM 5136 O O . PHE B 1 157 ? -12.688 3.246 22.922 1 98.31 157 PHE B O 1
ATOM 5143 N N . LEU B 1 158 ? -10.812 2.078 22.562 1 98.19 158 LEU B N 1
ATOM 5144 C CA . LEU B 1 158 ? -11.484 0.884 22.047 1 98.19 158 LEU B CA 1
ATOM 5145 C C . LEU B 1 158 ? -12.148 0.109 23.188 1 98.19 158 LEU B C 1
ATOM 5147 O O . LEU B 1 158 ? -12.867 -0.861 22.938 1 98.19 158 LEU B O 1
ATOM 5151 N N . ARG B 1 159 ? -11.969 0.495 24.438 1 97.31 159 ARG B N 1
ATOM 5152 C CA . ARG B 1 159 ? -12.75 -0.042 25.547 1 97.31 159 ARG B CA 1
ATOM 5153 C C . ARG B 1 159 ? -14.195 0.44 25.484 1 97.31 159 ARG B C 1
ATOM 5155 O O . ARG B 1 159 ? -15.102 -0.225 25.984 1 97.31 159 ARG B O 1
ATOM 5162 N N . TYR B 1 160 ? -14.375 1.591 24.844 1 98.25 160 TYR B N 1
ATOM 5163 C CA . TYR B 1 160 ? -15.703 2.193 24.797 1 98.25 160 TYR B CA 1
ATOM 5164 C C . TYR B 1 160 ? -16.266 2.174 23.391 1 98.25 160 TYR B C 1
ATOM 5166 O O . TYR B 1 160 ? -17.484 2.258 23.188 1 98.25 160 TYR B O 1
ATOM 5174 N N . ALA B 1 161 ? -15.367 2.129 22.406 1 98.69 161 ALA B N 1
ATOM 5175 C CA . ALA B 1 161 ? -15.75 2.025 21 1 98.69 161 ALA B CA 1
ATOM 5176 C C . ALA B 1 161 ? -15.453 0.634 20.453 1 98.69 161 ALA B C 1
ATOM 5178 O O . ALA B 1 161 ? -14.719 -0.14 21.062 1 98.69 161 ALA B O 1
ATOM 5179 N N . ASN B 1 162 ? -15.992 0.296 19.312 1 98.69 162 ASN B N 1
ATOM 5180 C CA . ASN B 1 162 ? -15.883 -1.047 18.75 1 98.69 162 ASN B CA 1
ATOM 5181 C C . ASN B 1 162 ? -14.82 -1.112 17.672 1 98.69 162 ASN B C 1
ATOM 5183 O O . ASN B 1 162 ? -14.219 -2.164 17.438 1 98.69 162 ASN B O 1
ATOM 5187 N N . LEU B 1 163 ? -14.688 0.022 16.953 1 98.62 163 LEU B N 1
ATOM 5188 C CA . LEU B 1 163 ? -13.836 0.08 15.773 1 98.62 163 LEU B CA 1
ATOM 5189 C C . LEU B 1 163 ? -13.062 1.395 15.719 1 98.62 163 LEU B C 1
ATOM 5191 O O . LEU B 1 163 ? -13.508 2.402 16.281 1 98.62 163 LEU B O 1
ATOM 5195 N N . ALA B 1 164 ? -11.938 1.386 15.102 1 98.69 164 ALA B N 1
ATOM 5196 C CA . ALA B 1 164 ? -11.125 2.561 14.797 1 98.69 164 ALA B CA 1
ATOM 5197 C C . ALA B 1 164 ? -10.398 2.396 13.469 1 98.69 164 ALA B C 1
ATOM 5199 O O . ALA B 1 164 ? -9.953 1.299 13.125 1 98.69 164 ALA B O 1
ATOM 5200 N N . PHE B 1 165 ? -10.328 3.43 12.711 1 98.62 165 PHE B N 1
ATOM 5201 C CA . PHE B 1 165 ? -9.594 3.445 11.453 1 98.62 165 PHE B CA 1
ATOM 5202 C C . PHE B 1 165 ? -8.688 4.668 11.375 1 98.62 165 PHE B C 1
ATOM 5204 O O . PHE B 1 165 ? -9.133 5.793 11.633 1 98.62 165 PHE B O 1
ATOM 5211 N N . THR B 1 166 ? -7.445 4.492 11 1 98.19 166 THR B N 1
ATOM 5212 C CA . THR B 1 166 ? -6.488 5.594 10.945 1 98.19 166 THR B CA 1
ATOM 5213 C C . THR B 1 166 ? -5.91 5.73 9.539 1 98.19 166 THR B C 1
ATOM 5215 O O . THR B 1 166 ? -5.73 4.738 8.836 1 98.19 166 THR B O 1
ATOM 5218 N N . ILE B 1 167 ? -5.672 6.961 9.203 1 97 167 ILE B N 1
ATOM 5219 C CA . ILE B 1 167 ? -4.863 7.227 8.016 1 97 167 ILE B CA 1
ATOM 5220 C C . ILE B 1 167 ? -3.521 6.508 8.133 1 97 167 ILE B C 1
ATOM 5222 O O . ILE B 1 167 ? -2.943 6.438 9.227 1 97 167 ILE B O 1
ATOM 5226 N N . LYS B 1 168 ? -3.059 6.023 6.977 1 96.81 168 LYS B N 1
ATOM 5227 C CA . LYS B 1 168 ? -1.809 5.273 7.047 1 96.81 168 LYS B CA 1
ATOM 5228 C C . LYS B 1 168 ? -0.66 6.059 6.422 1 96.81 168 LYS B C 1
ATOM 5230 O O . LYS B 1 168 ? 0.505 5.84 6.758 1 96.81 168 LYS B O 1
ATOM 5235 N N . TYR B 1 169 ? -0.95 6.961 5.559 1 95.81 169 TYR B N 1
ATOM 5236 C CA . TYR B 1 169 ? 0.089 7.621 4.773 1 95.81 169 TYR B CA 1
ATOM 5237 C C . TYR B 1 169 ? 0.438 8.984 5.363 1 95.81 169 TYR B C 1
ATOM 5239 O O . TYR B 1 169 ? -0.414 9.641 5.961 1 95.81 169 TYR B O 1
ATOM 5247 N N . TYR B 1 170 ? 1.662 9.391 5.176 1 95 170 TYR B N 1
ATOM 5248 C CA . TYR B 1 170 ? 2.145 10.75 5.383 1 95 170 TYR B CA 1
ATOM 5249 C C . TYR B 1 170 ? 3.016 11.211 4.219 1 95 170 TYR B C 1
ATOM 5251 O O . TYR B 1 170 ? 4.148 10.75 4.066 1 95 170 TYR B O 1
ATOM 5259 N N . PRO B 1 171 ? 2.457 12.141 3.336 1 91.38 171 PRO B N 1
ATOM 5260 C CA . PRO B 1 171 ? 1.251 12.961 3.48 1 91.38 171 PRO B CA 1
ATOM 5261 C C . PRO B 1 171 ? -0.021 12.125 3.602 1 91.38 171 PRO B C 1
ATOM 5263 O O . PRO B 1 171 ? -0.025 10.945 3.24 1 91.38 171 PRO B O 1
ATOM 5266 N N . HIS B 1 172 ? -1.092 12.719 4.125 1 90.81 172 HIS B N 1
ATOM 5267 C CA . HIS B 1 172 ? -2.322 12.031 4.488 1 90.81 172 HIS B CA 1
ATOM 5268 C C . HIS B 1 172 ? -3.232 11.852 3.279 1 90.81 172 HIS B C 1
ATOM 5270 O O . HIS B 1 172 ? -4.234 12.555 3.141 1 90.81 172 HIS B O 1
ATOM 5276 N N . TYR B 1 173 ? -3.059 10.766 2.545 1 88.19 173 TYR B N 1
ATOM 5277 C CA . TYR B 1 173 ? -3.699 10.547 1.252 1 88.19 173 TYR B CA 1
ATOM 5278 C C . TYR B 1 173 ? -5.016 9.797 1.415 1 88.19 173 TYR B C 1
ATOM 5280 O O . TYR B 1 173 ? -5.891 9.875 0.55 1 88.19 173 TYR B O 1
ATOM 5288 N N . ASP B 1 174 ? -5.215 9.148 2.541 1 95.44 174 ASP B N 1
ATOM 5289 C CA . ASP B 1 174 ? -6.246 8.117 2.518 1 95.44 174 ASP B CA 1
ATOM 5290 C C . ASP B 1 174 ? -7.332 8.398 3.555 1 95.44 174 ASP B C 1
ATOM 5292 O O . ASP B 1 174 ? -7.926 7.473 4.109 1 95.44 174 ASP B O 1
ATOM 5296 N N . GLY B 1 175 ? -7.59 9.703 3.865 1 96.75 175 GLY B N 1
ATOM 5297 C CA . GLY B 1 175 ? -8.664 10.039 4.785 1 96.75 175 GLY B CA 1
ATOM 5298 C C . GLY B 1 175 ? -10.031 9.578 4.309 1 96.75 175 GLY B C 1
ATOM 5299 O O . GLY B 1 175 ? -10.781 8.961 5.066 1 96.75 175 GLY B O 1
ATOM 5300 N N . TYR B 1 176 ? -10.336 9.836 3.07 1 97.19 176 TYR B N 1
ATOM 5301 C CA . TYR B 1 176 ? -11.602 9.438 2.471 1 97.19 176 TYR B CA 1
ATOM 5302 C C . TYR B 1 176 ? -11.781 7.926 2.533 1 97.19 176 TYR B C 1
ATOM 5304 O O . TYR B 1 176 ? -12.844 7.438 2.924 1 97.19 176 TYR B O 1
ATOM 5312 N N . LEU B 1 177 ? -10.727 7.227 2.209 1 96.69 177 LEU B N 1
ATOM 5313 C CA . LEU B 1 177 ? -10.75 5.77 2.209 1 96.69 177 LEU B CA 1
ATOM 5314 C C . LEU B 1 177 ? -11.047 5.23 3.604 1 96.69 177 LEU B C 1
ATOM 5316 O O . LEU B 1 177 ? -11.797 4.266 3.752 1 96.69 177 LEU B O 1
ATOM 5320 N N . GLN B 1 178 ? -10.438 5.805 4.586 1 98 178 GLN B N 1
ATOM 5321 C CA . GLN B 1 178 ? -10.688 5.336 5.945 1 98 178 GLN B CA 1
ATOM 5322 C C . GLN B 1 178 ? -12.125 5.598 6.367 1 98 178 GLN B C 1
ATOM 5324 O O . GLN B 1 178 ? -12.711 4.816 7.117 1 98 178 GLN B O 1
ATOM 5329 N N . GLY B 1 179 ? -12.688 6.762 5.887 1 98.44 179 GLY B N 1
ATOM 5330 C CA . GLY B 1 179 ? -14.102 6.988 6.102 1 98.44 179 GLY B CA 1
ATOM 5331 C C . GLY B 1 179 ? -14.984 5.918 5.48 1 98.44 179 GLY B C 1
ATOM 5332 O O . GLY B 1 179 ? -15.938 5.449 6.109 1 98.44 179 GLY B O 1
ATOM 5333 N N . GLU B 1 180 ? -14.648 5.496 4.266 1 97.25 180 GLU B N 1
ATOM 5334 C CA . GLU B 1 180 ? -15.391 4.434 3.592 1 97.25 180 GLU B CA 1
ATOM 5335 C C . GLU B 1 180 ? -15.344 3.133 4.391 1 97.25 180 GLU B C 1
ATOM 5337 O O . GLU B 1 180 ? -16.359 2.475 4.582 1 97.25 180 GLU B O 1
ATOM 5342 N N . ARG B 1 181 ? -14.172 2.793 4.844 1 97.38 181 ARG B N 1
ATOM 5343 C CA . ARG B 1 181 ? -13.961 1.567 5.609 1 97.38 181 ARG B CA 1
ATOM 5344 C C . ARG B 1 181 ? -14.758 1.597 6.914 1 97.38 181 ARG B C 1
ATOM 5346 O O . ARG B 1 181 ? -15.359 0.595 7.301 1 97.38 181 ARG B O 1
ATOM 5353 N N . ALA B 1 182 ? -14.703 2.773 7.531 1 98.69 182 ALA B N 1
ATOM 5354 C CA . ALA B 1 182 ? -15.438 2.943 8.781 1 98.69 182 ALA B CA 1
ATOM 5355 C C . ALA B 1 182 ? -16.938 2.705 8.578 1 98.69 182 ALA B C 1
ATOM 5357 O O . ALA B 1 182 ? -17.562 1.979 9.352 1 98.69 182 ALA B O 1
ATOM 5358 N N . ALA B 1 183 ? -17.5 3.281 7.539 1 98.44 183 ALA B N 1
ATOM 5359 C CA . ALA B 1 183 ? -18.922 3.146 7.258 1 98.44 183 ALA B CA 1
ATOM 5360 C C . ALA B 1 183 ? -19.297 1.69 6.988 1 98.44 183 ALA B C 1
ATOM 5362 O O . ALA B 1 183 ? -20.203 1.151 7.613 1 98.44 183 ALA B O 1
ATOM 5363 N N . ARG B 1 184 ? -18.547 1.051 6.129 1 97 184 ARG B N 1
ATOM 5364 C CA . ARG B 1 184 ? -18.859 -0.323 5.746 1 97 184 ARG B CA 1
ATOM 5365 C C . ARG B 1 184 ? -18.766 -1.259 6.949 1 97 184 ARG B C 1
ATOM 5367 O O . ARG B 1 184 ? -19.672 -2.07 7.18 1 97 184 ARG B O 1
ATOM 5374 N N . THR B 1 185 ? -17.719 -1.124 7.68 1 98.12 185 THR B N 1
ATOM 5375 C CA . THR B 1 185 ? -17.5 -2.053 8.781 1 98.12 185 THR B CA 1
ATOM 5376 C C . THR B 1 185 ? -18.5 -1.812 9.906 1 98.12 185 THR B C 1
ATOM 5378 O O . THR B 1 185 ? -18.969 -2.76 10.539 1 98.12 185 THR B O 1
ATOM 5381 N N . LEU B 1 186 ? -18.812 -0.517 10.133 1 98.62 186 LEU B N 1
ATOM 5382 C CA . LEU B 1 186 ? -19.828 -0.2 11.133 1 98.62 186 LEU B CA 1
ATOM 5383 C C . LEU B 1 186 ? -21.172 -0.816 10.766 1 98.62 186 LEU B C 1
ATOM 5385 O O . LEU B 1 186 ? -21.828 -1.459 11.594 1 98.62 186 LEU B O 1
ATOM 5389 N N . ILE B 1 187 ? -21.609 -0.667 9.57 1 97.12 187 ILE B N 1
ATOM 5390 C CA . ILE B 1 187 ? -22.891 -1.181 9.102 1 97.12 187 ILE B CA 1
ATOM 5391 C C . ILE B 1 187 ? -22.906 -2.705 9.195 1 97.12 187 ILE B C 1
ATOM 5393 O O . ILE B 1 187 ? -23.891 -3.299 9.648 1 97.12 187 ILE B O 1
ATOM 5397 N N . ARG B 1 188 ? -21.828 -3.338 8.773 1 96.75 188 ARG B N 1
ATOM 5398 C CA . ARG B 1 188 ? -21.719 -4.789 8.867 1 96.75 188 ARG B CA 1
ATOM 5399 C C . ARG B 1 188 ? -21.797 -5.25 10.32 1 96.75 188 ARG B C 1
ATOM 5401 O O . ARG B 1 188 ? -22.344 -6.305 10.617 1 96.75 188 ARG B O 1
ATOM 5408 N N . SER B 1 189 ? -21.172 -4.445 11.203 1 98.31 189 SER B N 1
ATOM 5409 C CA . SER B 1 189 ? -21.234 -4.773 12.625 1 98.31 189 SER B CA 1
ATOM 5410 C C . SER B 1 189 ? -22.672 -4.699 13.148 1 98.31 189 SER B C 1
ATOM 5412 O O . SER B 1 189 ? -23.125 -5.598 13.859 1 98.31 189 SER B O 1
ATOM 5414 N N . ILE B 1 190 ? -23.391 -3.68 12.781 1 97.69 190 ILE B N 1
ATOM 5415 C CA . ILE B 1 190 ? -24.766 -3.471 13.211 1 97.69 190 ILE B CA 1
ATOM 5416 C C . ILE B 1 190 ? -25.641 -4.613 12.703 1 97.69 190 ILE B C 1
ATOM 5418 O O . ILE B 1 190 ? -26.516 -5.094 13.414 1 97.69 190 ILE B O 1
ATOM 5422 N N . ARG B 1 191 ? -25.359 -5.102 11.562 1 94.12 191 ARG B N 1
ATOM 5423 C CA . ARG B 1 191 ? -26.156 -6.148 10.938 1 94.12 191 ARG B CA 1
ATOM 5424 C C . ARG B 1 191 ? -25.734 -7.531 11.438 1 94.12 191 ARG B C 1
ATOM 5426 O O . ARG B 1 191 ? -26.406 -8.523 11.148 1 94.12 191 ARG B O 1
ATOM 5433 N N . GLY B 1 192 ? -24.594 -7.633 12.016 1 96.12 192 GLY B N 1
ATOM 5434 C CA . GLY B 1 192 ? -24.156 -8.898 12.594 1 96.12 192 GLY B CA 1
ATOM 5435 C C . GLY B 1 192 ? -23.156 -9.633 11.719 1 96.12 192 GLY B C 1
ATOM 5436 O O . GLY B 1 192 ? -22.703 -10.719 12.07 1 96.12 192 GLY B O 1
ATOM 5437 N N . ASP B 1 193 ? -22.734 -9.039 10.602 1 94.75 193 ASP B N 1
ATOM 5438 C CA . ASP B 1 193 ? -21.844 -9.672 9.633 1 94.75 193 ASP B CA 1
ATOM 5439 C C . ASP B 1 193 ? -20.375 -9.477 10.031 1 94.75 193 ASP B C 1
ATOM 5441 O O . ASP B 1 193 ? -19.484 -10.117 9.469 1 94.75 193 ASP B O 1
ATOM 5445 N N . TYR B 1 194 ? -20.141 -8.609 10.938 1 97 194 TYR B N 1
ATOM 5446 C CA . TYR B 1 194 ? -18.812 -8.312 11.445 1 97 194 TYR B CA 1
ATOM 5447 C C . TYR B 1 194 ? -18.812 -8.219 12.969 1 97 194 TYR B C 1
ATOM 5449 O O . TYR B 1 194 ? -19.484 -7.367 13.539 1 97 194 TYR B O 1
ATOM 5457 N N . VAL B 1 195 ? -18.078 -9.055 13.617 1 98.5 195 VAL B N 1
ATOM 5458 C CA . VAL B 1 195 ? -17.938 -9.055 15.07 1 98.5 195 VAL B CA 1
ATOM 5459 C C . VAL B 1 195 ? -16.609 -8.422 15.469 1 98.5 195 VAL B C 1
ATOM 5461 O O . VAL B 1 195 ? -15.57 -9.094 15.445 1 98.5 195 VAL B O 1
ATOM 5464 N N . PRO B 1 196 ? -16.625 -7.176 15.922 1 98.19 196 PRO B N 1
ATOM 5465 C CA . PRO B 1 196 ? -15.375 -6.473 16.203 1 98.19 196 PRO B CA 1
ATOM 5466 C C . PRO B 1 196 ? -14.547 -7.16 17.281 1 98.19 196 PRO B C 1
ATOM 5468 O O . PRO B 1 196 ? -15.039 -7.402 18.391 1 98.19 196 PRO B O 1
ATOM 5471 N N . THR B 1 197 ? -13.391 -7.555 16.969 1 98.44 197 THR B N 1
ATOM 5472 C CA . THR B 1 197 ? -12.328 -7.98 17.875 1 98.44 197 THR B CA 1
ATOM 5473 C C . THR B 1 197 ? -11.055 -7.168 17.641 1 98.44 197 THR B C 1
ATOM 5475 O O . THR B 1 197 ? -10.711 -6.863 16.5 1 98.44 197 THR B O 1
ATOM 5478 N N . THR B 1 198 ? -10.414 -6.719 18.75 1 98.19 198 THR B N 1
ATOM 5479 C CA . THR B 1 198 ? -9.312 -5.777 18.578 1 98.19 198 THR B CA 1
ATOM 5480 C C . THR B 1 198 ? -8.117 -6.172 19.453 1 98.19 198 THR B C 1
ATOM 5482 O O . THR B 1 198 ? -8.273 -6.906 20.422 1 98.19 198 THR B O 1
ATOM 5485 N N . ALA B 1 199 ? -6.965 -5.816 19.062 1 98.69 199 ALA B N 1
ATOM 5486 C CA . ALA B 1 199 ? -5.719 -5.887 19.812 1 98.69 199 ALA B CA 1
ATOM 5487 C C . ALA B 1 199 ? -4.902 -4.609 19.641 1 98.69 199 ALA B C 1
ATOM 5489 O O . ALA B 1 199 ? -4.891 -4.008 18.562 1 98.69 199 ALA B O 1
ATOM 5490 N N . THR B 1 200 ? -4.266 -4.18 20.719 1 98.62 200 THR B N 1
ATOM 5491 C CA . THR B 1 200 ? -3.447 -2.973 20.719 1 98.62 200 THR B CA 1
ATOM 5492 C C . THR B 1 200 ? -2.041 -3.268 21.234 1 98.62 200 THR B C 1
ATOM 5494 O O . THR B 1 200 ? -1.874 -4.004 22.219 1 98.62 200 THR B O 1
ATOM 5497 N N . ARG B 1 201 ? -1.044 -2.836 20.5 1 98.62 201 ARG B N 1
ATOM 5498 C CA . ARG B 1 201 ? 0.346 -2.867 20.953 1 98.62 201 ARG B CA 1
ATOM 5499 C C . ARG B 1 201 ? 0.971 -1.478 20.891 1 98.62 201 ARG B C 1
ATOM 5501 O O . ARG B 1 201 ? 0.738 -0.728 19.938 1 98.62 201 ARG B O 1
ATOM 5508 N N . LYS B 1 202 ? 1.73 -1.152 21.891 1 97.75 202 LYS B N 1
ATOM 5509 C CA . LYS B 1 202 ? 2.369 0.158 21.969 1 97.75 202 LYS B CA 1
ATOM 5510 C C . LYS B 1 202 ? 3.863 0.025 22.25 1 97.75 202 LYS B C 1
ATOM 5512 O O . LYS B 1 202 ? 4.305 0.223 23.391 1 97.75 202 LYS B O 1
ATOM 5517 N N . PRO B 1 203 ? 4.68 -0.227 21.203 1 98.12 203 PRO B N 1
ATOM 5518 C CA . PRO B 1 203 ? 6.129 -0.207 21.438 1 98.12 203 PRO B CA 1
ATOM 5519 C C . PRO B 1 203 ? 6.641 1.173 21.844 1 98.12 203 PRO B C 1
ATOM 5521 O O . PRO B 1 203 ? 6.121 2.191 21.375 1 98.12 203 PRO B O 1
ATOM 5524 N N . PRO B 1 204 ? 7.637 1.228 22.734 1 97.81 204 PRO B N 1
ATOM 5525 C CA . PRO B 1 204 ? 8.125 2.516 23.234 1 97.81 204 PRO B CA 1
ATOM 5526 C C . PRO B 1 204 ? 9.039 3.225 22.25 1 97.81 204 PRO B C 1
ATOM 5528 O O . PRO B 1 204 ? 10.227 3.414 22.531 1 97.81 204 PRO B O 1
ATOM 5531 N N . ILE B 1 205 ? 8.508 3.656 21.156 1 98.19 205 ILE B N 1
ATOM 5532 C CA . ILE B 1 205 ? 9.195 4.406 20.125 1 98.19 205 ILE B CA 1
ATOM 5533 C C . ILE B 1 205 ? 8.531 5.773 19.938 1 98.19 205 ILE B C 1
ATOM 5535 O O . ILE B 1 205 ? 7.301 5.875 19.922 1 98.19 205 ILE B O 1
ATOM 5539 N N . ILE B 1 206 ? 9.25 6.816 19.922 1 97.94 206 ILE B N 1
ATOM 5540 C CA . ILE B 1 206 ? 8.734 8.148 19.641 1 97.94 206 ILE B CA 1
ATOM 5541 C C . ILE B 1 206 ? 9.641 8.859 18.641 1 97.94 206 ILE B C 1
ATOM 5543 O O . ILE B 1 206 ? 10.867 8.773 18.75 1 97.94 206 ILE B O 1
ATOM 5547 N N . THR B 1 207 ? 9.07 9.375 17.578 1 97.38 207 THR B N 1
ATOM 5548 C CA . THR B 1 207 ? 9.812 10.062 16.531 1 97.38 207 THR B CA 1
ATOM 5549 C C . THR B 1 207 ? 9.156 11.398 16.188 1 97.38 207 THR B C 1
ATOM 5551 O O . THR B 1 207 ? 7.945 11.562 16.359 1 97.38 207 THR B O 1
ATOM 5554 N N . PRO B 1 208 ? 9.938 12.344 15.734 1 95.44 208 PRO B N 1
ATOM 5555 C CA . PRO B 1 208 ? 9.359 13.594 15.25 1 95.44 208 PRO B CA 1
ATOM 5556 C C . PRO B 1 208 ? 8.719 13.461 13.867 1 95.44 208 PRO B C 1
ATOM 5558 O O . PRO B 1 208 ? 9.156 12.633 13.062 1 95.44 208 PRO B O 1
ATOM 5561 N N . SER B 1 209 ? 7.762 14.281 13.57 1 93.94 209 SER B N 1
ATOM 5562 C CA . SER B 1 209 ? 6.898 14.125 12.406 1 93.94 209 SER B CA 1
ATOM 5563 C C . SER B 1 209 ? 7.691 14.25 11.109 1 93.94 209 SER B C 1
ATOM 5565 O O . SER B 1 209 ? 7.352 13.617 10.102 1 93.94 209 SER B O 1
ATOM 5567 N N . VAL B 1 210 ? 8.789 15.047 11.078 1 94.5 210 VAL B N 1
ATOM 5568 C CA . VAL B 1 210 ? 9.539 15.281 9.844 1 94.5 210 VAL B CA 1
ATOM 5569 C C . VAL B 1 210 ? 10.195 13.984 9.383 1 94.5 210 VAL B C 1
ATOM 5571 O O . VAL B 1 210 ? 10.461 13.805 8.195 1 94.5 210 VAL B O 1
ATOM 5574 N N . LEU B 1 211 ? 10.344 13.031 10.328 1 96.44 211 LEU B N 1
ATOM 5575 C CA . LEU B 1 211 ? 11 11.766 10.016 1 96.44 211 LEU B CA 1
ATOM 5576 C C . LEU B 1 211 ? 9.984 10.727 9.539 1 96.44 211 LEU B C 1
ATOM 5578 O O . LEU B 1 211 ? 10.359 9.641 9.102 1 96.44 211 LEU B O 1
ATOM 5582 N N . GLN B 1 212 ? 8.75 11.047 9.547 1 96.75 212 GLN B N 1
ATOM 5583 C CA . GLN B 1 212 ? 7.688 10.055 9.43 1 96.75 212 GLN B CA 1
ATOM 5584 C C . GLN B 1 212 ? 7.137 10 8.008 1 96.75 212 GLN B C 1
ATOM 5586 O O . GLN B 1 212 ? 5.961 9.695 7.801 1 96.75 212 GLN B O 1
ATOM 5591 N N . TRP B 1 213 ? 7.957 10.297 7.027 1 95.56 213 TRP B N 1
ATOM 5592 C CA . TRP B 1 213 ? 7.547 10.242 5.629 1 95.56 213 TRP B CA 1
ATOM 5593 C C . TRP B 1 213 ? 7.395 8.797 5.16 1 95.56 213 TRP B C 1
ATOM 5595 O O . TRP B 1 213 ? 8.336 8.008 5.27 1 95.56 213 TRP B O 1
ATOM 5605 N N . THR B 1 214 ? 6.246 8.461 4.578 1 95.62 214 THR B N 1
ATOM 5606 C CA . THR B 1 214 ? 5.953 7.066 4.25 1 95.62 214 THR B CA 1
ATOM 5607 C C . THR B 1 214 ? 6.164 6.805 2.764 1 95.62 214 THR B C 1
ATOM 5609 O O . THR B 1 214 ? 5.668 5.809 2.229 1 95.62 214 THR B O 1
ATOM 5612 N N . GLY B 1 215 ? 6.816 7.684 2.078 1 92.94 215 GLY B N 1
ATOM 5613 C CA . GLY B 1 215 ? 7.059 7.488 0.657 1 92.94 215 GLY B CA 1
ATOM 5614 C C . GLY B 1 215 ? 8.32 6.699 0.368 1 92.94 215 GLY B C 1
ATOM 5615 O O . GLY B 1 215 ? 8.602 6.363 -0.785 1 92.94 215 GLY B O 1
ATOM 5616 N N . ASN B 1 216 ? 9.055 6.375 1.396 1 92.81 216 ASN B N 1
ATOM 5617 C CA . ASN B 1 216 ? 10.273 5.586 1.287 1 92.81 216 ASN B CA 1
ATOM 5618 C C . ASN B 1 216 ? 10.516 4.746 2.537 1 92.81 216 ASN B C 1
ATOM 5620 O O . ASN B 1 216 ? 9.852 4.941 3.557 1 92.81 216 ASN B O 1
ATOM 5624 N N . SER B 1 217 ? 11.406 3.676 2.383 1 94 217 SER B N 1
ATOM 5625 C CA . SER B 1 217 ? 11.836 2.92 3.555 1 94 217 SER B CA 1
ATOM 5626 C C . SER B 1 217 ? 12.562 3.816 4.555 1 94 217 SER B C 1
ATOM 5628 O O . SER B 1 217 ? 13.242 4.766 4.168 1 94 217 SER B O 1
ATOM 5630 N N . PRO B 1 218 ? 12.328 3.648 5.859 1 95.88 218 PRO B N 1
ATOM 5631 C CA . PRO B 1 218 ? 11.719 2.467 6.473 1 95.88 218 PRO B CA 1
ATOM 5632 C C . PRO B 1 218 ? 10.234 2.656 6.77 1 95.88 218 PRO B C 1
ATOM 5634 O O . PRO B 1 218 ? 9.531 1.685 7.051 1 95.88 218 PRO B O 1
ATOM 5637 N N . TRP B 1 219 ? 9.688 3.844 6.785 1 97.19 219 TRP B N 1
ATOM 5638 C CA . TRP B 1 219 ? 8.305 4.098 7.16 1 97.19 219 TRP B CA 1
ATOM 5639 C C . TRP B 1 219 ? 7.34 3.461 6.164 1 97.19 219 TRP B C 1
ATOM 5641 O O . TRP B 1 219 ? 6.293 2.934 6.547 1 97.19 219 TRP B O 1
ATOM 5651 N N . MET B 1 220 ? 7.715 3.486 4.922 1 96 220 MET B N 1
ATOM 5652 C CA . MET B 1 220 ? 6.93 2.816 3.889 1 96 220 MET B CA 1
ATOM 5653 C C . MET B 1 220 ? 6.77 1.332 4.203 1 96 220 MET B C 1
ATOM 5655 O O . MET B 1 220 ? 5.719 0.747 3.939 1 96 220 MET B O 1
ATOM 5659 N N . ASP B 1 221 ? 7.828 0.708 4.77 1 95.5 221 ASP B N 1
ATOM 5660 C CA . ASP B 1 221 ? 7.809 -0.717 5.082 1 95.5 221 ASP B CA 1
ATOM 5661 C C . ASP B 1 221 ? 6.707 -1.043 6.09 1 95.5 221 ASP B C 1
ATOM 5663 O O . ASP B 1 221 ? 6.055 -2.084 5.992 1 95.5 221 ASP B O 1
ATOM 5667 N N . LEU B 1 222 ? 6.48 -0.168 7.02 1 96.62 222 LEU B N 1
ATOM 5668 C CA . LEU B 1 222 ? 5.445 -0.401 8.023 1 96.62 222 LEU B CA 1
ATOM 5669 C C . LEU B 1 222 ? 4.059 -0.275 7.402 1 96.62 222 LEU B C 1
ATOM 5671 O O . LEU B 1 222 ? 3.164 -1.068 7.711 1 96.62 222 LEU B O 1
ATOM 5675 N N . VAL B 1 223 ? 3.887 0.74 6.547 1 96.81 223 VAL B N 1
ATOM 5676 C CA . VAL B 1 223 ? 2.617 0.897 5.844 1 96.81 223 VAL B CA 1
ATOM 5677 C C . VAL B 1 223 ? 2.342 -0.339 4.992 1 96.81 223 VAL B C 1
ATOM 5679 O O . VAL B 1 223 ? 1.244 -0.898 5.035 1 96.81 223 VAL B O 1
ATOM 5682 N N . GLN B 1 224 ? 3.361 -0.755 4.289 1 95.06 224 GLN B N 1
ATOM 5683 C CA . GLN B 1 224 ? 3.213 -1.911 3.41 1 95.06 224 GLN B CA 1
ATOM 5684 C C . GLN B 1 224 ? 2.906 -3.174 4.211 1 95.06 224 GLN B C 1
ATOM 5686 O O . GLN B 1 224 ? 2.09 -3.996 3.789 1 95.06 224 GLN B O 1
ATOM 5691 N N . ARG B 1 225 ? 3.564 -3.322 5.332 1 95.69 225 ARG B N 1
ATOM 5692 C CA . ARG B 1 225 ? 3.299 -4.488 6.168 1 95.69 225 ARG B CA 1
ATOM 5693 C C . ARG B 1 225 ? 1.841 -4.52 6.617 1 95.69 225 ARG B C 1
ATOM 5695 O O . ARG B 1 225 ? 1.195 -5.57 6.574 1 95.69 225 ARG B O 1
ATOM 5702 N N . ALA B 1 226 ? 1.348 -3.408 7.023 1 97.38 226 ALA B N 1
ATOM 5703 C CA . ALA B 1 226 ? -0.053 -3.303 7.422 1 97.38 226 ALA B CA 1
ATOM 5704 C C . ALA B 1 226 ? -0.98 -3.664 6.266 1 97.38 226 ALA B C 1
ATOM 5706 O O . ALA B 1 226 ? -1.904 -4.465 6.43 1 97.38 226 ALA B O 1
ATOM 5707 N N . LEU B 1 227 ? -0.72 -3.119 5.145 1 96.38 227 LEU B N 1
ATOM 5708 C CA . LEU B 1 227 ? -1.576 -3.324 3.982 1 96.38 227 LEU B CA 1
ATOM 5709 C C . LEU B 1 227 ? -1.516 -4.773 3.51 1 96.38 227 LEU B C 1
ATOM 5711 O O . LEU B 1 227 ? -2.516 -5.32 3.039 1 96.38 227 LEU B O 1
ATOM 5715 N N . VAL B 1 228 ? -0.359 -5.379 3.615 1 94.62 228 VAL B N 1
ATOM 5716 C CA . VAL B 1 228 ? -0.215 -6.781 3.238 1 94.62 228 VAL B CA 1
ATOM 5717 C C . VAL B 1 228 ? -1.07 -7.652 4.156 1 94.62 228 VAL B C 1
ATOM 5719 O O . VAL B 1 228 ? -1.764 -8.562 3.689 1 94.62 228 VAL B O 1
ATOM 5722 N N . TRP B 1 229 ? -1.045 -7.375 5.43 1 96.62 229 TRP B N 1
ATOM 5723 C CA . TRP B 1 229 ? -1.905 -8.117 6.348 1 96.62 229 TRP B CA 1
ATOM 5724 C C . TRP B 1 229 ? -3.373 -7.957 5.961 1 96.62 229 TRP B C 1
ATOM 5726 O O . TRP B 1 229 ? -4.121 -8.938 5.93 1 96.62 229 TRP B O 1
ATOM 5736 N N . GLU B 1 230 ? -3.768 -6.738 5.668 1 96.94 230 GLU B N 1
ATOM 5737 C CA . GLU B 1 230 ? -5.156 -6.461 5.309 1 96.94 230 GLU B CA 1
ATOM 5738 C C . GLU B 1 230 ? -5.547 -7.172 4.016 1 96.94 230 GLU B C 1
ATOM 5740 O O . GLU B 1 230 ? -6.703 -7.566 3.846 1 96.94 230 GLU B O 1
ATOM 5745 N N . ALA B 1 231 ? -4.609 -7.309 3.174 1 93.25 231 ALA B N 1
ATOM 5746 C CA . ALA B 1 231 ? -4.855 -7.988 1.905 1 93.25 231 ALA B CA 1
ATOM 5747 C C . ALA B 1 231 ? -4.922 -9.5 2.098 1 93.25 231 ALA B C 1
ATOM 5749 O O . ALA B 1 231 ? -5.746 -10.18 1.474 1 93.25 231 ALA B O 1
ATOM 5750 N N . ARG B 1 232 ? -4.074 -10.062 2.924 1 91 232 ARG B N 1
ATOM 5751 C CA . ARG B 1 232 ? -3.936 -11.5 3.131 1 91 232 ARG B CA 1
ATOM 5752 C C . ARG B 1 232 ? -5.125 -12.062 3.902 1 91 232 ARG B C 1
ATOM 5754 O O . ARG B 1 232 ? -5.551 -13.195 3.658 1 91 232 ARG B O 1
ATOM 5761 N N . GLU B 1 233 ? -5.547 -11.266 4.879 1 94.62 233 GLU B N 1
ATOM 5762 C CA . GLU B 1 233 ? -6.586 -11.75 5.777 1 94.62 233 GLU B CA 1
ATOM 5763 C C . GLU B 1 233 ? -7.879 -10.961 5.605 1 94.62 233 GLU B C 1
ATOM 5765 O O . GLU B 1 233 ? -7.914 -9.75 5.855 1 94.62 233 GLU B O 1
ATOM 5770 N N . THR B 1 234 ? -8.93 -11.695 5.238 1 93.69 234 THR B N 1
ATOM 5771 C CA . THR B 1 234 ? -10.219 -11.055 5.012 1 93.69 234 THR B CA 1
ATOM 5772 C C . THR B 1 234 ? -10.727 -10.391 6.289 1 93.69 234 THR B C 1
ATOM 5774 O O . THR B 1 234 ? -10.625 -10.969 7.375 1 93.69 2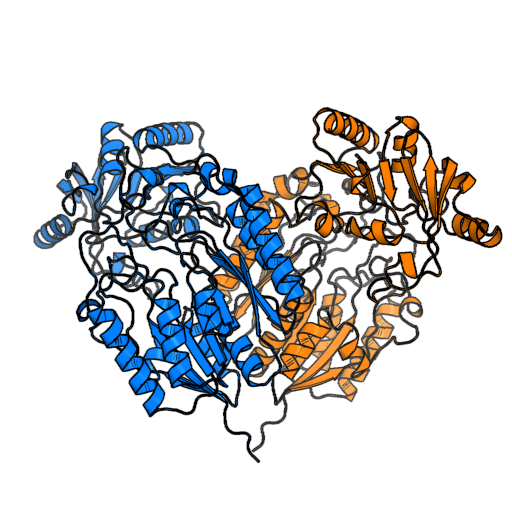34 THR B O 1
ATOM 5777 N N . ASP B 1 235 ? -11.227 -9.203 6.207 1 95.81 235 ASP B N 1
ATOM 5778 C CA . ASP B 1 235 ? -11.898 -8.469 7.273 1 95.81 235 ASP B CA 1
ATOM 5779 C C . ASP B 1 235 ? -10.906 -8.07 8.375 1 95.81 235 ASP B C 1
ATOM 5781 O O . ASP B 1 235 ? -11.273 -7.996 9.547 1 95.81 235 ASP B O 1
ATOM 5785 N N . VAL B 1 236 ? -9.625 -7.969 8.039 1 98 236 VAL B N 1
ATOM 5786 C CA . VAL B 1 236 ? -8.609 -7.473 8.961 1 98 236 VAL B CA 1
ATOM 5787 C C . VAL B 1 236 ? -8.25 -6.031 8.609 1 98 236 VAL B C 1
ATOM 5789 O O . VAL B 1 236 ? -8.125 -5.684 7.438 1 98 236 VAL B O 1
ATOM 5792 N N . TYR B 1 237 ? -8.164 -5.191 9.602 1 98.56 237 TYR B N 1
ATOM 5793 C CA . TYR B 1 237 ? -7.703 -3.814 9.453 1 98.56 237 TYR B CA 1
ATOM 5794 C C . TYR B 1 237 ? -6.602 -3.498 10.461 1 98.56 237 TYR B C 1
ATOM 5796 O O . TYR B 1 237 ? -6.664 -3.926 11.617 1 98.56 237 TYR B O 1
ATOM 5804 N N . VAL B 1 238 ? -5.574 -2.82 10.016 1 98.75 238 VAL B N 1
ATOM 5805 C CA . VAL B 1 238 ? -4.422 -2.51 10.852 1 98.75 238 VAL B CA 1
ATOM 5806 C C . VAL B 1 238 ? -4.242 -0.996 10.945 1 98.75 238 VAL B C 1
ATOM 5808 O O . VAL B 1 238 ? -4.047 -0.324 9.93 1 98.75 238 VAL B O 1
ATOM 5811 N N . ASN B 1 239 ? -4.383 -0.452 12.117 1 98.44 239 ASN B N 1
ATOM 5812 C CA . ASN B 1 239 ? -4.023 0.937 12.383 1 98.44 239 ASN B CA 1
ATOM 5813 C C . ASN B 1 239 ? -2.549 1.075 12.75 1 98.44 239 ASN B C 1
ATOM 5815 O O . ASN B 1 239 ? -2.037 0.318 13.578 1 98.44 239 ASN B O 1
ATOM 5819 N N . PHE B 1 240 ? -1.93 1.997 12.109 1 96.81 240 PHE B N 1
ATOM 5820 C CA . PHE B 1 240 ? -0.542 2.373 12.352 1 96.81 240 PHE B CA 1
ATOM 5821 C C . PHE B 1 240 ? -0.439 3.842 12.742 1 96.81 240 PHE B C 1
ATOM 5823 O O . PHE B 1 240 ? -0.396 4.719 11.875 1 96.81 240 PHE B O 1
ATOM 5830 N N . TYR B 1 241 ? -0.403 4.137 14.102 1 98.19 241 TYR B N 1
ATOM 5831 C CA . TYR B 1 241 ? -0.196 5.484 14.609 1 98.19 241 TYR B CA 1
ATOM 5832 C C . TYR B 1 241 ? 1.288 5.777 14.789 1 98.19 241 TYR B C 1
ATOM 5834 O O . TYR B 1 241 ? 1.981 5.062 15.523 1 98.19 241 TYR B O 1
ATOM 5842 N N . TYR B 1 242 ? 1.729 6.863 14.219 1 97.38 242 TYR B N 1
ATOM 5843 C CA . TYR B 1 242 ? 3.121 7.27 14.375 1 97.38 242 TYR B CA 1
ATOM 5844 C C . TYR B 1 242 ? 3.373 7.82 15.781 1 97.38 242 TYR B C 1
ATOM 5846 O O . TYR B 1 242 ? 4.48 7.707 16.297 1 97.38 242 TYR B O 1
ATOM 5854 N N . GLY B 1 243 ? 2.297 8.391 16.297 1 96.88 243 GLY B N 1
ATOM 5855 C CA . GLY B 1 243 ? 2.428 9.242 17.469 1 96.88 243 GLY B CA 1
ATOM 5856 C C . GLY B 1 243 ? 2.756 10.68 17.125 1 96.88 243 GLY B C 1
ATOM 5857 O O . GLY B 1 243 ? 3.26 10.969 16.031 1 96.88 243 GLY B O 1
ATOM 5858 N N . PHE B 1 244 ? 2.42 11.547 18.031 1 96.5 244 PHE B N 1
ATOM 5859 C CA . PHE B 1 244 ? 2.686 12.977 17.891 1 96.5 244 PHE B CA 1
ATOM 5860 C C . PHE B 1 244 ? 3.541 13.492 19.031 1 96.5 244 PHE B C 1
ATOM 5862 O O . PHE B 1 244 ? 3.02 13.859 20.094 1 96.5 244 PHE B O 1
ATOM 5869 N N . ALA B 1 245 ? 4.781 13.695 18.75 1 95.88 245 ALA B N 1
ATOM 5870 C CA . ALA B 1 245 ? 5.773 13.977 19.781 1 95.88 245 ALA B CA 1
ATOM 5871 C C . ALA B 1 245 ? 5.613 15.398 20.312 1 95.88 245 ALA B C 1
ATOM 5873 O O . ALA B 1 245 ? 6.176 15.742 21.359 1 95.88 245 ALA B O 1
ATOM 5874 N N . PHE B 1 246 ? 4.82 16.219 19.672 1 93.88 246 PHE B N 1
ATOM 5875 C CA . PHE B 1 246 ? 4.711 17.609 20.094 1 93.88 246 PHE B CA 1
ATOM 5876 C C . PHE B 1 246 ? 3.469 17.828 20.938 1 93.88 246 PHE B C 1
ATOM 5878 O O . PHE B 1 246 ? 3.066 18.969 21.188 1 93.88 246 PHE B O 1
ATOM 5885 N N . ALA B 1 247 ? 2.887 16.766 21.281 1 95 247 ALA B N 1
ATOM 5886 C CA . ALA B 1 247 ? 1.873 16.75 22.328 1 95 247 ALA B CA 1
ATOM 5887 C C . ALA B 1 247 ? 2.426 16.125 23.609 1 95 247 ALA B C 1
ATOM 5889 O O . ALA B 1 247 ? 2.684 14.922 23.656 1 95 247 ALA B O 1
ATOM 5890 N N . ASP B 1 248 ? 2.619 16.984 24.625 1 96.44 248 ASP B N 1
ATOM 5891 C CA . ASP B 1 248 ? 3.086 16.5 25.922 1 96.44 248 ASP B CA 1
ATOM 5892 C C . ASP B 1 248 ? 1.946 15.867 26.719 1 96.44 248 ASP B C 1
ATOM 5894 O O . ASP B 1 248 ? 1.463 16.438 27.688 1 96.44 248 ASP B O 1
ATOM 5898 N N . VAL B 1 249 ? 1.599 14.641 26.281 1 96.88 249 VAL B N 1
ATOM 5899 C CA . VAL B 1 249 ? 0.506 13.891 26.891 1 96.88 249 VAL B CA 1
ATOM 5900 C C . VAL B 1 249 ? 0.994 12.5 27.297 1 96.88 249 VAL B C 1
ATOM 5902 O O . VAL B 1 249 ? 2.023 12.031 26.797 1 96.88 249 VAL B O 1
ATOM 5905 N N . VAL B 1 250 ? 0.28 11.781 28.078 1 94.69 250 VAL B N 1
ATOM 5906 C CA . VAL B 1 250 ? 0.734 10.562 28.75 1 94.69 250 VAL B CA 1
ATOM 5907 C C . VAL B 1 250 ? 0.732 9.406 27.75 1 94.69 250 VAL B C 1
ATOM 5909 O O . VAL B 1 250 ? 1.441 8.414 27.938 1 94.69 250 VAL B O 1
ATOM 5912 N N . ASP B 1 251 ? -0.048 9.539 26.672 1 94.81 251 ASP B N 1
ATOM 5913 C CA . ASP B 1 251 ? -0.221 8.391 25.797 1 94.81 251 ASP B CA 1
ATOM 5914 C C . ASP B 1 251 ? 0.481 8.617 24.453 1 94.81 251 ASP B C 1
ATOM 5916 O O . ASP B 1 251 ? 0.232 7.891 23.484 1 94.81 251 ASP B O 1
ATOM 5920 N N . ALA B 1 252 ? 1.373 9.562 24.422 1 96 252 ALA B N 1
ATOM 5921 C CA . ALA B 1 252 ? 2.09 9.82 23.172 1 96 252 ALA B CA 1
ATOM 5922 C C . ALA B 1 252 ? 2.982 8.633 22.797 1 96 252 ALA B C 1
ATOM 5924 O O . ALA B 1 252 ? 3.424 7.883 23.672 1 96 252 ALA B O 1
ATOM 5925 N N . GLY B 1 253 ? 3.188 8.469 21.484 1 97.12 253 GLY B N 1
ATOM 5926 C CA . GLY B 1 253 ? 4.066 7.418 21 1 97.12 253 GLY B CA 1
ATOM 5927 C C . GLY B 1 253 ? 3.42 6.523 19.953 1 97.12 253 GLY B C 1
ATOM 5928 O O . GLY B 1 253 ? 2.207 6.59 19.75 1 97.12 253 GLY B O 1
ATOM 5929 N N . MET B 1 254 ? 4.234 5.695 19.422 1 98.25 254 MET B N 1
ATOM 5930 C CA . MET B 1 254 ? 3.789 4.801 18.359 1 98.25 254 MET B CA 1
ATOM 5931 C C . MET B 1 254 ? 2.809 3.762 18.891 1 98.25 254 MET B C 1
ATOM 5933 O O . MET B 1 254 ? 2.99 3.242 20 1 98.25 254 MET B O 1
ATOM 5937 N N . THR B 1 255 ? 1.757 3.484 18.156 1 98.62 255 THR B N 1
ATOM 5938 C CA . THR B 1 255 ? 0.748 2.514 18.562 1 98.62 255 THR B CA 1
ATOM 5939 C C . THR B 1 255 ? 0.217 1.745 17.359 1 98.62 255 THR B C 1
ATOM 5941 O O . THR B 1 255 ? 0.004 2.324 16.297 1 98.62 255 THR B O 1
ATOM 5944 N N . PHE B 1 256 ? 0.011 0.422 17.562 1 98.69 256 PHE B N 1
ATOM 5945 C CA . PHE B 1 256 ? -0.649 -0.423 16.578 1 98.69 256 PHE B CA 1
ATOM 5946 C C . PHE B 1 256 ? -1.976 -0.947 17.109 1 98.69 256 PHE B C 1
ATOM 5948 O O . PHE B 1 256 ? -2.055 -1.396 18.25 1 98.69 256 PHE B O 1
ATOM 5955 N N . GLN B 1 257 ? -3.057 -0.821 16.359 1 98.75 257 GLN B N 1
ATOM 5956 C CA . GLN B 1 257 ? -4.355 -1.426 16.641 1 98.75 257 GLN B CA 1
ATOM 5957 C C . GLN B 1 257 ? -4.809 -2.312 15.484 1 98.75 257 GLN B C 1
ATOM 5959 O O . GLN B 1 257 ? -4.688 -1.932 14.32 1 98.75 257 GLN B O 1
ATOM 5964 N N . VAL B 1 258 ? -5.25 -3.471 15.805 1 98.81 258 VAL B N 1
ATOM 5965 C CA . VAL B 1 258 ? -5.727 -4.41 14.797 1 98.81 258 VAL B CA 1
ATOM 5966 C C . VAL B 1 258 ? -7.195 -4.742 15.062 1 98.81 258 VAL B C 1
ATOM 5968 O O . VAL B 1 258 ? -7.594 -4.965 16.203 1 98.81 258 VAL B O 1
ATOM 5971 N N . MET B 1 259 ? -8.008 -4.668 14.023 1 98.69 259 MET B N 1
ATOM 5972 C CA . MET B 1 259 ? -9.398 -5.105 14.055 1 98.69 259 MET B CA 1
ATOM 5973 C C . MET B 1 259 ? -9.586 -6.371 13.227 1 98.69 259 MET B C 1
ATOM 5975 O O . MET B 1 259 ? -9.039 -6.488 12.125 1 98.69 259 MET B O 1
ATOM 5979 N N . THR B 1 260 ? -10.281 -7.352 13.734 1 98.62 260 THR B N 1
ATOM 5980 C CA . THR B 1 260 ? -10.641 -8.562 13.008 1 98.62 260 THR B CA 1
ATOM 5981 C C . THR B 1 260 ? -12.133 -8.859 13.172 1 98.62 260 THR B C 1
ATOM 5983 O O . THR B 1 260 ? -12.82 -8.203 13.953 1 98.62 260 THR B O 1
ATOM 5986 N N . ASN B 1 261 ? -12.641 -9.719 12.43 1 98.31 261 ASN B N 1
ATOM 5987 C CA . ASN B 1 261 ? -14.023 -10.188 12.492 1 98.31 261 ASN B CA 1
ATOM 5988 C C . ASN B 1 261 ? -14.148 -11.461 13.32 1 98.31 261 ASN B C 1
ATOM 5990 O O . ASN B 1 261 ? -14.172 -12.562 12.773 1 98.31 261 ASN B O 1
ATOM 5994 N N . GLY B 1 262 ? -14.25 -11.32 14.617 1 98.31 262 GLY B N 1
ATOM 5995 C CA . GLY B 1 262 ? -14.484 -12.438 15.516 1 98.31 262 GLY B CA 1
ATOM 5996 C C . GLY B 1 262 ? -13.266 -13.336 15.688 1 98.31 262 GLY B C 1
ATOM 5997 O O . GLY B 1 262 ? -13.398 -14.547 15.852 1 98.31 262 GLY B O 1
ATOM 5998 N N . ASP B 1 263 ? -12.07 -12.789 15.625 1 98.25 263 ASP B N 1
ATOM 5999 C CA . ASP B 1 263 ? -10.859 -13.594 15.727 1 98.25 263 ASP B CA 1
ATOM 6000 C C . ASP B 1 263 ? -9.797 -12.875 16.562 1 98.25 263 ASP B C 1
ATOM 6002 O O . ASP B 1 263 ? -8.812 -12.367 16.016 1 98.25 263 ASP B O 1
ATOM 6006 N N . PRO B 1 264 ? -9.906 -12.891 17.891 1 98.06 264 PRO B N 1
ATOM 6007 C CA . PRO B 1 264 ? -8.969 -12.188 18.766 1 98.06 264 PRO B CA 1
ATOM 6008 C C . PRO B 1 264 ? -7.547 -12.734 18.656 1 98.06 264 PRO B C 1
ATOM 6010 O O . PRO B 1 264 ? -6.578 -11.984 18.828 1 98.06 264 PRO B O 1
ATOM 6013 N N . GLU B 1 265 ? -7.406 -14.008 18.359 1 98.31 265 GLU B N 1
ATOM 6014 C CA . GLU B 1 265 ? -6.074 -14.594 18.219 1 98.31 265 GLU B CA 1
ATOM 6015 C C . GLU B 1 265 ? -5.332 -13.992 17.031 1 98.31 265 GLU B C 1
ATOM 6017 O O . GLU B 1 265 ? -4.152 -13.648 17.125 1 98.31 265 GLU B O 1
ATOM 6022 N N . LEU B 1 266 ? -6.074 -13.883 15.945 1 98.19 266 LEU B N 1
ATOM 6023 C CA . LEU B 1 266 ? -5.488 -13.266 14.758 1 98.19 266 LEU B CA 1
ATOM 6024 C C . LEU B 1 266 ? -5.133 -11.805 15.031 1 98.19 266 LEU B C 1
ATOM 6026 O O . LEU B 1 266 ? -4.07 -11.336 14.617 1 98.19 266 LEU B O 1
ATOM 6030 N N . ALA B 1 267 ? -5.992 -11.078 15.719 1 98.69 267 ALA B N 1
ATOM 6031 C CA . ALA B 1 267 ? -5.734 -9.688 16.062 1 98.69 267 ALA B CA 1
ATOM 6032 C C . ALA B 1 267 ? -4.438 -9.547 16.859 1 98.69 267 ALA B C 1
ATOM 6034 O O . ALA B 1 267 ? -3.602 -8.695 16.547 1 98.69 267 ALA B O 1
ATOM 6035 N N . ASN B 1 268 ? -4.312 -10.414 17.859 1 98.62 268 ASN B N 1
ATOM 6036 C CA . ASN B 1 268 ? -3.113 -10.391 18.688 1 98.62 268 ASN B CA 1
ATOM 6037 C C . ASN B 1 268 ? -1.864 -10.727 17.875 1 98.62 268 ASN B C 1
ATOM 6039 O O . ASN B 1 268 ? -0.831 -10.07 18.016 1 98.62 268 ASN B O 1
ATOM 6043 N N . HIS B 1 269 ? -1.965 -11.703 17.031 1 97.31 269 HIS B N 1
ATOM 6044 C CA . HIS B 1 269 ? -0.835 -12.125 16.219 1 97.31 269 HIS B CA 1
ATOM 6045 C C . HIS B 1 269 ? -0.347 -10.992 15.32 1 97.31 269 HIS B C 1
ATOM 6047 O O . HIS B 1 269 ? 0.854 -10.719 15.258 1 97.31 269 HIS B O 1
ATOM 6053 N N . ILE B 1 270 ? -1.217 -10.359 14.672 1 98.12 270 ILE B N 1
ATOM 6054 C CA . ILE B 1 270 ? -0.876 -9.289 13.742 1 98.12 270 ILE B CA 1
ATOM 6055 C C . ILE B 1 270 ? -0.327 -8.086 14.508 1 98.12 270 ILE B C 1
ATOM 6057 O O . ILE B 1 270 ? 0.656 -7.473 14.094 1 98.12 270 ILE B O 1
ATOM 6061 N N . ALA B 1 271 ? -0.976 -7.738 15.641 1 98.62 271 ALA B N 1
ATOM 6062 C CA . ALA B 1 271 ? -0.488 -6.625 16.453 1 98.62 271 ALA B CA 1
ATOM 6063 C C . ALA B 1 271 ? 0.942 -6.875 16.922 1 98.62 271 ALA B C 1
ATOM 6065 O O . ALA B 1 271 ? 1.781 -5.973 16.891 1 98.62 271 ALA B O 1
ATOM 6066 N N . ASP B 1 272 ? 1.178 -8.109 17.375 1 97.94 272 ASP B N 1
ATOM 6067 C CA . ASP B 1 272 ? 2.527 -8.484 17.781 1 97.94 272 ASP B CA 1
ATOM 6068 C C . ASP B 1 272 ? 3.512 -8.352 16.625 1 97.94 272 ASP B C 1
ATOM 6070 O O . ASP B 1 272 ? 4.609 -7.809 16.797 1 97.94 272 ASP B O 1
ATOM 6074 N N . ASP B 1 273 ? 3.125 -8.828 15.492 1 96.75 273 ASP B N 1
ATOM 6075 C CA . ASP B 1 273 ? 3.99 -8.773 14.312 1 96.75 273 ASP B CA 1
ATOM 6076 C C . ASP B 1 273 ? 4.316 -7.328 13.945 1 96.75 273 ASP B C 1
ATOM 6078 O O . ASP B 1 273 ? 5.469 -7 13.656 1 96.75 273 ASP B O 1
ATOM 6082 N N . MET B 1 274 ? 3.348 -6.465 13.953 1 98 274 MET B N 1
ATOM 6083 C CA . MET B 1 274 ? 3.543 -5.062 13.609 1 98 274 MET B CA 1
ATOM 6084 C C . MET B 1 274 ? 4.484 -4.383 14.594 1 98 274 MET B C 1
ATOM 6086 O O . MET B 1 274 ? 5.414 -3.684 14.195 1 98 274 MET B O 1
ATOM 6090 N N . ALA B 1 275 ? 4.207 -4.609 15.844 1 98.12 275 ALA B N 1
ATOM 6091 C CA . ALA B 1 275 ? 5.027 -3.988 16.891 1 98.12 275 ALA B CA 1
ATOM 6092 C C . ALA B 1 275 ? 6.469 -4.48 16.812 1 98.12 275 ALA B C 1
ATOM 6094 O O . ALA B 1 275 ? 7.406 -3.693 16.938 1 98.12 275 ALA B O 1
ATOM 6095 N N . GLN B 1 276 ? 6.641 -5.762 16.594 1 96.75 276 GLN B N 1
ATOM 6096 C CA . GLN B 1 276 ? 7.977 -6.34 16.484 1 96.75 276 GLN B CA 1
ATOM 6097 C C . GLN B 1 276 ? 8.711 -5.824 15.258 1 96.75 276 GLN B C 1
ATOM 6099 O O . GLN B 1 276 ? 9.922 -5.594 15.297 1 96.75 276 GLN B O 1
ATOM 6104 N N . THR B 1 277 ? 8 -5.668 14.195 1 96.56 277 THR B N 1
ATOM 6105 C CA . THR B 1 277 ? 8.594 -5.109 12.992 1 96.56 277 THR B CA 1
ATOM 6106 C C . THR B 1 277 ? 9.094 -3.691 13.242 1 96.56 277 THR B C 1
ATOM 6108 O O . THR B 1 277 ? 10.227 -3.354 12.883 1 96.56 277 THR B O 1
ATOM 6111 N N . ALA B 1 278 ? 8.273 -2.896 13.906 1 98 278 ALA B N 1
ATOM 6112 C CA . ALA B 1 278 ? 8.672 -1.529 14.227 1 98 278 ALA B CA 1
ATOM 6113 C C . ALA B 1 278 ? 9.898 -1.517 15.133 1 98 278 ALA B C 1
ATOM 6115 O O . ALA B 1 278 ? 10.812 -0.714 14.945 1 98 278 ALA B O 1
ATOM 6116 N N . TRP B 1 279 ? 9.867 -2.396 16.062 1 97.69 279 TRP B N 1
ATOM 6117 C CA . TRP B 1 279 ? 10.984 -2.455 17 1 97.69 279 TRP B CA 1
ATOM 6118 C C . TRP B 1 279 ? 12.273 -2.844 16.297 1 97.69 279 TRP B C 1
ATOM 6120 O O . TRP B 1 279 ? 13.336 -2.291 16.578 1 97.69 279 TRP B O 1
ATOM 6130 N N . ARG B 1 280 ? 12.234 -3.77 15.383 1 95 280 ARG B N 1
ATOM 6131 C CA . ARG B 1 280 ? 13.398 -4.172 14.602 1 95 280 ARG B CA 1
ATOM 6132 C C . ARG B 1 280 ? 13.914 -3.016 13.75 1 95 280 ARG B C 1
ATOM 6134 O O . ARG B 1 280 ? 15.125 -2.887 13.531 1 95 280 ARG B O 1
ATOM 6141 N N . LEU B 1 281 ? 12.992 -2.129 13.344 1 96.25 281 LEU B N 1
ATOM 6142 C CA . LEU B 1 281 ? 13.344 -1.05 12.422 1 96.25 281 LEU B CA 1
ATOM 6143 C C . LEU B 1 281 ? 13.578 0.251 13.18 1 96.25 281 LEU B C 1
ATOM 6145 O O . LEU B 1 281 ? 13.812 1.298 12.57 1 96.25 281 LEU B O 1
ATOM 6149 N N . ARG B 1 282 ? 13.57 0.238 14.508 1 97.44 282 ARG B N 1
ATOM 6150 C CA . ARG B 1 282 ? 13.492 1.437 15.336 1 97.44 282 ARG B CA 1
ATOM 6151 C C . ARG B 1 282 ? 14.648 2.387 15.039 1 97.44 282 ARG B C 1
ATOM 6153 O O . ARG B 1 282 ? 14.469 3.605 15.031 1 97.44 282 ARG B O 1
ATOM 6160 N N . GLU B 1 283 ? 15.875 1.842 14.789 1 97.19 283 GLU B N 1
ATOM 6161 C CA . GLU B 1 283 ? 17.031 2.688 14.508 1 97.19 283 GLU B CA 1
ATOM 6162 C C . GLU B 1 283 ? 16.875 3.428 13.18 1 97.19 283 GLU B C 1
ATOM 6164 O O . GLU B 1 283 ? 17.109 4.633 13.102 1 97.19 283 GLU B O 1
ATOM 6169 N N . GLU B 1 284 ? 16.391 2.697 12.203 1 97.19 284 GLU B N 1
ATOM 6170 C CA . GLU B 1 284 ? 16.203 3.295 10.883 1 97.19 284 GLU B CA 1
ATOM 6171 C C . GLU B 1 284 ? 15.055 4.289 10.883 1 97.19 284 GLU B C 1
ATOM 6173 O O . GLU B 1 284 ? 15.086 5.289 10.156 1 97.19 284 GLU B O 1
ATOM 6178 N N . LEU B 1 285 ? 14.031 4.023 11.68 1 97.62 285 LEU B N 1
ATOM 6179 C CA . LEU B 1 285 ? 12.875 4.91 11.75 1 97.62 285 LEU B CA 1
ATOM 6180 C C . LEU B 1 285 ? 13.281 6.289 12.266 1 97.62 285 LEU B C 1
ATOM 6182 O O . LEU B 1 285 ? 12.688 7.297 11.875 1 97.62 285 LEU B O 1
ATOM 6186 N N . TYR B 1 286 ? 14.266 6.312 13.117 1 96.62 286 TYR B N 1
ATOM 6187 C CA . TYR B 1 286 ? 14.688 7.586 13.688 1 96.62 286 TYR B CA 1
ATOM 6188 C C . TYR B 1 286 ? 15.859 8.172 12.906 1 96.62 286 TYR B C 1
ATOM 6190 O O . TYR B 1 286 ? 15.875 9.359 12.594 1 96.62 286 TYR B O 1
ATOM 6198 N N . TYR B 1 287 ? 16.859 7.336 12.539 1 95.88 287 TYR B N 1
ATOM 6199 C CA . TYR B 1 287 ? 18.125 7.844 12.016 1 95.88 287 TYR B CA 1
ATOM 6200 C C . TYR B 1 287 ? 18.188 7.688 10.5 1 95.88 287 TYR B C 1
ATOM 6202 O O . TYR B 1 287 ? 19.156 8.133 9.867 1 95.88 287 TYR B O 1
ATOM 6210 N N . GLY B 1 288 ? 17.188 7.121 9.953 1 93.94 288 GLY B N 1
ATOM 6211 C CA . GLY B 1 288 ? 17.25 6.805 8.539 1 93.94 288 GLY B CA 1
ATOM 6212 C C . GLY B 1 288 ? 17.078 8.023 7.648 1 93.94 288 GLY B C 1
ATOM 6213 O O . GLY B 1 288 ? 17.453 7.996 6.473 1 93.94 288 GLY B O 1
ATOM 6214 N N . THR B 1 289 ? 16.484 9.094 8.102 1 94.31 289 THR B N 1
ATOM 6215 C CA . THR B 1 289 ? 16.312 10.344 7.363 1 94.31 289 THR B CA 1
ATOM 6216 C C . THR B 1 289 ? 17.375 11.359 7.766 1 94.31 289 THR B C 1
ATOM 6218 O O . THR B 1 289 ? 17.516 11.68 8.945 1 94.31 289 THR B O 1
ATOM 6221 N N . GLU B 1 290 ? 18.078 11.875 6.754 1 94.31 290 GLU B N 1
ATOM 6222 C CA . GLU B 1 290 ? 19.109 12.859 7.027 1 94.31 290 GLU B CA 1
ATOM 6223 C C . GLU B 1 290 ? 18.547 14.273 7.043 1 94.31 290 GLU B C 1
ATOM 6225 O O . GLU B 1 290 ? 17.844 14.68 6.113 1 94.31 290 GLU B O 1
ATOM 6230 N N . VAL B 1 291 ? 18.734 14.945 8.086 1 96 291 VAL B N 1
ATOM 6231 C CA . VAL B 1 291 ? 18.406 16.359 8.227 1 96 291 VAL B CA 1
ATOM 6232 C C . VAL B 1 291 ? 19.688 17.172 8.438 1 96 291 VAL B C 1
ATOM 6234 O O . VAL B 1 291 ? 20.531 16.812 9.25 1 96 291 VAL B O 1
ATOM 6237 N N . HIS B 1 292 ? 19.812 18.266 7.691 1 97.12 292 HIS B N 1
ATOM 6238 C CA . HIS B 1 292 ? 21.047 19.031 7.703 1 97.12 292 HIS B CA 1
ATOM 6239 C C . HIS B 1 292 ? 20.812 20.438 8.273 1 97.12 292 HIS B C 1
ATOM 6241 O O . HIS B 1 292 ? 19.688 20.938 8.25 1 97.12 292 HIS B O 1
ATOM 6247 N N . SER B 1 293 ? 21.922 20.969 8.789 1 96.75 293 SER B N 1
ATOM 6248 C CA . SER B 1 293 ? 21.844 22.406 9.055 1 96.75 293 SER B CA 1
ATOM 6249 C C . SER B 1 293 ? 21.609 23.203 7.77 1 96.75 293 SER B C 1
ATOM 6251 O O . SER B 1 293 ? 22.031 22.766 6.691 1 96.75 293 SER B O 1
ATOM 6253 N N . ILE B 1 294 ? 20.984 24.297 7.949 1 96.62 294 ILE B N 1
ATOM 6254 C CA . ILE B 1 294 ? 20.719 25.141 6.785 1 96.62 294 ILE B CA 1
ATOM 6255 C C . ILE B 1 294 ? 22.031 25.484 6.098 1 96.62 294 ILE B C 1
ATOM 6257 O O . ILE B 1 294 ? 22.141 25.422 4.871 1 96.62 294 ILE B O 1
ATOM 6261 N N . ALA B 1 295 ? 23.031 25.781 6.859 1 97.25 295 ALA B N 1
ATOM 6262 C CA . ALA B 1 295 ? 24.344 26.125 6.305 1 97.25 295 ALA B CA 1
ATOM 6263 C C . ALA B 1 295 ? 24.922 24.969 5.508 1 97.25 295 ALA B C 1
ATOM 6265 O O . ALA B 1 295 ? 25.375 25.141 4.375 1 97.25 295 ALA B O 1
ATOM 6266 N N . ASP B 1 296 ? 24.906 23.797 6.09 1 97.75 296 ASP B N 1
ATOM 6267 C CA . ASP B 1 296 ? 25.422 22.609 5.406 1 97.75 296 ASP B CA 1
ATOM 6268 C C . ASP B 1 296 ? 24.594 22.297 4.16 1 97.75 296 ASP B C 1
ATOM 6270 O O . ASP B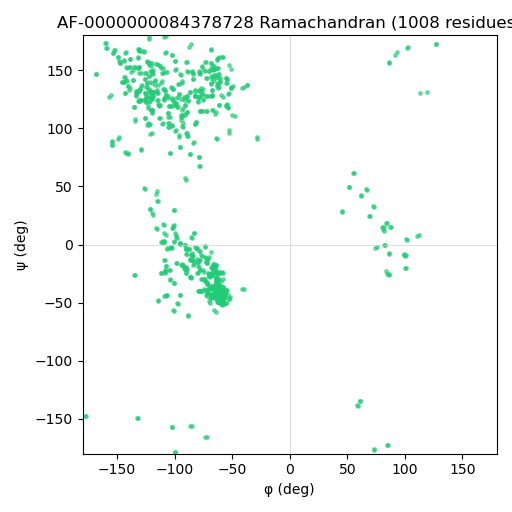 1 296 ? 25.141 21.875 3.139 1 97.75 296 ASP B O 1
ATOM 6274 N N . GLY B 1 297 ? 23.297 22.5 4.305 1 98.19 297 GLY B N 1
ATOM 6275 C CA . GLY B 1 297 ? 22.422 22.266 3.172 1 98.19 297 GLY B CA 1
ATOM 6276 C C . GLY B 1 297 ? 22.766 23.109 1.959 1 98.19 297 GLY B C 1
ATOM 6277 O O . GLY B 1 297 ? 22.703 22.625 0.826 1 98.19 297 GLY B O 1
ATOM 6278 N N . ILE B 1 298 ? 23.094 24.328 2.201 1 98.06 298 ILE B N 1
ATOM 6279 C CA . ILE B 1 298 ? 23.469 25.203 1.102 1 98.06 298 ILE B CA 1
ATOM 6280 C C . ILE B 1 298 ? 24.766 24.703 0.45 1 98.06 298 ILE B C 1
ATOM 6282 O O . ILE B 1 298 ? 24.875 24.688 -0.777 1 98.06 298 ILE B O 1
ATOM 6286 N N . GLY B 1 299 ? 25.703 24.297 1.283 1 98 299 GLY B N 1
ATOM 6287 C CA . GLY B 1 299 ? 26.906 23.703 0.733 1 98 299 GLY B CA 1
ATOM 6288 C C . GLY B 1 299 ? 26.625 22.484 -0.129 1 98 299 GLY B C 1
ATOM 6289 O O . GLY B 1 299 ? 27.172 22.344 -1.227 1 98 299 GLY B O 1
ATOM 6290 N N . MET B 1 300 ? 25.766 21.656 0.345 1 98.25 300 MET B N 1
ATOM 6291 C CA . MET B 1 300 ? 25.391 20.438 -0.373 1 98.25 300 MET B CA 1
ATOM 6292 C C . MET B 1 300 ? 24.656 20.781 -1.664 1 98.25 300 MET B C 1
ATOM 6294 O O . MET B 1 300 ? 24.797 20.078 -2.666 1 98.25 300 MET B O 1
ATOM 6298 N N . ALA B 1 301 ? 23.859 21.812 -1.593 1 98.56 301 ALA B N 1
ATOM 6299 C CA . ALA B 1 301 ? 23.172 22.266 -2.801 1 98.56 301 ALA B CA 1
ATOM 6300 C C . ALA B 1 301 ? 24.172 22.688 -3.875 1 98.56 301 ALA B C 1
ATOM 6302 O O . ALA B 1 301 ? 24.016 22.344 -5.047 1 98.56 301 ALA B O 1
ATOM 6303 N N . LYS B 1 302 ? 25.172 23.391 -3.486 1 98.19 302 LYS B N 1
ATOM 6304 C CA . LYS B 1 302 ? 26.203 23.828 -4.422 1 98.19 302 LYS B CA 1
ATOM 6305 C C . LYS B 1 302 ? 26.922 22.625 -5.043 1 98.19 302 LYS B C 1
ATOM 6307 O O . LYS B 1 302 ? 27.203 22.609 -6.242 1 98.19 302 LYS B O 1
ATOM 6312 N N . GLU B 1 303 ? 27.188 21.641 -4.246 1 98.12 303 GLU B N 1
ATOM 6313 C CA . GLU B 1 303 ? 27.812 20.422 -4.742 1 98.12 303 GLU B CA 1
ATOM 6314 C C . GLU B 1 303 ? 26.922 19.719 -5.758 1 98.12 303 GLU B C 1
ATOM 6316 O O . GLU B 1 303 ? 27.391 19.234 -6.781 1 98.12 303 GLU B O 1
ATOM 6321 N N . ALA B 1 304 ? 25.672 19.656 -5.438 1 98.19 304 ALA B N 1
ATOM 6322 C CA . ALA B 1 304 ? 24.703 19.016 -6.34 1 98.19 304 ALA B CA 1
ATOM 6323 C C . ALA B 1 304 ? 24.656 19.75 -7.68 1 98.19 304 ALA B C 1
ATOM 6325 O O . ALA B 1 304 ? 24.547 19.109 -8.734 1 98.19 304 ALA B O 1
ATOM 6326 N N . ILE B 1 305 ? 24.688 21.047 -7.645 1 97.56 305 ILE B N 1
ATOM 6327 C CA . ILE B 1 305 ? 24.703 21.859 -8.859 1 97.56 305 ILE B CA 1
ATOM 6328 C C . ILE B 1 305 ? 25.922 21.5 -9.711 1 97.56 305 ILE B C 1
ATOM 6330 O O . ILE B 1 305 ? 25.797 21.266 -10.914 1 97.56 305 ILE B O 1
ATOM 6334 N N . THR B 1 306 ? 27 21.375 -9.055 1 97.56 306 THR B N 1
ATOM 6335 C CA . THR B 1 306 ? 28.234 21.031 -9.75 1 97.56 306 THR B CA 1
ATOM 6336 C C . THR B 1 306 ? 28.156 19.656 -10.383 1 97.56 306 THR B C 1
ATOM 6338 O O . THR B 1 306 ? 28.688 19.422 -11.469 1 97.56 306 THR B O 1
ATOM 6341 N N . ALA B 1 307 ? 27.484 18.781 -9.781 1 97.69 307 ALA B N 1
ATOM 6342 C CA . ALA B 1 307 ? 27.359 17.406 -10.227 1 97.69 307 ALA B CA 1
ATOM 6343 C C . ALA B 1 307 ? 26.266 17.266 -11.273 1 97.69 307 ALA B C 1
ATOM 6345 O O . ALA B 1 307 ? 26.047 16.172 -11.82 1 97.69 307 ALA B O 1
ATOM 6346 N N . GLY B 1 308 ? 25.484 18.266 -11.492 1 96.94 308 GLY B N 1
ATOM 6347 C CA . GLY B 1 308 ? 24.391 18.234 -12.445 1 96.94 308 GLY B CA 1
ATOM 6348 C C . GLY B 1 308 ? 23.141 17.578 -11.891 1 96.94 308 GLY B C 1
ATOM 6349 O O . GLY B 1 308 ? 22.234 17.219 -12.648 1 96.94 308 GLY B O 1
ATOM 6350 N N . ALA B 1 309 ? 23.031 17.391 -10.609 1 97.19 309 ALA B N 1
ATOM 6351 C CA . ALA B 1 309 ? 21.891 16.781 -9.945 1 97.19 309 ALA B CA 1
ATOM 6352 C C . ALA B 1 309 ? 20.844 17.812 -9.547 1 97.19 309 ALA B C 1
ATOM 6354 O O . ALA B 1 309 ? 20.5 17.938 -8.375 1 97.19 309 ALA B O 1
ATOM 6355 N N . VAL B 1 310 ? 20.344 18.625 -10.531 1 97.44 310 VAL B N 1
ATOM 6356 C CA . VAL B 1 310 ? 19.406 19.719 -10.352 1 97.44 310 VAL B CA 1
ATOM 6357 C C . VAL B 1 310 ? 18.047 19.344 -10.969 1 97.44 310 VAL B C 1
ATOM 6359 O O . VAL B 1 310 ? 17.984 18.516 -11.875 1 97.44 310 VAL B O 1
ATOM 6362 N N . PRO B 1 311 ? 16.984 19.922 -10.422 1 97.44 311 PRO B N 1
ATOM 6363 C CA . PRO B 1 311 ? 16.906 20.938 -9.375 1 97.44 311 PRO B CA 1
ATOM 6364 C C . PRO B 1 311 ? 17.109 20.359 -7.977 1 97.44 311 PRO B C 1
ATOM 6366 O O . PRO B 1 311 ? 16.812 19.172 -7.742 1 97.44 311 PRO B O 1
ATOM 6369 N N . VAL B 1 312 ? 17.656 21.172 -7.141 1 98.38 312 VAL B N 1
ATOM 6370 C CA . VAL B 1 312 ? 17.797 20.875 -5.723 1 98.38 312 VAL B CA 1
ATOM 6371 C C . VAL B 1 312 ? 16.656 21.5 -4.941 1 98.38 312 VAL B C 1
ATOM 6373 O O . VAL B 1 312 ? 16.328 22.672 -5.141 1 98.38 312 VAL B O 1
ATOM 6376 N N . VAL B 1 313 ? 16.016 20.719 -4.113 1 98.12 313 VAL B N 1
ATOM 6377 C CA . VAL B 1 313 ? 15.008 21.281 -3.211 1 98.12 313 VAL B CA 1
ATOM 6378 C C . VAL B 1 313 ? 15.586 21.391 -1.803 1 98.12 313 VAL B C 1
ATOM 6380 O O . VAL B 1 313 ? 16.062 20.406 -1.23 1 98.12 313 VAL B O 1
ATOM 6383 N N . LEU B 1 314 ? 15.641 22.578 -1.307 1 97.75 314 LEU B N 1
ATOM 6384 C CA . LEU B 1 314 ? 15.906 22.828 0.105 1 97.75 314 LEU B CA 1
ATOM 6385 C C . LEU B 1 314 ? 14.602 22.969 0.884 1 97.75 314 LEU B C 1
ATOM 6387 O O . LEU B 1 314 ? 13.914 24 0.771 1 97.75 314 LEU B O 1
ATOM 6391 N N . ALA B 1 315 ? 14.32 22 1.695 1 96.25 315 ALA B N 1
ATOM 6392 C CA . ALA B 1 315 ? 13.055 22 2.43 1 96.25 315 ALA B CA 1
ATOM 6393 C C . ALA B 1 315 ? 13.273 22.359 3.896 1 96.25 315 ALA B C 1
ATOM 6395 O O . ALA B 1 315 ? 13.773 21.531 4.672 1 96.25 315 ALA B O 1
ATOM 6396 N N . ASP B 1 316 ? 12.922 23.547 4.227 1 94.5 316 ASP B N 1
ATOM 6397 C CA . ASP B 1 316 ? 12.953 24 5.613 1 94.5 316 ASP B CA 1
ATOM 6398 C C . ASP B 1 316 ? 11.711 23.531 6.371 1 94.5 316 ASP B C 1
ATOM 6400 O O . ASP B 1 316 ? 10.633 24.109 6.234 1 94.5 316 ASP B O 1
ATOM 6404 N N . HIS B 1 317 ? 11.906 22.531 7.215 1 91.06 317 HIS B N 1
ATOM 6405 C CA . HIS B 1 317 ? 10.758 21.953 7.902 1 91.06 317 HIS B CA 1
ATOM 6406 C C . HIS B 1 317 ? 10.5 22.641 9.234 1 91.06 317 HIS B C 1
ATOM 6408 O O . HIS B 1 317 ? 9.539 22.328 9.938 1 91.06 317 HIS B O 1
ATOM 6414 N N . SER B 1 318 ? 11.328 23.594 9.539 1 84.88 318 SER B N 1
ATOM 6415 C CA . SER B 1 318 ? 11.305 24.203 10.859 1 84.88 318 SER B CA 1
ATOM 6416 C C . SER B 1 318 ? 10.281 25.344 10.914 1 84.88 318 SER B C 1
ATOM 6418 O O . SER B 1 318 ? 9.914 25.797 12 1 84.88 318 SER B O 1
ATOM 6420 N N . ASP B 1 319 ? 9.852 25.703 9.812 1 76 319 ASP B N 1
ATOM 6421 C CA . ASP B 1 319 ? 9.086 26.953 9.789 1 76 319 ASP B CA 1
ATOM 6422 C C . ASP B 1 319 ? 7.59 26.672 9.93 1 76 319 ASP B C 1
ATOM 6424 O O . ASP B 1 319 ? 6.973 26.109 9.031 1 76 319 ASP B O 1
ATOM 6428 N N . ARG B 1 320 ? 6.992 27.141 11.008 1 73.81 320 ARG B N 1
ATOM 6429 C CA . ARG B 1 320 ? 5.562 26.984 11.25 1 73.81 320 ARG B CA 1
ATOM 6430 C C . ARG B 1 320 ? 4.809 28.281 10.984 1 73.81 320 ARG B C 1
ATOM 6432 O O . ARG B 1 320 ? 3.598 28.266 10.758 1 73.81 320 ARG B O 1
ATOM 6439 N N . SER B 1 321 ? 5.586 29.359 11.047 1 73.31 321 SER B N 1
ATOM 6440 C CA . SER B 1 321 ? 4.949 30.672 10.891 1 73.31 321 SER B CA 1
ATOM 6441 C C . SER B 1 321 ? 4.922 31.094 9.43 1 73.31 321 SER B C 1
ATOM 6443 O O . SER B 1 321 ? 4.09 31.906 9.031 1 73.31 321 SER B O 1
ATOM 6445 N N . GLY B 1 322 ? 5.84 30.547 8.703 1 84.56 322 GLY B N 1
ATOM 6446 C CA . GLY B 1 322 ? 6.043 31 7.34 1 84.56 322 GLY B CA 1
ATOM 6447 C C . GLY B 1 322 ? 6.965 32.188 7.246 1 84.56 322 GLY B C 1
ATOM 6448 O O . GLY B 1 322 ? 7.457 32.531 6.164 1 84.56 322 GLY B O 1
ATOM 6449 N N . ALA B 1 323 ? 7.332 32.781 8.406 1 88.31 323 ALA B N 1
ATOM 6450 C CA . ALA B 1 323 ? 8.07 34.031 8.383 1 88.31 323 ALA B CA 1
ATOM 6451 C C . ALA B 1 323 ? 9.555 33.812 8.664 1 88.31 323 ALA B C 1
ATOM 6453 O O . ALA B 1 323 ? 10.359 34.75 8.602 1 88.31 323 ALA B O 1
ATOM 6454 N N . ALA B 1 324 ? 9.922 32.562 8.945 1 88.94 324 ALA B N 1
ATOM 6455 C CA . ALA B 1 324 ? 11.312 32.312 9.32 1 88.94 324 ALA B CA 1
ATOM 6456 C C . ALA B 1 324 ? 12.258 32.688 8.18 1 88.94 324 ALA B C 1
ATOM 6458 O O . ALA B 1 324 ? 11.984 32.375 7.012 1 88.94 324 ALA B O 1
ATOM 6459 N N . ILE B 1 325 ? 13.32 33.281 8.555 1 92.12 325 ILE B N 1
ATOM 6460 C CA . ILE B 1 325 ? 14.195 33.875 7.535 1 92.12 325 ILE B CA 1
ATOM 6461 C C . ILE B 1 325 ? 15.508 33.094 7.48 1 92.12 325 ILE B C 1
ATOM 6463 O O . ILE B 1 325 ? 16.359 33.375 6.641 1 92.12 325 ILE B O 1
ATOM 6467 N N . TRP B 1 326 ? 15.703 32.094 8.203 1 92.31 326 TRP B N 1
ATOM 6468 C CA . TRP B 1 326 ? 17 31.438 8.391 1 92.31 326 TRP B CA 1
ATOM 6469 C C . TRP B 1 326 ? 17.547 30.938 7.059 1 92.31 326 TRP B C 1
ATOM 6471 O O . TRP B 1 326 ? 18.719 31.125 6.754 1 92.31 326 TRP B O 1
ATOM 6481 N N . LEU B 1 327 ? 16.734 30.328 6.297 1 94.56 327 LEU B N 1
ATOM 6482 C CA . LEU B 1 327 ? 17.156 29.812 5 1 94.56 327 LEU B CA 1
ATOM 6483 C C . LEU B 1 327 ? 17.484 30.953 4.043 1 94.56 327 LEU B C 1
ATOM 6485 O O . LEU B 1 327 ? 18.516 30.906 3.365 1 94.56 327 LEU B O 1
ATOM 6489 N N . LEU B 1 328 ? 16.641 31.953 4.012 1 95.88 328 LEU B N 1
ATOM 6490 C CA . LEU B 1 328 ? 16.891 33.125 3.176 1 95.88 328 LEU B CA 1
ATOM 6491 C C . LEU B 1 328 ? 18.203 33.781 3.555 1 95.88 328 LEU B C 1
ATOM 6493 O O . LEU B 1 328 ? 19 34.125 2.682 1 95.88 328 LEU B O 1
ATOM 6497 N N . ASP B 1 329 ? 18.359 33.938 4.793 1 94.88 329 ASP B N 1
ATOM 6498 C CA . ASP B 1 329 ? 19.578 34.594 5.301 1 94.88 329 ASP B CA 1
ATOM 6499 C C . ASP B 1 329 ? 20.828 33.844 4.844 1 94.88 329 ASP B C 1
ATOM 6501 O O . ASP B 1 329 ? 21.812 34.438 4.418 1 94.88 329 ASP B O 1
ATOM 6505 N N . GLN B 1 330 ? 20.781 32.531 4.945 1 95.62 330 GLN B N 1
ATOM 6506 C CA . GLN B 1 330 ? 21.938 31.734 4.57 1 95.62 330 GLN B CA 1
ATOM 6507 C C . GLN B 1 330 ? 22.141 31.719 3.059 1 95.62 330 GLN B C 1
ATOM 6509 O O . GLN B 1 330 ? 23.266 31.656 2.576 1 95.62 330 GLN B O 1
ATOM 6514 N N . VAL B 1 331 ? 21.078 31.75 2.268 1 96.44 331 VAL B N 1
ATOM 6515 C CA . VAL B 1 331 ? 21.188 31.875 0.817 1 96.44 331 VAL B CA 1
ATOM 6516 C C . VAL B 1 331 ? 21.969 33.125 0.455 1 96.44 331 VAL B C 1
ATOM 6518 O O . VAL B 1 331 ? 22.844 33.094 -0.416 1 96.44 331 VAL B O 1
ATOM 6521 N N . ILE B 1 332 ? 21.672 34.219 1.116 1 96.25 332 ILE B N 1
ATOM 6522 C CA . ILE B 1 332 ? 22.312 35.5 0.864 1 96.25 332 ILE B CA 1
ATOM 6523 C C . ILE B 1 332 ? 23.766 35.46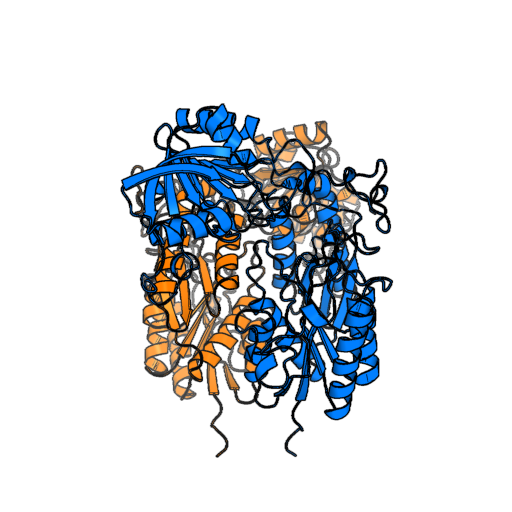9 1.325 1 96.25 332 ILE B C 1
ATOM 6525 O O . ILE B 1 332 ? 24.688 35.781 0.559 1 96.25 332 ILE B O 1
ATOM 6529 N N . LYS B 1 333 ? 23.969 35 2.541 1 95.75 333 LYS B N 1
ATOM 6530 C CA . LYS B 1 333 ? 25.297 35 3.162 1 95.75 333 LYS B CA 1
ATOM 6531 C C . LYS B 1 333 ? 26.266 34.125 2.383 1 95.75 333 LYS B C 1
ATOM 6533 O O . LYS B 1 333 ? 27.438 34.469 2.24 1 95.75 333 LYS B O 1
ATOM 6538 N N . GLN B 1 334 ? 25.719 33.062 1.879 1 96.75 334 GLN B N 1
ATOM 6539 C CA . GLN B 1 334 ? 26.609 32.094 1.217 1 96.75 334 GLN B CA 1
ATOM 6540 C C . GLN B 1 334 ? 26.547 32.25 -0.3 1 96.75 334 GLN B C 1
ATOM 6542 O O . GLN B 1 334 ? 27.141 31.453 -1.034 1 96.75 334 GLN B O 1
ATOM 6547 N N . LYS B 1 335 ? 25.828 33.156 -0.767 1 96.44 335 LYS B N 1
ATOM 6548 C CA . LYS B 1 335 ? 25.781 33.562 -2.168 1 96.44 335 LYS B CA 1
ATOM 6549 C C . LYS B 1 335 ? 25.312 32.406 -3.055 1 96.44 335 LYS B C 1
ATOM 6551 O O . LYS B 1 335 ? 25.938 32.094 -4.062 1 96.44 335 LYS B O 1
ATOM 6556 N N . LEU B 1 336 ? 24.328 31.719 -2.578 1 97.25 336 LEU B N 1
ATOM 6557 C CA . LEU B 1 336 ? 23.688 30.734 -3.439 1 97.25 336 LEU B CA 1
ATOM 6558 C C . LEU B 1 336 ? 22.953 31.406 -4.586 1 97.25 336 LEU B C 1
ATOM 6560 O O . LEU B 1 336 ? 22.219 32.375 -4.367 1 97.25 336 LEU B O 1
ATOM 6564 N N . SER B 1 337 ? 23.219 30.969 -5.855 1 96.69 337 SER B N 1
ATOM 6565 C CA . SER B 1 337 ? 22.656 31.625 -7.031 1 96.69 337 SER B CA 1
ATOM 6566 C C . SER B 1 337 ? 21.484 30.844 -7.602 1 96.69 337 SER B C 1
ATOM 6568 O O . SER B 1 337 ? 21.297 29.672 -7.25 1 96.69 337 SER B O 1
ATOM 6570 N N . ASN B 1 338 ? 20.734 31.516 -8.414 1 98 338 ASN B N 1
ATOM 6571 C CA . ASN B 1 338 ? 19.672 30.906 -9.211 1 98 338 ASN B CA 1
ATOM 6572 C C . ASN B 1 338 ? 18.734 30.062 -8.344 1 98 338 ASN B C 1
ATOM 6574 O O . ASN B 1 338 ? 18.5 28.891 -8.625 1 98 338 ASN B O 1
ATOM 6578 N N . THR B 1 339 ? 18.297 30.703 -7.234 1 98.44 339 THR B N 1
ATOM 6579 C CA . THR B 1 339 ? 17.469 30.047 -6.23 1 98.44 339 THR B CA 1
ATOM 6580 C C . THR B 1 339 ? 16.078 30.688 -6.172 1 98.44 339 THR B C 1
ATOM 6582 O O . THR B 1 339 ? 15.969 31.906 -6.074 1 98.44 339 THR B O 1
ATOM 6585 N N . LEU B 1 340 ? 15.07 29.828 -6.344 1 98.25 340 LEU B N 1
ATOM 6586 C CA . LEU B 1 340 ? 13.695 30.25 -6.09 1 98.25 340 LEU B CA 1
ATOM 6587 C C . LEU B 1 340 ? 13.312 30 -4.637 1 98.25 340 LEU B C 1
ATOM 6589 O O . LEU B 1 340 ? 13.297 28.859 -4.176 1 98.25 340 LEU B O 1
ATOM 6593 N N . ILE B 1 341 ? 13.078 31.062 -3.908 1 97.12 341 ILE B N 1
ATOM 6594 C CA . ILE B 1 341 ? 12.711 30.953 -2.498 1 97.12 341 ILE B CA 1
ATOM 6595 C C . ILE B 1 341 ? 11.227 31.234 -2.324 1 97.12 341 ILE B C 1
ATOM 6597 O O . ILE B 1 341 ? 10.789 32.375 -2.461 1 97.12 341 ILE B O 1
ATOM 6601 N N . GLY B 1 342 ? 10.43 30.266 -2.174 1 91.62 342 GLY B N 1
ATOM 6602 C CA . GLY B 1 342 ? 8.992 30.422 -2.037 1 91.62 342 GLY B CA 1
ATOM 6603 C C . GLY B 1 342 ? 8.445 29.812 -0.761 1 91.62 342 GLY B C 1
ATOM 6604 O O . GLY B 1 342 ? 8.594 28.609 -0.526 1 91.62 342 GLY B O 1
ATOM 6605 N N . THR B 1 343 ? 7.688 30.375 0.184 1 89.5 343 THR B N 1
ATOM 6606 C CA . THR B 1 343 ? 7.453 31.812 0.315 1 89.5 343 THR B CA 1
ATOM 6607 C C . THR B 1 343 ? 7.883 32.312 1.693 1 89.5 343 THR B C 1
ATOM 6609 O O . THR B 1 343 ? 8.047 31.516 2.621 1 89.5 343 THR B O 1
ATOM 6612 N N . VAL B 1 344 ? 8.148 33.438 1.806 1 93.69 344 VAL B N 1
ATOM 6613 C CA . VAL B 1 344 ? 8.312 34.062 3.107 1 93.69 344 VAL B CA 1
ATOM 6614 C C . VAL B 1 344 ? 7.086 34.938 3.428 1 93.69 344 VAL B C 1
ATOM 6616 O O . VAL B 1 344 ? 6.75 35.844 2.682 1 93.69 344 VAL B O 1
ATOM 6619 N N . ALA B 1 345 ? 6.438 34.562 4.508 1 91.38 345 ALA B N 1
ATOM 6620 C CA . ALA B 1 345 ? 5.246 35.312 4.93 1 91.38 345 ALA B CA 1
ATOM 6621 C C . ALA B 1 345 ? 5.617 36.625 5.555 1 91.38 345 ALA B C 1
ATOM 6623 O O . ALA B 1 345 ? 6.414 36.688 6.496 1 91.38 345 ALA B O 1
ATOM 6624 N N . ASP B 1 346 ? 5.047 37.719 5.004 1 93.12 346 ASP B N 1
ATOM 6625 C CA . ASP B 1 346 ? 5.254 39.062 5.516 1 93.12 346 ASP B CA 1
ATOM 6626 C C . ASP B 1 346 ? 4.082 39.969 5.156 1 93.12 346 ASP B C 1
ATOM 6628 O O . ASP B 1 346 ? 4.145 40.719 4.172 1 93.12 346 ASP B O 1
ATOM 6632 N N . GLU B 1 347 ? 3.125 39.969 6.027 1 90.31 347 GLU B N 1
ATOM 6633 C CA . GLU B 1 347 ? 1.899 40.719 5.773 1 90.31 347 GLU B CA 1
ATOM 6634 C C . GLU B 1 347 ? 2.18 42.219 5.684 1 90.31 347 GLU B C 1
ATOM 6636 O O . GLU B 1 347 ? 1.637 42.906 4.812 1 90.31 347 GLU B O 1
ATOM 6641 N N . GLU B 1 348 ? 2.992 42.688 6.48 1 92.94 348 GLU B N 1
ATOM 6642 C CA . GLU B 1 348 ? 3.299 44.125 6.52 1 92.94 348 GLU B CA 1
ATOM 6643 C C . GLU B 1 348 ? 3.939 44.594 5.215 1 92.94 348 GLU B C 1
ATOM 6645 O O . GLU B 1 348 ? 3.562 45.625 4.664 1 92.94 348 GLU B O 1
ATOM 6650 N N . THR B 1 349 ? 4.895 43.812 4.797 1 95.12 349 THR B N 1
ATOM 6651 C CA . THR B 1 349 ? 5.562 44.156 3.541 1 95.12 349 THR B CA 1
ATOM 6652 C C . THR B 1 349 ? 4.57 44.125 2.381 1 95.12 349 THR B C 1
ATOM 6654 O O . THR B 1 349 ? 4.562 45.031 1.541 1 95.12 349 THR B O 1
ATOM 6657 N N . ILE B 1 350 ? 3.723 43.156 2.326 1 93.88 350 ILE B N 1
ATOM 6658 C CA . ILE B 1 350 ? 2.742 43 1.257 1 93.88 350 ILE B CA 1
ATOM 6659 C C . ILE B 1 350 ? 1.766 44.188 1.285 1 93.88 350 ILE B C 1
ATOM 6661 O O . ILE B 1 350 ? 1.425 44.75 0.24 1 93.88 350 ILE B O 1
ATOM 6665 N N . GLU B 1 351 ? 1.359 44.562 2.467 1 92.25 351 GLU B N 1
ATOM 6666 C CA . GLU B 1 351 ? 0.436 45.688 2.594 1 92.25 351 GLU B CA 1
ATOM 6667 C C . GLU B 1 351 ? 1.09 47 2.152 1 92.25 351 GLU B C 1
ATOM 6669 O O . GLU B 1 351 ? 0.448 47.844 1.518 1 92.25 351 GLU B O 1
ATOM 6674 N N . THR B 1 352 ? 2.27 47.188 2.529 1 95.25 352 THR B N 1
ATOM 6675 C CA . THR B 1 352 ? 3.016 48.375 2.113 1 95.25 352 THR B CA 1
ATOM 6676 C C . THR B 1 352 ? 3.119 48.438 0.591 1 95.25 352 THR B C 1
ATOM 6678 O O . THR B 1 352 ? 2.902 49.5 -0.005 1 95.25 352 THR B O 1
ATOM 6681 N N . LEU B 1 353 ? 3.438 47.312 0.031 1 95.31 353 LEU B N 1
ATOM 6682 C CA . LEU B 1 353 ? 3.578 47.219 -1.42 1 95.31 353 LEU B CA 1
ATOM 6683 C C . LEU B 1 353 ? 2.238 47.469 -2.107 1 95.31 353 LEU B C 1
ATOM 6685 O O . LEU B 1 353 ? 2.18 48.125 -3.154 1 95.31 353 LEU B O 1
ATOM 6689 N N . ARG B 1 354 ? 1.264 46.938 -1.53 1 92.62 354 ARG B N 1
ATOM 6690 C CA . ARG B 1 354 ? -0.083 47.156 -2.053 1 92.62 354 ARG B CA 1
ATOM 6691 C C . ARG B 1 354 ? -0.442 48.625 -2.064 1 92.62 354 ARG B C 1
ATOM 6693 O O . ARG B 1 354 ? -0.899 49.156 -3.082 1 92.62 354 ARG B O 1
ATOM 6700 N N . LYS B 1 355 ? -0.204 49.312 -1.005 1 93.94 355 LYS B N 1
ATOM 6701 C CA . LYS B 1 355 ? -0.523 50.719 -0.864 1 93.94 355 LYS B CA 1
ATOM 6702 C C . LYS B 1 355 ? 0.276 51.562 -1.852 1 93.94 355 LYS B C 1
ATOM 6704 O O . LYS B 1 355 ? -0.214 52.594 -2.344 1 93.94 355 LYS B O 1
ATOM 6709 N N . ARG B 1 356 ? 1.407 51.062 -2.184 1 94.56 356 ARG B N 1
ATOM 6710 C CA . ARG B 1 356 ? 2.291 51.781 -3.092 1 94.56 356 ARG B CA 1
ATOM 6711 C C . ARG B 1 356 ? 1.939 51.5 -4.547 1 94.56 356 ARG B C 1
ATOM 6713 O O . ARG B 1 356 ? 2.479 52.125 -5.461 1 94.56 356 ARG B O 1
ATOM 6720 N N . GLY B 1 357 ? 1.078 50.562 -4.785 1 93.75 357 GLY B N 1
ATOM 6721 C CA . GLY B 1 357 ? 0.776 50.156 -6.152 1 93.75 357 GLY B CA 1
ATOM 6722 C C . GLY B 1 357 ? 1.945 49.5 -6.852 1 93.75 357 GLY B C 1
ATOM 6723 O O . GLY B 1 357 ? 2.299 49.875 -7.973 1 93.75 357 GLY B O 1
ATOM 6724 N N . VAL B 1 358 ? 2.539 48.594 -6.176 1 95 358 VAL B N 1
ATOM 6725 C CA . VAL B 1 358 ? 3.754 47.938 -6.641 1 95 358 VAL B CA 1
ATOM 6726 C C . VAL B 1 358 ? 3.523 47.344 -8.031 1 95 358 VAL B C 1
ATOM 6728 O O . VAL B 1 358 ? 2.441 46.844 -8.32 1 95 358 VAL B O 1
ATOM 6731 N N . LYS B 1 359 ? 4.531 47.406 -8.914 1 95.62 359 LYS B N 1
ATOM 6732 C CA . LYS B 1 359 ? 4.516 46.844 -10.266 1 95.62 359 LYS B CA 1
ATOM 6733 C C . LYS B 1 359 ? 5.832 46.125 -10.578 1 95.62 359 LYS B C 1
ATOM 6735 O O . LYS B 1 359 ? 6.875 46.469 -10.016 1 95.62 359 LYS B O 1
ATOM 6740 N N . PRO B 1 360 ? 5.672 45.125 -11.438 1 96.38 360 PRO B N 1
ATOM 6741 C CA . PRO B 1 360 ? 6.934 44.531 -11.891 1 96.38 360 PRO B CA 1
ATOM 6742 C C . PRO B 1 360 ? 7.926 45.562 -12.398 1 96.38 360 PRO B C 1
ATOM 6744 O O . PRO B 1 360 ? 7.535 46.531 -13.086 1 96.38 360 PRO B O 1
ATOM 6747 N N . GLY B 1 361 ? 9.102 45.406 -12.008 1 97.25 361 GLY B N 1
ATOM 6748 C CA . GLY B 1 361 ? 10.133 46.344 -12.422 1 97.25 361 GLY B CA 1
ATOM 6749 C C . GLY B 1 361 ? 10.469 47.375 -11.352 1 97.25 361 GLY B C 1
ATOM 6750 O O . GLY B 1 361 ? 11.516 48.031 -11.414 1 97.25 361 GLY B O 1
ATOM 6751 N N . ASP B 1 362 ? 9.648 47.594 -10.43 1 97.62 362 ASP B N 1
ATOM 6752 C CA . ASP B 1 362 ? 9.914 48.562 -9.352 1 97.62 362 ASP B CA 1
ATOM 6753 C C . ASP B 1 362 ? 11.141 48.156 -8.539 1 97.62 362 ASP B C 1
ATOM 6755 O O . ASP B 1 362 ? 11.391 46.969 -8.344 1 97.62 362 ASP B O 1
ATOM 6759 N N . PRO B 1 363 ? 11.891 49.125 -8.125 1 97.88 363 PRO B N 1
ATOM 6760 C CA . PRO B 1 363 ? 12.961 48.781 -7.18 1 97.88 363 PRO B CA 1
ATOM 6761 C C . PRO B 1 363 ? 12.422 48.281 -5.848 1 97.88 363 PRO B C 1
ATOM 6763 O O . PRO B 1 363 ? 11.367 48.719 -5.391 1 97.88 363 PRO B O 1
ATOM 6766 N N . PHE B 1 364 ? 13.094 47.406 -5.289 1 98.25 364 PHE B N 1
ATOM 6767 C CA . PHE B 1 364 ? 12.727 46.812 -4.004 1 98.25 364 PHE B CA 1
ATOM 6768 C C . PHE B 1 364 ? 13.883 46.906 -3.014 1 98.25 364 PHE B C 1
ATOM 6770 O O . PHE B 1 364 ? 15 46.469 -3.311 1 98.25 364 PHE B O 1
ATOM 6777 N N . ASP B 1 365 ? 13.711 47.469 -1.895 1 98.12 365 ASP B N 1
ATOM 6778 C CA . ASP B 1 365 ? 14.648 47.562 -0.781 1 98.12 365 ASP B CA 1
ATOM 6779 C C . ASP B 1 365 ? 13.914 47.594 0.557 1 98.12 365 ASP B C 1
ATOM 6781 O O . ASP B 1 365 ? 13.523 48.625 1.049 1 98.12 365 ASP B O 1
ATOM 6785 N N . MET B 1 366 ? 13.742 46.406 1.12 1 97.62 366 MET B N 1
ATOM 6786 C CA . MET B 1 366 ? 12.938 46.312 2.336 1 97.62 366 MET B CA 1
ATOM 6787 C C . MET B 1 366 ? 13.453 45.188 3.225 1 97.62 366 MET B C 1
ATOM 6789 O O . MET B 1 366 ? 14.156 44.281 2.754 1 97.62 366 MET B O 1
ATOM 6793 N N . MET B 1 367 ? 13.133 45.281 4.512 1 96.5 367 MET B N 1
ATOM 6794 C CA . MET B 1 367 ? 13.312 44.188 5.445 1 96.5 367 MET B CA 1
ATOM 6795 C C . MET B 1 367 ? 12.172 43.188 5.316 1 96.5 367 MET B C 1
ATOM 6797 O O . MET B 1 367 ? 11 43.531 5.367 1 96.5 367 MET B O 1
ATOM 6801 N N . VAL B 1 368 ? 12.562 41.938 5.133 1 95.94 368 VAL B N 1
ATOM 6802 C CA . VAL B 1 368 ? 11.555 40.938 4.852 1 95.94 368 VAL B CA 1
ATOM 6803 C C . VAL B 1 368 ? 11.602 39.844 5.926 1 95.94 368 VAL B C 1
ATOM 6805 O O . VAL B 1 368 ? 12.68 39.438 6.355 1 95.94 368 VAL B O 1
ATOM 6808 N N . GLY B 1 369 ? 10.438 39.375 6.355 1 92.56 369 GLY B N 1
ATOM 6809 C CA . GLY B 1 369 ? 10.297 38.219 7.246 1 92.56 369 GLY B CA 1
ATOM 6810 C C . GLY B 1 369 ? 10.711 38.531 8.672 1 92.56 369 GLY B C 1
ATOM 6811 O O . GLY B 1 369 ? 11.039 39.688 9 1 92.56 369 GLY B O 1
ATOM 6812 N N . GLY B 1 370 ? 10.703 37.438 9.641 1 86.88 370 GLY B N 1
ATOM 6813 C CA . GLY B 1 370 ? 11.211 37.469 11 1 86.88 370 GLY B CA 1
ATOM 6814 C C . GLY B 1 370 ? 10.312 38.25 11.953 1 86.88 370 GLY B C 1
ATOM 6815 O O . GLY B 1 370 ? 10.578 38.281 13.156 1 86.88 370 GLY B O 1
ATOM 6816 N N . LYS B 1 371 ? 9.297 38.844 11.633 1 78.69 371 LYS B N 1
ATOM 6817 C CA . LYS B 1 371 ? 8.523 39.812 12.383 1 78.69 371 LYS B CA 1
ATOM 6818 C C . LYS B 1 371 ? 7.449 39.125 13.227 1 78.69 371 LYS B C 1
ATOM 6820 O O . LYS B 1 371 ? 6.773 39.781 14.023 1 78.69 371 LYS B O 1
ATOM 6825 N N . LEU B 1 372 ? 7.258 37.844 13.172 1 75.19 372 LEU B N 1
ATOM 6826 C CA . LEU B 1 372 ? 6.117 37.188 13.805 1 75.19 372 LEU B CA 1
ATOM 6827 C C . LEU B 1 372 ? 6.496 36.625 15.18 1 75.19 372 LEU B C 1
ATOM 6829 O O . LEU B 1 372 ? 5.766 36.844 16.156 1 75.19 372 LEU B O 1
ATOM 6833 N N . ASP B 1 373 ? 7.551 35.875 15.273 1 72.81 373 ASP B N 1
ATOM 6834 C CA . ASP B 1 373 ? 7.988 35.344 16.547 1 72.81 373 ASP B CA 1
ATOM 6835 C C . ASP B 1 373 ? 9.5 35.094 16.562 1 72.81 373 ASP B C 1
ATOM 6837 O O . ASP B 1 373 ? 10.148 35.188 15.523 1 72.81 373 ASP B O 1
ATOM 6841 N N . VAL B 1 374 ? 9.938 34.875 17.797 1 74.19 374 VAL B N 1
ATOM 6842 C CA . VAL B 1 374 ? 11.375 34.781 18 1 74.19 374 VAL B CA 1
ATOM 6843 C C . VAL B 1 374 ? 11.953 33.656 17.141 1 74.19 374 VAL B C 1
ATOM 6845 O O . VAL B 1 374 ? 13.07 33.75 16.641 1 74.19 374 VAL B O 1
ATOM 6848 N N . SER B 1 375 ? 11.219 32.688 16.891 1 77 375 SER B N 1
ATOM 6849 C CA . SER B 1 375 ? 11.711 31.531 16.125 1 77 375 SER B CA 1
ATOM 6850 C C . SER B 1 375 ? 11.891 31.875 14.656 1 77 375 SER B C 1
ATOM 6852 O O . SER B 1 375 ? 12.602 31.172 13.93 1 77 375 SER B O 1
ATOM 6854 N N . ALA B 1 376 ? 11.289 32.969 14.258 1 82.62 376 ALA B N 1
ATOM 6855 C CA . ALA B 1 376 ? 11.336 33.375 12.852 1 82.62 376 ALA B CA 1
ATOM 6856 C C . ALA B 1 376 ? 12.633 34.125 12.539 1 82.62 376 ALA B C 1
ATOM 6858 O O . ALA B 1 376 ? 12.984 34.312 11.367 1 82.62 376 ALA B O 1
ATOM 6859 N N . GLY B 1 377 ? 13.352 34.562 13.602 1 84.62 377 GLY B N 1
ATOM 6860 C CA . GLY B 1 377 ? 14.578 35.312 13.375 1 84.62 377 GLY B CA 1
ATOM 6861 C C . GLY B 1 377 ? 14.344 36.812 13.141 1 84.62 377 GLY B C 1
ATOM 6862 O O . GLY B 1 377 ? 13.25 37.312 13.383 1 84.62 377 GLY B O 1
ATOM 6863 N N . ASP B 1 378 ? 15.469 37.438 12.781 1 89.25 378 ASP B N 1
ATOM 6864 C CA . ASP B 1 378 ? 15.406 38.875 12.477 1 89.25 378 ASP B CA 1
ATOM 6865 C C . ASP B 1 378 ? 15.195 39.094 10.977 1 89.25 378 ASP B C 1
ATOM 6867 O O . ASP B 1 378 ? 15.742 38.375 10.148 1 89.25 378 ASP B O 1
ATOM 6871 N N . PRO B 1 379 ? 14.328 40.125 10.719 1 94.31 379 PRO B N 1
ATOM 6872 C CA . PRO B 1 379 ? 14.109 40.375 9.297 1 94.31 379 PRO B CA 1
ATOM 6873 C C . PRO B 1 379 ? 15.414 40.562 8.516 1 94.31 379 PRO B C 1
ATOM 6875 O O . PRO B 1 379 ? 16.406 41.062 9.07 1 94.31 379 PRO B O 1
ATOM 6878 N N . VAL B 1 380 ? 15.344 40.281 7.27 1 95.25 380 VAL B N 1
ATOM 6879 C CA . VAL B 1 380 ? 16.5 40.375 6.398 1 95.25 380 VAL B CA 1
ATOM 6880 C C . VAL B 1 380 ? 16.25 41.438 5.324 1 95.25 380 VAL B C 1
ATOM 6882 O O . VAL B 1 380 ? 15.148 41.531 4.785 1 95.25 380 VAL B O 1
ATOM 6885 N N . ARG B 1 381 ? 17.266 42.188 5.121 1 96.31 381 ARG B N 1
ATOM 6886 C CA . ARG B 1 381 ? 17.141 43.188 4.066 1 96.31 381 ARG B CA 1
ATOM 6887 C C . ARG B 1 381 ? 17.328 42.562 2.689 1 96.31 381 ARG B C 1
ATOM 6889 O O . ARG B 1 381 ? 18.328 41.906 2.432 1 96.31 381 ARG B O 1
ATOM 6896 N N . VAL B 1 382 ? 16.391 42.781 1.834 1 97.5 382 VAL B N 1
ATOM 6897 C CA . VAL B 1 382 ? 16.469 42.312 0.45 1 97.5 382 VAL B CA 1
ATOM 6898 C C . VAL B 1 382 ? 16.438 43.531 -0.493 1 97.5 382 VAL B C 1
ATOM 6900 O O . VAL B 1 382 ? 15.578 44.406 -0.382 1 97.5 382 VAL B O 1
ATOM 6903 N N . VAL B 1 383 ? 17.406 43.531 -1.338 1 97.69 383 VAL B N 1
ATOM 6904 C CA . VAL B 1 383 ? 17.5 44.594 -2.35 1 97.69 383 VAL B CA 1
ATOM 6905 C C . VAL B 1 383 ? 17.438 43.969 -3.744 1 97.69 383 VAL B C 1
ATOM 6907 O O . VAL B 1 383 ? 18.203 43.031 -4.062 1 97.69 383 VAL B O 1
ATOM 6910 N N . GLY B 1 384 ? 16.531 44.469 -4.508 1 98.06 384 GLY B N 1
ATOM 6911 C CA . GLY B 1 384 ? 16.375 43.906 -5.844 1 98.06 384 GLY B CA 1
ATOM 6912 C C . GLY B 1 384 ? 15.312 44.625 -6.66 1 98.06 384 GLY B C 1
ATOM 6913 O O . GLY B 1 384 ? 15.18 45.844 -6.59 1 98.06 384 GLY B O 1
ATOM 6914 N N . THR B 1 385 ? 14.641 43.844 -7.52 1 98.38 385 THR B N 1
ATOM 6915 C CA . THR B 1 385 ? 13.617 44.344 -8.414 1 98.38 385 THR B CA 1
ATOM 6916 C C . THR B 1 385 ? 12.367 43.469 -8.367 1 98.38 385 THR B C 1
ATOM 6918 O O . THR B 1 385 ? 12.469 42.25 -8.422 1 98.38 385 THR B O 1
ATOM 6921 N N . VAL B 1 386 ? 11.242 44.156 -8.211 1 97.94 386 VAL B N 1
ATOM 6922 C CA . VAL B 1 386 ? 9.992 43.406 -8.25 1 97.94 386 VAL B CA 1
ATOM 6923 C C . VAL B 1 386 ? 9.867 42.656 -9.578 1 97.94 386 VAL B C 1
ATOM 6925 O O . VAL B 1 386 ? 10.031 43.25 -10.648 1 97.94 386 VAL B O 1
ATOM 6928 N N . HIS B 1 387 ? 9.625 41.375 -9.5 1 97 387 HIS B N 1
ATOM 6929 C CA . HIS B 1 387 ? 9.578 40.531 -10.695 1 97 387 HIS B CA 1
ATOM 6930 C C . HIS B 1 387 ? 8.141 40.25 -11.117 1 97 387 HIS B C 1
ATOM 6932 O O . HIS B 1 387 ? 7.77 40.438 -12.273 1 97 387 HIS B O 1
ATOM 6938 N N . THR B 1 388 ? 7.371 39.688 -10.203 1 95.06 388 THR B N 1
ATOM 6939 C CA . THR B 1 388 ? 5.961 39.438 -10.477 1 95.06 388 THR B CA 1
ATOM 6940 C C . THR B 1 388 ? 5.086 39.938 -9.344 1 95.06 388 THR B C 1
ATOM 6942 O O . THR B 1 388 ? 5.551 40.094 -8.211 1 95.06 388 THR B O 1
ATOM 6945 N N . VAL B 1 389 ? 3.928 40.375 -9.625 1 92.44 389 VAL B N 1
ATOM 6946 C CA . VAL B 1 389 ? 2.895 40.781 -8.68 1 92.44 389 VAL B CA 1
ATOM 6947 C C . VAL B 1 389 ? 1.603 40.031 -8.961 1 92.44 389 VAL B C 1
ATOM 6949 O O . VAL B 1 389 ? 1.07 40.094 -10.07 1 92.44 389 VAL B O 1
ATOM 6952 N N . SER B 1 390 ? 1.406 39.094 -7.918 1 79.12 390 SER B N 1
ATOM 6953 C CA . SER B 1 390 ? 0.169 38.344 -8.086 1 79.12 390 SER B CA 1
ATOM 6954 C C . SER B 1 390 ? -1.02 39.094 -7.484 1 79.12 390 SER B C 1
ATOM 6956 O O . SER B 1 390 ? -0.85 40.125 -6.844 1 79.12 390 SER B O 1
ATOM 6958 N N . GLY B 1 391 ? -2.121 38.656 -7.668 1 59.66 391 GLY B N 1
ATOM 6959 C CA . GLY B 1 391 ? -3.256 39.312 -7.035 1 59.66 391 GLY B CA 1
ATOM 6960 C C . GLY B 1 391 ? -4.191 39.969 -8.023 1 59.66 391 GLY B C 1
ATOM 6961 O O . GLY B 1 391 ? -3.768 40.375 -9.109 1 59.66 391 GLY B O 1
ATOM 6962 N N . GLY B 1 392 ? -5.41 39.875 -8.117 1 47.84 392 GLY B N 1
ATOM 6963 C CA . GLY B 1 392 ? -6.547 40.219 -8.953 1 47.84 392 GLY B CA 1
ATOM 6964 C C . GLY B 1 392 ? -6.797 39.25 -10.07 1 47.84 392 GLY B C 1
ATOM 6965 O O . GLY B 1 392 ? -7.711 39.438 -10.883 1 47.84 392 GLY B O 1
ATOM 6966 N N . ILE B 1 393 ? -5.695 38.594 -10.43 1 40.66 393 ILE B N 1
ATOM 6967 C CA . ILE B 1 393 ? -5.902 37.844 -11.664 1 40.66 393 ILE B CA 1
ATOM 6968 C C . ILE B 1 393 ? -6.676 36.562 -11.359 1 40.66 393 ILE B C 1
ATOM 6970 O O . ILE B 1 393 ? -6.48 35.938 -10.312 1 40.66 393 ILE B O 1
ATOM 6974 N N . GLY B 1 394 ? -7.602 36.281 -12.031 1 38.16 394 GLY B N 1
ATOM 6975 C CA . GLY B 1 394 ? -8.578 35.219 -12.18 1 38.16 394 GLY B CA 1
ATOM 6976 C C . GLY B 1 394 ? -7.969 33.812 -12.047 1 38.16 394 GLY B C 1
ATOM 6977 O O . GLY B 1 394 ? -6.746 33.656 -12.125 1 38.16 394 GLY B O 1
ATOM 6978 N N . SER B 1 395 ? -8.586 32.969 -11.336 1 37 395 SER B N 1
ATOM 6979 C CA . SER B 1 395 ? -8.422 31.516 -11.195 1 37 395 SER B CA 1
ATOM 6980 C C . SER B 1 395 ? -7.871 30.891 -12.477 1 37 395 SER B C 1
ATOM 6982 O O . SER B 1 395 ? -8.406 31.125 -13.562 1 37 395 SER B O 1
ATOM 6984 N N . ARG B 1 396 ? -6.695 30.75 -12.617 1 38.69 396 ARG B N 1
ATOM 6985 C CA . ARG B 1 396 ? -6.504 29.766 -13.688 1 38.69 396 ARG B CA 1
ATOM 6986 C C . ARG B 1 396 ? -7.258 28.484 -13.391 1 38.69 396 ARG B C 1
ATOM 6988 O O . ARG B 1 396 ? -7.184 27.953 -12.273 1 38.69 396 ARG B O 1
ATOM 6995 N N . ASN B 1 397 ? -7.875 27.938 -14.438 1 39.84 397 ASN B N 1
ATOM 6996 C CA . ASN B 1 397 ? -8.719 26.766 -14.625 1 39.84 397 ASN B CA 1
ATOM 6997 C C . ASN B 1 397 ? -9.781 26.656 -13.539 1 39.84 397 ASN B C 1
ATOM 6999 O O . ASN B 1 397 ? -10.094 25.547 -13.086 1 39.84 397 ASN B O 1
ATOM 7003 N N . GLY B 1 398 ? -10.211 27.891 -12.953 1 40.72 398 GLY B N 1
ATOM 7004 C CA . GLY B 1 398 ? -11.305 27.828 -12 1 40.72 398 GLY B CA 1
ATOM 7005 C C . GLY B 1 398 ? -10.852 27.531 -10.586 1 40.72 398 GLY B C 1
ATOM 7006 O O . GLY B 1 398 ? -11.664 27.547 -9.656 1 40.72 398 GLY B O 1
ATOM 7007 N N . ARG B 1 399 ? -9.742 26.906 -10.461 1 45.19 399 ARG B N 1
ATOM 7008 C CA . ARG B 1 399 ? -9.273 26.719 -9.094 1 45.19 399 ARG B CA 1
ATOM 7009 C C . ARG B 1 399 ? -8.398 27.875 -8.648 1 45.19 399 ARG B C 1
ATOM 7011 O O . ARG B 1 399 ? -7.414 28.219 -9.305 1 45.19 399 ARG B O 1
ATOM 7018 N N . THR B 1 400 ? -8.906 28.828 -7.992 1 39.47 400 THR B N 1
ATOM 7019 C CA . THR B 1 400 ? -8.133 29.922 -7.438 1 39.47 400 THR B CA 1
ATOM 7020 C C . THR B 1 400 ? -7.148 29.422 -6.383 1 39.47 400 THR B C 1
ATOM 7022 O O . THR B 1 400 ? -7.559 28.953 -5.32 1 39.47 400 THR B O 1
ATOM 7025 N N . GLY B 1 401 ? -5.977 29.109 -6.828 1 48.62 401 GLY B N 1
ATOM 7026 C CA . GLY B 1 401 ? -4.973 28.781 -5.828 1 48.62 401 GLY B CA 1
ATOM 7027 C C . GLY B 1 401 ? -4.648 29.953 -4.91 1 48.62 401 GLY B C 1
ATOM 7028 O O . GLY B 1 401 ? -5.168 31.047 -5.098 1 48.62 401 GLY B O 1
ATOM 7029 N N . ALA B 1 402 ? -4.102 29.766 -3.729 1 49.16 402 ALA B N 1
ATOM 7030 C CA . ALA B 1 402 ? -3.77 30.766 -2.717 1 49.16 402 ALA B CA 1
ATOM 7031 C C . ALA B 1 402 ? -3.189 32.031 -3.357 1 49.16 402 ALA B C 1
ATOM 7033 O O . ALA B 1 402 ? -3.561 33.125 -2.994 1 49.16 402 ALA B O 1
ATOM 7034 N N . ALA B 1 403 ? -2.396 31.859 -4.367 1 49.44 403 ALA B N 1
ATOM 7035 C CA . ALA B 1 403 ? -1.735 32.969 -5.027 1 49.44 403 ALA B CA 1
ATOM 7036 C C . ALA B 1 403 ? -2.736 33.812 -5.812 1 49.44 403 ALA B C 1
ATOM 7038 O O . ALA B 1 403 ? -2.496 35 -6.074 1 49.44 403 ALA B O 1
ATOM 7039 N N . GLY B 1 404 ? -3.779 33.094 -6.145 1 52.12 404 GLY B N 1
ATOM 7040 C CA . GLY B 1 404 ? -4.805 33.844 -6.863 1 52.12 404 GLY B CA 1
ATOM 7041 C C . GLY B 1 404 ? -5.637 34.75 -5.961 1 52.12 404 GLY B C 1
ATOM 7042 O O . GLY B 1 404 ? -6.066 35.812 -6.375 1 52.12 404 GLY B O 1
ATOM 7043 N N . ALA B 1 405 ? -5.766 34.312 -4.746 1 58.06 405 ALA B N 1
ATOM 7044 C CA . ALA B 1 405 ? -6.668 35.031 -3.85 1 58.06 405 ALA B CA 1
ATOM 7045 C C . ALA B 1 405 ? -5.906 36.062 -3.027 1 58.06 405 ALA B C 1
ATOM 7047 O O . ALA B 1 405 ? -6.496 37.031 -2.545 1 58.06 405 ALA B O 1
ATOM 7048 N N . GLN B 1 406 ? -4.648 35.906 -2.967 1 76.94 406 GLN B N 1
ATOM 7049 C CA . GLN B 1 406 ? -3.793 36.781 -2.16 1 76.94 406 GLN B CA 1
ATOM 7050 C C . GLN B 1 406 ? -2.764 37.5 -3.029 1 76.94 406 GLN B C 1
ATOM 7052 O O . GLN B 1 406 ? -2.408 37.031 -4.105 1 76.94 406 GLN B O 1
ATOM 7057 N N . LEU B 1 407 ? -2.443 38.656 -2.609 1 85 407 LEU B N 1
ATOM 7058 C CA . LEU B 1 407 ? -1.348 39.375 -3.279 1 85 407 LEU B CA 1
ATOM 7059 C C . LEU B 1 407 ? -0.007 38.719 -2.918 1 85 407 LEU B C 1
ATOM 7061 O O . LEU B 1 407 ? 0.362 38.656 -1.742 1 85 407 LEU B O 1
ATOM 7065 N N . TRP B 1 408 ? 0.662 38.156 -3.873 1 91.81 408 TRP B N 1
ATOM 7066 C CA . TRP B 1 408 ? 2.047 37.719 -3.75 1 91.81 408 TRP B CA 1
ATOM 7067 C C . TRP B 1 408 ? 2.971 38.562 -4.605 1 91.81 408 TRP B C 1
ATOM 7069 O O . TRP B 1 408 ? 2.594 39 -5.695 1 91.81 408 TRP B O 1
ATOM 7079 N N . VAL B 1 409 ? 4.074 38.875 -4.07 1 94.81 409 VAL B N 1
ATOM 7080 C CA . VAL B 1 409 ? 5.078 39.625 -4.801 1 94.81 409 VAL B CA 1
ATOM 7081 C C . VAL B 1 409 ? 6.395 38.844 -4.84 1 94.81 409 VAL B C 1
ATOM 7083 O O . VAL B 1 409 ? 6.832 38.312 -3.826 1 94.81 409 VAL B O 1
ATOM 7086 N N . SER B 1 410 ? 6.93 38.75 -6.02 1 97.31 410 SER B N 1
ATOM 7087 C CA . SER B 1 410 ? 8.258 38.156 -6.117 1 97.31 410 SER B CA 1
ATOM 7088 C C . SER B 1 410 ? 9.312 39.219 -6.434 1 97.31 410 SER B C 1
ATOM 7090 O O . SER B 1 410 ? 9.023 40.188 -7.098 1 97.31 410 SER B O 1
ATOM 7092 N N . VAL B 1 411 ? 10.516 39 -5.945 1 98.06 411 VAL B N 1
ATOM 7093 C CA . VAL B 1 411 ? 11.609 39.969 -6.082 1 98.06 411 VAL B CA 1
ATOM 7094 C C . VAL B 1 411 ? 12.852 39.25 -6.605 1 98.06 411 VAL B C 1
ATOM 7096 O O . VAL B 1 411 ? 13.312 38.281 -6.012 1 98.06 411 VAL B O 1
ATOM 7099 N N . LYS B 1 412 ? 13.375 39.688 -7.668 1 98.31 412 LYS B N 1
ATOM 7100 C CA . LYS B 1 412 ? 14.68 39.25 -8.141 1 98.31 412 LYS B CA 1
ATOM 7101 C C . LYS B 1 412 ? 15.812 39.906 -7.359 1 98.31 412 LYS B C 1
ATOM 7103 O O . LYS B 1 412 ? 15.797 41.125 -7.156 1 98.31 412 LYS B O 1
ATOM 7108 N N . PHE B 1 413 ? 16.75 39.156 -6.922 1 97.94 413 PHE B N 1
ATOM 7109 C CA . PHE B 1 413 ? 17.859 39.719 -6.168 1 97.94 413 PHE B CA 1
ATOM 7110 C C . PHE B 1 413 ? 19.109 38.844 -6.312 1 97.94 413 PHE B C 1
ATOM 7112 O O . PHE B 1 413 ? 19.016 37.719 -6.777 1 97.94 413 PHE B O 1
ATOM 7119 N N . GLY B 1 414 ? 20.266 39.406 -5.941 1 95.88 414 GLY B N 1
ATOM 7120 C CA . GLY B 1 414 ? 21.5 38.656 -6.012 1 95.88 414 GLY B CA 1
ATOM 7121 C C . GLY B 1 414 ? 21.812 38.156 -7.406 1 95.88 414 GLY B C 1
ATOM 7122 O O . GLY B 1 414 ? 21.656 38.875 -8.391 1 95.88 414 GLY B O 1
ATOM 7123 N N . ASP B 1 415 ? 22.266 36.938 -7.406 1 97.19 415 ASP B N 1
ATOM 7124 C CA . ASP B 1 415 ? 22.656 36.312 -8.672 1 97.19 415 ASP B CA 1
ATOM 7125 C C . ASP B 1 415 ? 21.609 35.312 -9.156 1 97.19 415 ASP B C 1
ATOM 7127 O O . ASP B 1 415 ? 21.812 34.094 -9.062 1 97.19 415 ASP B O 1
ATOM 7131 N N . GLY B 1 416 ? 20.578 35.906 -9.727 1 97.56 416 GLY B N 1
ATOM 7132 C CA . GLY B 1 416 ? 19.578 35.062 -10.344 1 97.56 416 GLY B CA 1
ATOM 7133 C C . GLY B 1 416 ? 18.578 34.5 -9.352 1 97.56 416 GLY B C 1
ATOM 7134 O O . GLY B 1 416 ? 17.812 33.562 -9.672 1 97.56 416 GLY B O 1
ATOM 7135 N N . ASN B 1 417 ? 18.547 35 -8.109 1 98.38 417 ASN B N 1
ATOM 7136 C CA . ASN B 1 417 ? 17.609 34.531 -7.094 1 98.38 417 ASN B CA 1
ATOM 7137 C C . ASN B 1 417 ? 16.266 35.25 -7.207 1 98.38 417 ASN B C 1
ATOM 7139 O O . ASN B 1 417 ? 16.188 36.375 -7.664 1 98.38 417 ASN B O 1
ATOM 7143 N N . VAL B 1 418 ? 15.211 34.531 -6.852 1 98.44 418 VAL B N 1
ATOM 7144 C CA . VAL B 1 418 ? 13.883 35.125 -6.758 1 98.44 418 VAL B CA 1
ATOM 7145 C C . VAL B 1 418 ? 13.25 34.781 -5.414 1 98.44 418 VAL B C 1
ATOM 7147 O O . VAL B 1 418 ? 13.195 33.625 -5.031 1 98.44 418 VAL B O 1
ATOM 7150 N N . LEU B 1 419 ? 12.844 35.781 -4.684 1 98.19 419 LEU B N 1
ATOM 7151 C CA . LEU B 1 419 ? 12.125 35.625 -3.424 1 98.19 419 LEU B CA 1
ATOM 7152 C C . LEU B 1 419 ? 10.633 35.875 -3.617 1 98.19 419 LEU B C 1
ATOM 7154 O O . LEU B 1 419 ? 10.234 36.906 -4.168 1 98.19 419 LEU B O 1
ATOM 7158 N N . VAL B 1 420 ? 9.82 34.938 -3.223 1 96.5 420 VAL B N 1
ATOM 7159 C CA . VAL B 1 420 ? 8.375 35.125 -3.236 1 96.5 420 VAL B CA 1
ATOM 7160 C C . VAL B 1 420 ? 7.887 35.5 -1.838 1 96.5 420 VAL B C 1
ATOM 7162 O O . VAL B 1 420 ? 8.094 34.75 -0.881 1 96.5 420 VAL B O 1
ATOM 7165 N N . ILE B 1 421 ? 7.25 36.625 -1.707 1 95.19 421 ILE B N 1
ATOM 7166 C CA . ILE B 1 421 ? 6.699 37.094 -0.449 1 95.19 421 ILE B CA 1
ATOM 7167 C C . ILE B 1 421 ? 5.18 36.938 -0.457 1 95.19 421 ILE B C 1
ATOM 7169 O O . ILE B 1 421 ? 4.516 37.344 -1.422 1 95.19 421 ILE B O 1
ATOM 7173 N N . SER B 1 422 ? 4.625 36.312 0.549 1 91.69 422 SER B N 1
ATOM 7174 C CA . SER B 1 422 ? 3.191 36.125 0.724 1 91.69 422 SER B CA 1
ATOM 7175 C C . SER B 1 422 ? 2.697 36.719 2.025 1 91.69 422 SER B C 1
ATOM 7177 O O . SER B 1 422 ? 3.492 37.031 2.922 1 91.69 422 SER B O 1
ATOM 7179 N N . PRO B 1 423 ? 1.446 37.031 2.049 1 87.5 423 PRO B N 1
ATOM 7180 C CA . PRO B 1 423 ? 0.956 37.625 3.301 1 87.5 423 PRO B CA 1
ATOM 7181 C C . PRO B 1 423 ? 0.946 36.625 4.453 1 87.5 423 PRO B C 1
ATOM 7183 O O . PRO B 1 423 ? 1.173 37 5.605 1 87.5 423 PRO B O 1
ATOM 7186 N N . TYR B 1 424 ? 0.629 35.344 4.145 1 82.19 424 TYR B N 1
ATOM 7187 C CA . TYR B 1 424 ? 0.502 34.312 5.156 1 82.19 424 TYR B CA 1
ATOM 7188 C C . TYR B 1 424 ? 1.299 33.062 4.758 1 82.19 424 TYR B C 1
ATOM 7190 O O . TYR B 1 424 ? 1.798 32.969 3.635 1 82.19 424 TYR B O 1
ATOM 7198 N N . LEU B 1 425 ? 1.451 32.219 5.734 1 80.44 425 LEU B N 1
ATOM 7199 C CA . LEU B 1 425 ? 2.145 30.953 5.488 1 80.44 425 LEU B CA 1
ATOM 7200 C C . LEU B 1 425 ? 1.524 30.219 4.309 1 80.44 425 LEU B C 1
ATOM 7202 O O . LEU B 1 425 ? 0.299 30.125 4.195 1 80.44 425 LEU B O 1
ATOM 7206 N N . HIS B 1 426 ? 2.346 29.812 3.412 1 80 426 HIS B N 1
ATOM 7207 C CA . HIS B 1 426 ? 1.938 28.953 2.305 1 80 426 HIS B CA 1
ATOM 7208 C C . HIS B 1 426 ? 2.885 27.766 2.143 1 80 426 HIS B C 1
ATOM 7210 O O . HIS B 1 426 ? 4.094 27.953 1.99 1 80 426 HIS B O 1
ATOM 7216 N N . GLN B 1 427 ? 2.279 26.594 2.195 1 82.19 427 GLN B N 1
ATOM 7217 C CA . GLN B 1 427 ? 3.076 25.391 1.96 1 82.19 427 GLN B CA 1
ATOM 7218 C C . GLN B 1 427 ? 3.078 25.016 0.482 1 82.19 427 GLN B C 1
ATOM 7220 O O . GLN B 1 427 ? 2.047 24.625 -0.066 1 82.19 427 GLN B O 1
ATOM 7225 N N . VAL B 1 428 ? 4.207 25.156 -0.14 1 87.75 428 VAL B N 1
ATOM 7226 C CA . VAL B 1 428 ? 4.332 24.75 -1.54 1 87.75 428 VAL B CA 1
ATOM 7227 C C . VAL B 1 428 ? 4.441 23.234 -1.642 1 87.75 428 VAL B C 1
ATOM 7229 O O . VAL B 1 428 ? 5.426 22.656 -1.196 1 87.75 428 VAL B O 1
ATOM 7232 N N . THR B 1 429 ? 3.441 22.609 -2.246 1 89.12 429 THR B N 1
ATOM 7233 C CA . THR B 1 429 ? 3.447 21.156 -2.314 1 89.12 429 THR B CA 1
ATOM 7234 C C . THR B 1 429 ? 3.727 20.672 -3.736 1 89.12 429 THR B C 1
ATOM 7236 O O . THR B 1 429 ? 3.992 19.5 -3.961 1 89.12 429 THR B O 1
ATOM 7239 N N . ASN B 1 430 ? 3.645 21.594 -4.688 1 90.25 430 ASN B N 1
ATOM 7240 C CA . ASN B 1 430 ? 3.914 21.297 -6.094 1 90.25 430 ASN B CA 1
ATOM 7241 C C . ASN B 1 430 ? 4.645 22.469 -6.77 1 90.25 430 ASN B C 1
ATOM 7243 O O . ASN B 1 430 ? 4.281 23.625 -6.582 1 90.25 430 ASN B O 1
ATOM 7247 N N . PRO B 1 431 ? 5.555 22.109 -7.602 1 91.31 431 PRO B N 1
ATOM 7248 C CA . PRO B 1 431 ? 6.277 23.188 -8.289 1 91.31 431 PRO B CA 1
ATOM 7249 C C . PRO B 1 431 ? 5.367 24.031 -9.164 1 91.31 431 PRO B C 1
ATOM 7251 O O . PRO B 1 431 ? 5.633 25.234 -9.359 1 91.31 431 PRO B O 1
ATOM 7254 N N . GLU B 1 432 ? 4.297 23.5 -9.578 1 87.5 432 GLU B N 1
ATOM 7255 C CA . GLU B 1 432 ? 3.387 24.203 -10.484 1 87.5 432 GLU B CA 1
ATOM 7256 C C . GLU B 1 432 ? 2.721 25.391 -9.805 1 87.5 432 GLU B C 1
ATOM 7258 O O . GLU B 1 432 ? 2.217 26.297 -10.469 1 87.5 432 GLU B O 1
ATOM 7263 N N . SER B 1 433 ? 2.707 25.391 -8.5 1 85.94 433 SER B N 1
ATOM 7264 C CA . SER B 1 433 ? 2.129 26.516 -7.773 1 85.94 433 SER B CA 1
ATOM 7265 C C . SER B 1 433 ? 2.822 27.828 -8.141 1 85.94 433 SER B C 1
ATOM 7267 O O . SER B 1 433 ? 2.211 28.891 -8.078 1 85.94 433 SER B O 1
ATOM 7269 N N . PHE B 1 434 ? 4.047 27.75 -8.602 1 90.69 434 PHE B N 1
ATOM 7270 C CA . PHE B 1 434 ? 4.809 28.938 -8.953 1 90.69 434 PHE B CA 1
ATOM 7271 C C . PHE B 1 434 ? 4.406 29.453 -10.328 1 90.69 434 PHE B C 1
ATOM 7273 O O . PHE B 1 434 ? 4.574 30.641 -10.633 1 90.69 434 PHE B O 1
ATOM 7280 N N . LEU B 1 435 ? 3.893 28.562 -11.141 1 88.81 435 LEU B N 1
ATOM 7281 C CA . LEU B 1 435 ? 3.449 28.969 -12.469 1 88.81 435 LEU B CA 1
ATOM 7282 C C . LEU B 1 435 ? 2.285 29.953 -12.383 1 88.81 435 LEU B C 1
ATOM 7284 O O . LEU B 1 435 ? 2.148 30.844 -13.227 1 88.81 435 LEU B O 1
ATOM 7288 N N . ASP B 1 436 ? 1.562 29.797 -11.367 1 83.25 436 ASP B N 1
ATOM 7289 C CA . ASP B 1 436 ? 0.39 30.641 -11.164 1 83.25 436 ASP B CA 1
ATOM 7290 C C . ASP B 1 436 ? 0.793 32.094 -10.953 1 83.25 436 ASP B C 1
ATOM 7292 O O . ASP B 1 436 ? -0.014 33 -11.156 1 83.25 436 ASP B O 1
ATOM 7296 N N . ILE B 1 437 ? 2.016 32.312 -10.609 1 86.94 437 ILE B N 1
ATOM 7297 C CA . ILE B 1 437 ? 2.453 33.688 -10.352 1 86.94 437 ILE B CA 1
ATOM 7298 C C . ILE B 1 437 ? 3.508 34.062 -11.383 1 86.94 437 ILE B C 1
ATOM 7300 O O . ILE B 1 437 ? 4.289 35 -11.148 1 86.94 437 ILE B O 1
ATOM 7304 N N . GLY B 1 438 ? 3.596 33.25 -12.406 1 89.75 438 GLY B N 1
ATOM 7305 C CA . GLY B 1 438 ? 4.43 33.594 -13.539 1 89.75 438 GLY B CA 1
ATOM 7306 C C . GLY B 1 438 ? 5.871 33.156 -13.383 1 89.75 438 GLY B C 1
ATOM 7307 O O . GLY B 1 438 ? 6.762 33.688 -14.062 1 89.75 438 GLY B O 1
ATOM 7308 N N . LEU B 1 439 ? 6.125 32.312 -12.477 1 94.38 439 LEU B N 1
ATOM 7309 C CA . LEU B 1 439 ? 7.473 31.781 -12.289 1 94.38 439 LEU B CA 1
ATOM 7310 C C . LEU B 1 439 ? 7.566 30.344 -12.758 1 94.38 439 LEU B C 1
ATOM 7312 O O . LEU B 1 439 ? 6.73 29.516 -12.398 1 94.38 439 LEU B O 1
ATOM 7316 N N . ASN B 1 440 ? 8.516 30.109 -13.555 1 96.06 440 ASN B N 1
ATOM 7317 C CA . ASN B 1 440 ? 8.789 28.734 -13.969 1 96.06 440 ASN B CA 1
ATOM 7318 C C . ASN B 1 440 ? 9.852 28.094 -13.086 1 96.06 440 ASN B C 1
ATOM 7320 O O . ASN B 1 440 ? 11.031 28.438 -13.18 1 96.06 440 ASN B O 1
ATOM 7324 N N . PRO B 1 441 ? 9.484 27.125 -12.297 1 96.38 441 PRO B N 1
ATOM 7325 C CA . PRO B 1 441 ? 10.453 26.5 -11.391 1 96.38 441 PRO B CA 1
ATOM 7326 C C . PRO B 1 441 ? 11.617 25.859 -12.133 1 96.38 441 PRO B C 1
ATOM 7328 O O . PRO B 1 441 ? 12.719 25.75 -11.594 1 96.38 441 PRO B O 1
ATOM 7331 N N . ASP B 1 442 ? 11.438 25.5 -13.375 1 95.88 442 ASP B N 1
ATOM 7332 C CA . ASP B 1 442 ? 12.461 24.812 -14.156 1 95.88 442 ASP B CA 1
ATOM 7333 C C . ASP B 1 442 ? 13.602 25.75 -14.508 1 95.88 442 ASP B C 1
ATOM 7335 O O . ASP B 1 442 ? 14.672 25.312 -14.938 1 95.88 442 ASP B O 1
ATOM 7339 N N . ASP B 1 443 ? 13.383 27 -14.312 1 97.06 443 ASP B N 1
ATOM 7340 C CA . ASP B 1 443 ? 14.406 28 -14.625 1 97.06 443 ASP B CA 1
ATOM 7341 C C . ASP B 1 443 ? 15.43 28.094 -13.5 1 97.06 443 ASP B C 1
ATOM 7343 O O . ASP B 1 443 ? 16.453 28.781 -13.641 1 97.06 443 ASP B O 1
ATOM 7347 N N . PHE B 1 444 ? 15.242 27.375 -12.445 1 98.19 444 PHE B N 1
ATOM 7348 C CA . PHE B 1 444 ? 16.094 27.516 -11.273 1 98.19 444 PHE B CA 1
ATOM 7349 C C . PHE B 1 444 ? 16.828 26.203 -10.977 1 98.19 444 PHE B C 1
ATOM 7351 O O . PHE B 1 444 ? 16.297 25.125 -11.219 1 98.19 444 PHE B O 1
ATOM 7358 N N . SER B 1 445 ? 18 26.359 -10.398 1 98.31 445 SER B N 1
ATOM 7359 C CA . SER B 1 445 ? 18.766 25.188 -9.969 1 98.31 445 SER B CA 1
ATOM 7360 C C . SER B 1 445 ? 18.375 24.75 -8.57 1 98.31 445 SER B C 1
ATOM 7362 O O . SER B 1 445 ? 18.516 23.578 -8.211 1 98.31 445 SER B O 1
ATOM 7364 N N . VAL B 1 446 ? 17.938 25.688 -7.809 1 98.5 446 VAL B N 1
ATOM 7365 C CA . VAL B 1 446 ? 17.562 25.422 -6.426 1 98.5 446 VAL B CA 1
ATOM 7366 C C . VAL B 1 446 ? 16.188 26 -6.137 1 98.5 446 VAL B C 1
ATOM 7368 O O . VAL B 1 446 ? 15.859 27.109 -6.574 1 98.5 446 VAL B O 1
ATOM 7371 N N . ILE B 1 447 ? 15.359 25.234 -5.508 1 98.19 447 ILE B N 1
ATOM 7372 C CA . ILE B 1 447 ? 14.07 25.688 -4.996 1 98.19 447 ILE B CA 1
ATOM 7373 C C . ILE B 1 447 ? 14.023 25.5 -3.48 1 98.19 447 ILE B C 1
ATOM 7375 O O . ILE B 1 447 ? 14.125 24.391 -2.975 1 98.19 447 ILE B O 1
ATOM 7379 N N . ALA B 1 448 ? 13.93 26.609 -2.787 1 97 448 ALA B N 1
ATOM 7380 C CA . ALA B 1 448 ? 13.844 26.609 -1.33 1 97 448 ALA B CA 1
ATOM 7381 C C . ALA B 1 448 ? 12.406 26.781 -0.867 1 97 448 ALA B C 1
ATOM 7383 O O . ALA B 1 448 ? 11.75 27.766 -1.198 1 97 448 ALA B O 1
ATOM 7384 N N . ILE B 1 449 ? 11.945 25.781 -0.126 1 95.19 449 ILE B N 1
ATOM 7385 C CA . ILE B 1 449 ? 10.547 25.828 0.288 1 95.19 449 ILE B CA 1
ATOM 7386 C C . ILE B 1 449 ? 10.438 25.547 1.787 1 95.19 449 ILE B C 1
ATOM 7388 O O . ILE B 1 449 ? 11.43 25.203 2.43 1 95.19 449 ILE B O 1
ATOM 7392 N N . LYS B 1 450 ? 9.219 25.828 2.256 1 92.06 450 LYS B N 1
ATOM 7393 C CA . LYS B 1 450 ? 8.867 25.516 3.643 1 92.06 450 LYS B CA 1
ATOM 7394 C C . LYS B 1 450 ? 7.867 24.375 3.723 1 92.06 450 LYS B C 1
ATOM 7396 O O . LYS B 1 450 ? 6.684 24.562 3.432 1 92.06 450 LYS B O 1
ATOM 7401 N N . SER B 1 451 ? 8.367 23.234 4.102 1 89.19 451 SER B N 1
ATOM 7402 C CA . SER B 1 451 ? 7.492 22.062 4.176 1 89.19 451 SER B CA 1
ATOM 7403 C C . SER B 1 451 ? 8.18 20.906 4.902 1 89.19 451 SER B C 1
ATOM 7405 O O . SER B 1 451 ? 9.406 20.781 4.875 1 89.19 451 SER B O 1
ATOM 7407 N N . ARG B 1 452 ? 7.426 20.141 5.59 1 89.06 452 ARG B N 1
ATOM 7408 C CA . ARG B 1 452 ? 7.953 18.984 6.316 1 89.06 452 ARG B CA 1
ATOM 7409 C C . ARG B 1 452 ? 7.977 17.734 5.434 1 89.06 452 ARG B C 1
ATOM 7411 O O . ARG B 1 452 ? 9.039 17.172 5.184 1 89.06 452 ARG B O 1
ATOM 7418 N N . VAL B 1 453 ? 6.832 17.312 4.98 1 91.38 453 VAL B N 1
ATOM 7419 C CA . VAL B 1 453 ? 6.742 16.062 4.234 1 91.38 453 VAL B CA 1
ATOM 7420 C C . VAL B 1 453 ? 5.871 16.266 2.996 1 91.38 453 VAL B C 1
ATOM 7422 O O . VAL B 1 453 ? 6.094 15.625 1.966 1 91.38 453 VAL B O 1
ATOM 7425 N N . HIS B 1 454 ? 4.949 17.188 2.98 1 90.19 454 HIS B N 1
ATOM 7426 C CA . HIS B 1 454 ? 3.879 17.297 1.995 1 90.19 454 HIS B CA 1
ATOM 7427 C C . HIS B 1 454 ? 4.43 17.656 0.62 1 90.19 454 HIS B C 1
ATOM 7429 O O . HIS B 1 454 ? 3.844 17.281 -0.403 1 90.19 454 HIS B O 1
ATOM 7435 N N . PHE B 1 455 ? 5.586 18.328 0.601 1 92.12 455 PHE B N 1
ATOM 7436 C CA . PHE B 1 455 ? 6.148 18.766 -0.669 1 92.12 455 PHE B CA 1
ATOM 7437 C C . PHE B 1 455 ? 6.57 17.578 -1.52 1 92.12 455 PHE B C 1
ATOM 7439 O O . PHE B 1 455 ? 6.738 17.703 -2.734 1 92.12 455 PHE B O 1
ATOM 7446 N N . ARG B 1 456 ? 6.73 16.453 -0.893 1 92 456 ARG B N 1
ATOM 7447 C CA . ARG B 1 456 ? 7.199 15.273 -1.608 1 92 456 ARG B CA 1
ATOM 7448 C C . ARG B 1 456 ? 6.203 14.852 -2.684 1 92 456 ARG B C 1
ATOM 7450 O O . ARG B 1 456 ? 6.582 14.242 -3.684 1 92 456 ARG B O 1
ATOM 7457 N N . ARG B 1 457 ? 4.977 15.203 -2.521 1 87.06 457 ARG B N 1
ATOM 7458 C CA . ARG B 1 457 ? 3.916 14.906 -3.479 1 87.06 457 ARG B CA 1
ATOM 7459 C C . ARG B 1 457 ? 4.266 15.445 -4.863 1 87.06 457 ARG B C 1
ATOM 7461 O O . ARG B 1 457 ? 4.012 14.781 -5.871 1 87.06 457 ARG B O 1
ATOM 7468 N N . GLY B 1 458 ? 4.824 16.625 -4.855 1 89.31 458 GLY B N 1
ATOM 7469 C CA . GLY B 1 458 ? 5.078 17.281 -6.133 1 89.31 458 GLY B CA 1
ATOM 7470 C C . GLY B 1 458 ? 6.551 17.312 -6.5 1 89.31 458 GLY B C 1
ATOM 7471 O O . GLY B 1 458 ? 6.898 17.438 -7.68 1 89.31 458 GLY B O 1
ATOM 7472 N N . PHE B 1 459 ? 7.367 17.109 -5.516 1 94.56 459 PHE B N 1
ATOM 7473 C CA . PHE B 1 459 ? 8.789 17.312 -5.777 1 94.56 459 PHE B CA 1
ATOM 7474 C C . PHE B 1 459 ? 9.539 15.992 -5.82 1 94.56 459 PHE B C 1
ATOM 7476 O O . PHE B 1 459 ? 10.609 15.898 -6.426 1 94.56 459 PHE B O 1
ATOM 7483 N N . ASP B 1 460 ? 9.016 14.945 -5.207 1 92.25 460 ASP B N 1
ATOM 7484 C CA . ASP B 1 460 ? 9.727 13.672 -5.102 1 92.25 460 ASP B CA 1
ATOM 7485 C C . ASP B 1 460 ? 9.008 12.578 -5.883 1 92.25 460 ASP B C 1
ATOM 7487 O O . ASP B 1 460 ? 9.617 11.906 -6.723 1 92.25 460 ASP B O 1
ATOM 7491 N N . ASP B 1 461 ? 7.758 12.422 -5.734 1 86.81 461 ASP B N 1
ATOM 7492 C CA . ASP B 1 461 ? 6.961 11.305 -6.23 1 86.81 461 ASP B CA 1
ATOM 7493 C C . ASP B 1 461 ? 7.098 11.164 -7.746 1 86.81 461 ASP B C 1
ATOM 7495 O O . ASP B 1 461 ? 7.16 10.047 -8.266 1 86.81 461 ASP B O 1
ATOM 7499 N N . ASN B 1 462 ? 7.105 12.281 -8.438 1 87.31 462 ASN B N 1
ATOM 7500 C CA . ASN B 1 462 ? 7.098 12.25 -9.891 1 87.31 462 ASN B CA 1
ATOM 7501 C C . ASN B 1 462 ? 8.508 12.352 -10.461 1 87.31 462 ASN B C 1
ATOM 7503 O O . ASN B 1 462 ? 8.688 12.461 -11.68 1 87.31 462 ASN B O 1
ATOM 7507 N N . GLY B 1 463 ? 9.508 12.43 -9.57 1 89.12 463 GLY B N 1
ATOM 7508 C CA . GLY B 1 463 ? 10.891 12.461 -10.008 1 89.12 463 GLY B CA 1
ATOM 7509 C C . GLY B 1 463 ? 11.367 13.852 -10.383 1 89.12 463 GLY B C 1
ATOM 7510 O O . GLY B 1 463 ? 12.398 14.008 -11.031 1 89.12 463 GLY B O 1
ATOM 7511 N N . TYR B 1 464 ? 10.641 14.852 -9.922 1 93.62 464 TYR B N 1
ATOM 7512 C CA . TYR B 1 464 ? 10.961 16.219 -10.312 1 93.62 464 TYR B CA 1
ATOM 7513 C C . TYR B 1 464 ? 12.32 16.641 -9.773 1 93.62 464 TYR B C 1
ATOM 7515 O O . TYR B 1 464 ? 13.195 17.047 -10.539 1 93.62 464 TYR B O 1
ATOM 7523 N N . ALA B 1 465 ? 12.461 16.547 -8.508 1 96.5 465 ALA B N 1
ATOM 7524 C CA . ALA B 1 465 ? 13.727 16.938 -7.887 1 96.5 465 ALA B CA 1
ATOM 7525 C C . ALA B 1 465 ? 14.758 15.82 -7.969 1 96.5 465 ALA B C 1
ATOM 7527 O O . ALA B 1 465 ? 14.453 14.672 -7.648 1 96.5 465 ALA B O 1
ATOM 7528 N N . LYS B 1 466 ? 15.922 16.156 -8.352 1 95.94 466 LYS B N 1
ATOM 7529 C CA . LYS B 1 466 ? 17 15.172 -8.398 1 95.94 466 LYS B CA 1
ATOM 7530 C C . LYS B 1 466 ? 17.703 15.07 -7.043 1 95.94 466 LYS B C 1
ATOM 7532 O O . LYS B 1 466 ? 18.281 14.023 -6.715 1 95.94 466 LYS B O 1
ATOM 7537 N N . THR B 1 467 ? 17.656 16.234 -6.297 1 97.56 467 THR B N 1
ATOM 7538 C CA . THR B 1 467 ? 18.219 16.281 -4.957 1 97.56 467 THR B CA 1
ATOM 7539 C C . THR B 1 467 ? 17.25 16.953 -3.984 1 97.56 467 THR B C 1
ATOM 7541 O O . THR B 1 467 ? 16.703 18.016 -4.277 1 97.56 467 THR B O 1
ATOM 7544 N N . ILE B 1 468 ? 17.016 16.344 -2.893 1 97.38 468 ILE B N 1
ATOM 7545 C CA . ILE B 1 468 ? 16.188 16.906 -1.839 1 97.38 468 ILE B CA 1
ATOM 7546 C C . ILE B 1 468 ? 16.953 16.938 -0.526 1 97.38 468 ILE B C 1
ATOM 7548 O O . ILE B 1 468 ? 17.484 15.906 -0.085 1 97.38 468 ILE B O 1
ATOM 7552 N N . LEU B 1 469 ? 17.078 18.078 0.022 1 97.94 469 LEU B N 1
ATOM 7553 C CA . LEU B 1 469 ? 17.781 18.281 1.283 1 97.94 469 LEU B CA 1
ATOM 7554 C C . LEU B 1 469 ? 16.844 18.875 2.338 1 97.94 469 LEU B C 1
ATOM 7556 O O . LEU B 1 469 ? 16.375 20 2.201 1 97.94 469 LEU B O 1
ATOM 7560 N N . LEU B 1 470 ? 16.547 18.109 3.4 1 97.06 470 LEU B N 1
ATOM 7561 C CA . LEU B 1 470 ? 15.875 18.656 4.566 1 97.06 470 LEU B CA 1
ATOM 7562 C C . LEU B 1 470 ? 16.828 19.484 5.414 1 97.06 470 LEU B C 1
ATOM 7564 O O . LEU B 1 470 ? 17.938 19.016 5.746 1 97.06 470 LEU B O 1
ATOM 7568 N N . VAL B 1 471 ? 16.359 20.688 5.707 1 96.44 471 VAL B N 1
ATOM 7569 C CA . VAL B 1 471 ? 17.281 21.562 6.441 1 96.44 471 VAL B CA 1
ATOM 7570 C C . VAL B 1 471 ? 16.562 22.172 7.641 1 96.44 471 VAL B C 1
ATOM 7572 O O . VAL B 1 471 ? 15.328 22.297 7.641 1 96.44 471 VAL B O 1
ATOM 7575 N N . GLU B 1 472 ? 17.312 22.5 8.648 1 94.56 472 GLU B N 1
ATOM 7576 C CA . GLU B 1 472 ? 16.797 23.125 9.859 1 94.56 472 GLU B CA 1
ATOM 7577 C C . GLU B 1 472 ? 17.828 24.078 10.461 1 94.56 472 GLU B C 1
ATOM 7579 O O . GLU B 1 472 ? 19.016 24 10.148 1 94.56 472 GLU B O 1
ATOM 7584 N N . PRO B 1 473 ? 17.359 25.047 11.234 1 91.62 473 PRO B N 1
ATOM 7585 C CA . PRO B 1 473 ? 18.312 25.906 11.938 1 91.62 473 PRO B CA 1
ATOM 7586 C C . PRO B 1 473 ? 19.078 25.172 13.031 1 91.62 473 PRO B C 1
ATOM 7588 O O . PRO B 1 473 ? 18.688 24.047 13.414 1 91.62 473 PRO B O 1
ATOM 7591 N N . ASP B 1 474 ? 20.062 25.781 13.5 1 88.5 474 ASP B N 1
ATOM 7592 C CA . ASP B 1 474 ? 20.906 25.156 14.508 1 88.5 474 ASP B CA 1
ATOM 7593 C C . ASP B 1 474 ? 20.203 25.109 15.859 1 88.5 474 ASP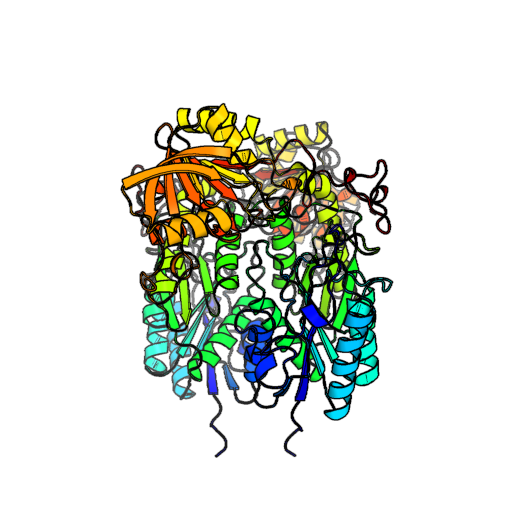 B C 1
ATOM 7595 O O . ASP B 1 474 ? 20.422 24.188 16.641 1 88.5 474 ASP B O 1
ATOM 7599 N N . GLN B 1 475 ? 19.406 26.078 16.078 1 86.19 475 GLN B N 1
ATOM 7600 C CA . GLN B 1 475 ? 18.672 26.125 17.344 1 86.19 475 GLN B CA 1
ATOM 7601 C C . GLN B 1 475 ? 17.406 25.281 17.266 1 86.19 475 GLN B C 1
ATOM 7603 O O . GLN B 1 475 ? 16.75 25.219 16.219 1 86.19 475 GLN B O 1
ATOM 7608 N N . PRO B 1 476 ? 17.094 24.688 18.469 1 84.19 476 PRO B N 1
ATOM 7609 C CA . PRO B 1 476 ? 15.828 23.953 18.484 1 84.19 476 PRO B CA 1
ATOM 7610 C C . PRO B 1 476 ? 14.609 24.844 18.281 1 84.19 476 PRO B C 1
ATOM 7612 O O . PRO B 1 476 ? 14.664 26.047 18.562 1 84.19 476 PRO B O 1
ATOM 7615 N N . PHE B 1 477 ? 13.602 24.297 17.719 1 83.25 477 PHE B N 1
ATOM 7616 C CA . PHE B 1 477 ? 12.336 24.953 17.422 1 83.25 477 PHE B CA 1
ATOM 7617 C C . PHE B 1 477 ? 11.164 24 17.625 1 83.25 477 PHE B C 1
ATOM 7619 O O . PHE B 1 477 ? 11.367 22.797 17.844 1 83.25 477 PHE B O 1
ATOM 7626 N N . LEU B 1 478 ? 10.023 24.641 17.672 1 82.31 478 LEU B N 1
ATOM 7627 C CA . LEU B 1 478 ? 8.859 23.75 17.75 1 82.31 478 LEU B CA 1
ATOM 7628 C C . LEU B 1 478 ? 8.734 22.906 16.5 1 82.31 478 LEU B C 1
ATOM 7630 O O . LEU B 1 478 ? 8.57 23.438 15.391 1 82.31 478 LEU B O 1
ATOM 7634 N N . GLY B 1 479 ? 8.891 21.578 16.547 1 85.69 479 GLY B N 1
ATOM 7635 C CA . GLY B 1 479 ? 8.945 20.641 15.445 1 85.69 479 GLY B CA 1
ATOM 7636 C C . GLY B 1 479 ? 10.32 20.031 15.234 1 85.69 479 GLY B C 1
ATOM 7637 O O . GLY B 1 479 ? 10.547 19.312 14.266 1 85.69 479 GLY B O 1
ATOM 7638 N N . THR B 1 480 ? 11.195 20.297 16.125 1 88.88 480 THR B N 1
ATOM 7639 C CA . THR B 1 480 ? 12.594 19.875 16.047 1 88.88 480 THR B CA 1
ATOM 7640 C C . THR B 1 480 ? 12.711 18.359 16.125 1 88.88 480 THR B C 1
ATOM 7642 O O . THR B 1 480 ? 11.836 17.703 16.688 1 88.88 480 THR B O 1
ATOM 7645 N N . ILE B 1 481 ? 13.789 17.844 15.547 1 93.06 481 ILE B N 1
ATOM 7646 C CA . ILE B 1 481 ? 14.094 16.422 15.703 1 93.06 481 ILE B CA 1
ATOM 7647 C C . ILE B 1 481 ? 14.758 16.188 17.062 1 93.06 481 ILE B C 1
ATOM 7649 O O . ILE B 1 481 ? 14.859 15.055 17.516 1 93.06 481 ILE B O 1
ATOM 7653 N N . ARG B 1 482 ? 15.211 17.266 17.672 1 92.69 482 ARG B N 1
ATOM 7654 C CA . ARG B 1 482 ? 15.82 17.203 19 1 92.69 482 ARG B CA 1
ATOM 7655 C C . ARG B 1 482 ? 14.773 17.297 20.094 1 92.69 482 ARG B C 1
ATOM 7657 O O . ARG B 1 482 ? 14.742 18.281 20.844 1 92.69 482 ARG B O 1
ATOM 7664 N N . LEU B 1 483 ? 14.094 16.25 20.344 1 95.12 483 LEU B N 1
ATOM 7665 C CA . LEU B 1 483 ? 12.945 16.266 21.234 1 95.12 483 LEU B CA 1
ATOM 7666 C C . LEU B 1 483 ? 13.391 16.516 22.672 1 95.12 483 LEU B C 1
ATOM 7668 O O . LEU B 1 483 ? 12.625 17.047 23.484 1 95.12 483 LEU B O 1
ATOM 7672 N N . GLU B 1 484 ? 14.609 16.188 22.984 1 94.12 484 GLU B N 1
ATOM 7673 C CA . GLU B 1 484 ? 15.133 16.375 24.344 1 94.12 484 GLU B CA 1
ATOM 7674 C C . GLU B 1 484 ? 15.234 17.859 24.688 1 94.12 484 GLU B C 1
ATOM 7676 O O . GLU B 1 484 ? 15.383 18.219 25.859 1 94.12 484 GLU B O 1
ATOM 7681 N N . ALA B 1 485 ? 15.188 18.703 23.688 1 92.94 485 ALA B N 1
ATOM 7682 C CA . ALA B 1 485 ? 15.266 20.141 23.891 1 92.94 485 ALA B CA 1
ATOM 7683 C C . ALA B 1 485 ? 13.914 20.703 24.328 1 92.94 485 ALA B C 1
ATOM 7685 O O . ALA B 1 485 ? 13.828 21.844 24.797 1 92.94 485 ALA B O 1
ATOM 7686 N N . LEU B 1 486 ? 12.859 19.953 24.188 1 92.88 486 LEU B N 1
ATOM 7687 C CA . LEU B 1 486 ? 11.523 20.375 24.609 1 92.88 486 LEU B CA 1
ATOM 7688 C C . LEU B 1 486 ? 11.266 20 26.062 1 92.88 486 LEU B C 1
ATOM 7690 O O . LEU B 1 486 ? 11.812 19.016 26.562 1 92.88 486 LEU B O 1
ATOM 7694 N N . GLU B 1 487 ? 10.5 20.781 26.719 1 93.44 487 GLU B N 1
ATOM 7695 C CA . GLU B 1 487 ? 10.203 20.516 28.109 1 93.44 487 GLU B CA 1
ATOM 7696 C C . GLU B 1 487 ? 8.93 19.688 28.266 1 93.44 487 GLU B C 1
ATOM 7698 O O . GLU B 1 487 ? 7.82 20.234 28.281 1 93.44 487 GLU B O 1
ATOM 7703 N N . TYR B 1 488 ? 9.078 18.422 28.5 1 95.44 488 TYR B N 1
ATOM 7704 C CA . TYR B 1 488 ? 7.957 17.516 28.719 1 95.44 488 TYR B CA 1
ATOM 7705 C C . TYR B 1 488 ? 7.613 17.422 30.203 1 95.44 488 TYR B C 1
ATOM 7707 O O . TYR B 1 488 ? 8.477 17.109 31.031 1 95.44 488 TYR B O 1
ATOM 7715 N N . GLU B 1 489 ? 6.414 17.656 30.5 1 95.88 489 GLU B N 1
ATOM 7716 C CA . GLU B 1 489 ? 5.949 17.562 31.891 1 95.88 489 GLU B CA 1
ATOM 7717 C C . GLU B 1 489 ? 5.148 16.281 32.125 1 95.88 489 GLU B C 1
ATOM 7719 O O . GLU B 1 489 ? 5.113 15.766 33.25 1 95.88 489 GLU B O 1
ATOM 7724 N N . HIS B 1 490 ? 4.496 15.797 31.125 1 96.19 490 HIS B N 1
ATOM 7725 C CA . HIS B 1 490 ? 3.596 14.664 31.266 1 96.19 490 HIS B CA 1
ATOM 7726 C C . HIS B 1 490 ? 4.203 13.406 30.641 1 96.19 490 HIS B C 1
ATOM 7728 O O . HIS B 1 490 ? 4.113 12.32 31.219 1 96.19 490 HIS B O 1
ATOM 7734 N N . LEU B 1 491 ? 4.801 13.539 29.469 1 96.25 491 LEU B N 1
ATOM 7735 C CA . LEU B 1 491 ? 5.449 12.422 28.781 1 96.25 491 LEU B CA 1
ATOM 7736 C C . LEU B 1 491 ? 6.852 12.188 29.328 1 96.25 491 LEU B C 1
ATOM 7738 O O . LEU B 1 491 ? 7.633 13.133 29.469 1 96.25 491 LEU B O 1
ATOM 7742 N N . LYS B 1 492 ? 7.148 10.984 29.703 1 95.56 492 LYS B N 1
ATOM 7743 C CA . LYS B 1 492 ? 8.5 10.617 30.109 1 95.56 492 LYS B CA 1
ATOM 7744 C C . LYS B 1 492 ? 9.336 10.164 28.922 1 95.56 492 LYS B C 1
ATOM 7746 O O . LYS B 1 492 ? 9.383 8.977 28.609 1 95.56 492 LYS B O 1
ATOM 7751 N N . LEU B 1 493 ? 10 11.086 28.422 1 95.81 493 LEU B N 1
ATOM 7752 C CA . LEU B 1 493 ? 10.711 10.875 27.156 1 95.81 493 LEU B CA 1
ATOM 7753 C C . LEU B 1 493 ? 11.773 9.789 27.312 1 95.81 493 LEU B C 1
ATOM 7755 O O . LEU B 1 493 ? 12.055 9.055 26.359 1 95.81 493 LEU B O 1
ATOM 7759 N N . ASP B 1 494 ? 12.344 9.625 28.5 1 95.5 494 ASP B N 1
ATOM 7760 C CA . ASP B 1 494 ? 13.438 8.68 28.734 1 95.5 494 ASP B CA 1
ATOM 7761 C C . ASP B 1 494 ? 12.938 7.242 28.734 1 95.5 494 ASP B C 1
ATOM 7763 O O . ASP B 1 494 ? 13.727 6.301 28.828 1 95.5 494 ASP B O 1
ATOM 7767 N N . GLN B 1 495 ? 11.664 7.043 28.562 1 96.19 495 GLN B N 1
ATOM 7768 C CA . GLN B 1 495 ? 11.094 5.703 28.469 1 96.19 495 GLN B CA 1
ATOM 7769 C C . GLN B 1 495 ? 10.945 5.27 27.016 1 96.19 495 GLN B C 1
ATOM 7771 O O . GLN B 1 495 ? 10.5 4.156 26.734 1 96.19 495 GLN B O 1
ATOM 7776 N N . PHE B 1 496 ? 11.336 6.125 26.156 1 97.56 496 PHE B N 1
ATOM 7777 C CA . PHE B 1 496 ? 11.148 5.852 24.734 1 97.56 496 PHE B CA 1
ATOM 7778 C C . PHE B 1 496 ? 12.484 5.762 24.016 1 97.56 496 PHE B C 1
ATOM 7780 O O . PHE B 1 496 ? 13.43 6.477 24.359 1 97.56 496 PHE B O 1
ATOM 7787 N N . TYR B 1 497 ? 12.562 4.785 23.047 1 97.38 497 TYR B N 1
ATOM 7788 C CA . TYR B 1 497 ? 13.641 4.848 22.062 1 97.38 497 TYR B CA 1
ATOM 7789 C C . TYR B 1 497 ? 13.477 6.051 21.141 1 97.38 497 TYR B C 1
ATOM 7791 O O . TYR B 1 497 ? 12.375 6.324 20.656 1 97.38 497 TYR B O 1
ATOM 7799 N N . PRO B 1 498 ? 14.492 6.832 20.875 1 96.69 498 PRO B N 1
ATOM 7800 C CA . PRO B 1 498 ? 15.883 6.566 21.25 1 96.69 498 PRO B CA 1
ATOM 7801 C C . PRO B 1 498 ? 16.328 7.344 22.484 1 96.69 498 PRO B C 1
ATOM 7803 O O . PRO B 1 498 ? 17.516 7.43 22.781 1 96.69 498 PRO B O 1
ATOM 7806 N N . PHE B 1 499 ? 15.547 7.844 23.219 1 96.56 499 PHE B N 1
ATOM 7807 C CA . PHE B 1 499 ? 15.906 8.844 24.219 1 96.56 499 PHE B CA 1
ATOM 7808 C C . PHE B 1 499 ? 16.25 8.18 25.531 1 96.56 499 PHE B C 1
ATOM 7810 O O . PHE B 1 499 ? 16.922 8.773 26.375 1 96.56 499 PHE B O 1
ATOM 7817 N N . GLY B 1 500 ? 15.789 7.023 25.656 1 95.06 500 GLY B N 1
ATOM 7818 C CA . GLY B 1 500 ? 16.141 6.27 26.859 1 95.06 500 GLY B CA 1
ATOM 7819 C C . GLY B 1 500 ? 17.328 5.348 26.656 1 95.06 500 GLY B C 1
ATOM 7820 O O . GLY B 1 500 ? 17.531 4.824 25.562 1 95.06 500 GLY B O 1
ATOM 7821 N N . GLU B 1 501 ? 18.203 5.078 27.609 1 88.88 501 GLU B N 1
ATOM 7822 C CA . GLU B 1 501 ? 19.391 4.234 27.516 1 88.88 501 GLU B CA 1
ATOM 7823 C C . GLU B 1 501 ? 19.016 2.756 27.469 1 88.88 501 GLU B C 1
ATOM 7825 O O . GLU B 1 501 ? 19.594 1.982 26.703 1 88.88 501 GLU B O 1
ATOM 7830 N N . ASP B 1 502 ? 18.062 2.266 28.172 1 90.12 502 ASP B N 1
ATOM 7831 C CA . ASP B 1 502 ? 17.766 0.839 28.266 1 90.12 502 ASP B CA 1
ATOM 7832 C C . ASP B 1 502 ? 16.297 0.565 27.938 1 90.12 502 ASP B C 1
ATOM 7834 O O . ASP B 1 502 ? 15.617 -0.159 28.672 1 90.12 502 ASP B O 1
ATOM 7838 N N . VAL B 1 503 ? 15.945 1.171 26.828 1 95.5 503 VAL B N 1
ATOM 7839 C CA . VAL B 1 503 ? 14.57 0.914 26.422 1 95.5 503 VAL B CA 1
ATOM 7840 C C . VAL B 1 503 ? 14.477 -0.447 25.734 1 95.5 503 VAL B C 1
ATOM 7842 O O . VAL B 1 503 ? 15.242 -0.735 24.812 1 95.5 503 VAL B O 1
ATOM 7845 N N . THR B 1 504 ? 13.617 -1.366 26.234 1 94.44 504 THR B N 1
ATOM 7846 C CA . THR B 1 504 ? 13.461 -2.707 25.672 1 94.44 504 THR B CA 1
ATOM 7847 C C . THR B 1 504 ? 12.008 -2.969 25.297 1 94.44 504 THR B C 1
ATOM 7849 O O . THR B 1 504 ? 11.109 -2.26 25.75 1 94.44 504 THR B O 1
ATOM 7852 N N . TYR B 1 505 ? 11.836 -3.859 24.422 1 94.25 505 TYR B N 1
ATOM 7853 C CA . TYR B 1 505 ? 10.531 -4.348 24.016 1 94.25 505 TYR B CA 1
ATOM 7854 C C . TYR B 1 505 ? 10.547 -5.859 23.828 1 94.25 505 TYR B C 1
ATOM 7856 O O . TYR B 1 505 ? 11.484 -6.41 23.25 1 94.25 505 TYR B O 1
ATOM 7864 N N . PRO B 1 506 ? 9.586 -6.621 24.312 1 84.38 506 PRO B N 1
ATOM 7865 C CA . PRO B 1 506 ? 9.609 -8.086 24.266 1 84.38 506 PRO B CA 1
ATOM 7866 C C . PRO B 1 506 ? 9.461 -8.633 22.844 1 84.38 506 PRO B C 1
ATOM 7868 O O . PRO B 1 506 ? 8.859 -7.977 21.984 1 84.38 506 PRO B O 1
#

Nearest PDB structures (foldseek):
  7ylq-assembly1_A  TM=8.420E-01  e=5.762E-36  Sphingomonas sp. ACM-3962
  3iuu-assembly1_A  TM=7.799E-01  e=4.292E-32  Chelativorans sp. BNC1
  7ylq-assembly1_B  TM=7.340E-01  e=5.371E-32  Sphingomonas sp. ACM-3962
  8gyq-assembly1_G  TM=2.710E-01  e=1.561E+00  Homo sapiens
  4jkk-assembly1_A  TM=4.091E-01  e=7.095E+00  Streptococcus agalactiae 2603V/R